Protein AF-A0A8T2FEY9-F1 (afdb_monomer_lite)

Sequence (1032 aa):
MPVYAMNCFKLPKSICEEIDKIMANYWWNSQQDRSSTHWVAWDRMKYLKKEGDLGFRDIEKFNDALLAKQAWRILQNPECLMARTLKGRYFSKTNILNASRGTLSSFGWQSILHGQNLLKKGLRYTVGNDRQIHTWVDPWLPVHPPRPPRHLGGAPIPNHTVTKLFLPYKTGWNEVEIRNTVHLDDVSLVLSIKLSPSQNKDFLGWHYTETGTYTVKSGYWLATHFPDEEHVTRPPHGNPIIKQGIWKTHLPPKLKHFLWRMLSRALATGDKMEKRHIHNDRYCKRCVTEVETTEHLFFNCPHAMQIWRASNIPLRTPYMDHVENMAQQKSVNLSKEKQHLAKRPQGSKTRSRGMAYVDTSKWTTQIQTNNGSLRSRGSNTGWNKPADGWTKCNYDGSFLNNNSRATMGWILRGERGEFKGAGHSIGLTVMSAMEAECQSLTCAMQQSWIKGYRKVIFEGDNQLLVNVLNGKGTRYDVVNWIHEIKEWEKKFEAVAYTWIPTKYNRPTDHLAKQQRGRISEFTFYSRIPDFIYFRTWRYTWEAQSHSPNLRLFLFDSKTNPKIHCKSLNVSTIVGKSQLLVTWINEEDEEAASKEEIVSLLVPIPRVLLDTESPVNFKALDDHIEVRLVLLLPVDHPLVSDFNLVTDSREKSAPLVMGYDLKTLSLMGGVHFYCRCCSNRLTKKELFDFSEMPSINWRESADNWFGTCCCSFGGISEKMVVKYTNSYTCSSGLCLLSATTVLLSKDDLVECILSNKGGTEVEFESSLALSCDVGVVEPGSRSSEGENVCGQVDESKRRCIDKASLPGCCVHDSPDSNESFQLKEKKLTLDKKFLLDGFLEDVFMAKASNVSKNVEWIEFACPECSSPLGAYPSGVGSNG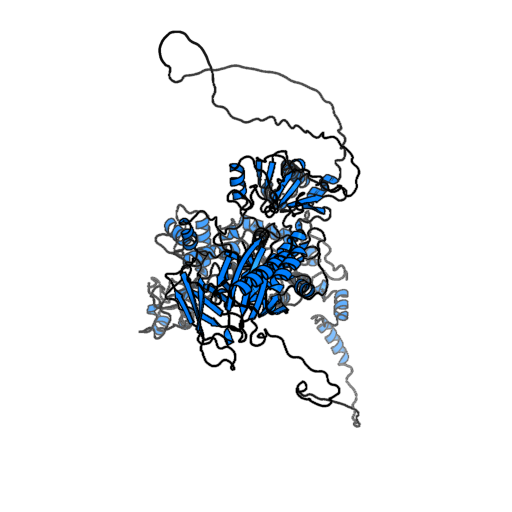KPIDGGVRLFKCYISTSSTTGESSDVFRKYTLERMFTNQLVECSKEELSFHVLVKDLTTKSPLFNIVILNPNTFSLTGLCSSRDEPGSALELSAIVKVLFSDCNSSVVKKIDEEVYILKGQGEELIKLITNASKFVPSSCSYLQGALVSSMHL

pLDDT: mean 72.29, std 21.57, range [20.53, 95.19]

Radius of gyration: 43.12 Å; chains: 1; bounding box: 109×143×126 Å

Foldseek 3Di:
DPVVCLLQFQDDVVVLVVVLVVVQQVVADPDDPDRGDSLDDSVLQCDPLQLQHNNDPSPRLLSLLSLLVVLQCLQVCCPPPVNVVCCVVFPVPHGSLPTDQDDPHDRSRVSNVSSSVLNQQFKEKQDFAPQPAFQQAGFHFLDRRTHHFDWPDDDPDDRGTPCVQADPPRPAGVLVVCVNTGDPVCSVRVRPRDHDPPRHDIDIFGNQDPVSHRDSVSSSVSCLVPPPDPPPDDHAAADSVVSSVLVVDPDDPVVSVVVSCLRSVVDPALVVCCVVVNDVGQADPQQRPDGGDSCQVQPVPPVNVVVCVVVVHDDPDVVVVVVVVVVVVVVVVPDDDDDDDDDDDDDDDDDDDDDDDDDDDPDDDDDDDDDDDDDDDDDDDADDADAALEKEKEKAWDDDPDQAFIKIKMWIAHNVRHGQKIKIFTHHGDPDSLVRRLVNLLVSLVVCVVSPGQHYEYEYAPPVNLCVLVVNDDDPRCVVSSVSSVVSCVRGPYYHYDYDHVVRSVLRVVRRPDDDPDPDRMDMGRDRDPVSPDQWKKWKWKDFQPAQKIKIKIFGPPDFCQPFFAPWDWDAPPVQQWIKIWGFGDDDPVPPDDGDIDIFIDHHFQFAFDRVDDWDWDGGRTTIMIMTGGPHGCNDVVSVVVVPPDDPPDDLDAQDVVVLQVLLLVVAWFWKAFQVQLHTWFPTTAHAEEADPQPPLVCVLCVPVNPDDPPQVVPSVVVVLVVVVVPFADPRYWHDYSWKIKHFPVRTPPDPLDQPDDDDDDDDDDPPDDDDDPDDDPDDDDDDDDDDDDDDDDDDDDDDDDDDDDDDYDDDDDDDDDDDDDDPPDPDPLVVVVVQADASALQKGFPSHQDPFWAKAWDADPPPRHTFFIATDGDPNSSQHSRSITIGTLQGMFRDSDALDPSTSSNVDHLQSSVQ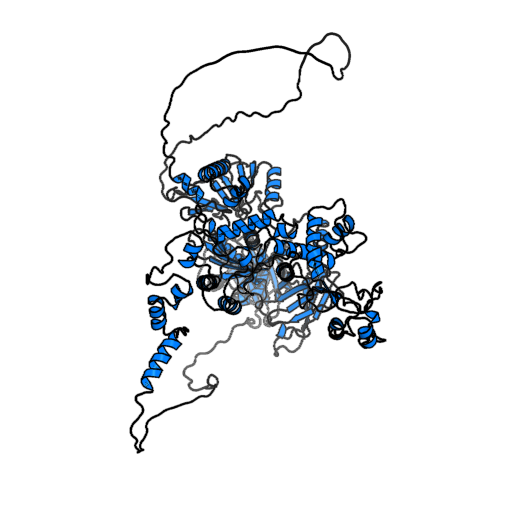SVVCVVCVPDQKAKEFEAASHPRHTFKIKIWHDQRMWMDMDTIDPDPDSDDRHHTFRKIKMFIDGPVPDDDPDHRTYMHGHPVSSVVVVVVFVVQLVRDTPVQQDDPRTGIGITGD

Secondary structure (DSSP, 8-state):
--HHHHHHS---HHHHHHHHHHHHHHHH-SSTTS----SS-GGGGGS-TTTTS--PPPHHHHHHHHHHHHHHHHHH-TTSHHHHHHIIIIITTS-TTT----SS--HHHHHHHHHHHHHHTTEEEEP-SSS--BTTTS--SS-SS--PPPBSSPSSPP--BGGGGBPGGGSSB-HHHHHHHB-HHHHHHHHTS---TT--S-EEEETTSTTS---HHHHHHHHHHS-SSS---PPPSS-HHHHHHHHHSS--HHHHHHHHHHHTT-S--HHHHHHTTS-S--B-TTTSSSB--HHIIIIISHHHHHHHHHTT-----TTHHHHHHHHHHHHTTS----------------------------SS-----------------SPPPPPTT-EEEEEEEE--TTTPEEEEEEEEE-TTS-EEEEEEEEEEE-SSHHHHHHHHHHHHHHHHHHTT--EEEEEES-HHHHHHHTTS---STTHHHHHHHHHHHTTSSEEEEEE--HHHHHHHHHHHT----SS-SEEEESS--GGGT----EEEEEEETT-SEEEEEEE-SS--HHHHEEEEEEEEEGGGTEEEEEEEE---GGGTT--EEEEEEEEPPS--B-SSS--EEEE-SS-EEEEEEBSS-TT-HHHHHGGGSS-----SPPP-HHHHHHHHHHH-SB--EETTT--B-BSS-B-EEEEPPP--HHHHHHHHH-S--TT-HHHHHHHHHHHHHHTS--TTEEEE-SSEEEEEGGGBTT-----SS------------------------------------S----------------------------------GGGGGGGG---SBTTBEEGGG--SSEEEEEEE-TTT--EEEEEEEETTSTT-BTTSEEEEETTTEESSSSTT-TT-GGGG--HHHHHHHHHHHHTTT-SSEEEEEEETTT--EEEEEEEEEEEEEEEEEE-BSS---PPPP-PEEEEEEEEEETTS------SEEEEE-HHHHHHHHHHHHHHGGGS-TTTSEETTEEEEEEE-

Structure (mmCIF, N/CA/C/O backbone):
data_AF-A0A8T2FEY9-F1
#
_entry.id   AF-A0A8T2FEY9-F1
#
loop_
_atom_site.group_PDB
_atom_site.id
_atom_site.type_symbol
_atom_site.label_atom_id
_atom_site.label_alt_id
_atom_site.label_comp_id
_atom_site.label_asym_id
_atom_site.label_entity_id
_atom_site.label_seq_id
_atom_site.pdbx_PDB_ins_code
_atom_site.Cartn_x
_atom_site.Cartn_y
_atom_site.Cartn_z
_atom_site.occupancy
_atom_site.B_iso_or_equiv
_atom_site.auth_seq_id
_atom_site.auth_comp_id
_atom_site.auth_asym_id
_atom_site.auth_atom_id
_atom_site.pdbx_PDB_model_num
ATOM 1 N N . MET A 1 1 ? 1.083 9.718 -17.927 1.00 53.84 1 MET A N 1
ATOM 2 C CA . MET A 1 1 ? -0.126 10.541 -18.213 1.00 53.84 1 MET A CA 1
ATOM 3 C C . MET A 1 1 ? -0.384 11.448 -17.015 1.00 53.84 1 MET A C 1
ATOM 5 O O . MET A 1 1 ? -0.227 10.956 -15.905 1.00 53.84 1 MET A O 1
ATOM 9 N N . PRO A 1 2 ? -0.814 12.711 -17.187 1.00 60.84 2 PRO A N 1
ATOM 10 C CA . PRO A 1 2 ? -0.982 13.673 -16.088 1.00 60.84 2 PRO A CA 1
ATOM 11 C C . PRO A 1 2 ? -2.293 13.452 -15.299 1.00 60.84 2 PRO A C 1
ATOM 13 O O . PRO A 1 2 ? -3.166 14.317 -15.245 1.00 60.84 2 PRO A O 1
ATOM 16 N N . VAL A 1 3 ? -2.476 12.257 -14.721 1.00 66.81 3 VAL A N 1
ATOM 17 C CA . VAL A 1 3 ? -3.758 11.822 -14.128 1.00 66.81 3 VAL A CA 1
ATOM 18 C C . VAL A 1 3 ? -4.180 12.698 -12.947 1.00 66.81 3 VAL A C 1
ATOM 20 O O . VAL A 1 3 ? -5.359 13.023 -12.841 1.00 66.81 3 VAL A O 1
ATOM 23 N N . TYR A 1 4 ? -3.237 13.141 -12.110 1.00 64.81 4 TYR A N 1
ATOM 24 C CA . TYR A 1 4 ? -3.523 14.048 -10.993 1.00 64.81 4 TYR A CA 1
ATOM 25 C C . TYR A 1 4 ? -4.091 15.396 -11.472 1.00 64.81 4 TYR A C 1
ATOM 27 O O . TYR A 1 4 ? -5.146 15.820 -11.004 1.00 64.81 4 TYR A O 1
ATOM 35 N N . ALA A 1 5 ? -3.468 16.022 -12.477 1.00 69.62 5 ALA A N 1
ATOM 36 C CA . ALA A 1 5 ? -3.965 17.268 -13.062 1.00 69.62 5 ALA A CA 1
ATOM 37 C C . ALA A 1 5 ? -5.358 17.085 -13.693 1.00 69.62 5 ALA A C 1
ATOM 39 O O . ALA A 1 5 ? -6.267 17.860 -13.401 1.00 69.62 5 ALA A O 1
ATOM 40 N N . MET A 1 6 ? -5.566 16.003 -14.457 1.00 77.81 6 MET A N 1
ATOM 41 C CA . MET A 1 6 ? -6.870 15.646 -15.044 1.00 77.81 6 MET A CA 1
ATOM 42 C C . MET A 1 6 ? -7.962 15.302 -14.014 1.00 77.81 6 MET A C 1
ATOM 44 O O . MET A 1 6 ? -9.132 15.186 -14.375 1.00 77.81 6 MET A O 1
ATOM 48 N N . ASN A 1 7 ? -7.608 15.114 -12.742 1.00 74.12 7 ASN A N 1
ATOM 49 C CA . ASN A 1 7 ? -8.552 14.853 -11.655 1.00 74.12 7 ASN A CA 1
ATOM 50 C C . ASN A 1 7 ? -9.044 16.142 -10.972 1.00 74.12 7 ASN A C 1
ATOM 52 O O . ASN A 1 7 ? -10.096 16.136 -10.332 1.00 74.12 7 ASN A O 1
ATOM 56 N N . CYS A 1 8 ? -8.294 17.237 -11.125 1.00 75.25 8 CYS A N 1
ATOM 57 C CA . CYS A 1 8 ? -8.559 18.541 -10.512 1.00 75.25 8 CYS A CA 1
ATOM 58 C C . CYS A 1 8 ? -8.989 19.609 -11.534 1.00 75.25 8 CYS A C 1
ATOM 60 O O . CYS A 1 8 ? -9.731 20.528 -11.184 1.00 75.25 8 CYS A O 1
ATOM 62 N N . PHE A 1 9 ? -8.541 19.488 -12.788 1.00 84.31 9 PHE A N 1
ATOM 63 C CA . PHE A 1 9 ? -8.697 20.499 -13.832 1.00 84.31 9 PHE A CA 1
ATOM 64 C C . PHE A 1 9 ? -9.119 19.893 -15.177 1.00 84.31 9 PHE A C 1
ATOM 66 O O . PHE A 1 9 ? -8.717 18.784 -15.528 1.00 84.31 9 PHE A O 1
ATOM 73 N N . LYS A 1 10 ? -9.912 20.639 -15.952 1.00 88.94 10 LYS A N 1
ATOM 74 C CA . LYS A 1 10 ? -10.218 20.363 -17.361 1.00 88.94 10 LYS A CA 1
ATOM 75 C C . LYS A 1 10 ? -9.042 20.854 -18.200 1.00 88.94 10 LYS A C 1
ATOM 77 O O . LYS A 1 10 ? -8.764 22.051 -18.219 1.00 88.94 10 LYS A O 1
ATOM 82 N N . LEU A 1 11 ? -8.335 19.946 -18.863 1.00 82.94 11 LEU A N 1
ATOM 83 C CA . LEU A 1 11 ? -7.227 20.310 -19.741 1.00 82.94 11 LEU A CA 1
ATOM 84 C C . LEU A 1 11 ? -7.755 21.059 -20.982 1.00 82.94 11 LEU A C 1
ATOM 86 O O . LEU A 1 11 ? -8.805 20.686 -21.517 1.00 82.94 11 LEU A O 1
ATOM 90 N N . PRO A 1 12 ? -7.039 22.088 -21.473 1.00 88.19 12 PRO A N 1
ATOM 91 C CA . PRO A 1 12 ? -7.287 22.668 -22.788 1.00 88.19 12 PRO A CA 1
ATOM 92 C C . PRO A 1 12 ? -7.235 21.599 -23.885 1.00 88.19 12 PRO A C 1
ATOM 94 O O . PRO A 1 12 ? -6.344 20.747 -23.882 1.00 88.19 12 PRO A O 1
ATOM 97 N N . LYS A 1 13 ? -8.154 21.667 -24.859 1.00 84.06 13 LYS A N 1
ATOM 98 C CA . LYS A 1 13 ? -8.245 20.682 -25.953 1.00 84.06 13 LYS A CA 1
ATOM 99 C C . LYS A 1 13 ? -6.936 20.569 -26.748 1.00 84.06 13 LYS A C 1
ATOM 101 O O . LYS A 1 13 ? -6.534 19.461 -27.080 1.00 84.06 13 LYS A O 1
ATOM 106 N N . SER A 1 14 ? -6.219 21.679 -26.932 1.00 84.12 14 SER A N 1
ATOM 107 C CA . SER A 1 14 ? -4.880 21.715 -27.537 1.00 84.12 14 SER A CA 1
ATOM 108 C C . SER A 1 14 ? -3.855 20.829 -26.819 1.00 84.12 14 SER A C 1
ATOM 110 O O . SER A 1 14 ? -3.102 20.129 -27.489 1.00 84.12 14 SER A O 1
ATOM 112 N N . ILE A 1 15 ? -3.860 20.794 -25.481 1.00 80.81 15 ILE A N 1
ATOM 113 C CA . ILE A 1 15 ? -2.957 19.946 -24.683 1.00 80.81 15 ILE A CA 1
ATOM 114 C C . ILE A 1 15 ? -3.381 18.472 -24.775 1.00 80.81 15 ILE A C 1
ATOM 116 O O . ILE A 1 15 ? -2.531 17.591 -24.875 1.00 80.81 15 ILE A O 1
ATOM 120 N N . CYS A 1 16 ? -4.685 18.177 -24.815 1.00 80.12 16 CYS A N 1
ATOM 121 C CA . CYS A 1 16 ? -5.167 16.817 -25.092 1.00 80.12 16 CYS A CA 1
ATOM 122 C C . CYS A 1 16 ? -4.717 16.329 -26.480 1.00 80.12 16 CYS A C 1
ATOM 124 O O . CYS A 1 16 ? -4.223 15.211 -26.603 1.00 80.12 16 CYS A O 1
ATOM 126 N N . GLU A 1 17 ? -4.834 17.176 -27.506 1.00 83.69 17 GLU A N 1
ATOM 127 C CA . GLU A 1 17 ? -4.370 16.886 -28.867 1.00 83.69 17 GLU A CA 1
ATOM 128 C C . GLU A 1 17 ? -2.844 16.762 -28.964 1.00 83.69 17 GLU A C 1
ATOM 130 O O . GLU A 1 17 ? -2.346 15.992 -29.779 1.00 83.69 17 GLU A O 1
ATOM 135 N N . GLU A 1 18 ? -2.084 17.515 -28.169 1.00 81.94 18 GLU A N 1
ATOM 136 C CA . GLU A 1 18 ? -0.625 17.408 -28.080 1.00 81.94 18 GLU A CA 1
ATOM 137 C C . GLU A 1 18 ? -0.192 16.088 -27.432 1.00 81.94 18 GLU A C 1
ATOM 139 O O . GLU A 1 18 ? 0.647 15.380 -27.989 1.00 81.94 18 GLU A O 1
ATOM 144 N N . ILE A 1 19 ? -0.837 15.683 -26.334 1.00 77.12 19 ILE A N 1
ATOM 145 C CA . ILE A 1 19 ? -0.633 14.364 -25.714 1.00 77.12 19 ILE A CA 1
ATOM 146 C C . ILE A 1 19 ? -0.995 13.243 -26.703 1.00 77.12 19 ILE A C 1
ATOM 148 O O . ILE A 1 19 ? -0.221 12.299 -26.858 1.00 77.12 19 ILE A O 1
ATOM 152 N N . ASP A 1 20 ? -2.119 13.359 -27.418 1.00 80.19 20 ASP A N 1
ATOM 153 C CA . ASP A 1 20 ? -2.514 12.410 -28.468 1.00 80.19 20 ASP A CA 1
ATOM 154 C C . ASP A 1 20 ? -1.480 12.351 -29.613 1.00 80.19 20 ASP A C 1
ATOM 156 O O . ASP A 1 20 ? -1.135 11.258 -30.066 1.00 80.19 20 ASP A O 1
ATOM 160 N N . LYS A 1 21 ? -0.920 13.492 -30.050 1.00 81.50 21 LYS A N 1
ATOM 161 C CA . LYS A 1 21 ? 0.166 13.551 -31.053 1.00 81.50 21 LYS A CA 1
ATOM 162 C C . LYS A 1 21 ? 1.440 12.871 -30.545 1.00 81.50 21 LYS A C 1
ATOM 164 O O . LYS A 1 21 ? 2.019 12.071 -31.275 1.00 81.50 21 LYS A O 1
ATOM 169 N N . ILE A 1 22 ? 1.856 13.126 -29.303 1.00 79.50 22 ILE A N 1
ATOM 170 C CA . ILE A 1 22 ? 3.034 12.492 -28.684 1.00 79.50 22 ILE A CA 1
ATOM 171 C C . ILE A 1 22 ? 2.841 10.972 -28.595 1.00 79.50 22 ILE A C 1
ATOM 173 O O . ILE A 1 22 ? 3.722 10.214 -29.006 1.00 79.50 22 ILE A O 1
ATOM 177 N N . MET A 1 23 ? 1.675 10.511 -28.131 1.00 76.06 23 MET A N 1
ATOM 178 C CA . MET A 1 23 ? 1.357 9.081 -28.046 1.00 76.06 23 MET A CA 1
ATOM 179 C C . MET A 1 23 ? 1.273 8.415 -29.428 1.00 76.06 23 MET A C 1
ATOM 181 O O . MET A 1 23 ? 1.761 7.295 -29.587 1.00 76.06 23 MET A O 1
ATOM 185 N N . ALA A 1 24 ? 0.722 9.097 -30.437 1.00 80.50 24 ALA A N 1
ATOM 186 C CA . ALA A 1 24 ? 0.696 8.612 -31.816 1.00 80.50 24 ALA A CA 1
ATOM 187 C C . ALA A 1 24 ? 2.106 8.492 -32.410 1.00 80.50 24 ALA A C 1
ATOM 189 O O . ALA A 1 24 ? 2.452 7.437 -32.945 1.00 80.50 24 ALA A O 1
ATOM 190 N N . ASN A 1 25 ? 2.925 9.536 -32.265 1.00 78.38 25 ASN A N 1
ATOM 191 C CA . ASN A 1 25 ? 4.301 9.562 -32.754 1.00 78.38 25 ASN A CA 1
ATOM 192 C C . ASN A 1 25 ? 5.133 8.451 -32.097 1.00 78.38 25 ASN A C 1
ATOM 194 O O . ASN A 1 25 ? 5.792 7.694 -32.802 1.00 78.38 25 ASN A O 1
ATOM 198 N N . TYR A 1 26 ? 5.052 8.289 -30.770 1.00 77.38 26 TYR A N 1
ATOM 199 C CA . TYR A 1 26 ? 5.737 7.210 -30.045 1.00 77.38 26 TYR A CA 1
ATOM 200 C C . TYR A 1 26 ? 5.276 5.809 -30.482 1.00 77.38 26 TYR A C 1
ATOM 202 O O . TYR A 1 26 ? 6.085 4.892 -30.584 1.00 77.38 26 TYR A O 1
ATOM 210 N N . TRP A 1 27 ? 3.981 5.624 -30.755 1.00 77.62 27 TRP A N 1
ATOM 211 C CA . TRP A 1 27 ? 3.436 4.322 -31.150 1.00 77.62 27 TRP A CA 1
ATOM 212 C C . TRP A 1 27 ? 3.841 3.884 -32.566 1.00 77.62 27 TRP A C 1
ATOM 214 O O . TRP A 1 27 ? 3.950 2.683 -32.828 1.00 77.62 27 TRP A O 1
ATOM 224 N N . TRP A 1 28 ? 4.045 4.830 -33.488 1.00 77.56 28 TRP A N 1
ATOM 225 C CA . TRP A 1 28 ? 4.399 4.522 -34.877 1.00 77.56 28 TRP A CA 1
ATOM 226 C C . TRP A 1 28 ? 5.903 4.655 -35.182 1.00 77.56 28 TRP A C 1
ATOM 228 O O . TRP A 1 28 ? 6.415 3.864 -35.981 1.00 77.56 28 TRP A O 1
ATOM 238 N N . ASN A 1 29 ? 6.624 5.598 -34.560 1.00 74.94 29 ASN A N 1
ATOM 239 C CA . ASN A 1 29 ? 8.049 5.836 -34.824 1.00 74.94 29 ASN A CA 1
ATOM 240 C C . ASN A 1 29 ? 8.934 4.774 -34.153 1.00 74.94 29 ASN A C 1
ATOM 242 O O . ASN A 1 29 ? 8.875 4.566 -32.946 1.00 74.94 29 ASN A O 1
ATOM 246 N N . SER A 1 30 ? 9.821 4.145 -34.929 1.00 55.50 30 SER A N 1
ATOM 247 C CA . SER A 1 30 ? 10.791 3.153 -34.433 1.00 55.50 30 SER A CA 1
ATOM 248 C C . SER A 1 30 ? 12.236 3.666 -34.339 1.00 55.50 30 SER A C 1
ATOM 250 O O . SER A 1 30 ? 13.126 2.897 -33.984 1.00 55.50 30 SER A O 1
ATOM 252 N N . GLN A 1 31 ? 12.487 4.925 -34.709 1.00 54.31 31 GLN A N 1
ATOM 253 C CA . GLN A 1 31 ? 13.780 5.623 -34.652 1.00 54.31 31 GLN A CA 1
ATOM 254 C C . GLN A 1 31 ? 13.525 7.114 -34.372 1.00 54.31 31 GLN A C 1
ATOM 256 O O . GLN A 1 31 ? 12.461 7.618 -34.731 1.00 54.31 31 GLN A O 1
ATOM 261 N N . GLN A 1 32 ? 14.473 7.811 -33.736 1.00 47.91 32 GLN A N 1
ATOM 262 C CA . GLN A 1 32 ? 14.258 9.180 -33.236 1.00 47.91 32 GLN A CA 1
ATOM 263 C C . GLN A 1 32 ? 14.154 10.247 -34.346 1.00 47.91 32 GLN A C 1
ATOM 265 O O . GLN A 1 32 ? 13.332 11.148 -34.222 1.00 47.91 32 GLN A O 1
ATOM 270 N N . ASP A 1 33 ? 14.889 10.105 -35.457 1.00 44.59 33 ASP A N 1
ATOM 271 C CA . ASP A 1 33 ? 15.047 11.170 -36.472 1.00 44.59 33 ASP A CA 1
ATOM 272 C C . ASP A 1 33 ? 14.217 11.002 -37.763 1.00 44.59 33 ASP A C 1
ATOM 274 O O . ASP A 1 33 ? 14.523 11.618 -38.787 1.00 44.59 33 ASP A O 1
ATOM 278 N N . ARG A 1 34 ? 13.182 10.147 -37.786 1.00 52.97 34 ARG A N 1
ATOM 279 C CA . ARG A 1 34 ? 12.322 9.981 -38.979 1.00 52.97 34 ARG A CA 1
ATOM 280 C C . ARG A 1 34 ? 10.842 9.872 -38.635 1.00 52.97 34 ARG A C 1
ATOM 282 O O . ARG A 1 34 ? 10.434 9.002 -37.869 1.00 52.97 34 ARG A O 1
ATOM 289 N N . SER A 1 35 ? 10.030 10.704 -39.286 1.00 58.34 35 SER A N 1
ATOM 290 C CA . SER A 1 35 ? 8.570 10.623 -39.245 1.00 58.34 35 SER A CA 1
ATOM 291 C C . SER A 1 35 ? 8.086 9.329 -39.904 1.00 58.34 35 SER A C 1
ATOM 293 O O . SER A 1 35 ? 8.211 9.121 -41.111 1.00 58.34 35 SER A O 1
ATOM 295 N N . SER A 1 36 ? 7.527 8.427 -39.101 1.00 66.56 36 SER A N 1
ATOM 296 C CA . SER A 1 36 ? 6.924 7.198 -39.610 1.00 66.56 36 SER A CA 1
ATOM 297 C C . SER A 1 36 ? 5.511 7.441 -40.149 1.00 66.56 36 SER A C 1
ATOM 299 O O . SER A 1 36 ? 4.803 8.374 -39.768 1.00 66.56 36 SER A O 1
ATOM 301 N N . THR A 1 37 ? 5.055 6.563 -41.038 1.00 78.44 37 THR A N 1
ATOM 302 C CA . THR A 1 37 ? 3.674 6.602 -41.523 1.00 78.44 37 THR A CA 1
ATOM 303 C C . THR A 1 37 ? 2.706 6.090 -40.452 1.00 78.44 37 THR A C 1
ATOM 305 O O . THR A 1 37 ? 2.716 4.908 -40.114 1.00 78.44 37 THR A O 1
ATOM 308 N N . HIS A 1 38 ? 1.786 6.940 -39.988 1.00 84.69 38 HIS A N 1
ATOM 309 C CA . HIS A 1 38 ? 0.700 6.528 -39.092 1.00 84.69 38 HIS A CA 1
ATOM 310 C C . HIS A 1 38 ? -0.315 5.652 -39.854 1.00 84.69 38 HIS A C 1
ATOM 312 O O . HIS A 1 38 ? -1.156 6.146 -40.614 1.00 84.69 38 HIS A O 1
ATOM 318 N N . TRP A 1 39 ? -0.228 4.324 -39.711 1.00 84.50 39 TRP A N 1
ATOM 319 C CA . TRP A 1 39 ? -1.022 3.392 -40.529 1.00 84.50 39 TRP A CA 1
ATOM 320 C C . TRP A 1 39 ? -2.515 3.378 -40.173 1.00 84.50 39 TRP A C 1
ATOM 322 O O . TRP A 1 39 ? -3.341 3.156 -41.058 1.00 84.50 39 TRP A O 1
ATOM 332 N N . VAL A 1 40 ? -2.879 3.696 -38.928 1.00 84.75 40 VAL A N 1
ATOM 333 C CA . VAL A 1 40 ? -4.269 3.915 -38.486 1.00 84.75 40 VAL A CA 1
ATOM 334 C C . VAL A 1 40 ? -4.365 5.293 -37.831 1.00 84.75 40 VAL A C 1
ATOM 336 O O . VAL A 1 40 ? -3.482 5.671 -37.063 1.00 84.75 40 VAL A O 1
ATOM 339 N N . ALA A 1 41 ? -5.431 6.038 -38.140 1.00 85.31 41 ALA A N 1
ATOM 340 C CA . ALA A 1 41 ? -5.714 7.330 -37.513 1.00 85.31 41 ALA A CA 1
ATOM 341 C C . ALA A 1 41 ? -5.937 7.165 -36.000 1.00 85.31 41 ALA A C 1
ATOM 343 O O . ALA A 1 41 ? -6.630 6.232 -35.583 1.00 85.31 41 ALA A O 1
ATOM 344 N N . TRP A 1 42 ? -5.356 8.067 -35.204 1.00 84.19 42 TRP A N 1
ATOM 345 C CA . TRP A 1 42 ? -5.235 7.919 -33.751 1.00 84.19 42 TRP A CA 1
ATOM 346 C C . TRP A 1 42 ? -6.583 7.695 -33.055 1.00 84.19 42 TRP A C 1
ATOM 348 O O . TRP A 1 42 ? -6.733 6.725 -32.314 1.00 84.19 42 TRP A O 1
ATOM 358 N N . ASP A 1 43 ? -7.604 8.484 -33.398 1.00 82.00 43 ASP A N 1
ATOM 359 C CA . ASP A 1 43 ? -8.934 8.403 -32.779 1.00 82.00 43 ASP A CA 1
ATOM 360 C C . ASP A 1 43 ? -9.615 7.046 -32.962 1.00 82.00 43 ASP A C 1
ATOM 362 O O . ASP A 1 43 ? -10.389 6.602 -32.116 1.00 82.00 43 ASP A O 1
ATOM 366 N N . ARG A 1 44 ? -9.279 6.319 -34.033 1.00 84.44 44 ARG A N 1
ATOM 367 C CA . ARG A 1 44 ? -9.823 4.976 -34.262 1.00 84.44 44 ARG A CA 1
ATOM 368 C C . ARG A 1 44 ? -9.165 3.913 -33.376 1.00 84.44 44 ARG A C 1
ATOM 370 O O . ARG A 1 44 ? -9.757 2.859 -33.177 1.00 84.44 44 ARG A O 1
ATOM 377 N N . MET A 1 45 ? -7.980 4.175 -32.822 1.00 82.31 45 MET A N 1
ATOM 378 C CA . MET A 1 45 ? -7.289 3.275 -31.883 1.00 82.31 45 MET A CA 1
ATOM 379 C C . MET A 1 45 ? -7.704 3.504 -30.415 1.00 82.31 45 MET A C 1
ATOM 381 O O . MET A 1 45 ? -7.314 2.731 -29.536 1.00 82.31 45 MET A O 1
ATOM 385 N N . LYS A 1 46 ? -8.536 4.527 -30.154 1.00 80.81 46 LYS A N 1
ATOM 386 C CA . LYS A 1 46 ? -9.173 4.802 -28.853 1.00 80.81 46 LYS A CA 1
ATOM 387 C C . LYS A 1 46 ? -10.348 3.851 -28.534 1.00 80.81 46 LYS A C 1
ATOM 389 O O . LYS A 1 46 ? -10.794 3.777 -27.391 1.00 80.81 46 LYS A O 1
ATOM 394 N N . TYR A 1 47 ? -10.830 3.088 -29.524 1.00 81.50 47 TYR A N 1
ATOM 395 C CA . TYR A 1 47 ? -11.816 2.009 -29.345 1.00 81.50 47 TYR A CA 1
ATOM 396 C C . TYR A 1 47 ? -11.281 0.902 -28.427 1.00 81.50 47 TYR A C 1
ATOM 398 O O . TYR A 1 47 ? -10.116 0.516 -28.526 1.00 81.50 47 TYR A O 1
ATOM 406 N N . LEU A 1 48 ? -12.117 0.344 -27.548 1.00 77.88 48 LEU A N 1
ATOM 407 C CA . LEU A 1 48 ? -11.672 -0.584 -26.508 1.00 77.88 48 LEU A CA 1
ATOM 408 C C . LEU A 1 48 ? -11.292 -1.960 -27.075 1.00 77.88 48 LEU A C 1
ATOM 410 O O . LEU A 1 48 ? -11.880 -2.467 -28.034 1.00 77.88 48 LEU A O 1
ATOM 414 N N . LYS A 1 49 ? -10.412 -2.666 -26.350 1.00 78.75 49 LYS A N 1
ATOM 415 C CA . LYS A 1 49 ? -10.127 -4.103 -26.561 1.00 78.75 49 LYS A CA 1
ATOM 416 C C . LYS A 1 49 ? -11.381 -4.988 -26.470 1.00 78.75 49 LYS A C 1
ATOM 418 O O . LYS A 1 49 ? -11.378 -6.101 -26.991 1.00 78.75 49 LYS A O 1
ATOM 423 N N . LYS A 1 50 ? -12.454 -4.491 -25.833 1.00 74.81 50 LYS A N 1
ATOM 424 C CA . LYS A 1 50 ? -13.782 -5.126 -25.796 1.00 74.81 50 LYS A CA 1
ATOM 425 C C . LYS A 1 50 ? -14.599 -4.938 -27.079 1.00 74.81 50 LYS A C 1
ATOM 427 O O . LYS A 1 50 ? -15.308 -5.871 -27.428 1.00 74.81 50 LYS A O 1
ATOM 432 N N . GLU A 1 51 ? -14.478 -3.818 -27.794 1.00 74.94 51 GLU A N 1
ATOM 433 C CA . GLU A 1 51 ? -15.032 -3.689 -29.153 1.00 74.94 51 GLU A CA 1
ATOM 434 C C . GLU A 1 51 ? -14.149 -4.405 -30.188 1.00 74.94 51 GLU A C 1
ATOM 436 O O . GLU A 1 51 ? -14.655 -4.916 -31.187 1.00 74.94 51 GLU A O 1
ATOM 441 N N . GLY A 1 52 ? -12.843 -4.507 -29.913 1.00 73.69 52 GLY A N 1
ATOM 442 C CA . GLY A 1 52 ? -11.872 -5.278 -30.691 1.00 73.69 52 GLY A CA 1
ATOM 443 C C . GLY A 1 52 ? -10.570 -4.537 -31.015 1.00 73.69 52 GLY A C 1
ATOM 444 O O . GLY A 1 52 ? -9.705 -5.109 -31.677 1.00 73.69 52 GLY A O 1
ATOM 445 N N . ASP A 1 53 ? -10.395 -3.296 -30.566 1.00 83.12 53 ASP A N 1
ATOM 446 C CA . ASP A 1 53 ? -9.258 -2.458 -30.967 1.00 83.12 53 ASP A CA 1
ATOM 447 C C . ASP A 1 53 ? -8.214 -2.241 -29.858 1.00 83.12 53 ASP A C 1
ATOM 449 O O . ASP A 1 53 ? -8.221 -2.967 -28.866 1.00 83.12 53 ASP A O 1
ATOM 453 N N . LEU A 1 54 ? -7.246 -1.336 -30.037 1.00 80.31 54 LEU A N 1
ATOM 454 C CA . LEU A 1 54 ? -6.096 -1.229 -29.122 1.00 80.31 54 LEU A CA 1
ATOM 455 C C . LEU A 1 54 ? -6.431 -0.705 -27.718 1.00 80.31 54 LEU A C 1
ATOM 457 O O . LEU A 1 54 ? -5.695 -1.011 -26.779 1.00 80.31 54 LEU A O 1
ATOM 461 N N . GLY A 1 55 ? -7.531 0.024 -27.533 1.00 78.81 55 GLY A N 1
ATOM 462 C CA . GLY A 1 55 ? -7.966 0.520 -26.228 1.00 78.81 55 GLY A CA 1
ATOM 463 C C . GLY A 1 55 ? -7.071 1.601 -25.632 1.00 78.81 55 GLY A C 1
ATOM 464 O O . GLY A 1 55 ? -6.903 1.627 -24.410 1.00 78.81 55 GLY A O 1
ATOM 465 N N . PHE A 1 56 ? -6.505 2.480 -26.465 1.00 83.06 56 PHE A N 1
ATOM 466 C CA . PHE A 1 56 ? -5.960 3.744 -25.968 1.00 83.06 56 PHE A CA 1
ATOM 467 C C . PHE A 1 56 ? -7.076 4.587 -25.334 1.00 83.06 56 PHE A C 1
ATOM 469 O O . PHE A 1 56 ? -8.254 4.426 -25.648 1.00 83.06 56 PHE A O 1
ATOM 476 N N . ARG A 1 57 ? -6.719 5.471 -24.399 1.00 78.94 57 ARG A N 1
ATOM 477 C CA . ARG A 1 57 ? -7.690 6.377 -23.774 1.00 78.94 57 ARG A CA 1
ATOM 478 C C . ARG A 1 57 ? -7.794 7.643 -24.607 1.00 78.94 57 ARG A C 1
ATOM 480 O O . ARG A 1 57 ? -6.773 8.265 -24.872 1.00 78.94 57 ARG A O 1
ATOM 487 N N . ASP A 1 58 ? -9.013 8.053 -24.931 1.00 84.62 58 ASP A N 1
ATOM 488 C CA . ASP A 1 58 ? -9.269 9.442 -25.277 1.00 84.62 58 ASP A CA 1
ATOM 489 C C . ASP A 1 58 ? -8.954 10.315 -24.057 1.00 84.62 58 ASP A C 1
ATOM 491 O O . ASP A 1 58 ? -9.564 10.147 -22.996 1.00 84.62 58 ASP A O 1
ATOM 495 N N . ILE A 1 59 ? -7.966 11.199 -24.188 1.00 84.88 59 ILE A N 1
ATOM 496 C CA . ILE A 1 59 ? -7.474 12.021 -23.078 1.00 84.88 59 ILE A CA 1
ATOM 497 C C . ILE A 1 59 ? -8.568 12.975 -22.588 1.00 84.88 59 ILE A C 1
ATOM 499 O O . ILE A 1 59 ? -8.746 13.137 -21.379 1.00 84.88 59 ILE A O 1
ATOM 503 N N . GLU A 1 60 ? -9.355 13.544 -23.506 1.00 87.88 60 GLU A N 1
ATOM 504 C CA . GLU A 1 60 ? -10.405 14.497 -23.169 1.00 87.88 60 GLU A CA 1
ATOM 505 C C . GLU A 1 60 ? -11.565 13.813 -22.431 1.00 87.88 60 GLU A C 1
ATOM 507 O O . GLU A 1 60 ? -11.925 14.219 -21.324 1.00 87.88 60 GLU A O 1
ATOM 512 N N . LYS A 1 61 ? -12.119 12.726 -22.982 1.00 89.31 61 LYS A N 1
ATOM 513 C CA . LYS A 1 61 ? -13.235 12.007 -22.344 1.00 89.31 61 LYS A CA 1
ATOM 514 C C . LYS A 1 61 ? -12.801 11.307 -21.051 1.00 89.31 61 LYS A C 1
ATOM 516 O O . LYS A 1 61 ? -13.624 11.091 -20.160 1.00 89.31 61 LYS A O 1
ATOM 521 N N . PHE A 1 62 ? -11.516 10.970 -20.901 1.00 87.25 62 PHE A N 1
ATOM 522 C CA . PHE A 1 62 ? -10.965 10.441 -19.647 1.00 87.25 62 PHE A CA 1
ATOM 523 C C . PHE A 1 62 ? -10.831 11.520 -18.565 1.00 87.25 62 PHE A C 1
ATOM 525 O O . PHE A 1 62 ? -11.185 11.265 -17.413 1.00 87.25 62 PHE A O 1
ATOM 532 N N . ASN A 1 63 ? -10.401 12.728 -18.932 1.00 91.25 63 ASN A N 1
ATOM 533 C CA . ASN A 1 63 ? -10.397 13.894 -18.052 1.00 91.25 63 ASN A CA 1
ATOM 534 C C . ASN A 1 63 ? -11.821 14.249 -17.583 1.00 91.25 63 ASN A C 1
ATOM 536 O O . ASN A 1 63 ? -12.048 14.395 -16.382 1.00 91.25 63 ASN A O 1
ATOM 540 N N . ASP A 1 64 ? -12.802 14.252 -18.487 1.00 92.06 64 ASP A N 1
ATOM 541 C CA . ASP A 1 64 ? -14.214 14.489 -18.151 1.00 92.06 64 ASP A CA 1
ATOM 542 C C . ASP A 1 64 ? -14.749 13.446 -17.154 1.00 92.06 64 ASP A C 1
ATOM 544 O O . ASP A 1 64 ? -15.419 13.785 -16.175 1.00 92.06 64 ASP A O 1
ATOM 548 N N . ALA A 1 65 ? -14.387 12.172 -17.341 1.00 92.81 65 ALA A N 1
ATOM 549 C CA . ALA A 1 65 ? -14.767 11.081 -16.446 1.00 92.81 65 ALA A CA 1
ATOM 550 C C . ALA A 1 65 ? -14.088 11.136 -15.060 1.00 92.81 65 ALA A C 1
ATOM 552 O O . ALA A 1 65 ? -14.640 10.612 -14.082 1.00 92.81 65 ALA A O 1
ATOM 553 N N . LEU A 1 66 ? -12.914 11.760 -14.946 1.00 86.56 66 LEU A N 1
ATOM 554 C CA . LEU A 1 66 ? -12.257 12.036 -13.664 1.00 86.56 66 LEU A CA 1
ATOM 555 C C . LEU A 1 66 ? -12.939 13.208 -12.942 1.00 86.56 66 LEU A C 1
ATOM 557 O O . LEU A 1 66 ? -13.320 13.075 -11.779 1.00 86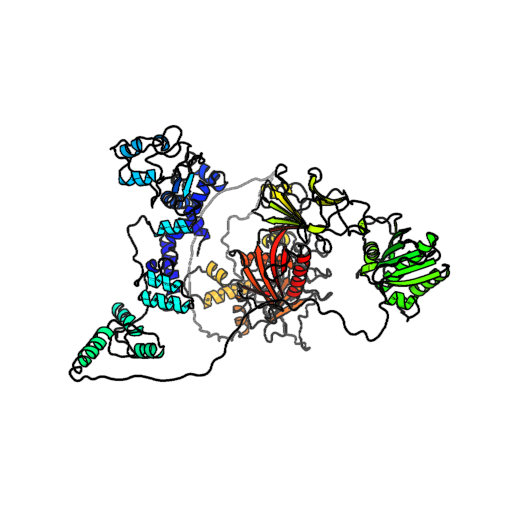.56 66 LEU A O 1
ATOM 561 N N . LEU A 1 67 ? -13.216 14.308 -13.643 1.00 92.62 67 LEU A N 1
ATOM 562 C CA . LEU A 1 67 ? -13.929 15.469 -13.091 1.00 92.62 67 LEU A CA 1
ATOM 563 C C . LEU A 1 67 ? -15.346 15.103 -12.620 1.00 92.62 67 LEU A C 1
ATOM 565 O O . LEU A 1 67 ? -15.771 15.496 -11.529 1.00 92.62 67 LEU A O 1
ATOM 569 N N . ALA A 1 68 ? -16.053 14.255 -13.372 1.00 94.25 68 ALA A N 1
ATOM 570 C CA . ALA A 1 68 ? -17.346 13.703 -12.970 1.00 94.25 68 ALA A CA 1
ATOM 571 C C . ALA A 1 68 ? -17.265 12.835 -11.694 1.00 94.25 68 ALA A C 1
ATOM 573 O O . ALA A 1 68 ? -18.232 12.783 -10.931 1.00 94.25 68 ALA A O 1
ATOM 574 N N . LYS A 1 69 ? -16.108 12.223 -11.376 1.00 90.25 69 LYS A N 1
ATOM 575 C CA . LYS A 1 69 ? -15.900 11.534 -10.085 1.00 90.25 69 LYS A CA 1
ATOM 576 C C . LYS A 1 69 ? -15.872 12.517 -8.914 1.00 90.25 69 LYS A C 1
ATOM 578 O O . LYS A 1 69 ? -16.351 12.160 -7.837 1.00 90.25 69 LYS A O 1
ATOM 583 N N . GLN A 1 70 ? -15.357 13.733 -9.111 1.00 88.00 70 GLN A N 1
ATOM 584 C CA . GLN A 1 70 ? -15.371 14.777 -8.080 1.00 88.00 70 GLN A CA 1
ATOM 585 C C . GLN A 1 70 ? -16.770 15.388 -7.920 1.00 88.00 70 GLN A C 1
ATOM 587 O O . GLN A 1 70 ? -17.247 15.509 -6.793 1.00 88.00 70 GLN A O 1
ATOM 592 N N . ALA A 1 71 ? -17.488 15.649 -9.019 1.00 91.94 71 ALA A N 1
ATOM 593 C CA . ALA A 1 71 ? -18.901 16.042 -8.960 1.00 91.94 71 ALA A CA 1
ATOM 594 C C . ALA A 1 71 ? -19.761 14.992 -8.219 1.00 91.94 71 ALA A C 1
ATOM 596 O O . ALA A 1 71 ? -20.560 15.342 -7.351 1.00 91.94 71 ALA A O 1
ATOM 597 N N . TRP A 1 72 ? -19.535 13.695 -8.472 1.00 93.06 72 TRP A N 1
ATOM 598 C CA . TRP A 1 72 ? -20.192 12.598 -7.748 1.00 93.06 72 TRP A CA 1
ATOM 599 C C . TRP A 1 72 ? -19.795 12.525 -6.267 1.00 93.06 72 TRP A C 1
ATOM 601 O O . TRP A 1 72 ? -20.643 12.257 -5.418 1.00 93.06 72 TRP A O 1
ATOM 611 N N . ARG A 1 73 ? -18.522 12.772 -5.926 1.00 87.56 73 ARG A N 1
ATOM 612 C CA . ARG A 1 73 ? -18.071 12.841 -4.524 1.00 87.56 73 ARG A CA 1
ATOM 613 C C . ARG A 1 73 ? -18.809 13.933 -3.753 1.00 87.56 73 ARG A C 1
ATOM 615 O O . ARG A 1 73 ? -19.275 13.649 -2.655 1.00 87.56 73 ARG A O 1
ATOM 622 N N . ILE A 1 74 ? -18.957 15.120 -4.344 1.00 88.94 74 ILE A N 1
ATOM 623 C CA . ILE A 1 74 ? -19.711 16.243 -3.766 1.00 88.94 74 ILE A CA 1
ATOM 624 C C . ILE A 1 74 ? -21.206 15.898 -3.647 1.00 88.94 74 ILE A C 1
ATOM 626 O O . ILE A 1 74 ? -21.821 16.230 -2.639 1.00 88.94 74 ILE A O 1
ATOM 630 N N . LEU A 1 75 ? -21.782 15.205 -4.638 1.00 89.19 75 LEU A N 1
ATOM 631 C CA . LEU A 1 75 ? -23.190 14.780 -4.624 1.00 89.19 75 LEU A CA 1
ATOM 632 C C . LEU A 1 75 ? -23.496 13.799 -3.485 1.00 89.19 75 LEU A C 1
ATOM 634 O O . LEU A 1 75 ? -24.494 13.964 -2.794 1.00 89.19 75 LEU A O 1
ATOM 638 N N . GLN A 1 76 ? -22.644 12.788 -3.299 1.00 85.31 76 GLN A N 1
ATOM 639 C CA . GLN A 1 76 ? -22.860 11.720 -2.315 1.00 85.31 76 GLN A CA 1
ATOM 640 C C . GLN A 1 76 ? -22.352 12.063 -0.905 1.00 85.31 76 GLN A C 1
ATOM 642 O O . GLN A 1 76 ? -22.753 11.419 0.056 1.00 85.31 76 GLN A O 1
ATOM 647 N N . ASN A 1 77 ? -21.465 13.055 -0.763 1.00 85.75 77 ASN A N 1
ATOM 648 C CA . ASN A 1 77 ? -20.864 13.440 0.520 1.00 85.75 77 ASN A CA 1
ATOM 649 C C . ASN A 1 77 ? -20.960 14.967 0.718 1.00 85.75 77 ASN A C 1
ATOM 651 O O . ASN A 1 77 ? -19.923 15.630 0.796 1.00 85.75 77 ASN A O 1
ATOM 655 N N . PRO A 1 78 ? -22.175 15.550 0.782 1.00 86.81 78 PRO A N 1
ATOM 656 C CA . PRO A 1 78 ? -22.365 17.003 0.850 1.00 86.81 78 PRO A CA 1
ATOM 657 C C . PRO A 1 78 ? -21.706 17.655 2.077 1.00 86.81 78 PRO A C 1
ATOM 659 O O . PRO A 1 78 ? -21.354 18.832 2.022 1.00 86.81 78 PRO A O 1
ATOM 662 N N . GLU A 1 79 ? -21.484 16.880 3.144 1.00 86.00 79 GLU A N 1
ATOM 663 C CA . GLU A 1 79 ? -20.896 17.343 4.406 1.00 86.00 79 GLU A CA 1
ATOM 664 C C . GLU A 1 79 ? -19.368 17.188 4.500 1.00 86.00 79 GLU A C 1
ATOM 666 O O . GLU A 1 79 ? -18.769 17.603 5.495 1.00 86.00 79 GLU A O 1
ATOM 671 N N . CYS A 1 80 ? -18.696 16.644 3.477 1.00 79.50 80 CYS A N 1
ATOM 672 C CA . CYS A 1 80 ? -17.231 16.623 3.467 1.00 79.50 80 CYS A CA 1
ATOM 673 C C . CYS A 1 80 ? -16.669 18.046 3.284 1.00 79.50 80 CYS A C 1
ATOM 675 O O . CYS A 1 80 ? -17.314 18.903 2.675 1.00 79.50 80 CYS A O 1
ATOM 677 N N . LEU A 1 81 ? -15.454 18.314 3.780 1.00 80.06 81 LEU A N 1
ATOM 678 C CA . LEU A 1 81 ? -14.865 19.663 3.761 1.00 80.06 81 LEU A CA 1
ATOM 679 C C . LEU A 1 81 ? -14.851 20.283 2.351 1.00 80.06 81 LEU A C 1
ATOM 681 O O . LEU A 1 81 ? -15.269 21.423 2.174 1.00 80.06 81 LEU A O 1
ATOM 685 N N . MET A 1 82 ? -14.468 19.505 1.332 1.00 80.00 82 MET A N 1
ATOM 686 C CA . MET A 1 82 ? -14.494 19.936 -0.071 1.00 80.00 82 MET A CA 1
ATOM 687 C C . MET A 1 82 ? -15.905 20.343 -0.526 1.00 80.00 82 MET A C 1
ATOM 689 O O . MET A 1 82 ? -16.074 21.394 -1.144 1.00 80.00 82 MET A O 1
ATOM 693 N N . ALA A 1 83 ? -16.921 19.535 -0.213 1.00 85.69 83 ALA A N 1
ATOM 694 C CA . ALA A 1 83 ? -18.301 19.807 -0.595 1.00 85.69 83 ALA A CA 1
ATOM 695 C C . ALA A 1 83 ? -18.866 21.026 0.147 1.00 85.69 83 ALA A C 1
ATOM 697 O O . ALA A 1 83 ? -19.436 21.904 -0.498 1.00 85.69 83 ALA A O 1
ATOM 698 N N . ARG A 1 84 ? -18.633 21.147 1.461 1.00 89.75 84 ARG A N 1
ATOM 699 C CA . ARG A 1 84 ? -19.056 22.299 2.277 1.00 89.75 84 ARG A CA 1
ATOM 700 C C . ARG A 1 84 ? -18.406 23.603 1.817 1.00 89.75 84 ARG A C 1
ATOM 702 O O . ARG A 1 84 ? -19.116 24.589 1.622 1.00 89.75 84 ARG A O 1
ATOM 709 N N . THR A 1 85 ? -17.095 23.612 1.569 1.00 87.50 85 THR A N 1
ATOM 710 C CA . THR A 1 85 ? -16.368 24.797 1.080 1.00 87.50 85 THR A CA 1
ATOM 711 C C . THR A 1 85 ? -16.827 25.214 -0.320 1.00 87.50 85 THR A C 1
ATOM 713 O O . THR A 1 85 ? -17.079 26.398 -0.552 1.00 87.50 85 THR A O 1
ATOM 716 N N . LEU A 1 86 ? -16.995 24.268 -1.254 1.00 84.12 86 LEU A N 1
ATOM 717 C CA . LEU A 1 86 ? -17.487 24.582 -2.602 1.00 84.12 86 LEU A CA 1
ATOM 718 C C . LEU A 1 86 ? -18.963 25.009 -2.594 1.00 84.12 86 LEU A C 1
ATOM 720 O O . LEU A 1 86 ? -19.312 25.961 -3.291 1.00 84.12 86 LEU A O 1
ATOM 724 N N . LYS A 1 87 ? -19.814 24.382 -1.771 1.00 89.88 87 LYS A N 1
ATOM 725 C CA . LYS A 1 87 ? -21.221 24.770 -1.583 1.00 89.88 87 LYS A CA 1
ATOM 726 C C . LYS A 1 87 ? -21.315 26.191 -1.046 1.00 89.88 87 LYS A C 1
ATOM 728 O O . LYS A 1 87 ? -21.955 27.023 -1.680 1.00 89.88 87 LYS A O 1
ATOM 733 N N . GLY A 1 88 ? -20.624 26.496 0.053 1.00 87.25 88 GLY A N 1
ATOM 734 C CA . GLY A 1 88 ? -20.609 27.832 0.654 1.00 87.25 88 GLY A CA 1
ATOM 735 C C . GLY A 1 88 ? -20.148 28.928 -0.313 1.00 87.25 88 GLY A C 1
ATOM 736 O O . GLY A 1 88 ? -20.752 29.996 -0.345 1.00 87.25 88 GLY A O 1
ATOM 737 N N . ARG A 1 89 ? -19.132 28.649 -1.144 1.00 87.19 89 ARG A N 1
ATOM 738 C CA . ARG A 1 89 ? -18.557 29.627 -2.083 1.00 87.19 89 ARG A CA 1
ATOM 739 C C . ARG A 1 89 ? -19.308 29.767 -3.413 1.00 87.19 89 ARG A C 1
ATOM 741 O O . ARG A 1 89 ? -19.335 30.870 -3.951 1.00 87.19 89 ARG A O 1
ATOM 748 N N . TYR A 1 90 ? -19.868 28.688 -3.966 1.00 86.50 90 TYR A N 1
ATOM 749 C CA . TYR A 1 90 ? -20.340 28.671 -5.362 1.00 86.50 90 TYR A CA 1
ATOM 750 C C . TYR A 1 90 ? -21.800 28.256 -5.573 1.00 86.50 90 TYR A C 1
ATOM 752 O O . TYR A 1 90 ? -22.370 28.609 -6.603 1.00 86.50 90 TYR A O 1
ATOM 760 N N . PHE A 1 91 ? -22.427 27.517 -4.651 1.00 89.50 91 PHE A N 1
ATOM 761 C CA . PHE A 1 91 ? -23.786 26.990 -4.862 1.00 89.50 91 PHE A CA 1
ATOM 762 C C . PHE A 1 91 ? -24.641 26.937 -3.587 1.00 89.50 91 PHE A C 1
ATOM 764 O O . PHE A 1 91 ? -25.491 26.065 -3.431 1.00 89.50 91 PHE A O 1
ATOM 771 N N . SER A 1 92 ? -24.460 27.907 -2.688 1.00 87.19 92 SER A N 1
ATOM 772 C CA . SER A 1 92 ? -24.976 27.897 -1.307 1.00 87.19 92 SER A CA 1
ATOM 773 C C . SER A 1 92 ? -26.490 27.694 -1.176 1.00 87.19 92 SER A C 1
ATOM 775 O O . SER A 1 92 ? -26.937 27.060 -0.223 1.00 87.19 92 SER A O 1
ATOM 777 N N . LYS A 1 93 ? -27.271 28.175 -2.153 1.00 86.38 93 LYS A N 1
ATOM 778 C CA . LYS A 1 93 ? -28.741 28.059 -2.215 1.00 86.38 93 LYS A CA 1
ATOM 779 C C . LYS A 1 93 ? -29.257 26.833 -2.995 1.00 86.38 93 LYS A C 1
ATOM 781 O O . LYS A 1 93 ? -30.457 26.721 -3.212 1.00 86.38 93 LYS A O 1
ATOM 786 N N . THR A 1 94 ? -28.381 25.945 -3.472 1.00 88.00 94 THR A N 1
ATOM 787 C CA . THR A 1 94 ? -28.725 24.853 -4.410 1.00 88.00 94 THR A CA 1
ATOM 788 C C . THR A 1 94 ? -27.958 23.558 -4.100 1.00 88.00 94 THR A C 1
ATOM 790 O O . THR A 1 94 ? -27.157 23.496 -3.166 1.00 88.00 94 THR A O 1
ATOM 793 N N . ASN A 1 95 ? -28.217 22.493 -4.865 1.00 87.25 95 ASN A N 1
ATOM 794 C CA . ASN A 1 95 ? -27.410 21.268 -4.856 1.00 87.25 95 ASN A CA 1
ATOM 795 C C . ASN A 1 95 ? -26.333 21.311 -5.964 1.00 87.25 95 ASN A C 1
ATOM 797 O O . ASN A 1 95 ? -26.379 22.161 -6.851 1.00 87.25 95 ASN A O 1
ATOM 801 N N . ILE A 1 96 ? -25.377 20.375 -5.944 1.00 90.56 96 ILE A N 1
ATOM 802 C CA . ILE A 1 96 ? -24.281 20.319 -6.931 1.00 90.56 96 ILE A CA 1
ATOM 803 C C . ILE A 1 96 ? -24.749 20.078 -8.376 1.00 90.56 96 ILE A C 1
ATOM 805 O O . ILE A 1 96 ? -24.002 20.385 -9.296 1.00 90.56 96 ILE A O 1
ATOM 809 N N . LEU A 1 97 ? -25.963 19.569 -8.614 1.00 89.75 97 LEU A N 1
ATOM 810 C CA . LEU A 1 97 ? -26.498 19.358 -9.968 1.00 89.75 97 LEU A CA 1
ATOM 811 C C . LEU A 1 97 ? -27.080 20.651 -10.552 1.00 89.75 97 LEU A C 1
ATOM 813 O O . LEU A 1 97 ? -26.878 20.942 -11.728 1.00 89.75 97 LEU A O 1
ATOM 817 N N . ASN A 1 98 ? -27.737 21.457 -9.721 1.00 88.81 98 ASN A N 1
ATOM 818 C CA . ASN A 1 98 ? -28.325 22.741 -10.111 1.00 88.81 98 ASN A CA 1
ATOM 819 C C . ASN A 1 98 ? -27.344 23.918 -9.930 1.00 88.81 98 ASN A C 1
ATOM 821 O O . ASN A 1 98 ? -27.674 25.062 -10.237 1.00 88.81 98 ASN A O 1
ATOM 825 N N . ALA A 1 99 ? -26.126 23.634 -9.463 1.00 89.56 99 ALA A N 1
ATOM 826 C CA . ALA A 1 99 ? -25.026 24.581 -9.377 1.00 89.56 99 ALA A CA 1
ATOM 827 C C . ALA A 1 99 ? -24.605 25.100 -10.766 1.00 89.56 99 ALA A C 1
ATOM 829 O O . ALA A 1 99 ? -24.496 24.331 -11.725 1.00 89.56 99 ALA A O 1
ATOM 830 N N . SER A 1 100 ? -24.327 26.402 -10.855 1.00 88.12 100 SER A N 1
ATOM 831 C CA . SER A 1 100 ? -23.929 27.097 -12.085 1.00 88.12 100 SER A CA 1
ATOM 832 C C . SER A 1 100 ? -22.533 27.728 -11.961 1.00 88.12 100 SER A C 1
ATOM 834 O O . SER A 1 100 ? -21.895 27.664 -10.908 1.00 88.12 100 SER A O 1
ATOM 836 N N . ARG A 1 101 ? -22.032 28.329 -13.051 1.00 85.62 101 ARG A N 1
ATOM 837 C CA . ARG A 1 101 ? -20.689 28.940 -13.098 1.00 85.62 101 ARG A CA 1
ATOM 838 C C . ARG A 1 101 ? -20.527 30.064 -12.070 1.00 85.62 101 ARG A C 1
ATOM 840 O O . ARG A 1 101 ? -19.542 30.065 -11.337 1.00 85.62 101 ARG A O 1
ATOM 847 N N . GLY A 1 102 ? -21.496 30.978 -11.996 1.00 82.56 102 GLY A N 1
ATOM 848 C CA . GLY A 1 102 ? -21.366 32.235 -11.253 1.00 82.56 102 GLY A CA 1
ATOM 849 C C . GLY A 1 102 ? -20.388 33.219 -11.913 1.00 82.56 102 GLY A C 1
ATOM 850 O O . GLY A 1 102 ? -19.801 32.927 -12.954 1.00 82.56 102 GLY A O 1
ATOM 851 N N . THR A 1 103 ? -20.223 34.399 -11.312 1.00 72.81 103 THR A N 1
ATOM 852 C CA . THR A 1 103 ? -19.401 35.500 -11.855 1.00 72.81 103 THR A CA 1
ATOM 853 C C . THR A 1 103 ? -17.919 35.420 -11.474 1.00 72.81 103 THR A C 1
ATOM 855 O O . THR A 1 103 ? -17.069 35.795 -12.273 1.00 72.81 103 THR A O 1
ATOM 858 N N . LEU A 1 104 ? -17.586 34.898 -10.287 1.00 75.06 104 LEU A N 1
ATOM 859 C CA . LEU A 1 104 ? -16.210 34.801 -9.762 1.00 75.06 104 LEU A CA 1
ATOM 860 C C . LEU A 1 104 ? -15.739 33.337 -9.646 1.00 75.06 104 LEU A C 1
ATOM 862 O O . LEU A 1 104 ? -15.299 32.872 -8.592 1.00 75.06 104 LEU A O 1
ATOM 866 N N . SER A 1 105 ? -15.882 32.580 -10.736 1.00 80.94 105 SER A N 1
ATOM 867 C CA . SER A 1 105 ? -15.621 31.135 -10.792 1.00 80.94 105 SER A CA 1
ATOM 868 C C . SER A 1 105 ? -14.127 30.790 -10.898 1.00 80.94 105 SER A C 1
ATOM 870 O O . SER A 1 105 ? -13.503 31.118 -11.908 1.00 80.94 105 SER A O 1
ATOM 872 N N . SER A 1 106 ? -13.547 30.048 -9.944 1.00 83.44 106 SER A N 1
ATOM 873 C CA . SER A 1 106 ? -12.175 29.530 -10.118 1.00 83.44 106 SER A CA 1
ATOM 874 C C . SER A 1 106 ? -12.093 28.470 -11.226 1.00 83.44 106 SER A C 1
ATOM 876 O O . SER A 1 106 ? -13.084 27.816 -11.551 1.00 83.44 106 SER A O 1
ATOM 878 N N . PHE A 1 107 ? -10.907 28.266 -11.804 1.00 81.19 107 PHE A N 1
ATOM 879 C CA . PHE A 1 107 ? -10.705 27.285 -12.879 1.00 81.19 107 PHE A CA 1
ATOM 880 C C . PHE A 1 107 ? -11.017 25.839 -12.442 1.00 81.19 107 PHE A C 1
ATOM 882 O O . PHE A 1 107 ? -11.664 25.091 -13.175 1.00 81.19 107 PHE A O 1
ATOM 889 N N . GLY A 1 108 ? -10.665 25.466 -11.205 1.00 81.56 108 GLY A N 1
ATOM 890 C CA . GLY A 1 108 ? -11.053 24.175 -10.619 1.00 81.56 108 GLY A CA 1
ATOM 891 C C . GLY A 1 108 ? -12.572 24.019 -10.453 1.00 81.56 108 GLY A C 1
ATOM 892 O O . GLY A 1 108 ? -13.113 22.953 -10.732 1.00 81.56 108 GLY A O 1
ATOM 893 N N . TRP A 1 109 ? -13.296 25.087 -10.092 1.00 87.44 109 TRP A N 1
ATOM 894 C CA . TRP A 1 109 ? -14.764 25.047 -10.034 1.00 87.44 109 TRP A CA 1
ATOM 895 C C . TRP A 1 109 ? -15.392 24.867 -11.423 1.00 87.44 109 TRP A C 1
ATOM 897 O O . TRP A 1 109 ? -16.243 24.000 -11.611 1.00 87.44 109 TRP A O 1
ATOM 907 N N . GLN A 1 110 ? -14.909 25.613 -12.420 1.00 89.06 110 GLN A N 1
ATOM 908 C CA . GLN A 1 110 ? -15.328 25.461 -13.820 1.00 89.06 110 GLN A CA 1
ATOM 909 C C . GLN A 1 110 ? -15.068 24.035 -14.344 1.00 89.06 110 GLN A C 1
ATOM 911 O O . GLN A 1 110 ? -15.902 23.469 -15.046 1.00 89.06 110 GLN A O 1
ATOM 916 N N . SER A 1 111 ? -13.957 23.422 -13.930 1.00 88.94 111 SER A N 1
ATOM 917 C CA . SER A 1 111 ? -13.611 22.037 -14.266 1.00 88.94 111 SER A CA 1
ATOM 918 C C . SER A 1 111 ? -14.579 21.021 -13.639 1.00 88.94 111 SER A C 1
ATOM 920 O O . SER A 1 111 ? -15.043 20.105 -14.316 1.00 88.94 111 SER A O 1
ATOM 922 N N . ILE A 1 112 ? -14.957 21.205 -12.369 1.00 89.50 112 ILE A N 1
ATOM 923 C CA . ILE A 1 112 ? -15.954 20.356 -11.693 1.00 89.50 112 ILE A CA 1
ATOM 924 C C . ILE A 1 112 ? -17.331 20.464 -12.371 1.00 89.50 112 ILE A C 1
ATOM 926 O O . ILE A 1 112 ? -18.019 19.451 -12.501 1.00 89.50 112 ILE A O 1
ATOM 930 N N . LEU A 1 113 ? -17.718 21.646 -12.866 1.00 92.00 113 LEU A N 1
ATOM 931 C CA . LEU A 1 113 ? -18.961 21.829 -13.631 1.00 92.00 113 LEU A CA 1
ATOM 932 C C . LEU A 1 113 ? -18.950 21.098 -14.984 1.00 92.00 113 LEU A C 1
ATOM 934 O O . LEU A 1 113 ? -19.975 20.555 -15.390 1.00 92.00 113 LEU A O 1
ATOM 938 N N . HIS A 1 114 ? -17.800 20.995 -15.657 1.00 90.19 114 HIS A N 1
ATOM 939 C CA . HIS A 1 114 ? -17.686 20.157 -16.859 1.00 90.19 114 HIS A CA 1
ATOM 940 C C . HIS A 1 114 ? -17.941 18.673 -16.530 1.00 90.19 114 HIS A C 1
ATOM 942 O O . HIS A 1 114 ? -18.710 17.996 -17.213 1.00 90.19 114 HIS A O 1
ATOM 948 N N . GLY A 1 115 ? -17.405 18.193 -15.402 1.00 91.81 115 GLY A N 1
ATOM 949 C CA . GLY A 1 115 ? -17.715 16.865 -14.860 1.00 91.81 115 GLY A CA 1
ATOM 950 C C . GLY A 1 115 ? -19.182 16.680 -14.435 1.00 91.81 115 GLY A C 1
ATOM 951 O O . GLY A 1 115 ? -19.755 15.610 -14.635 1.00 91.81 115 GLY A O 1
ATOM 952 N N . GLN A 1 116 ? -19.820 17.717 -13.885 1.00 94.12 116 GLN A N 1
ATOM 953 C CA . GLN A 1 116 ? -21.242 17.717 -13.512 1.00 94.12 116 GLN A CA 1
ATOM 954 C C . GLN A 1 116 ? -22.150 17.471 -14.732 1.00 94.12 116 GLN A C 1
ATOM 956 O O . GLN A 1 116 ? -23.118 16.716 -14.625 1.00 94.12 116 GLN A O 1
ATOM 961 N N . ASN A 1 117 ? -21.818 18.039 -15.896 1.00 91.62 117 ASN A N 1
ATOM 962 C CA . ASN A 1 117 ? -22.574 17.829 -17.135 1.00 91.62 117 ASN A CA 1
ATOM 963 C C . ASN A 1 117 ? -22.535 16.367 -17.603 1.00 91.62 117 ASN A C 1
ATOM 965 O O . ASN A 1 117 ? -23.582 15.801 -17.911 1.00 91.62 117 ASN A O 1
ATOM 969 N N . LEU A 1 118 ? -21.362 15.721 -17.591 1.00 92.00 118 LEU A N 1
ATOM 970 C CA . LEU A 1 118 ? -21.255 14.283 -17.875 1.00 92.00 118 LEU A CA 1
ATOM 971 C C . LEU A 1 118 ? -22.013 13.442 -16.835 1.00 92.00 118 LEU A C 1
ATOM 973 O O . LEU A 1 118 ? -22.667 12.463 -17.193 1.00 92.00 118 LEU A O 1
ATOM 977 N N . LEU A 1 119 ? -21.954 13.831 -15.557 1.00 93.38 119 LEU A N 1
ATOM 978 C CA . LEU A 1 119 ? -22.628 13.107 -14.483 1.00 93.38 119 LEU A CA 1
ATOM 979 C C . LEU A 1 119 ? -24.154 13.101 -14.669 1.00 93.38 119 LEU A C 1
ATOM 981 O O . LEU A 1 119 ? -24.768 12.040 -14.585 1.00 93.38 119 LEU A O 1
ATOM 985 N N . LYS A 1 120 ? -24.765 14.248 -14.995 1.00 91.69 120 LYS A N 1
ATOM 986 C CA . LYS A 1 120 ? -26.217 14.374 -15.236 1.00 91.69 120 LYS A CA 1
ATOM 987 C C . LYS A 1 120 ? -26.758 13.326 -16.216 1.00 91.69 120 LYS A C 1
ATOM 989 O O . LYS A 1 120 ? -27.774 12.706 -15.924 1.00 91.69 120 LYS A O 1
ATOM 994 N N . LYS A 1 121 ? -26.048 13.064 -17.321 1.00 90.38 121 LYS A N 1
ATOM 995 C CA . LYS A 1 121 ? -26.460 12.124 -18.387 1.00 90.38 121 LYS A CA 1
ATOM 996 C C . LYS A 1 121 ? -26.510 10.646 -17.978 1.00 90.38 121 LYS A C 1
ATOM 998 O O . LYS A 1 121 ? -26.955 9.811 -18.763 1.00 90.38 121 LYS A O 1
ATOM 1003 N N . GLY A 1 122 ? -25.988 10.292 -16.804 1.00 91.50 122 GLY A N 1
ATOM 1004 C CA . GLY A 1 122 ? -26.013 8.921 -16.288 1.00 91.50 122 GLY A CA 1
ATOM 1005 C C . GLY A 1 122 ? -26.590 8.784 -14.888 1.00 91.50 122 GLY A C 1
ATOM 1006 O O . GLY A 1 122 ? -26.585 7.679 -14.347 1.00 91.50 122 GLY A O 1
ATOM 1007 N N . LEU A 1 123 ? -27.099 9.868 -14.304 1.00 92.81 123 LEU A N 1
ATOM 1008 C CA . LEU A 1 123 ? -27.888 9.801 -13.082 1.00 92.81 123 LEU A CA 1
ATOM 1009 C C . LEU A 1 123 ? -29.297 9.291 -13.394 1.00 92.81 123 LEU A C 1
ATOM 1011 O O . LEU A 1 123 ? -29.900 9.666 -14.397 1.00 92.81 123 LEU A O 1
ATOM 1015 N N . ARG A 1 124 ? -29.819 8.432 -12.519 1.00 91.38 124 ARG A N 1
ATOM 1016 C CA . ARG A 1 124 ? -31.180 7.906 -12.593 1.00 91.38 124 ARG A CA 1
ATOM 1017 C C . ARG A 1 124 ? -31.773 7.746 -11.196 1.00 91.38 124 ARG A C 1
ATOM 1019 O O . ARG A 1 124 ? -31.156 7.148 -10.315 1.00 91.38 124 ARG A O 1
ATOM 1026 N N . TYR A 1 125 ? -33.000 8.214 -11.020 1.00 89.00 125 TYR A N 1
ATOM 1027 C CA . TYR A 1 125 ? -33.800 7.964 -9.830 1.00 89.00 125 TYR A CA 1
ATOM 1028 C C . TYR A 1 125 ? -34.421 6.560 -9.842 1.00 89.00 125 TYR A C 1
ATOM 1030 O O . TYR A 1 125 ? -35.021 6.123 -10.825 1.00 89.00 125 TYR A O 1
ATOM 1038 N N . THR A 1 126 ? -34.314 5.870 -8.710 1.00 84.81 126 THR A N 1
ATOM 1039 C CA . THR A 1 126 ? -35.075 4.661 -8.379 1.00 84.81 126 THR A CA 1
ATOM 1040 C C . THR A 1 126 ? -36.254 5.064 -7.500 1.00 84.81 126 THR A C 1
ATOM 1042 O O . THR A 1 126 ? -36.061 5.689 -6.456 1.00 84.81 126 THR A O 1
ATOM 1045 N N . VAL A 1 127 ? -37.464 4.719 -7.941 1.00 84.69 127 VAL A N 1
ATOM 1046 C CA . VAL A 1 127 ? -38.737 5.169 -7.357 1.00 84.69 127 VAL A CA 1
ATOM 1047 C C . VAL A 1 127 ? -38.969 4.547 -5.973 1.00 84.69 127 VAL A C 1
ATOM 1049 O O . VAL A 1 127 ? -39.044 3.325 -5.846 1.00 84.69 127 VAL A O 1
ATOM 1052 N N . GLY A 1 128 ? -39.094 5.388 -4.942 1.00 79.19 128 GLY A N 1
ATOM 1053 C CA . GLY A 1 128 ? -39.233 4.999 -3.539 1.00 79.19 128 GLY A CA 1
ATOM 1054 C C . GLY A 1 128 ? -40.597 5.358 -2.952 1.00 79.19 128 GLY A C 1
ATOM 1055 O O . GLY A 1 128 ? -41.605 4.734 -3.295 1.00 79.19 128 GLY A O 1
ATOM 1056 N N . ASN A 1 129 ? -40.635 6.295 -2.000 1.00 69.62 129 ASN A N 1
ATOM 1057 C CA . ASN A 1 129 ? -41.886 6.797 -1.412 1.00 69.62 129 ASN A CA 1
ATOM 1058 C C . ASN A 1 129 ? -41.876 8.292 -1.023 1.00 69.62 129 ASN A C 1
ATOM 1060 O O . ASN A 1 129 ? -42.938 8.813 -0.678 1.00 69.62 129 ASN A O 1
ATOM 1064 N N . ASP A 1 130 ? -40.729 8.979 -1.059 1.00 64.69 130 ASP A N 1
ATOM 1065 C CA . ASP A 1 130 ? -40.528 10.212 -0.273 1.00 64.69 130 ASP A CA 1
ATOM 1066 C C . ASP A 1 130 ? -40.936 11.509 -0.997 1.00 64.69 130 ASP A C 1
ATOM 1068 O O . ASP A 1 130 ? -40.745 12.611 -0.482 1.00 64.69 130 ASP A O 1
ATOM 1072 N N . ARG A 1 131 ? -41.609 11.353 -2.146 1.00 66.62 131 ARG A N 1
ATOM 1073 C CA . ARG A 1 131 ? -42.213 12.410 -2.974 1.00 66.62 131 ARG A CA 1
ATOM 1074 C C . ARG A 1 131 ? -41.204 13.367 -3.626 1.00 66.62 131 ARG A C 1
ATOM 1076 O O . ARG A 1 131 ? -41.623 14.427 -4.081 1.00 66.62 131 ARG A O 1
ATOM 1083 N N . GLN A 1 132 ? -39.919 13.021 -3.721 1.00 72.62 132 GLN A N 1
ATOM 1084 C CA . GLN A 1 132 ? -38.921 13.909 -4.333 1.00 72.62 132 GLN A CA 1
ATOM 1085 C C . GLN A 1 132 ? -38.876 13.841 -5.869 1.00 72.62 132 GLN A C 1
ATOM 1087 O O . GLN A 1 132 ? -38.526 14.841 -6.491 1.00 72.62 132 GLN A O 1
ATOM 1092 N N . ILE A 1 133 ? -39.232 12.710 -6.494 1.00 87.31 133 ILE A N 1
ATOM 1093 C CA . ILE A 1 133 ? -39.170 12.566 -7.965 1.00 87.31 133 ILE A CA 1
ATOM 1094 C C . ILE A 1 133 ? -40.361 13.261 -8.651 1.00 87.31 133 ILE A C 1
ATOM 1096 O O . ILE A 1 133 ? -41.516 12.842 -8.500 1.00 87.31 133 ILE A O 1
ATOM 1100 N N . HIS A 1 134 ? -40.074 14.259 -9.488 1.00 89.00 134 HIS A N 1
ATOM 1101 C CA . HIS A 1 134 ? -41.030 14.944 -10.362 1.00 89.00 134 HIS A CA 1
ATOM 1102 C C . HIS A 1 134 ? -41.224 14.156 -11.660 1.00 89.00 134 HIS A C 1
ATOM 1104 O O . HIS A 1 134 ? -40.272 13.898 -12.399 1.00 89.00 134 HIS A O 1
ATOM 1110 N N . THR A 1 135 ? -42.475 13.806 -11.970 1.00 89.19 135 THR A N 1
ATOM 1111 C CA . THR A 1 135 ? -42.828 12.795 -12.986 1.00 89.19 135 THR A CA 1
ATOM 1112 C C . THR A 1 135 ? -42.217 13.063 -14.359 1.00 89.19 135 THR A C 1
ATOM 1114 O O . THR A 1 135 ? -41.771 12.121 -15.006 1.00 89.19 135 THR A O 1
ATOM 1117 N N . TRP A 1 136 ? -42.169 14.327 -14.786 1.00 90.38 136 TRP A N 1
ATOM 1118 C CA . TRP A 1 136 ? -41.826 14.731 -16.157 1.00 90.38 136 TRP A CA 1
ATOM 1119 C C . TRP A 1 136 ? -40.480 15.456 -16.285 1.00 90.38 136 TRP A C 1
ATOM 1121 O O . TRP A 1 136 ? -40.133 15.901 -17.376 1.00 90.38 136 TRP A O 1
ATOM 1131 N N . VAL A 1 137 ? -39.738 15.606 -15.183 1.00 88.00 137 VAL A N 1
ATOM 1132 C CA . VAL A 1 137 ? -38.473 16.365 -15.135 1.00 88.00 137 VAL A CA 1
ATOM 1133 C C . VAL A 1 137 ? -37.313 15.460 -14.738 1.00 88.00 137 VAL A C 1
ATOM 1135 O O . VAL A 1 137 ? -36.271 15.466 -15.390 1.00 88.00 137 VAL A O 1
ATOM 1138 N N . ASP A 1 138 ? -37.496 14.652 -13.694 1.00 89.88 138 ASP A N 1
ATOM 1139 C CA . ASP A 1 138 ? -36.427 13.827 -13.144 1.00 89.88 138 ASP A CA 1
ATOM 1140 C C . ASP A 1 138 ? -36.207 12.545 -13.979 1.00 89.88 138 ASP A C 1
ATOM 1142 O O . ASP A 1 138 ? -37.165 11.920 -14.441 1.00 89.88 138 ASP A O 1
ATOM 1146 N N . PRO A 1 139 ? -34.957 12.094 -14.191 1.00 91.06 139 PRO A N 1
ATOM 1147 C CA . PRO A 1 139 ? -34.686 10.901 -14.987 1.00 91.06 139 PRO A CA 1
ATOM 1148 C C . PRO A 1 139 ? -34.918 9.619 -14.172 1.00 91.06 139 PRO A C 1
ATOM 1150 O O . PRO A 1 139 ? -34.033 9.193 -13.435 1.00 91.06 139 PRO A O 1
ATOM 1153 N N . TRP A 1 140 ? -36.083 8.971 -14.297 1.00 91.00 140 TRP A N 1
ATOM 1154 C CA . TRP A 1 140 ? -36.400 7.732 -13.552 1.00 91.00 140 TRP A CA 1
ATOM 1155 C C . TRP A 1 140 ? -36.622 6.472 -14.414 1.00 91.00 140 TRP A C 1
ATOM 1157 O O . TRP A 1 140 ? -36.530 5.350 -13.893 1.00 91.00 140 TRP A O 1
ATOM 1167 N N . LEU A 1 141 ? -36.818 6.596 -15.734 1.00 90.06 141 LEU A N 1
ATOM 1168 C CA . LEU A 1 141 ? -36.994 5.430 -16.613 1.00 90.06 141 LEU A CA 1
ATOM 1169 C C . LEU A 1 141 ? -35.693 4.615 -16.806 1.00 90.06 141 LEU A C 1
ATOM 1171 O O . LEU A 1 141 ? -34.612 5.204 -16.883 1.00 90.06 141 LEU A O 1
ATOM 1175 N N . PRO A 1 142 ? -35.773 3.271 -16.922 1.00 84.44 142 PRO A N 1
ATOM 1176 C CA . PRO A 1 142 ? -34.635 2.366 -17.138 1.00 84.44 142 PRO A CA 1
ATOM 1177 C C . PRO A 1 142 ? -34.171 2.344 -18.608 1.00 84.44 142 PRO A C 1
ATOM 1179 O O . PRO A 1 142 ? -34.110 1.290 -19.234 1.00 84.44 142 PRO A O 1
ATOM 1182 N N . VAL A 1 143 ? -33.890 3.515 -19.179 1.00 85.38 143 VAL A N 1
ATOM 1183 C CA . VAL A 1 143 ? -33.457 3.679 -20.577 1.00 85.38 143 VAL A CA 1
ATOM 1184 C C . VAL A 1 143 ? -32.061 4.289 -20.666 1.00 85.38 143 VAL A C 1
ATOM 1186 O O . VAL A 1 143 ? -31.586 4.928 -19.729 1.00 85.38 143 VAL A O 1
ATOM 1189 N N . HIS A 1 144 ? -31.407 4.100 -21.812 1.00 79.94 144 HIS A N 1
ATOM 1190 C CA . HIS A 1 144 ? -30.071 4.619 -22.092 1.00 79.94 144 HIS A CA 1
ATOM 1191 C C . HIS A 1 144 ? -30.138 5.715 -23.176 1.00 79.94 144 HIS A C 1
ATOM 1193 O O . HIS A 1 144 ? -30.462 5.385 -24.318 1.00 79.94 144 HIS A O 1
ATOM 1199 N N . PRO A 1 145 ? -29.821 6.990 -22.867 1.00 84.94 145 PRO A N 1
ATOM 1200 C CA . PRO A 1 145 ? -29.571 7.550 -21.533 1.00 84.94 145 PRO A CA 1
ATOM 1201 C C . PRO A 1 145 ? -30.854 7.690 -20.682 1.00 84.94 145 PRO A C 1
ATOM 1203 O O . PRO A 1 145 ? -31.950 7.761 -21.246 1.00 84.94 145 PRO A O 1
ATOM 1206 N N . PRO A 1 146 ? -30.742 7.766 -19.337 1.00 90.56 146 PRO A N 1
ATOM 1207 C CA . PRO A 1 146 ? -31.873 8.019 -18.446 1.00 90.56 146 PRO A CA 1
ATOM 1208 C C . PRO A 1 146 ? -32.623 9.306 -18.787 1.00 90.56 146 PRO A C 1
ATOM 1210 O O . PRO A 1 146 ? -32.013 10.342 -19.048 1.00 90.56 146 PRO A O 1
ATOM 1213 N N . ARG A 1 147 ? -33.954 9.252 -18.718 1.00 91.69 147 ARG A N 1
ATOM 1214 C CA . ARG A 1 147 ? -34.847 10.399 -18.929 1.00 91.69 147 ARG A CA 1
ATOM 1215 C C . ARG A 1 147 ? -36.177 10.220 -18.185 1.00 91.69 147 ARG A C 1
ATOM 1217 O O . ARG A 1 147 ? -36.498 9.091 -17.793 1.00 91.69 147 ARG A O 1
ATOM 1224 N N . PRO A 1 148 ? -36.961 11.292 -17.986 1.00 91.19 148 PRO A N 1
ATOM 1225 C CA . PRO A 1 148 ? -38.373 11.167 -17.643 1.00 91.19 148 PRO A CA 1
ATOM 1226 C C . PRO A 1 148 ? -39.183 10.477 -18.766 1.00 91.19 148 PRO A C 1
ATOM 1228 O O . PRO A 1 148 ? -38.744 10.434 -19.928 1.00 91.19 148 PRO A O 1
ATOM 1231 N N . PRO A 1 149 ? -40.377 9.940 -18.450 1.00 91.38 149 PRO A N 1
ATOM 1232 C CA . PRO A 1 149 ? -41.398 9.619 -19.443 1.00 91.38 149 PRO A CA 1
ATOM 1233 C C . PRO A 1 149 ? -41.872 10.865 -20.197 1.00 91.38 149 PRO A C 1
ATOM 1235 O O . PRO A 1 149 ? -41.869 11.978 -19.672 1.00 91.38 149 PRO A O 1
ATOM 1238 N N . ARG A 1 150 ? -42.337 10.663 -21.428 1.00 90.81 150 ARG A N 1
ATOM 1239 C CA . ARG A 1 150 ? -43.052 11.677 -22.209 1.00 90.81 150 ARG A CA 1
ATOM 1240 C C . ARG A 1 150 ? -44.504 11.771 -21.735 1.00 90.81 150 ARG A C 1
ATOM 1242 O O . ARG A 1 150 ? -45.174 10.749 -21.586 1.00 90.81 150 ARG A O 1
ATOM 1249 N N . HIS A 1 151 ? -44.983 12.994 -21.531 1.00 88.69 151 HIS A N 1
ATOM 1250 C CA . HIS A 1 151 ? -46.392 13.285 -21.256 1.00 88.69 151 HIS A CA 1
ATOM 1251 C C . HIS A 1 151 ? -47.235 13.117 -22.531 1.00 88.69 151 HIS A C 1
ATOM 1253 O O . HIS A 1 151 ? -46.757 13.408 -23.627 1.00 88.69 151 HIS A O 1
ATOM 1259 N N . LEU A 1 152 ? -48.478 12.649 -22.391 1.00 81.81 152 LEU A N 1
ATOM 1260 C CA . LEU A 1 152 ? -49.400 12.426 -23.512 1.00 81.81 152 LEU A CA 1
ATOM 1261 C C . LEU A 1 152 ? -50.110 13.716 -23.972 1.00 81.81 152 LEU A C 1
ATOM 1263 O O . LEU A 1 152 ? -50.461 13.842 -25.142 1.00 81.81 152 LEU A O 1
ATOM 1267 N N . GLY A 1 153 ? -50.325 14.672 -23.062 1.00 70.12 153 GLY A N 1
ATOM 1268 C CA . GLY A 1 153 ? -50.995 15.946 -23.348 1.00 70.12 153 GLY A CA 1
ATOM 1269 C C . GLY A 1 153 ? -50.046 17.089 -23.729 1.00 70.12 153 GLY A C 1
ATOM 1270 O O . GLY A 1 153 ? -48.861 17.080 -23.385 1.00 70.12 153 GLY A O 1
ATOM 1271 N N . GLY A 1 154 ? -50.591 18.113 -24.392 1.00 67.38 154 GLY A N 1
ATOM 1272 C CA . GLY A 1 154 ? -49.882 19.363 -24.686 1.00 67.38 154 GLY A CA 1
ATOM 1273 C C . GLY A 1 154 ? -49.510 20.176 -23.436 1.00 67.38 154 GLY A C 1
ATOM 1274 O O . GLY A 1 154 ? -49.885 19.841 -22.313 1.00 67.38 154 GLY A O 1
ATOM 1275 N N . ALA A 1 155 ? -48.754 21.259 -23.635 1.00 62.38 155 ALA A N 1
ATOM 1276 C CA . ALA A 1 155 ? -48.357 22.167 -22.559 1.00 62.38 155 ALA A CA 1
ATOM 1277 C C . ALA A 1 155 ? -49.561 22.963 -21.995 1.00 62.38 155 ALA A C 1
ATOM 1279 O O . ALA A 1 155 ? -50.473 23.283 -22.760 1.00 62.38 155 ALA A O 1
ATOM 1280 N N . PRO A 1 156 ? -49.559 23.349 -20.700 1.00 66.69 156 PRO A N 1
ATOM 1281 C CA . PRO A 1 156 ? -48.485 23.176 -19.717 1.00 66.69 156 PRO A CA 1
ATOM 1282 C C . PRO A 1 156 ? -48.409 21.759 -19.125 1.00 66.69 156 PRO A C 1
ATOM 1284 O O . PRO A 1 156 ? -49.420 21.140 -18.806 1.00 66.69 156 PRO A O 1
ATOM 1287 N N . ILE A 1 157 ? -47.184 21.262 -18.929 1.00 75.25 157 ILE A N 1
ATOM 1288 C CA . ILE A 1 157 ? -46.934 19.950 -18.316 1.00 75.25 157 ILE A CA 1
ATOM 1289 C C . ILE A 1 157 ? -47.236 20.032 -16.802 1.00 75.25 157 ILE A C 1
ATOM 1291 O O . ILE A 1 157 ? -46.663 20.895 -16.131 1.00 75.25 157 ILE A O 1
ATOM 1295 N N . PRO A 1 158 ? -48.093 19.162 -16.227 1.00 76.69 158 PRO A N 1
ATOM 1296 C CA . PRO A 1 158 ? -48.475 19.260 -14.816 1.00 76.69 158 PRO A CA 1
ATOM 1297 C C . PRO A 1 158 ? -47.323 18.935 -13.854 1.00 76.69 158 PRO A C 1
ATOM 1299 O O . PRO A 1 158 ? -46.734 17.855 -13.934 1.00 76.69 158 PRO A O 1
ATOM 1302 N N . ASN A 1 159 ? -47.036 19.818 -12.892 1.00 79.50 159 ASN A N 1
ATOM 1303 C CA . ASN A 1 159 ? -45.964 19.610 -11.911 1.00 79.50 159 ASN A CA 1
ATOM 1304 C C . ASN A 1 159 ? -46.372 18.619 -10.798 1.00 79.50 159 ASN A C 1
ATOM 1306 O O . ASN A 1 159 ? -46.657 19.009 -9.667 1.00 79.50 159 ASN A O 1
ATOM 1310 N N . HIS A 1 160 ? -46.443 17.329 -11.137 1.00 85.12 160 HIS A N 1
ATOM 1311 C CA . HIS A 1 160 ? -46.814 16.242 -10.227 1.00 85.12 160 HIS A CA 1
ATOM 1312 C C . HIS A 1 160 ? -45.629 15.321 -9.913 1.00 85.12 160 HIS A C 1
ATOM 1314 O O . HIS A 1 160 ? -44.814 15.010 -10.786 1.00 85.12 160 HIS A O 1
ATOM 1320 N N . THR A 1 161 ? -45.580 14.803 -8.688 1.00 87.62 161 THR A N 1
ATOM 1321 C CA . THR A 1 161 ? -44.629 13.767 -8.262 1.00 87.62 161 THR A CA 1
ATOM 1322 C C . THR A 1 161 ? -45.062 12.377 -8.739 1.00 87.62 161 THR A C 1
ATOM 1324 O O . THR A 1 161 ? -46.258 12.106 -8.887 1.00 87.62 161 THR A O 1
ATOM 1327 N N . VAL A 1 162 ? -44.101 11.462 -8.923 1.00 87.88 162 VAL A N 1
ATOM 1328 C CA . VAL A 1 162 ? -44.355 10.090 -9.430 1.00 87.88 162 VAL A CA 1
ATOM 1329 C C . VAL A 1 162 ? -45.366 9.322 -8.571 1.00 87.88 162 VAL A C 1
ATOM 1331 O O . VAL A 1 162 ? -46.073 8.451 -9.072 1.00 87.88 162 VAL A O 1
ATOM 1334 N N . THR A 1 163 ? -45.525 9.695 -7.297 1.00 85.62 163 THR A N 1
ATOM 1335 C CA . THR A 1 163 ? -46.511 9.100 -6.386 1.00 85.62 163 THR A CA 1
ATOM 1336 C C . THR A 1 163 ? -47.966 9.242 -6.851 1.00 85.62 163 THR A C 1
ATOM 1338 O O . THR A 1 163 ? -48.807 8.485 -6.374 1.00 85.62 163 THR A O 1
ATOM 1341 N N . LYS A 1 164 ? -48.294 10.163 -7.777 1.00 86.06 164 LYS A N 1
ATOM 1342 C CA . LYS A 1 164 ? -49.643 10.240 -8.379 1.00 86.06 164 LYS A CA 1
ATOM 1343 C C . LYS A 1 164 ? -49.954 9.029 -9.276 1.00 86.06 164 LYS A C 1
ATOM 1345 O O . LYS A 1 164 ? -51.113 8.663 -9.428 1.00 86.06 164 LYS A O 1
ATOM 1350 N N . LEU A 1 165 ? -48.927 8.376 -9.825 1.00 87.94 165 LEU A N 1
ATOM 1351 C CA . LEU A 1 165 ? -49.056 7.182 -10.666 1.00 87.94 165 LEU A CA 1
ATOM 1352 C C . LEU A 1 165 ? -49.190 5.880 -9.850 1.00 87.94 165 LEU A C 1
ATOM 1354 O O . LEU A 1 165 ? -49.193 4.797 -10.431 1.00 87.94 165 LEU A O 1
ATOM 1358 N N . PHE A 1 166 ? -49.275 5.940 -8.517 1.00 88.00 166 PHE A N 1
ATOM 1359 C CA . PHE A 1 166 ? -49.462 4.761 -7.663 1.00 88.00 166 PHE A CA 1
ATOM 1360 C C . PHE A 1 166 ? -50.947 4.473 -7.403 1.00 88.00 166 PHE A C 1
ATOM 1362 O O . PHE A 1 166 ? -51.785 5.374 -7.392 1.00 88.00 166 PHE A O 1
ATOM 1369 N N . LEU A 1 167 ? -51.266 3.211 -7.116 1.00 84.94 167 LEU A N 1
ATOM 1370 C CA . LEU A 1 167 ? -52.524 2.844 -6.466 1.00 84.94 167 LEU A CA 1
ATOM 1371 C C . LEU A 1 167 ? -52.541 3.315 -4.997 1.00 84.94 167 LEU A C 1
ATOM 1373 O O . LEU A 1 167 ? -51.473 3.465 -4.384 1.00 84.94 167 LEU A O 1
ATOM 1377 N N . PRO A 1 168 ? -53.733 3.491 -4.390 1.00 75.31 168 PRO A N 1
ATOM 1378 C CA . PRO A 1 168 ? -53.867 3.709 -2.953 1.00 75.31 168 PRO A CA 1
ATOM 1379 C C . PRO A 1 168 ? -53.044 2.702 -2.137 1.00 75.31 168 PRO A C 1
ATOM 1381 O O . PRO A 1 168 ? -52.951 1.521 -2.478 1.00 75.31 168 PRO A O 1
ATOM 1384 N N . TYR A 1 169 ? -52.418 3.191 -1.065 1.00 67.81 169 TYR A N 1
ATOM 1385 C CA . TYR A 1 169 ? -51.530 2.418 -0.184 1.00 67.81 169 TYR A CA 1
ATOM 1386 C C . TYR A 1 169 ? -50.296 1.779 -0.869 1.00 67.81 169 TYR A C 1
ATOM 1388 O O . TYR A 1 169 ? -49.664 0.906 -0.282 1.00 67.81 169 TYR A O 1
ATOM 1396 N N . LYS A 1 170 ? -49.904 2.232 -2.076 1.00 68.62 170 LYS A N 1
ATOM 1397 C CA . LYS A 1 170 ? -48.709 1.764 -2.824 1.00 68.62 170 LYS A CA 1
ATOM 1398 C C . LYS A 1 170 ? -48.724 0.245 -3.105 1.00 68.62 170 LYS A C 1
ATOM 1400 O O . LYS A 1 170 ? -47.682 -0.401 -3.167 1.00 68.62 170 LYS A O 1
ATOM 1405 N N . THR A 1 171 ? -49.910 -0.327 -3.315 1.00 71.31 171 THR A N 1
ATOM 1406 C CA . THR A 1 171 ? -50.088 -1.748 -3.683 1.00 71.31 171 THR A CA 1
ATOM 1407 C C . THR A 1 171 ? -49.584 -2.081 -5.093 1.00 71.31 171 THR A C 1
ATOM 1409 O O . THR A 1 171 ? -49.254 -3.230 -5.374 1.00 71.31 171 THR A O 1
ATOM 1412 N N . GLY A 1 172 ? -49.476 -1.080 -5.971 1.00 83.50 172 GLY A N 1
ATOM 1413 C CA . GLY A 1 172 ? -48.956 -1.214 -7.329 1.00 83.50 172 GLY A CA 1
ATOM 1414 C C . GLY A 1 172 ? -48.985 0.109 -8.098 1.00 83.50 172 GLY A C 1
ATOM 1415 O O . GLY A 1 172 ? -49.283 1.166 -7.536 1.00 83.50 172 GLY A O 1
ATOM 1416 N N . TRP A 1 173 ? -48.683 0.041 -9.394 1.00 89.88 173 TRP A N 1
ATOM 1417 C CA . TRP A 1 173 ? -48.878 1.145 -10.336 1.00 89.88 173 TRP A CA 1
ATOM 1418 C C . TRP A 1 173 ? -50.366 1.316 -10.675 1.00 89.88 173 TRP A C 1
ATOM 1420 O O . TRP A 1 173 ? -51.068 0.334 -10.907 1.00 89.88 173 TRP A O 1
ATOM 1430 N N . ASN A 1 174 ? -50.843 2.558 -10.755 1.00 90.69 174 ASN A N 1
ATOM 1431 C CA . ASN A 1 174 ? -52.164 2.879 -11.290 1.00 90.69 174 ASN A CA 1
ATOM 1432 C C . ASN A 1 174 ? -52.093 2.883 -12.823 1.00 90.69 174 ASN A C 1
ATOM 1434 O O . ASN A 1 174 ? -51.853 3.911 -13.456 1.00 90.69 174 ASN A O 1
ATOM 1438 N N . GLU A 1 175 ? -52.273 1.703 -13.414 1.00 91.06 175 GLU A N 1
ATOM 1439 C CA . GLU A 1 175 ? -52.161 1.495 -14.860 1.00 91.06 175 GLU A CA 1
ATOM 1440 C C . GLU A 1 175 ? -53.121 2.379 -15.678 1.00 91.06 175 GLU A C 1
ATOM 1442 O O . GLU A 1 175 ? -52.764 2.805 -16.775 1.00 91.06 175 GLU A O 1
ATOM 1447 N N . VAL A 1 176 ? -54.297 2.719 -15.135 1.00 90.25 176 VAL A N 1
ATOM 1448 C CA . VAL A 1 176 ? -55.279 3.592 -15.800 1.00 90.25 176 VAL A CA 1
ATOM 1449 C C . VAL A 1 176 ? -54.760 5.031 -15.892 1.00 90.25 176 VAL A C 1
ATOM 1451 O O . VAL A 1 176 ? -54.734 5.602 -16.980 1.00 90.25 176 VAL A O 1
ATOM 1454 N N . GLU A 1 177 ? -54.278 5.604 -14.784 1.00 89.12 177 GLU A N 1
ATOM 1455 C CA . GLU A 1 177 ? -53.671 6.948 -14.784 1.00 89.12 177 GLU A CA 1
ATOM 1456 C C . GLU A 1 177 ? -52.429 6.992 -15.690 1.00 89.12 177 GLU A C 1
ATOM 1458 O O . GLU A 1 177 ? -52.250 7.944 -16.449 1.00 89.12 177 GLU A O 1
ATOM 1463 N N . ILE A 1 178 ? -51.593 5.946 -15.676 1.00 90.81 178 ILE A N 1
ATOM 1464 C CA . ILE A 1 178 ? -50.399 5.857 -16.534 1.00 90.81 178 ILE A CA 1
ATOM 1465 C C . ILE A 1 178 ? -50.789 5.850 -18.015 1.00 90.81 178 ILE A C 1
ATOM 1467 O O . ILE A 1 178 ? -50.261 6.657 -18.776 1.00 90.81 178 ILE A O 1
ATOM 1471 N N . ARG A 1 179 ? -51.729 4.994 -18.435 1.00 91.00 179 ARG A N 1
ATOM 1472 C CA . ARG A 1 179 ? -52.177 4.914 -19.840 1.00 91.00 179 ARG A CA 1
ATOM 1473 C C . ARG A 1 179 ? -52.840 6.202 -20.336 1.00 91.00 179 ARG A C 1
ATOM 1475 O O . ARG A 1 179 ? -52.767 6.484 -21.527 1.00 91.00 179 ARG A O 1
ATOM 1482 N N . ASN A 1 180 ? -53.429 6.988 -19.435 1.00 88.25 180 ASN A N 1
ATOM 1483 C CA . ASN A 1 180 ? -54.066 8.267 -19.755 1.00 88.25 180 ASN A CA 1
ATOM 1484 C C . ASN A 1 180 ? -53.101 9.472 -19.742 1.00 88.25 180 ASN A C 1
ATOM 1486 O O . ASN A 1 180 ? -53.473 10.540 -20.225 1.00 88.25 180 ASN A O 1
ATOM 1490 N N . THR A 1 181 ? -51.889 9.344 -19.183 1.00 88.94 181 THR A N 1
ATOM 1491 C CA . THR A 1 181 ? -50.961 10.482 -18.981 1.00 88.94 181 THR A CA 1
ATOM 1492 C C . THR A 1 181 ? -49.573 10.300 -19.597 1.00 88.94 181 THR A C 1
ATOM 1494 O O . THR A 1 181 ? -48.912 11.297 -19.895 1.00 88.94 181 THR A O 1
ATOM 1497 N N . VAL A 1 182 ? -49.120 9.063 -19.816 1.00 90.44 182 VAL A N 1
ATOM 1498 C CA . VAL A 1 182 ? -47.794 8.719 -20.353 1.00 90.44 182 VAL A CA 1
ATOM 1499 C C . VAL A 1 182 ? -47.908 8.300 -21.823 1.00 90.44 182 VAL A C 1
ATOM 1501 O O . VAL A 1 182 ? -48.815 7.565 -22.205 1.00 90.44 182 VAL A O 1
ATOM 1504 N N . HIS A 1 183 ? -46.965 8.744 -22.657 1.00 91.62 183 HIS A N 1
ATOM 1505 C CA . HIS A 1 183 ? -46.869 8.351 -24.067 1.00 91.62 183 HIS A CA 1
ATOM 1506 C C . HIS A 1 183 ? -46.740 6.827 -24.231 1.00 91.62 183 HIS A C 1
ATOM 1508 O O . HIS A 1 183 ? -45.985 6.192 -23.497 1.00 91.62 183 HIS A O 1
ATOM 1514 N N . LEU A 1 184 ? -47.411 6.245 -25.231 1.00 88.62 184 LEU A N 1
ATOM 1515 C CA . LEU A 1 184 ? -47.602 4.791 -25.370 1.00 88.62 184 LEU A CA 1
ATOM 1516 C C . LEU A 1 184 ? -46.309 3.960 -25.245 1.00 88.62 184 LEU A C 1
ATOM 1518 O O . LEU A 1 184 ? -46.262 3.058 -24.411 1.00 88.62 184 LEU A O 1
ATOM 1522 N N . ASP A 1 185 ? -45.241 4.286 -25.981 1.00 89.44 185 ASP A N 1
ATOM 1523 C CA . ASP A 1 185 ? -43.954 3.562 -25.899 1.00 89.44 185 ASP A CA 1
ATOM 1524 C C . ASP A 1 185 ? -43.273 3.640 -24.513 1.00 89.44 185 ASP A C 1
ATOM 1526 O O . ASP A 1 185 ? -42.453 2.784 -24.175 1.00 89.44 185 ASP A O 1
ATOM 1530 N N . ASP A 1 186 ? -43.615 4.635 -23.688 1.00 92.88 186 ASP A N 1
ATOM 1531 C CA . ASP A 1 186 ? -43.085 4.791 -22.329 1.00 92.88 186 ASP A CA 1
ATOM 1532 C C . ASP A 1 186 ? -43.938 4.059 -21.272 1.00 92.88 186 ASP A C 1
ATOM 1534 O O . ASP A 1 186 ? -43.429 3.759 -20.191 1.00 92.88 186 ASP A O 1
ATOM 1538 N N . VAL A 1 187 ? -45.193 3.693 -21.571 1.00 92.06 187 VAL A N 1
ATOM 1539 C CA . VAL A 1 187 ? -46.096 2.979 -20.639 1.00 92.06 187 VAL A CA 1
ATOM 1540 C C . VAL A 1 187 ? -45.504 1.633 -20.214 1.00 92.06 187 VAL A C 1
ATOM 1542 O O . VAL A 1 187 ? -45.428 1.339 -19.021 1.00 92.06 187 VAL A O 1
ATOM 1545 N N . SER A 1 188 ? -45.021 0.828 -21.165 1.00 90.50 188 SER A N 1
ATOM 1546 C CA . SER A 1 188 ? -44.358 -0.451 -20.864 1.00 90.50 188 SER A CA 1
ATOM 1547 C C . SER A 1 188 ? -43.070 -0.273 -20.056 1.00 90.50 188 SER A C 1
ATOM 1549 O O . SER A 1 188 ? -42.747 -1.120 -19.225 1.00 90.50 188 SER A O 1
ATOM 1551 N N . LEU A 1 189 ? -42.351 0.839 -20.252 1.00 91.00 189 LEU A N 1
ATOM 1552 C CA . LEU A 1 189 ? -41.140 1.150 -19.493 1.00 91.00 189 LEU A CA 1
ATOM 1553 C C . LEU A 1 189 ? -41.471 1.515 -18.039 1.00 91.00 189 LEU A C 1
ATOM 1555 O O . LEU A 1 189 ? -40.800 1.014 -17.139 1.00 91.00 189 LEU A O 1
ATOM 1559 N N . VAL A 1 190 ? -42.525 2.304 -17.795 1.00 89.88 190 VAL A N 1
ATOM 1560 C CA . VAL A 1 190 ? -43.028 2.601 -16.439 1.00 89.88 190 VAL A CA 1
ATOM 1561 C C . VAL A 1 190 ? -43.470 1.322 -15.729 1.00 89.88 190 VAL A C 1
ATOM 1563 O O . VAL A 1 190 ? -42.968 1.022 -14.647 1.00 89.88 190 VAL A O 1
ATOM 1566 N N . LEU A 1 191 ? -44.355 0.533 -16.349 1.00 88.06 191 LEU A N 1
ATOM 1567 C CA . LEU A 1 191 ? -44.918 -0.676 -15.735 1.00 88.06 191 LEU A CA 1
ATOM 1568 C C . LEU A 1 191 ? -43.857 -1.759 -15.463 1.00 88.06 191 LEU A C 1
ATOM 1570 O O . LEU A 1 191 ? -44.033 -2.564 -14.552 1.00 88.06 191 LEU A O 1
ATOM 1574 N N . SER A 1 192 ? -42.729 -1.755 -16.188 1.00 85.50 192 SER A N 1
ATOM 1575 C CA . SER A 1 192 ? -41.608 -2.676 -15.930 1.00 85.50 192 SER A CA 1
ATOM 1576 C C . SER A 1 192 ? -40.850 -2.402 -14.618 1.00 85.50 192 SER A C 1
ATOM 1578 O O . SER A 1 192 ? -40.117 -3.265 -14.129 1.00 85.50 192 SER A O 1
ATOM 1580 N N . ILE A 1 193 ? -41.002 -1.212 -14.025 1.00 85.38 193 ILE A N 1
ATOM 1581 C CA . ILE A 1 193 ? -40.303 -0.823 -12.796 1.00 85.38 193 ILE A CA 1
ATOM 1582 C C . ILE A 1 193 ? -41.004 -1.460 -11.592 1.00 85.38 193 ILE A C 1
ATOM 1584 O O . ILE A 1 193 ? -42.085 -1.035 -11.188 1.00 85.38 193 ILE A O 1
ATOM 1588 N N . LYS A 1 194 ? -40.370 -2.453 -10.961 1.00 76.81 194 LYS A N 1
ATOM 1589 C CA . LYS A 1 194 ? -40.884 -3.060 -9.725 1.00 76.81 194 LYS A CA 1
ATOM 1590 C C . LYS A 1 194 ? -40.864 -2.056 -8.565 1.00 76.81 194 LYS A C 1
ATOM 1592 O O . LYS A 1 194 ? -39.798 -1.721 -8.052 1.00 76.81 194 LYS A O 1
ATOM 1597 N N . LEU A 1 195 ? -42.042 -1.647 -8.095 1.00 78.31 195 LEU A N 1
ATOM 1598 C CA . LEU A 1 195 ? -42.188 -0.929 -6.827 1.00 78.31 195 LEU A CA 1
ATOM 1599 C C . LEU A 1 195 ? -41.847 -1.873 -5.663 1.00 78.31 195 LEU A C 1
ATOM 1601 O O . LEU A 1 195 ? -42.446 -2.939 -5.526 1.00 78.31 195 LEU A O 1
ATOM 1605 N N . SER A 1 196 ? -40.890 -1.488 -4.814 1.00 67.12 196 SER A N 1
ATOM 1606 C CA . SER A 1 196 ? -40.586 -2.233 -3.587 1.00 67.12 196 SER A CA 1
ATOM 1607 C C . SER A 1 196 ? -41.405 -1.698 -2.400 1.00 67.12 196 SER A C 1
ATOM 1609 O O . SER A 1 196 ? -41.353 -0.487 -2.142 1.00 67.12 196 SER A O 1
ATOM 1611 N N . PRO A 1 197 ? -42.102 -2.565 -1.634 1.00 62.94 197 PRO A N 1
ATOM 1612 C CA . PRO A 1 197 ? -42.748 -2.185 -0.376 1.00 62.94 197 PRO A CA 1
ATOM 1613 C C . PRO A 1 197 ? -41.759 -1.736 0.708 1.00 62.94 197 PRO A C 1
ATOM 1615 O O . PRO A 1 197 ? -42.106 -0.898 1.530 1.00 62.94 197 PRO A O 1
ATOM 1618 N N . SER A 1 198 ? -40.522 -2.251 0.702 1.00 62.12 198 SER A N 1
ATOM 1619 C CA . SER A 1 198 ? -39.489 -1.892 1.688 1.00 62.12 198 SER A CA 1
ATOM 1620 C C . SER A 1 198 ? -38.689 -0.637 1.323 1.00 62.12 198 SER A C 1
ATOM 1622 O O . SER A 1 198 ? -37.979 -0.094 2.170 1.00 62.12 198 SER A O 1
ATOM 1624 N N . GLN A 1 199 ? -38.784 -0.151 0.079 1.00 63.12 199 GLN A N 1
ATOM 1625 C CA . GLN A 1 199 ? -38.055 1.044 -0.344 1.00 63.12 199 GLN A CA 1
ATOM 1626 C C . GLN A 1 199 ? -38.809 2.317 0.063 1.00 63.12 199 GLN A C 1
ATOM 1628 O O . GLN A 1 199 ? -39.701 2.802 -0.641 1.00 63.12 199 GLN A O 1
ATOM 1633 N N . ASN A 1 200 ? -38.397 2.848 1.214 1.00 65.38 200 ASN A N 1
ATOM 1634 C CA . ASN A 1 200 ? -38.993 4.003 1.885 1.00 65.38 200 ASN A CA 1
ATOM 1635 C C . ASN A 1 200 ? -38.289 5.345 1.610 1.00 65.38 200 ASN A C 1
ATOM 1637 O O . ASN A 1 200 ? -38.518 6.294 2.351 1.00 65.38 200 ASN A O 1
ATOM 1641 N N . LYS A 1 201 ? -37.419 5.420 0.590 1.00 75.50 201 LYS A N 1
ATOM 1642 C CA . LYS A 1 201 ? -36.812 6.663 0.077 1.00 75.50 201 LYS A CA 1
ATOM 1643 C C . LYS A 1 201 ? -36.534 6.568 -1.421 1.00 75.50 201 LYS A C 1
ATOM 1645 O O . LYS A 1 201 ? -36.238 5.481 -1.933 1.00 75.50 201 LYS A O 1
ATOM 1650 N N . ASP A 1 202 ? -36.630 7.695 -2.110 1.00 83.31 202 ASP A N 1
ATOM 1651 C CA . ASP A 1 202 ? -36.272 7.840 -3.518 1.00 83.31 202 ASP A CA 1
ATOM 1652 C C . ASP A 1 202 ? -34.733 7.869 -3.614 1.00 83.31 202 ASP A C 1
ATOM 1654 O O . ASP A 1 202 ? -34.063 8.543 -2.829 1.00 83.31 202 ASP A O 1
ATOM 1658 N N . PHE A 1 203 ? -34.137 7.102 -4.533 1.00 82.06 203 PHE A N 1
ATOM 1659 C CA . PHE A 1 203 ? -32.675 6.926 -4.582 1.00 82.06 203 PHE A CA 1
ATOM 1660 C C . PHE A 1 203 ? -32.080 7.385 -5.913 1.00 82.06 203 PHE A C 1
ATOM 1662 O O . PHE A 1 203 ? -32.371 6.803 -6.959 1.00 82.06 203 PHE A O 1
ATOM 1669 N N . LEU A 1 204 ? -31.209 8.397 -5.873 1.00 86.25 204 LEU A N 1
ATOM 1670 C CA . LEU A 1 204 ? -30.495 8.907 -7.043 1.00 86.25 204 LEU A CA 1
ATOM 1671 C C . LEU A 1 204 ? -29.180 8.143 -7.262 1.00 86.25 204 LEU A C 1
ATOM 1673 O O . LEU A 1 204 ? -28.150 8.447 -6.656 1.00 86.25 204 LEU A O 1
ATOM 1677 N N . GLY A 1 205 ? -29.231 7.144 -8.141 1.00 87.75 205 GLY A N 1
ATOM 1678 C CA . GLY A 1 205 ? -28.101 6.290 -8.497 1.00 87.75 205 GLY A CA 1
ATOM 1679 C C . GLY A 1 205 ? -27.458 6.653 -9.835 1.00 87.75 205 GLY A C 1
ATOM 1680 O O . GLY A 1 205 ? -27.960 7.463 -10.611 1.00 87.75 205 GLY A O 1
ATOM 1681 N N . TRP A 1 206 ? -26.335 6.008 -10.126 1.00 93.19 206 TRP A N 1
ATOM 1682 C CA . TRP A 1 206 ? -25.680 6.011 -11.431 1.00 93.19 206 TRP A CA 1
ATOM 1683 C C . TRP A 1 206 ? -26.131 4.801 -12.261 1.00 93.19 206 TRP A C 1
ATOM 1685 O O . TRP A 1 206 ? -25.921 3.661 -11.861 1.00 93.19 206 TRP A O 1
ATOM 1695 N N . HIS A 1 207 ? -26.732 5.028 -13.430 1.00 90.12 207 HIS A N 1
ATOM 1696 C CA . HIS A 1 207 ? -27.422 3.981 -14.193 1.00 90.12 207 HIS A CA 1
ATOM 1697 C C . HIS A 1 207 ? -26.496 2.895 -14.767 1.00 90.12 207 HIS A C 1
ATOM 1699 O O . HIS A 1 207 ? -26.930 1.761 -14.951 1.00 90.12 207 HIS A O 1
ATOM 1705 N N . TYR A 1 208 ? -25.228 3.218 -15.041 1.00 87.56 208 TYR A N 1
ATOM 1706 C CA . TYR A 1 208 ? -24.292 2.319 -15.733 1.00 87.56 208 TYR A CA 1
ATOM 1707 C C . TYR A 1 208 ? -23.442 1.448 -14.785 1.00 87.56 208 TYR A C 1
ATOM 1709 O O . TYR A 1 208 ? -22.346 1.023 -15.159 1.00 87.56 208 TYR A O 1
ATOM 1717 N N . THR A 1 209 ? -23.909 1.202 -13.555 1.00 84.62 209 THR A N 1
ATOM 1718 C CA . THR A 1 209 ? -23.365 0.190 -12.629 1.00 84.62 209 THR A CA 1
ATOM 1719 C C . THR A 1 209 ? -24.485 -0.469 -11.818 1.00 84.62 209 THR A C 1
ATOM 1721 O O . THR A 1 209 ? -25.427 0.191 -11.393 1.00 84.62 209 THR A O 1
ATOM 1724 N N . GLU A 1 210 ? -24.366 -1.775 -11.564 1.00 75.31 210 GLU A N 1
ATOM 1725 C CA . GLU A 1 210 ? -25.344 -2.572 -10.795 1.00 75.31 210 GLU A CA 1
ATOM 1726 C C . GLU A 1 210 ? -25.534 -2.056 -9.358 1.00 75.31 210 GLU A C 1
ATOM 1728 O O . GLU A 1 210 ? -26.629 -2.096 -8.807 1.00 75.31 210 GLU A O 1
ATOM 1733 N N . THR A 1 211 ? -24.468 -1.510 -8.772 1.00 75.12 211 THR A N 1
ATOM 1734 C CA . THR A 1 211 ? -24.436 -0.890 -7.440 1.00 75.12 211 THR A CA 1
ATOM 1735 C C . THR A 1 211 ? -25.044 0.513 -7.390 1.00 75.12 211 THR A C 1
ATOM 1737 O O . THR A 1 211 ? -25.088 1.115 -6.319 1.00 75.12 211 THR A O 1
ATOM 1740 N N . GLY A 1 212 ? -25.411 1.103 -8.532 1.00 81.69 212 GLY A N 1
ATOM 1741 C CA . GLY A 1 212 ? -25.807 2.507 -8.612 1.00 81.69 212 GLY A CA 1
ATOM 1742 C C . GLY A 1 212 ? -24.681 3.499 -8.282 1.00 81.69 212 GLY A C 1
ATOM 1743 O O . GLY A 1 212 ? -24.966 4.673 -8.056 1.00 81.69 212 GLY A O 1
ATOM 1744 N N . THR A 1 213 ? -23.411 3.074 -8.228 1.00 86.25 213 THR A N 1
ATOM 1745 C CA . THR A 1 213 ? -22.273 3.931 -7.847 1.00 86.25 213 THR A CA 1
ATOM 1746 C C . THR A 1 213 ? -21.388 4.315 -9.035 1.00 86.25 213 THR A C 1
ATOM 1748 O O . THR A 1 213 ? -20.909 3.463 -9.786 1.00 86.25 213 THR A O 1
ATOM 1751 N N . TYR A 1 214 ? -21.119 5.615 -9.204 1.00 90.88 214 TYR A N 1
ATOM 1752 C CA . TYR A 1 214 ? -20.295 6.116 -10.309 1.00 90.88 214 TYR A CA 1
ATOM 1753 C C . TYR A 1 214 ? -18.834 5.637 -10.221 1.00 90.88 214 TYR A C 1
ATOM 1755 O O . TYR A 1 214 ? -18.134 5.868 -9.222 1.00 90.88 214 TYR A O 1
ATOM 1763 N N . THR A 1 215 ? -18.322 5.080 -11.321 1.00 88.31 215 THR A N 1
ATOM 1764 C CA . THR A 1 215 ? -16.890 4.816 -11.533 1.00 88.31 215 THR A CA 1
ATOM 1765 C C . THR A 1 215 ? -16.357 5.624 -12.718 1.00 88.31 215 THR A C 1
ATOM 1767 O O . THR A 1 215 ? -17.073 5.859 -13.690 1.00 88.31 215 THR A O 1
ATOM 1770 N N . VAL A 1 216 ? -15.069 5.989 -12.689 1.00 85.31 216 VAL A N 1
ATOM 1771 C CA . VAL A 1 216 ? -14.400 6.659 -13.826 1.00 85.31 216 VAL A CA 1
ATOM 1772 C C . VAL A 1 216 ? -14.496 5.803 -15.098 1.00 85.31 216 VAL A C 1
ATOM 1774 O O . VAL A 1 216 ? -14.674 6.325 -16.189 1.00 85.31 216 VAL A O 1
ATOM 1777 N N . LYS A 1 217 ? -14.464 4.471 -14.959 1.00 84.81 217 LYS A N 1
ATOM 1778 C CA . LYS A 1 217 ? -14.632 3.508 -16.057 1.00 84.81 217 LYS A CA 1
ATOM 1779 C C . LYS A 1 217 ? -16.017 3.596 -16.712 1.00 84.81 217 LYS A C 1
ATOM 1781 O O . LYS A 1 217 ? -16.100 3.610 -17.935 1.00 84.81 217 LYS A O 1
ATOM 1786 N N . SER A 1 218 ? -17.087 3.669 -15.918 1.00 88.38 218 SER A N 1
ATOM 1787 C CA . SER A 1 218 ? -18.462 3.776 -16.428 1.00 88.38 218 SER A CA 1
ATOM 1788 C C . SER A 1 218 ? -18.786 5.171 -16.973 1.00 88.38 218 SER A C 1
ATOM 1790 O O . SER A 1 218 ? -19.508 5.279 -17.958 1.00 88.38 218 SER A O 1
ATOM 1792 N N . GLY A 1 219 ? -18.227 6.235 -16.386 1.00 90.25 219 GLY A N 1
ATOM 1793 C CA . GLY A 1 219 ? -18.351 7.590 -16.933 1.00 90.25 219 GLY A CA 1
ATOM 1794 C C . GLY A 1 219 ? -17.569 7.791 -18.229 1.00 90.25 219 GLY A C 1
ATOM 1795 O O . GLY A 1 219 ? -18.090 8.389 -19.161 1.00 90.25 219 GLY A O 1
ATOM 1796 N N . TYR A 1 220 ? -16.367 7.217 -18.337 1.00 89.38 220 TYR A N 1
ATOM 1797 C CA . TYR A 1 220 ? -15.583 7.214 -19.576 1.00 89.38 220 TYR A CA 1
ATOM 1798 C C . TYR A 1 220 ? -16.292 6.452 -20.703 1.00 89.38 220 TYR A C 1
ATOM 1800 O O . TYR A 1 220 ? -16.291 6.894 -21.851 1.00 89.38 220 TYR A O 1
ATOM 1808 N N . TRP A 1 221 ? -16.944 5.330 -20.379 1.00 87.38 221 TRP A N 1
ATOM 1809 C CA . TRP A 1 221 ? -17.785 4.614 -21.337 1.00 87.38 221 TRP A CA 1
ATOM 1810 C C . TRP A 1 221 ? -18.937 5.499 -21.842 1.00 87.38 221 TRP A C 1
ATOM 1812 O O . TRP A 1 221 ? -19.089 5.656 -23.050 1.00 87.38 221 TRP A O 1
ATOM 1822 N N . LEU A 1 222 ? -19.667 6.173 -20.943 1.00 88.75 222 LEU A N 1
ATOM 1823 C CA . LEU A 1 222 ? -20.723 7.117 -21.331 1.00 88.75 222 LEU A CA 1
ATOM 1824 C C . LEU A 1 222 ? -20.187 8.259 -22.215 1.00 88.75 222 LEU A C 1
ATOM 1826 O O . LEU A 1 222 ? -20.746 8.526 -23.273 1.00 88.75 222 LEU A O 1
ATOM 1830 N N . ALA A 1 223 ? -19.077 8.885 -21.816 1.00 88.38 223 ALA A N 1
ATOM 1831 C CA . ALA A 1 223 ? -18.465 10.016 -22.518 1.00 88.38 223 ALA A CA 1
ATOM 1832 C C . ALA A 1 223 ? -17.908 9.674 -23.915 1.00 88.38 223 ALA A C 1
ATOM 1834 O O . ALA A 1 223 ? -17.707 10.576 -24.725 1.00 88.38 223 ALA A O 1
ATOM 1835 N N . THR A 1 224 ? -17.647 8.391 -24.192 1.00 82.81 224 THR A N 1
ATOM 1836 C CA . THR A 1 224 ? -17.172 7.903 -25.500 1.00 82.81 224 THR A CA 1
ATOM 1837 C C . THR A 1 224 ? -18.287 7.334 -26.373 1.00 82.81 224 THR A C 1
ATOM 1839 O O . THR A 1 224 ? -18.198 7.430 -27.592 1.00 82.81 224 THR A O 1
ATOM 1842 N N . HIS A 1 225 ? -19.333 6.755 -25.776 1.00 80.19 225 HIS A N 1
ATOM 1843 C CA . HIS A 1 225 ? -20.445 6.139 -26.510 1.00 80.19 225 HIS A CA 1
ATOM 1844 C C . HIS A 1 225 ? -21.605 7.113 -26.784 1.00 80.19 225 HIS A C 1
ATOM 1846 O O . HIS A 1 225 ? -22.368 6.889 -27.718 1.00 80.19 225 HIS A O 1
ATOM 1852 N N . PHE A 1 226 ? -21.718 8.200 -26.009 1.00 75.69 226 PHE A N 1
ATOM 1853 C CA . PHE A 1 226 ? -22.717 9.262 -26.181 1.00 75.69 226 PHE A CA 1
ATOM 1854 C C . PHE A 1 226 ? -22.064 10.663 -26.074 1.00 75.69 226 PHE A C 1
ATOM 1856 O O . PHE A 1 226 ? -22.263 11.370 -25.077 1.00 75.69 226 PHE A O 1
ATOM 1863 N N . PRO A 1 227 ? -21.236 11.063 -27.063 1.00 68.62 227 PRO A N 1
ATOM 1864 C CA . PRO A 1 227 ? -20.707 12.425 -27.161 1.00 68.62 227 PRO A CA 1
ATOM 1865 C C . PRO A 1 227 ? -21.813 13.443 -27.497 1.00 68.62 227 PRO A C 1
ATOM 1867 O O . PRO A 1 227 ? -22.844 13.083 -28.055 1.00 68.62 227 PRO A O 1
ATOM 1870 N N . ASP A 1 228 ? -21.579 14.723 -27.186 1.00 64.00 228 ASP A N 1
ATOM 1871 C CA . ASP A 1 228 ? -22.474 15.837 -27.566 1.00 64.00 228 ASP A CA 1
ATOM 1872 C C . ASP A 1 228 ? -22.262 16.332 -29.011 1.00 64.00 228 ASP A C 1
ATOM 1874 O O . ASP A 1 228 ? -23.061 17.108 -29.524 1.00 64.00 228 ASP A O 1
ATOM 1878 N N . GLU A 1 229 ? -21.174 15.906 -29.657 1.00 59.78 229 GLU A N 1
ATOM 1879 C CA . GLU A 1 229 ? -20.795 16.286 -31.021 1.00 59.78 229 GLU A CA 1
ATOM 1880 C C . GLU A 1 229 ? -21.084 15.121 -31.987 1.00 59.78 229 GLU A C 1
ATOM 1882 O O . GLU A 1 229 ? -20.723 13.977 -31.704 1.00 59.78 229 GLU A O 1
ATOM 1887 N N . GLU A 1 230 ? -21.663 15.397 -33.162 1.00 52.53 230 GLU A N 1
ATOM 1888 C CA . GLU A 1 230 ? -22.066 14.380 -34.160 1.00 52.53 230 GLU A CA 1
ATOM 1889 C C . GLU A 1 230 ? -20.894 13.631 -34.840 1.00 52.53 230 GLU A C 1
ATOM 1891 O O . GLU A 1 230 ? -21.097 12.793 -35.723 1.00 52.53 230 GLU A O 1
ATOM 1896 N N . HIS A 1 231 ? -19.645 13.904 -34.453 1.00 58.41 231 HIS A N 1
ATOM 1897 C CA . HIS A 1 231 ? -18.438 13.329 -35.053 1.00 58.41 231 HIS A CA 1
ATOM 1898 C C . HIS A 1 231 ? -18.185 11.868 -34.630 1.00 58.41 231 HIS A C 1
ATOM 1900 O O . HIS A 1 231 ? -17.211 11.533 -33.950 1.00 58.41 231 HIS A O 1
ATOM 1906 N N . VAL A 1 232 ? -19.044 10.959 -35.105 1.00 61.34 232 VAL A N 1
ATOM 1907 C CA . VAL A 1 232 ? -18.929 9.506 -34.905 1.00 61.34 232 VAL A CA 1
ATOM 1908 C C . VAL A 1 232 ? -17.721 8.943 -35.668 1.00 61.34 232 VAL A C 1
ATOM 1910 O O . VAL A 1 232 ? -17.803 8.500 -36.819 1.00 61.34 232 VAL A O 1
ATOM 1913 N N . THR A 1 233 ? -16.568 8.932 -34.998 1.00 67.56 233 THR A N 1
ATOM 1914 C CA . THR A 1 233 ? -15.332 8.305 -35.484 1.00 67.56 233 THR A CA 1
ATOM 1915 C C . THR A 1 233 ? -15.556 6.813 -35.726 1.00 67.56 233 THR A C 1
ATOM 1917 O O . THR A 1 233 ? -15.748 6.044 -34.788 1.00 67.56 233 THR A O 1
ATOM 1920 N N . ARG A 1 234 ? -15.511 6.370 -36.988 1.00 75.38 234 ARG A N 1
ATOM 1921 C CA . ARG A 1 234 ? -15.707 4.953 -37.354 1.00 75.38 234 ARG A CA 1
ATOM 1922 C C . ARG A 1 234 ? -14.513 4.084 -36.903 1.00 75.38 234 ARG A C 1
ATOM 1924 O O . ARG A 1 234 ? -13.374 4.525 -37.073 1.00 75.38 234 ARG A O 1
ATOM 1931 N N . PRO A 1 235 ? -14.729 2.849 -36.407 1.00 77.19 235 PRO A N 1
ATOM 1932 C CA . PRO A 1 235 ? -13.645 1.969 -35.956 1.00 77.19 235 PRO A CA 1
ATOM 1933 C C . PRO A 1 235 ? -12.707 1.540 -37.108 1.00 77.19 235 PRO A C 1
ATOM 1935 O O . PRO A 1 235 ? -13.069 1.660 -38.286 1.00 77.19 235 PRO A O 1
ATOM 1938 N N . PRO A 1 236 ? -11.489 1.028 -36.827 1.00 80.44 236 PRO A N 1
ATOM 1939 C CA . PRO A 1 236 ? -10.594 0.523 -37.866 1.00 80.44 236 PRO A CA 1
ATOM 1940 C C . PRO A 1 236 ? -11.154 -0.745 -38.521 1.00 80.44 236 PRO A C 1
ATOM 1942 O O . PRO A 1 236 ? -11.844 -1.530 -37.870 1.00 80.44 236 PRO A O 1
ATOM 1945 N N . HIS A 1 237 ? -10.799 -0.968 -39.792 1.00 80.88 237 HIS A N 1
ATOM 1946 C CA . HIS A 1 237 ? -11.293 -2.077 -40.620 1.00 80.88 237 HIS A CA 1
ATOM 1947 C C . HIS A 1 237 ? -11.144 -3.476 -39.984 1.00 80.88 237 HIS A C 1
ATOM 1949 O O . HIS A 1 237 ? -10.364 -3.688 -39.058 1.00 80.88 237 HIS A O 1
ATOM 1955 N N . GLY A 1 238 ? -11.892 -4.441 -40.527 1.00 80.00 238 GLY A N 1
ATOM 1956 C CA . GLY A 1 238 ? -11.949 -5.821 -40.044 1.00 80.00 238 GLY A CA 1
ATOM 1957 C C . GLY A 1 238 ? -13.187 -6.091 -39.185 1.00 80.00 238 GLY A C 1
ATOM 1958 O O . GLY A 1 238 ? -13.796 -5.177 -38.638 1.00 80.00 238 GLY A O 1
ATOM 1959 N N . ASN A 1 239 ? -13.585 -7.361 -39.094 1.00 81.69 239 ASN A N 1
ATOM 1960 C CA . ASN A 1 239 ? -14.783 -7.769 -38.359 1.00 81.69 239 ASN A CA 1
ATOM 1961 C C . ASN A 1 239 ? -14.560 -7.633 -36.828 1.00 81.69 239 ASN A C 1
ATOM 1963 O O . ASN A 1 239 ? -13.624 -8.260 -36.315 1.00 81.69 239 ASN A O 1
ATOM 1967 N N . PRO A 1 240 ? -15.406 -6.881 -36.087 1.00 78.94 240 PRO A N 1
ATOM 1968 C CA . PRO A 1 240 ? -15.264 -6.695 -34.639 1.00 78.94 240 PRO A CA 1
ATOM 1969 C C . PRO A 1 240 ? -15.248 -8.001 -33.833 1.00 78.94 240 PRO A C 1
ATOM 1971 O O . PRO A 1 240 ? -14.466 -8.131 -32.896 1.00 78.94 240 PRO A O 1
ATOM 1974 N N . ILE A 1 241 ? -16.038 -9.006 -34.222 1.00 83.25 241 ILE A N 1
ATOM 1975 C CA . ILE A 1 241 ? -16.122 -10.298 -33.520 1.00 83.25 241 ILE A CA 1
ATOM 1976 C C . ILE A 1 241 ? -14.784 -11.046 -33.623 1.00 83.25 241 ILE A C 1
ATOM 1978 O O . ILE A 1 241 ? -14.264 -11.544 -32.624 1.00 83.25 241 ILE A O 1
ATOM 1982 N N . ILE A 1 242 ? -14.176 -11.064 -34.816 1.00 83.94 242 ILE A N 1
ATOM 1983 C CA . ILE A 1 242 ? -12.866 -11.698 -35.043 1.00 83.94 242 ILE A CA 1
ATOM 1984 C C . ILE A 1 242 ? -11.770 -10.931 -34.286 1.00 83.94 242 ILE A C 1
ATOM 1986 O O . ILE A 1 242 ? -10.933 -11.540 -33.618 1.00 83.94 242 ILE A O 1
ATOM 1990 N N . LYS A 1 243 ? -11.816 -9.593 -34.315 1.00 84.56 243 LYS A N 1
ATOM 1991 C CA . LYS A 1 243 ? -10.923 -8.719 -33.540 1.00 84.56 243 LYS A CA 1
ATOM 1992 C C . LYS A 1 243 ? -10.988 -8.985 -32.030 1.00 84.56 243 LYS A C 1
ATOM 1994 O O . LYS A 1 243 ? -9.952 -9.154 -31.391 1.00 84.56 243 LYS A O 1
ATOM 1999 N N . GLN A 1 244 ? -12.187 -9.094 -31.460 1.00 86.50 244 GLN A N 1
ATOM 2000 C CA . GLN A 1 244 ? -12.385 -9.486 -30.058 1.00 86.50 244 GLN A CA 1
ATOM 2001 C C . GLN A 1 244 ? -11.861 -10.900 -29.774 1.00 86.50 244 GLN A C 1
ATOM 2003 O O . GLN A 1 244 ? -11.332 -11.155 -28.691 1.00 86.50 244 GLN A O 1
ATOM 2008 N N . GLY A 1 245 ? -11.976 -11.813 -30.743 1.00 86.44 245 GLY A N 1
ATOM 2009 C CA . GLY A 1 245 ? -11.380 -13.147 -30.694 1.00 86.44 245 GLY A CA 1
ATOM 2010 C C . GLY A 1 245 ? -9.860 -13.110 -30.512 1.00 86.44 245 GLY A C 1
ATOM 2011 O O . GLY A 1 245 ? -9.351 -13.774 -29.611 1.00 86.44 245 GLY A O 1
ATOM 2012 N N . ILE A 1 246 ? -9.140 -12.281 -31.283 1.00 88.81 246 ILE A N 1
ATOM 2013 C CA . ILE A 1 246 ? -7.670 -12.138 -31.196 1.00 88.81 246 ILE A CA 1
ATOM 2014 C C . ILE A 1 246 ? -7.224 -11.853 -29.758 1.00 88.81 246 ILE A C 1
ATOM 2016 O O . ILE A 1 246 ? -6.339 -12.541 -29.238 1.00 88.81 246 ILE A O 1
ATOM 2020 N N . TRP A 1 247 ? -7.850 -10.884 -29.085 1.00 87.25 247 TRP A N 1
ATOM 2021 C CA . TRP A 1 247 ? -7.472 -10.510 -27.719 1.00 87.25 247 TRP A CA 1
ATOM 2022 C C . TRP A 1 247 ? -7.711 -11.631 -26.697 1.00 87.25 247 TRP A C 1
ATOM 2024 O O . TRP A 1 247 ? -6.923 -11.750 -25.755 1.00 87.25 247 TRP A O 1
ATOM 2034 N N . LYS A 1 248 ? -8.717 -12.490 -26.923 1.00 88.88 248 LYS A N 1
ATOM 2035 C CA . LYS A 1 248 ? -9.060 -13.655 -26.084 1.00 88.88 248 LYS A CA 1
ATOM 2036 C C . LYS A 1 248 ? -8.155 -14.881 -26.295 1.00 88.88 248 LYS A C 1
ATOM 2038 O O . LYS A 1 248 ? -8.164 -15.766 -25.450 1.00 88.88 248 LYS A O 1
ATOM 2043 N N . THR A 1 249 ? -7.377 -14.956 -27.380 1.00 89.81 249 THR A N 1
ATOM 2044 C CA . THR A 1 249 ? -6.465 -16.098 -27.628 1.00 89.81 249 THR A CA 1
ATOM 2045 C C . THR A 1 249 ? -5.368 -16.231 -26.559 1.00 89.81 249 THR A C 1
ATOM 2047 O O . THR A 1 249 ? -5.025 -15.260 -25.887 1.00 89.81 249 THR A O 1
ATOM 2050 N N . HIS A 1 250 ? -4.721 -17.395 -26.459 1.00 90.81 250 HIS A N 1
ATOM 2051 C CA . HIS A 1 250 ? -3.521 -17.587 -25.624 1.00 90.81 250 HIS A CA 1
ATOM 2052 C C . HIS A 1 250 ? -2.204 -17.181 -26.326 1.00 90.81 250 HIS A C 1
ATOM 2054 O O . HIS A 1 250 ? -1.120 -17.539 -25.876 1.00 90.81 250 HIS A O 1
ATOM 2060 N N . LEU A 1 251 ? -2.270 -16.431 -27.435 1.00 87.88 251 LEU A N 1
ATOM 2061 C CA . LEU A 1 251 ? -1.085 -16.038 -28.204 1.00 87.88 251 LEU A CA 1
ATOM 2062 C C . LEU A 1 251 ? -0.228 -14.970 -27.486 1.00 87.88 251 LEU A C 1
ATOM 2064 O O . LEU A 1 251 ? -0.788 -14.062 -26.860 1.00 87.88 251 LEU A O 1
ATOM 2068 N N . PRO A 1 252 ? 1.111 -14.994 -27.659 1.00 91.50 252 PRO A N 1
ATOM 2069 C CA . PRO A 1 252 ? 2.005 -13.919 -27.234 1.00 91.50 252 PRO A CA 1
ATOM 2070 C C . PRO A 1 252 ? 1.542 -12.525 -27.703 1.00 91.50 252 PRO A C 1
ATOM 2072 O O . PRO A 1 252 ? 1.086 -12.388 -28.846 1.00 91.50 252 PRO A O 1
ATOM 2075 N N . PRO A 1 253 ? 1.713 -11.456 -26.895 1.00 83.94 253 PRO A N 1
ATOM 2076 C CA . PRO A 1 253 ? 1.225 -10.118 -27.233 1.00 83.94 253 PRO A CA 1
ATOM 2077 C C . PRO A 1 253 ? 1.686 -9.603 -28.602 1.00 83.94 253 PRO A C 1
ATOM 2079 O O . PRO A 1 253 ? 0.890 -8.996 -29.316 1.00 83.94 253 PRO A O 1
ATOM 2082 N N . LYS A 1 254 ? 2.931 -9.883 -29.013 1.00 86.81 254 LYS A N 1
ATOM 2083 C CA . LYS A 1 254 ? 3.470 -9.481 -30.327 1.00 86.81 254 LYS A CA 1
ATOM 2084 C C . LYS A 1 254 ? 2.662 -10.069 -31.496 1.00 86.81 254 LYS A C 1
ATOM 2086 O O . LYS A 1 254 ? 2.400 -9.364 -32.467 1.00 86.81 254 LYS A O 1
ATOM 2091 N N . LEU A 1 255 ? 2.193 -11.316 -31.373 1.00 88.62 255 LEU A N 1
ATOM 2092 C CA . LEU A 1 255 ? 1.347 -11.967 -32.380 1.00 88.62 255 LEU A CA 1
ATOM 2093 C C . LEU A 1 255 ? -0.096 -11.445 -32.350 1.00 88.62 255 LEU A C 1
ATOM 2095 O O . LEU A 1 255 ? -0.677 -11.231 -33.410 1.00 88.62 255 LEU A O 1
ATOM 2099 N N . LYS A 1 256 ? -0.655 -11.143 -31.169 1.00 90.38 256 LYS A N 1
ATOM 2100 C CA . LYS A 1 256 ? -1.974 -10.485 -31.066 1.00 90.38 256 LYS A CA 1
ATOM 2101 C C . LYS A 1 256 ? -1.990 -9.123 -31.769 1.00 90.38 256 LYS A C 1
ATOM 2103 O O . LYS A 1 256 ? -2.876 -8.865 -32.579 1.00 90.38 256 LYS A O 1
ATOM 2108 N N . HIS A 1 257 ? -0.981 -8.282 -31.528 1.00 88.06 257 HIS A N 1
ATOM 2109 C CA . HIS A 1 257 ? -0.855 -6.989 -32.209 1.00 88.06 257 HIS A CA 1
ATOM 2110 C C . HIS A 1 257 ? -0.623 -7.146 -33.719 1.00 88.06 257 HIS A C 1
ATOM 2112 O O . HIS A 1 257 ? -1.186 -6.380 -34.495 1.00 88.06 257 HIS A O 1
ATOM 2118 N N . PHE A 1 258 ? 0.147 -8.148 -34.156 1.00 90.06 258 PHE A N 1
ATOM 2119 C CA . PHE A 1 258 ? 0.326 -8.452 -35.580 1.00 90.06 258 PHE A CA 1
ATOM 2120 C C . PHE A 1 258 ? -0.995 -8.841 -36.268 1.00 90.06 258 PHE A C 1
ATOM 2122 O O . PHE A 1 258 ? -1.338 -8.264 -37.298 1.00 90.06 258 PHE A O 1
ATOM 2129 N N . LEU A 1 259 ? -1.785 -9.738 -35.666 1.00 89.44 259 LEU A N 1
ATOM 2130 C CA . LEU A 1 259 ? -3.104 -10.126 -36.181 1.00 89.44 259 LEU A CA 1
ATOM 2131 C C . LEU A 1 259 ? -4.099 -8.952 -36.172 1.00 89.44 259 LEU A C 1
ATOM 2133 O O . LEU A 1 259 ? -4.860 -8.787 -37.125 1.00 89.44 259 LEU A O 1
ATOM 2137 N N . TRP A 1 260 ? -4.067 -8.092 -35.146 1.00 90.38 260 TRP A N 1
ATOM 2138 C CA . TRP A 1 260 ? -4.848 -6.851 -35.149 1.00 90.38 260 TRP A CA 1
ATOM 2139 C C . TRP A 1 260 ? -4.408 -5.913 -36.285 1.00 90.38 260 TRP A C 1
ATOM 2141 O O . TRP A 1 260 ? -5.265 -5.417 -37.013 1.00 90.38 260 TRP A O 1
ATOM 2151 N N . ARG A 1 261 ? -3.097 -5.718 -36.510 1.00 89.38 261 ARG A N 1
ATOM 2152 C CA . ARG A 1 261 ? -2.585 -4.900 -37.629 1.00 89.38 261 ARG A CA 1
ATOM 2153 C C . ARG A 1 261 ? -3.024 -5.456 -38.982 1.00 89.38 261 ARG A C 1
ATOM 2155 O O . ARG A 1 261 ? -3.377 -4.676 -39.863 1.00 89.38 261 ARG A O 1
ATOM 2162 N N . MET A 1 262 ? -3.031 -6.780 -39.133 1.00 88.56 262 MET A N 1
ATOM 2163 C CA . MET A 1 262 ? -3.504 -7.479 -40.328 1.00 88.56 262 MET A CA 1
ATOM 2164 C C . MET A 1 262 ? -4.977 -7.141 -40.622 1.00 88.56 262 MET A C 1
ATOM 2166 O O . MET A 1 262 ? -5.276 -6.629 -41.700 1.00 88.56 262 MET A O 1
ATOM 2170 N N . LEU A 1 263 ? -5.883 -7.328 -39.650 1.00 87.75 263 LEU A N 1
ATOM 2171 C CA . LEU A 1 263 ? -7.315 -7.027 -39.822 1.00 87.75 263 LEU A CA 1
ATOM 2172 C C . LEU A 1 263 ? -7.605 -5.525 -39.977 1.00 87.75 263 LEU A C 1
ATOM 2174 O O . LEU A 1 263 ? -8.385 -5.140 -40.845 1.00 87.75 263 LEU A O 1
ATOM 2178 N N . SER A 1 264 ? -6.938 -4.674 -39.192 1.00 86.62 264 SER A N 1
ATOM 2179 C CA . SER A 1 264 ? -7.060 -3.207 -39.251 1.00 86.62 264 SER A CA 1
ATOM 2180 C C . SER A 1 264 ? -6.436 -2.577 -40.501 1.00 86.62 264 SER A C 1
ATOM 2182 O O . SER A 1 264 ? -6.465 -1.354 -40.632 1.00 86.62 264 SER A O 1
ATOM 2184 N N . ARG A 1 265 ? -5.887 -3.382 -41.427 1.00 87.19 265 ARG A N 1
ATOM 2185 C CA . ARG A 1 265 ? -5.196 -2.937 -42.654 1.00 87.19 265 ARG A CA 1
ATOM 2186 C C . ARG A 1 265 ? -4.023 -1.984 -42.368 1.00 87.19 265 ARG A C 1
ATOM 2188 O O . ARG A 1 265 ? -3.730 -1.085 -43.150 1.00 87.19 265 ARG A O 1
ATOM 2195 N N . ALA A 1 266 ? -3.332 -2.230 -41.254 1.00 86.94 266 ALA A N 1
ATOM 2196 C CA . ALA A 1 266 ? -2.221 -1.449 -40.710 1.00 86.94 266 ALA A CA 1
ATOM 2197 C C . ALA A 1 266 ? -0.835 -2.066 -41.010 1.00 86.94 266 ALA A C 1
ATOM 2199 O O . ALA A 1 266 ? 0.106 -1.949 -40.215 1.00 86.94 266 ALA A O 1
ATOM 2200 N N . LEU A 1 267 ? -0.722 -2.778 -42.133 1.00 88.62 267 LEU A N 1
ATOM 2201 C CA . LEU A 1 267 ? 0.516 -3.361 -42.651 1.00 88.62 267 LEU A CA 1
ATOM 2202 C C . LEU A 1 267 ? 0.930 -2.617 -43.926 1.00 88.62 267 LEU A C 1
ATOM 2204 O O . LEU A 1 267 ? 0.077 -2.302 -44.757 1.00 88.62 267 LEU A O 1
ATOM 2208 N N . ALA A 1 268 ? 2.232 -2.369 -44.073 1.00 87.50 268 ALA A N 1
ATOM 2209 C CA . ALA A 1 268 ? 2.840 -1.657 -45.198 1.00 87.50 268 ALA A CA 1
ATOM 2210 C C . ALA A 1 268 ? 2.942 -2.552 -46.449 1.00 87.50 268 ALA A C 1
ATOM 2212 O O . ALA A 1 268 ? 4.025 -2.858 -46.929 1.00 87.50 268 ALA A O 1
ATOM 2213 N N . THR A 1 269 ? 1.793 -3.030 -46.919 1.00 89.56 269 THR A N 1
ATOM 2214 C CA . THR A 1 269 ? 1.656 -3.831 -48.144 1.00 89.56 269 THR A CA 1
ATOM 2215 C C . THR A 1 269 ? 1.670 -2.920 -49.372 1.00 89.56 269 THR A C 1
ATOM 2217 O O . THR A 1 269 ? 1.254 -1.760 -49.278 1.00 89.56 269 THR A O 1
ATOM 2220 N N . GLY A 1 270 ? 2.147 -3.419 -50.516 1.00 87.75 270 GLY A N 1
ATOM 2221 C CA . GLY A 1 270 ? 2.259 -2.660 -51.772 1.00 87.75 270 GLY A CA 1
ATOM 2222 C C . GLY A 1 270 ? 1.026 -1.817 -52.125 1.00 87.75 270 GLY A C 1
ATOM 2223 O O . GLY A 1 270 ? 1.166 -0.618 -52.366 1.00 87.75 270 GLY A O 1
ATOM 2224 N N . ASP A 1 271 ? -0.191 -2.368 -52.028 1.00 89.00 271 ASP A N 1
ATOM 2225 C CA . ASP A 1 271 ? -1.428 -1.620 -52.325 1.00 89.00 271 ASP A CA 1
ATOM 2226 C C . ASP A 1 271 ? -1.685 -0.438 -51.369 1.00 89.00 271 ASP A C 1
ATOM 2228 O O . ASP A 1 271 ? -2.453 0.466 -51.695 1.00 89.00 271 ASP A O 1
ATOM 2232 N N . LYS A 1 272 ? -1.077 -0.437 -50.177 1.00 88.19 272 LYS A N 1
ATOM 2233 C CA . LYS A 1 272 ? -1.149 0.662 -49.199 1.00 88.19 272 LYS A CA 1
ATOM 2234 C C . LYS A 1 272 ? -0.015 1.667 -49.369 1.00 88.19 272 LYS A C 1
ATOM 2236 O O . LYS A 1 272 ? -0.222 2.834 -49.045 1.00 88.19 272 LYS A O 1
ATOM 2241 N N . MET A 1 273 ? 1.150 1.238 -49.856 1.00 87.88 273 MET A N 1
ATOM 2242 C CA . MET A 1 273 ? 2.277 2.129 -50.154 1.00 87.88 273 MET A CA 1
ATOM 2243 C C . MET A 1 273 ? 2.013 2.959 -51.418 1.00 87.88 273 MET A C 1
ATOM 2245 O O . MET A 1 273 ? 2.217 4.172 -51.375 1.00 87.88 273 MET A O 1
ATOM 2249 N N . GLU A 1 274 ? 1.442 2.343 -52.461 1.00 88.31 274 GLU A N 1
ATOM 2250 C CA . GLU A 1 274 ? 0.950 3.010 -53.681 1.00 88.31 274 GLU A CA 1
ATOM 2251 C C . GLU A 1 274 ? -0.096 4.079 -53.319 1.00 88.31 274 GLU A C 1
ATOM 2253 O O . GLU A 1 274 ? 0.098 5.266 -53.567 1.00 88.31 274 GLU A O 1
ATOM 2258 N N . LYS A 1 275 ? -1.167 3.696 -52.607 1.00 86.75 275 LYS A N 1
ATOM 2259 C CA . LYS A 1 275 ? -2.265 4.614 -52.227 1.00 86.75 275 LYS A CA 1
ATOM 2260 C C . LYS A 1 275 ? -1.839 5.760 -51.307 1.00 86.75 275 LYS A C 1
ATOM 2262 O O . LYS A 1 275 ? -2.522 6.779 -51.253 1.00 86.75 275 LYS A O 1
ATOM 2267 N N . ARG A 1 276 ? -0.729 5.613 -50.580 1.00 84.44 276 ARG A N 1
ATOM 2268 C CA . ARG A 1 276 ? -0.147 6.667 -49.732 1.00 84.44 276 ARG A CA 1
ATOM 2269 C C . ARG A 1 276 ? 0.998 7.427 -50.402 1.00 84.44 276 ARG A C 1
ATOM 2271 O O . ARG A 1 276 ? 1.583 8.278 -49.746 1.00 84.44 276 ARG A O 1
ATOM 2278 N N . HIS A 1 277 ? 1.285 7.151 -51.676 1.00 84.12 277 HIS A N 1
ATOM 2279 C CA . HIS A 1 277 ? 2.340 7.806 -52.455 1.00 84.12 277 HIS A CA 1
ATOM 2280 C C . HIS A 1 277 ? 3.740 7.646 -51.816 1.00 84.12 277 HIS A C 1
ATOM 2282 O O . HIS A 1 277 ? 4.612 8.494 -51.968 1.00 84.12 277 HIS A O 1
ATOM 2288 N N . ILE A 1 278 ? 3.948 6.542 -51.081 1.00 83.94 278 ILE A N 1
ATOM 2289 C CA . ILE A 1 278 ? 5.211 6.200 -50.398 1.00 83.94 278 ILE A CA 1
ATOM 2290 C C . ILE A 1 278 ? 6.135 5.418 -51.339 1.00 83.94 278 ILE A C 1
ATOM 2292 O O . ILE A 1 278 ? 7.353 5.559 -51.280 1.00 83.94 278 ILE A O 1
ATOM 2296 N N . HIS A 1 279 ? 5.559 4.558 -52.182 1.00 79.38 279 HIS A N 1
ATOM 2297 C CA . HIS A 1 279 ? 6.297 3.723 -53.123 1.00 79.38 279 HIS A CA 1
ATOM 2298 C C . HIS A 1 279 ? 5.399 3.325 -54.300 1.00 79.38 279 HIS A C 1
ATOM 2300 O O . HIS A 1 279 ? 4.260 2.918 -54.082 1.00 79.38 279 HIS A O 1
ATOM 2306 N N . ASN A 1 280 ? 5.913 3.411 -55.531 1.00 80.62 280 ASN A N 1
ATOM 2307 C CA . ASN A 1 280 ? 5.110 3.193 -56.744 1.00 80.62 280 ASN A CA 1
ATOM 2308 C C . ASN A 1 280 ? 4.999 1.718 -57.166 1.00 80.62 280 ASN A C 1
ATOM 2310 O O . ASN A 1 280 ? 4.094 1.374 -57.922 1.00 80.62 280 ASN A O 1
ATOM 2314 N N . ASP A 1 281 ? 5.888 0.836 -56.695 1.00 84.94 281 ASP A N 1
ATOM 2315 C CA . ASP A 1 281 ? 5.697 -0.604 -56.902 1.00 84.94 281 ASP A CA 1
ATOM 2316 C C . ASP A 1 281 ? 4.704 -1.166 -55.881 1.00 84.94 281 ASP A C 1
ATOM 2318 O O . ASP A 1 281 ? 4.926 -1.086 -54.668 1.00 84.94 281 ASP A O 1
ATOM 2322 N N . ARG A 1 282 ? 3.637 -1.757 -56.418 1.00 88.94 282 ARG A N 1
ATOM 2323 C CA . ARG A 1 282 ? 2.514 -2.367 -55.707 1.00 88.94 282 ARG A CA 1
ATOM 2324 C C . ARG A 1 282 ? 2.517 -3.895 -55.746 1.00 88.94 282 ARG A C 1
ATOM 2326 O O . ARG A 1 282 ? 1.656 -4.496 -55.108 1.00 88.94 282 ARG A O 1
ATOM 2333 N N . TYR A 1 283 ? 3.383 -4.531 -56.536 1.00 91.81 283 TYR A N 1
ATOM 2334 C CA . TYR A 1 283 ? 3.346 -5.976 -56.775 1.00 91.81 283 TYR A CA 1
ATOM 2335 C C . TYR A 1 283 ? 4.061 -6.752 -55.666 1.00 91.81 283 TYR A C 1
ATOM 2337 O O . TYR A 1 283 ? 5.027 -6.276 -55.067 1.00 91.81 283 TYR A O 1
ATOM 2345 N N . CYS A 1 284 ? 3.580 -7.962 -55.365 1.00 90.56 284 CYS A N 1
ATOM 2346 C CA . CYS A 1 284 ? 4.130 -8.736 -54.255 1.00 90.56 284 CYS A CA 1
ATOM 2347 C C . CYS A 1 284 ? 5.545 -9.222 -54.558 1.00 90.56 284 CYS A C 1
ATOM 2349 O O . CYS A 1 284 ? 5.773 -9.988 -55.496 1.00 90.56 284 CYS A O 1
ATOM 2351 N N . LYS A 1 285 ? 6.492 -8.853 -53.688 1.00 88.44 285 LYS A N 1
ATOM 2352 C CA . LYS A 1 285 ? 7.933 -9.118 -53.852 1.00 88.44 285 LYS A CA 1
ATOM 2353 C C . LYS A 1 285 ? 8.323 -10.602 -53.853 1.00 88.44 285 LYS A C 1
ATOM 2355 O O . LYS A 1 285 ? 9.486 -10.917 -54.071 1.00 88.44 285 LYS A O 1
ATOM 2360 N N . ARG A 1 286 ? 7.375 -11.512 -53.592 1.00 88.19 286 ARG A N 1
ATOM 2361 C CA . ARG A 1 286 ? 7.584 -12.970 -53.618 1.00 88.19 286 ARG A CA 1
ATOM 2362 C C . ARG A 1 286 ? 7.177 -13.604 -54.949 1.00 88.19 286 ARG A C 1
ATOM 2364 O O . ARG A 1 286 ? 7.922 -14.417 -55.470 1.00 88.19 286 ARG A O 1
ATOM 2371 N N . CYS A 1 287 ? 6.001 -13.256 -55.476 1.00 89.56 287 CYS A N 1
ATOM 2372 C CA . CYS A 1 287 ? 5.425 -13.883 -56.675 1.00 89.56 287 CYS A CA 1
ATOM 2373 C C . CYS A 1 287 ? 5.495 -13.006 -57.936 1.00 89.56 287 CYS A C 1
ATOM 2375 O O . CYS A 1 287 ? 5.289 -13.520 -59.032 1.00 89.56 287 CYS A O 1
ATOM 2377 N N . VAL A 1 288 ? 5.723 -11.694 -57.777 1.00 88.12 288 VAL A N 1
ATOM 2378 C CA . VAL A 1 288 ? 5.873 -10.667 -58.830 1.00 88.12 288 VAL A CA 1
ATOM 2379 C C . VAL A 1 288 ? 4.715 -10.625 -59.852 1.00 88.12 288 VAL A C 1
ATOM 2381 O O . VAL A 1 288 ? 4.859 -10.105 -60.951 1.00 88.12 288 VAL A O 1
ATOM 2384 N N . THR A 1 289 ? 3.548 -11.172 -59.497 1.00 84.62 289 THR A N 1
ATOM 2385 C CA . THR A 1 289 ? 2.422 -11.422 -60.423 1.00 84.62 289 THR A CA 1
ATOM 2386 C C . THR A 1 289 ? 1.120 -10.748 -59.997 1.00 84.62 289 THR A C 1
ATOM 2388 O O . THR A 1 289 ? 0.415 -10.204 -60.842 1.00 84.62 289 THR A O 1
ATOM 2391 N N . GLU A 1 290 ? 0.806 -10.718 -58.699 1.00 89.31 290 GLU A N 1
ATOM 2392 C CA . GLU A 1 290 ? -0.369 -10.014 -58.167 1.00 89.31 290 GLU A CA 1
ATOM 2393 C C . GLU A 1 290 ? 0.015 -8.782 -57.335 1.00 89.31 290 GLU A C 1
ATOM 2395 O O . GLU A 1 290 ? 1.137 -8.650 -56.834 1.00 89.31 290 GLU A O 1
ATOM 2400 N N . VAL A 1 291 ? -0.954 -7.877 -57.165 1.00 90.50 291 VAL A N 1
ATOM 2401 C CA . VAL A 1 291 ? -0.846 -6.726 -56.261 1.00 90.50 291 VAL A CA 1
ATOM 2402 C C . VAL A 1 291 ? -0.715 -7.218 -54.820 1.00 90.50 291 VAL A C 1
ATOM 2404 O O . VAL A 1 291 ? -1.508 -8.031 -54.339 1.00 90.50 291 VAL A O 1
ATOM 2407 N N . GLU A 1 292 ? 0.267 -6.687 -54.101 1.00 92.06 292 GLU A N 1
ATOM 2408 C CA . GLU A 1 292 ? 0.507 -7.011 -52.706 1.00 92.06 292 GLU A CA 1
ATOM 2409 C C . GLU A 1 292 ? -0.564 -6.384 -51.815 1.00 92.06 292 GLU A C 1
ATOM 2411 O O . GLU A 1 292 ? -0.473 -5.236 -51.381 1.00 92.06 292 GLU A O 1
ATOM 2416 N N . THR A 1 293 ? -1.591 -7.178 -51.549 1.00 90.06 293 THR A N 1
ATOM 2417 C CA . THR A 1 293 ? -2.588 -6.948 -50.505 1.00 90.06 293 THR A CA 1
ATOM 2418 C C . THR A 1 293 ? -2.255 -7.800 -49.280 1.00 90.06 293 THR A C 1
ATOM 2420 O O . THR A 1 293 ? -1.488 -8.762 -49.366 1.00 90.06 293 THR A O 1
ATOM 2423 N N . THR A 1 294 ? -2.854 -7.496 -48.128 1.00 88.88 294 THR A N 1
ATOM 2424 C CA . THR A 1 294 ? -2.740 -8.345 -46.928 1.00 88.88 294 THR A CA 1
ATOM 2425 C C . THR A 1 294 ? -3.286 -9.750 -47.202 1.00 88.88 294 THR A C 1
ATOM 2427 O O . THR A 1 294 ? -2.698 -10.755 -46.809 1.00 88.88 294 THR A O 1
ATOM 2430 N N . GLU A 1 295 ? -4.406 -9.807 -47.914 1.00 87.44 295 GLU A N 1
ATOM 2431 C CA . GLU A 1 295 ? -5.106 -11.013 -48.327 1.00 87.44 295 GLU A CA 1
ATOM 2432 C C . GLU A 1 295 ? -4.228 -11.871 -49.269 1.00 87.44 295 GLU A C 1
ATOM 2434 O O . GLU A 1 295 ? -4.089 -13.078 -49.056 1.00 87.44 295 GLU A O 1
ATOM 2439 N N . HIS A 1 296 ? -3.527 -11.254 -50.230 1.00 88.38 296 HIS A N 1
ATOM 2440 C CA . HIS A 1 296 ? -2.533 -11.950 -51.053 1.00 88.38 296 HIS A CA 1
ATOM 2441 C C . HIS A 1 296 ? -1.333 -12.433 -50.228 1.00 88.38 296 HIS A C 1
ATOM 2443 O O . HIS A 1 296 ? -1.026 -13.625 -50.233 1.00 88.38 296 HIS A O 1
ATOM 2449 N N . LEU A 1 297 ? -0.664 -11.529 -49.504 1.00 89.00 297 LEU A N 1
ATOM 2450 C CA . LEU A 1 297 ? 0.619 -11.789 -48.842 1.00 89.00 297 LEU A CA 1
ATOM 2451 C C . LEU A 1 297 ? 0.564 -12.969 -47.855 1.00 89.00 297 LEU A C 1
ATOM 2453 O O . LEU A 1 297 ? 1.543 -13.710 -47.741 1.00 89.00 297 LEU A O 1
ATOM 2457 N N . PHE A 1 298 ? -0.572 -13.157 -47.172 1.00 88.12 298 PHE A N 1
ATOM 2458 C CA . PHE A 1 298 ? -0.740 -14.209 -46.165 1.00 88.12 298 PHE A CA 1
ATOM 2459 C C . PHE A 1 298 ? -1.545 -15.430 -46.615 1.00 88.12 298 PHE A C 1
ATOM 2461 O O . PHE A 1 298 ? -1.388 -16.468 -45.977 1.00 88.12 298 PHE A O 1
ATOM 2468 N N . PHE A 1 299 ? -2.358 -15.361 -47.677 1.00 85.75 299 PHE A N 1
ATOM 2469 C CA . PHE A 1 299 ? -3.237 -16.479 -48.063 1.00 85.75 299 PHE A CA 1
ATOM 2470 C C . PHE A 1 299 ? -3.145 -16.874 -49.540 1.00 85.75 299 PHE A C 1
ATOM 2472 O O . PHE A 1 299 ? -2.960 -18.058 -49.817 1.00 85.75 299 PHE A O 1
ATOM 2479 N N . ASN A 1 300 ? -3.235 -15.925 -50.480 1.00 86.44 300 ASN A N 1
ATOM 2480 C CA . ASN A 1 300 ? -3.336 -16.259 -51.913 1.00 86.44 300 ASN A CA 1
ATOM 2481 C C . ASN A 1 300 ? -1.975 -16.382 -52.622 1.00 86.44 300 ASN A C 1
ATOM 2483 O O . ASN A 1 300 ? -1.886 -17.015 -53.669 1.00 86.44 300 ASN A O 1
ATOM 2487 N N . CYS A 1 301 ? -0.904 -15.801 -52.070 1.00 90.25 301 CYS A N 1
ATOM 2488 C CA . CYS A 1 301 ? 0.436 -15.907 -52.642 1.00 90.25 301 CYS A CA 1
ATOM 2489 C C . CYS A 1 301 ? 0.847 -17.385 -52.775 1.00 90.25 301 CYS A C 1
ATOM 2491 O O . CYS A 1 301 ? 0.782 -18.098 -51.769 1.00 90.25 301 CYS A O 1
ATOM 2493 N N . PRO A 1 302 ? 1.354 -17.862 -53.931 1.00 88.62 302 PRO A N 1
ATOM 2494 C CA . PRO A 1 302 ? 1.750 -19.264 -54.103 1.00 88.62 302 PRO A CA 1
ATOM 2495 C C . PRO A 1 302 ? 2.701 -19.774 -53.008 1.00 88.62 302 PRO A C 1
ATOM 2497 O O . PRO A 1 302 ? 2.535 -20.880 -52.494 1.00 88.62 302 PRO A O 1
ATOM 2500 N N . HIS A 1 303 ? 3.638 -18.931 -52.562 1.00 88.38 303 HIS A N 1
ATOM 2501 C CA . HIS A 1 303 ? 4.553 -19.247 -51.461 1.00 88.38 303 HIS A CA 1
ATOM 2502 C C . HIS A 1 303 ? 3.897 -19.238 -50.071 1.00 88.38 303 HIS A C 1
ATOM 2504 O O . HIS A 1 303 ? 4.402 -19.883 -49.156 1.00 88.38 303 HIS A O 1
ATOM 2510 N N . ALA A 1 304 ? 2.801 -18.501 -49.874 1.00 87.00 304 ALA A N 1
ATOM 2511 C CA . ALA A 1 304 ? 2.003 -18.579 -48.650 1.00 87.00 304 ALA A CA 1
ATOM 2512 C C . ALA A 1 304 ? 1.151 -19.859 -48.656 1.00 87.00 304 ALA A C 1
ATOM 2514 O O . ALA A 1 304 ? 1.162 -20.604 -47.679 1.00 87.00 304 ALA A O 1
ATOM 2515 N N . MET A 1 305 ? 0.505 -20.179 -49.783 1.00 85.00 305 MET A N 1
ATOM 2516 C CA . MET A 1 305 ? -0.248 -21.427 -49.969 1.00 85.00 305 MET A CA 1
ATOM 2517 C C . MET A 1 305 ? 0.620 -22.672 -49.737 1.00 85.00 305 MET A C 1
ATOM 2519 O O . MET A 1 305 ? 0.155 -23.631 -49.125 1.00 85.00 305 MET A O 1
ATOM 2523 N N . GLN A 1 306 ? 1.885 -22.662 -50.175 1.00 85.31 306 GLN A N 1
ATOM 2524 C CA . GLN A 1 306 ? 2.860 -23.721 -49.874 1.00 85.31 306 GLN A CA 1
ATOM 2525 C C . GLN A 1 306 ? 3.073 -23.903 -48.361 1.00 85.31 306 GLN A C 1
ATOM 2527 O O . GLN A 1 306 ? 3.012 -25.030 -47.874 1.00 85.31 306 GLN A O 1
ATOM 2532 N N . ILE A 1 307 ? 3.255 -22.810 -47.609 1.00 87.00 307 ILE A N 1
ATOM 2533 C CA . ILE A 1 307 ? 3.448 -22.847 -46.149 1.00 87.00 307 ILE A CA 1
ATOM 2534 C C . ILE A 1 307 ? 2.194 -23.375 -45.436 1.00 87.00 307 ILE A C 1
ATOM 2536 O O . ILE A 1 307 ? 2.312 -24.211 -44.545 1.00 87.00 307 ILE A O 1
ATOM 2540 N N . TRP A 1 308 ? 0.995 -22.947 -45.843 1.00 83.12 308 TRP A N 1
ATOM 2541 C CA . TRP A 1 308 ? -0.258 -23.431 -45.245 1.00 83.12 308 TRP A CA 1
ATOM 2542 C C . TRP A 1 308 ? -0.569 -24.898 -45.573 1.00 83.12 308 TRP A C 1
ATOM 2544 O O . TRP A 1 308 ? -1.073 -25.624 -44.720 1.00 83.12 308 TRP A O 1
ATOM 2554 N N . ARG A 1 309 ? -0.217 -25.367 -46.778 1.00 81.88 309 ARG A N 1
ATOM 2555 C CA . ARG A 1 309 ? -0.265 -26.800 -47.118 1.00 81.88 309 ARG A CA 1
ATOM 2556 C C . ARG A 1 309 ? 0.703 -27.606 -46.246 1.00 81.88 309 ARG A C 1
ATOM 2558 O O . ARG A 1 309 ? 0.325 -28.656 -45.741 1.00 81.88 309 ARG A O 1
ATOM 2565 N N . ALA A 1 310 ? 1.915 -27.096 -46.021 1.00 85.31 310 ALA A N 1
ATOM 2566 C CA . ALA A 1 310 ? 2.917 -27.742 -45.173 1.00 85.31 310 ALA A CA 1
ATOM 2567 C C . ALA A 1 310 ? 2.570 -27.720 -43.670 1.00 85.31 310 ALA A C 1
ATOM 2569 O O . ALA A 1 310 ? 2.971 -28.627 -42.947 1.00 85.31 310 ALA A O 1
ATOM 2570 N N . SER A 1 311 ? 1.807 -26.730 -43.187 1.00 82.50 311 SER A N 1
ATOM 2571 C CA . SER A 1 311 ? 1.361 -26.667 -41.785 1.00 82.50 311 SER A CA 1
ATOM 2572 C C . SER A 1 311 ? 0.150 -27.554 -41.468 1.00 82.50 311 SER A C 1
ATOM 2574 O O . SER A 1 311 ? -0.271 -27.611 -40.315 1.00 82.50 311 SER A O 1
ATOM 2576 N N . ASN A 1 312 ? -0.393 -28.260 -42.468 1.00 78.31 312 ASN A N 1
ATOM 2577 C CA . ASN A 1 312 ? -1.548 -29.158 -42.355 1.00 78.31 312 ASN A CA 1
ATOM 2578 C C . ASN A 1 312 ? -2.837 -28.466 -41.845 1.00 78.31 312 ASN A C 1
ATOM 2580 O O . ASN A 1 312 ? -3.728 -29.109 -41.289 1.00 78.31 312 ASN A O 1
ATOM 2584 N N . ILE A 1 313 ? -2.944 -27.143 -42.034 1.00 74.62 313 ILE A N 1
ATOM 2585 C CA . ILE A 1 313 ? -4.118 -26.337 -41.671 1.00 74.62 313 ILE A CA 1
ATOM 2586 C C . ILE A 1 313 ? -4.968 -26.112 -42.935 1.00 74.62 313 ILE A C 1
ATOM 2588 O O . ILE A 1 313 ? -4.484 -25.497 -43.889 1.00 74.62 313 ILE A O 1
ATOM 2592 N N . PRO A 1 314 ? -6.237 -26.562 -42.978 1.00 61.78 314 PRO A N 1
ATOM 2593 C CA . PRO A 1 314 ? -7.055 -26.483 -44.185 1.00 61.78 314 PRO A CA 1
ATOM 2594 C C . PRO A 1 314 ? -7.511 -25.045 -44.483 1.00 61.78 314 PRO A C 1
ATOM 2596 O O . PRO A 1 314 ? -8.487 -24.549 -43.915 1.00 61.78 314 PRO A O 1
ATOM 2599 N N . LEU A 1 315 ? -6.839 -24.383 -45.430 1.00 59.47 315 LEU A N 1
ATOM 2600 C CA . LEU A 1 315 ? -7.325 -23.136 -46.024 1.00 59.47 315 LEU A CA 1
ATOM 2601 C C . LEU A 1 315 ? -8.560 -23.396 -46.898 1.00 59.47 315 LEU A C 1
ATOM 2603 O O . LEU A 1 315 ? -8.439 -23.821 -48.045 1.00 59.47 315 LEU A O 1
ATOM 2607 N N . ARG A 1 316 ? -9.745 -23.044 -46.394 1.00 53.06 316 ARG A N 1
ATOM 2608 C CA . ARG A 1 316 ? -10.923 -22.817 -47.243 1.00 53.06 316 ARG A CA 1
ATOM 2609 C C . ARG A 1 316 ? -10.813 -21.445 -47.912 1.00 53.06 316 ARG A C 1
ATOM 2611 O O . ARG A 1 316 ? -11.213 -20.442 -47.325 1.00 53.06 316 ARG A O 1
ATOM 2618 N N . THR A 1 317 ? -10.267 -21.394 -49.125 1.00 48.84 317 THR A N 1
ATOM 2619 C CA . THR A 1 317 ? -10.380 -20.216 -49.999 1.00 48.84 317 THR A CA 1
ATOM 2620 C C . THR A 1 317 ? -11.578 -20.387 -50.946 1.00 48.84 317 THR A C 1
ATOM 2622 O O . THR A 1 317 ? -11.706 -21.455 -51.544 1.00 48.84 317 THR A O 1
ATOM 2625 N N . PRO A 1 318 ? -12.418 -19.352 -51.175 1.00 43.38 318 PRO A N 1
ATOM 2626 C CA . PRO A 1 318 ? -13.551 -19.435 -52.117 1.00 43.38 318 PRO A CA 1
ATOM 2627 C C . PRO A 1 318 ? -13.143 -19.706 -53.576 1.00 43.38 318 PRO A C 1
ATOM 2629 O O . PRO A 1 318 ? -13.979 -19.957 -54.435 1.00 43.38 318 PRO A O 1
ATOM 2632 N N . TYR A 1 319 ? -11.845 -19.618 -53.874 1.00 39.50 319 TYR A N 1
ATOM 2633 C CA . TYR A 1 319 ? -11.285 -19.877 -55.196 1.00 39.50 319 TYR A CA 1
ATOM 2634 C C . TYR A 1 319 ? -11.142 -21.381 -55.500 1.00 39.50 319 TYR A C 1
ATOM 2636 O O . TYR A 1 319 ? -11.114 -21.766 -56.667 1.00 39.50 319 TYR A O 1
ATOM 2644 N N . MET A 1 320 ? -11.078 -22.244 -54.475 1.00 37.81 320 MET A N 1
ATOM 2645 C CA . MET A 1 320 ? -10.996 -23.698 -54.682 1.00 37.81 320 MET A CA 1
ATOM 2646 C C . MET A 1 320 ? -12.312 -24.299 -55.172 1.00 37.81 320 MET A C 1
ATOM 2648 O O . MET A 1 320 ? -12.270 -25.208 -55.999 1.00 37.81 320 MET A O 1
ATOM 2652 N N . ASP A 1 321 ? -13.460 -23.745 -54.764 1.00 38.62 321 ASP A N 1
ATOM 2653 C CA . ASP A 1 321 ? -14.779 -24.218 -55.203 1.00 38.62 321 ASP A CA 1
ATOM 2654 C C . ASP A 1 321 ? -14.886 -24.243 -56.738 1.00 38.62 321 ASP A C 1
ATOM 2656 O O . ASP A 1 321 ? -15.477 -25.160 -57.307 1.00 38.62 321 ASP A O 1
ATOM 2660 N N . HIS A 1 322 ? -14.262 -23.290 -57.439 1.00 38.88 322 HIS A N 1
ATOM 2661 C CA . HIS A 1 322 ? -14.320 -23.246 -58.901 1.00 38.88 322 HIS A CA 1
ATOM 2662 C C . HIS A 1 322 ? -13.442 -24.313 -59.580 1.00 38.88 322 HIS A C 1
ATOM 2664 O O . HIS A 1 322 ? -13.801 -24.798 -60.654 1.00 38.88 322 HIS A O 1
ATOM 2670 N N . VAL A 1 323 ? -12.327 -24.706 -58.953 1.00 40.56 323 VAL A N 1
ATOM 2671 C CA . VAL A 1 323 ? -11.396 -25.726 -59.469 1.00 40.56 323 VAL A CA 1
ATOM 2672 C C . VAL A 1 323 ? -11.891 -27.136 -59.142 1.00 40.56 323 VAL A C 1
ATOM 2674 O O . VAL A 1 323 ? -11.877 -28.005 -60.013 1.00 40.56 323 VAL A O 1
ATOM 2677 N N . GLU A 1 324 ? -12.396 -27.366 -57.927 1.00 40.00 324 GLU A N 1
ATOM 2678 C CA . GLU A 1 324 ? -12.955 -28.666 -57.540 1.00 40.00 324 GLU A CA 1
ATOM 2679 C C . GLU A 1 324 ? -14.249 -28.980 -58.303 1.00 40.00 324 GLU A C 1
ATOM 2681 O O . GLU A 1 324 ? -14.409 -30.112 -58.759 1.00 40.00 324 GLU A O 1
ATOM 2686 N N . ASN A 1 325 ? -15.115 -27.993 -58.579 1.00 37.53 325 ASN A N 1
ATOM 2687 C CA . ASN A 1 325 ? -16.278 -28.213 -59.450 1.00 37.53 325 ASN A CA 1
ATOM 2688 C C . ASN A 1 325 ? -15.882 -28.553 -60.902 1.00 37.53 325 ASN A C 1
ATOM 2690 O O . ASN A 1 325 ? -16.503 -29.427 -61.505 1.00 37.53 325 ASN A O 1
ATOM 2694 N N . MET A 1 326 ? -14.824 -27.950 -61.464 1.00 35.56 326 MET A N 1
ATOM 2695 C CA . MET A 1 326 ? -14.327 -28.340 -62.797 1.00 35.56 326 MET A CA 1
ATOM 2696 C C . MET A 1 326 ? -13.690 -29.740 -62.811 1.00 35.56 326 MET A C 1
ATOM 2698 O O . MET A 1 326 ? -13.807 -30.457 -63.807 1.00 35.56 326 MET A O 1
ATOM 2702 N N . ALA A 1 327 ? -13.049 -30.158 -61.715 1.00 40.22 327 ALA A N 1
ATOM 2703 C CA . ALA A 1 327 ? -12.530 -31.518 -61.569 1.00 40.22 327 ALA A CA 1
ATOM 2704 C C . ALA A 1 327 ? -13.666 -32.553 -61.450 1.00 40.22 327 ALA A C 1
ATOM 2706 O O . ALA A 1 327 ? -13.634 -33.584 -62.123 1.00 40.22 327 ALA A O 1
ATOM 2707 N N . GLN A 1 328 ? -14.703 -32.257 -60.661 1.00 41.28 328 GLN A N 1
ATOM 2708 C CA . GLN A 1 328 ? -15.860 -33.138 -60.467 1.00 41.28 328 GLN A CA 1
ATOM 2709 C C . GLN A 1 328 ? -16.747 -33.230 -61.722 1.00 41.28 328 GLN A C 1
ATOM 2711 O O . GLN A 1 328 ? -17.223 -34.312 -62.058 1.00 41.28 328 GLN A O 1
ATOM 2716 N N . GLN A 1 329 ? -16.897 -32.155 -62.503 1.00 37.72 329 GLN A N 1
ATOM 2717 C CA . GLN A 1 329 ? -17.622 -32.216 -63.783 1.00 37.72 329 GLN A CA 1
ATOM 2718 C C . GLN A 1 329 ? -16.922 -33.071 -64.855 1.00 37.72 329 GLN A C 1
ATOM 2720 O O . GLN A 1 329 ? -17.586 -33.541 -65.779 1.00 37.72 329 GLN A O 1
ATOM 2725 N N . LYS A 1 330 ? -15.612 -33.345 -64.734 1.00 36.38 330 LYS A N 1
ATOM 2726 C CA . LYS A 1 330 ? -14.897 -34.267 -65.637 1.00 36.38 330 LYS A CA 1
ATOM 2727 C C . LYS A 1 330 ? -14.940 -35.740 -65.216 1.00 36.38 330 LYS A C 1
ATOM 2729 O O . LYS A 1 330 ? -14.724 -36.590 -66.075 1.00 36.38 330 LYS A O 1
ATOM 2734 N N . SER A 1 331 ? -15.255 -36.068 -63.961 1.00 34.59 331 SER A N 1
ATOM 2735 C CA . SER A 1 331 ? -15.349 -37.465 -63.497 1.00 34.59 331 SER A CA 1
ATOM 2736 C C . SER A 1 331 ? -16.750 -38.083 -63.633 1.00 34.59 331 SER A C 1
ATOM 2738 O O . SER A 1 331 ? -16.870 -39.305 -63.679 1.00 34.59 331 SER A O 1
ATOM 2740 N N . VAL A 1 332 ? -17.807 -37.277 -63.788 1.00 35.03 332 VAL A N 1
ATOM 2741 C CA . VAL A 1 332 ? -19.191 -37.772 -63.961 1.00 35.03 332 VAL A CA 1
ATOM 2742 C C . VAL A 1 332 ? -19.418 -38.482 -65.313 1.00 35.03 332 VAL A C 1
ATOM 2744 O O . VAL A 1 332 ? -20.266 -39.369 -65.405 1.00 35.03 332 VAL A O 1
ATOM 2747 N N . ASN A 1 333 ? -18.620 -38.184 -66.346 1.00 33.38 333 ASN A N 1
ATOM 2748 C CA . ASN A 1 333 ? -18.803 -38.718 -67.708 1.00 33.38 333 ASN A CA 1
ATOM 2749 C C . ASN A 1 333 ? -18.112 -40.070 -68.013 1.00 33.38 333 ASN A C 1
ATOM 2751 O O . ASN A 1 333 ? -18.130 -40.501 -69.164 1.00 33.38 333 ASN A O 1
ATOM 2755 N N . LEU A 1 334 ? -17.570 -40.784 -67.017 1.00 32.44 334 LEU A N 1
ATOM 2756 C CA . LEU A 1 334 ? -17.170 -42.199 -67.155 1.00 32.44 334 LEU A CA 1
ATOM 2757 C C . LEU A 1 334 ? -17.834 -43.095 -66.093 1.00 32.44 334 LEU A C 1
ATOM 2759 O O . LEU A 1 334 ? -17.179 -43.798 -65.330 1.00 32.44 334 LEU A O 1
ATOM 2763 N N . SER A 1 335 ? -19.169 -43.088 -66.069 1.00 31.72 335 SER A N 1
ATOM 2764 C CA . SER A 1 335 ? -19.980 -44.017 -65.260 1.00 31.72 335 SER A CA 1
ATOM 2765 C C . SER A 1 335 ? -21.174 -44.615 -66.029 1.00 31.72 335 SER A C 1
ATOM 2767 O O . SER A 1 335 ? -22.256 -44.829 -65.486 1.00 31.72 335 SER A O 1
ATOM 2769 N N . LYS A 1 336 ? -20.969 -44.935 -67.315 1.00 31.66 336 LYS A N 1
ATOM 2770 C CA . LYS A 1 336 ? -21.894 -45.746 -68.126 1.00 31.66 336 LYS A CA 1
ATOM 2771 C C . LYS A 1 336 ? -21.216 -46.999 -68.685 1.00 31.66 336 LYS A C 1
ATOM 2773 O O . LYS A 1 336 ? -20.915 -47.043 -69.868 1.00 31.66 336 LYS A O 1
ATOM 2778 N N . GLU A 1 337 ? -21.035 -48.016 -67.841 1.00 29.41 337 GLU A N 1
ATOM 2779 C CA . GLU A 1 337 ? -21.287 -49.429 -68.185 1.00 29.41 337 GLU A CA 1
ATOM 2780 C C . GLU A 1 337 ? -21.166 -50.356 -66.954 1.00 29.41 337 GLU A C 1
ATOM 2782 O O . GLU A 1 337 ? -20.406 -50.059 -66.040 1.00 29.41 337 GLU A O 1
ATOM 2787 N N . LYS A 1 338 ? -21.912 -51.479 -66.982 1.00 29.97 338 LYS A N 1
ATOM 2788 C CA . LYS A 1 338 ? -21.687 -52.779 -66.289 1.00 29.97 338 LYS A CA 1
ATOM 2789 C C . LYS A 1 338 ? -21.393 -52.720 -64.765 1.00 29.97 338 LYS A C 1
ATOM 2791 O O . LYS A 1 338 ? -20.308 -52.361 -64.336 1.00 29.97 338 LYS A O 1
ATOM 2796 N N . GLN A 1 339 ? -22.327 -53.043 -63.855 1.00 28.80 339 GLN A N 1
ATOM 2797 C CA . GLN A 1 339 ? -22.946 -54.374 -63.612 1.00 28.80 339 GLN A CA 1
ATOM 2798 C C . GLN A 1 339 ? -21.872 -55.491 -63.507 1.00 28.80 339 GLN A C 1
ATOM 2800 O O . GLN A 1 339 ? -21.187 -55.748 -64.485 1.00 28.80 339 GLN A O 1
ATOM 2805 N N . HIS A 1 340 ? -21.650 -56.200 -62.388 1.00 29.22 340 HIS A N 1
ATOM 2806 C CA . HIS A 1 340 ? -22.588 -57.138 -61.744 1.00 29.22 340 HIS A CA 1
ATOM 2807 C C . HIS A 1 340 ? -22.109 -57.676 -60.360 1.00 29.22 340 HIS A C 1
ATOM 2809 O O . HIS A 1 340 ? -20.927 -57.668 -60.049 1.00 29.22 340 HIS A O 1
ATOM 2815 N N . LEU A 1 341 ? -23.089 -58.183 -59.592 1.00 26.03 341 LEU A N 1
ATOM 2816 C CA . LEU A 1 341 ? -23.126 -59.184 -58.494 1.00 26.03 341 LEU A CA 1
ATOM 2817 C C . LEU A 1 341 ? -21.855 -59.758 -57.792 1.00 26.03 341 LEU A C 1
ATOM 2819 O O . LEU A 1 341 ? -20.901 -60.174 -58.432 1.00 26.03 341 LEU A O 1
ATOM 2823 N N . ALA A 1 342 ? -22.079 -60.096 -56.500 1.00 25.88 342 ALA A N 1
ATOM 2824 C CA . ALA A 1 342 ? -21.489 -61.208 -55.706 1.00 25.88 342 ALA A CA 1
ATOM 2825 C C . ALA A 1 342 ? -20.029 -61.063 -55.189 1.00 25.88 342 ALA A C 1
ATOM 2827 O O . ALA A 1 342 ? -19.200 -60.452 -55.840 1.00 25.88 342 ALA A O 1
ATOM 2828 N N . LYS A 1 343 ? -19.617 -61.613 -54.023 1.00 27.73 343 LYS A N 1
ATOM 2829 C CA . LYS A 1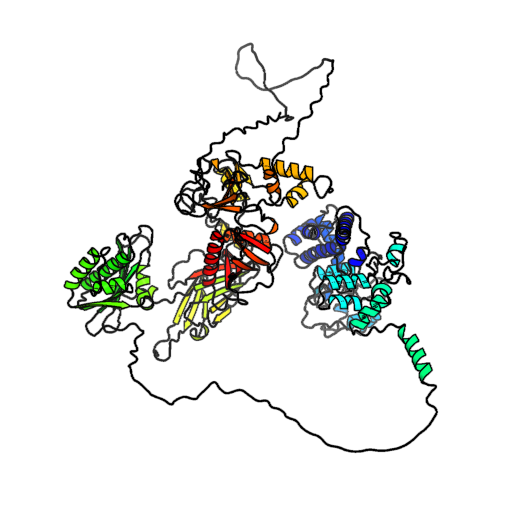 343 ? -20.288 -62.339 -52.900 1.00 27.73 343 LYS A CA 1
ATOM 2830 C C . LYS A 1 343 ? -19.447 -62.183 -51.592 1.00 27.73 343 LYS A C 1
ATOM 2832 O O . LYS A 1 343 ? -18.283 -61.812 -51.655 1.00 27.73 343 LYS A O 1
ATOM 2837 N N . ARG A 1 344 ? -20.024 -62.475 -50.410 1.00 24.50 344 ARG A N 1
ATOM 2838 C CA . ARG A 1 344 ? -19.333 -62.649 -49.087 1.00 24.50 344 ARG A CA 1
ATOM 2839 C C . ARG A 1 344 ? -19.012 -64.162 -48.840 1.00 24.50 344 ARG A C 1
ATOM 2841 O O . ARG A 1 344 ? -19.411 -64.921 -49.726 1.00 24.50 344 ARG A O 1
ATOM 2848 N N . PRO A 1 345 ? -18.501 -64.676 -47.675 1.00 42.91 345 PRO A N 1
ATOM 2849 C CA . PRO A 1 345 ? -17.956 -64.079 -46.419 1.00 42.91 345 PRO A CA 1
ATOM 2850 C C . PRO A 1 345 ? -16.654 -64.768 -45.852 1.00 42.91 345 PRO A C 1
ATOM 2852 O O . PRO A 1 345 ? -16.059 -65.601 -46.519 1.00 42.91 345 PRO A O 1
ATOM 2855 N N . GLN A 1 346 ? -16.327 -64.500 -44.564 1.00 25.03 346 GLN A N 1
ATOM 2856 C CA . GLN A 1 346 ? -15.409 -65.212 -43.618 1.00 25.03 346 GLN A CA 1
ATOM 2857 C C . GLN A 1 346 ? -13.894 -64.857 -43.655 1.00 25.03 346 GLN A C 1
ATOM 2859 O O . GLN A 1 346 ? -13.370 -64.536 -44.711 1.00 25.03 346 GLN A O 1
ATOM 2864 N N . GLY A 1 347 ? -13.145 -64.857 -42.529 1.00 24.88 347 GLY A N 1
ATOM 2865 C CA . GLY A 1 347 ? -13.519 -65.120 -41.117 1.00 24.88 347 GLY A CA 1
ATOM 2866 C C . GLY A 1 347 ? -12.414 -64.823 -40.059 1.00 24.88 347 GLY A C 1
ATOM 2867 O O . GLY A 1 347 ? -11.295 -64.497 -40.423 1.00 24.88 347 GLY A O 1
ATOM 2868 N N . SER A 1 348 ? -12.775 -64.913 -38.759 1.00 25.62 348 SER A N 1
ATOM 2869 C CA . SER A 1 348 ? -11.959 -64.994 -37.498 1.00 25.62 348 SER A CA 1
ATOM 2870 C C . SER A 1 348 ? -10.571 -64.302 -37.389 1.00 25.62 348 SER A C 1
ATOM 2872 O O . SER A 1 348 ? -9.648 -64.656 -38.104 1.00 25.62 348 SER A O 1
ATOM 2874 N N . LYS A 1 349 ? -10.318 -63.330 -36.487 1.00 25.45 349 LYS A N 1
ATOM 2875 C CA . LYS A 1 349 ? -10.322 -63.310 -34.985 1.00 25.45 349 LYS A CA 1
ATOM 2876 C C . LYS A 1 349 ? -9.122 -63.983 -34.270 1.00 25.45 349 LYS A C 1
ATOM 2878 O O . LYS A 1 349 ? -9.136 -65.193 -34.079 1.00 25.45 349 LYS A O 1
ATOM 2883 N N . THR A 1 350 ? -8.215 -63.176 -33.693 1.00 25.98 350 THR A N 1
ATOM 2884 C CA . THR A 1 350 ? -7.665 -63.189 -32.295 1.00 25.98 350 THR A CA 1
ATOM 2885 C C . THR A 1 350 ? -6.511 -62.160 -32.194 1.00 25.98 350 THR A C 1
ATOM 2887 O O . THR A 1 350 ? -6.023 -61.728 -33.230 1.00 25.98 350 THR A O 1
ATOM 2890 N N . ARG A 1 351 ? -6.052 -61.645 -31.036 1.00 24.94 351 ARG A N 1
ATOM 2891 C CA . ARG A 1 351 ? -6.335 -61.907 -29.599 1.00 24.94 351 ARG A CA 1
ATOM 2892 C C . ARG A 1 351 ? -6.350 -60.578 -28.797 1.00 24.94 351 ARG A C 1
ATOM 2894 O O . ARG A 1 351 ? -5.943 -59.549 -29.319 1.00 24.94 351 ARG A O 1
ATOM 2901 N N . SER A 1 352 ? -6.801 -60.592 -27.536 1.00 24.55 352 SER A N 1
ATOM 2902 C CA . SER A 1 352 ? -7.096 -59.385 -26.727 1.00 24.55 352 SER A CA 1
ATOM 2903 C C . SER A 1 352 ? -6.833 -59.552 -25.218 1.00 24.55 352 SER A C 1
ATOM 2905 O O . SER A 1 352 ? -7.055 -60.652 -24.708 1.00 24.55 352 SER A O 1
ATOM 2907 N N . ARG A 1 353 ? -6.474 -58.467 -24.497 1.00 24.78 353 ARG A N 1
ATOM 2908 C CA . ARG A 1 353 ? -6.611 -58.255 -23.023 1.00 24.78 353 ARG A CA 1
ATOM 2909 C C . ARG A 1 353 ? -6.090 -56.852 -22.612 1.00 24.78 353 ARG A C 1
ATOM 2911 O O . ARG A 1 353 ? -5.146 -56.396 -23.241 1.00 24.78 353 ARG A O 1
ATOM 2918 N N . GLY A 1 354 ? -6.594 -56.140 -21.590 1.00 23.62 354 GLY A N 1
ATOM 2919 C CA . GLY A 1 354 ? -7.917 -56.225 -20.939 1.00 23.62 354 GLY A CA 1
ATOM 2920 C C . GLY A 1 354 ? -7.978 -55.936 -19.419 1.00 23.62 354 GLY A C 1
ATOM 2921 O O . GLY A 1 354 ? -7.856 -56.890 -18.661 1.00 23.62 354 GLY A O 1
ATOM 2922 N N . MET A 1 355 ? -8.334 -54.693 -19.021 1.00 22.22 355 MET A N 1
ATOM 2923 C CA . MET A 1 355 ? -8.863 -54.264 -17.686 1.00 22.22 355 MET A CA 1
ATOM 2924 C C . MET A 1 355 ? -7.911 -54.455 -16.460 1.00 22.22 355 MET A C 1
ATOM 2926 O O . MET A 1 355 ? -6.832 -55.009 -16.631 1.00 22.22 355 MET A O 1
ATOM 2930 N N . ALA A 1 356 ? -8.150 -53.957 -15.228 1.00 21.09 356 ALA A N 1
ATOM 2931 C CA . ALA A 1 356 ? -9.340 -53.361 -14.578 1.00 21.09 356 ALA A CA 1
ATOM 2932 C C . ALA A 1 356 ? -9.003 -52.231 -13.546 1.00 21.09 356 ALA A C 1
ATOM 2934 O O . ALA A 1 356 ? -7.931 -51.638 -13.607 1.00 21.09 356 ALA A O 1
ATOM 2935 N N . TYR A 1 357 ? -9.945 -51.918 -12.639 1.00 21.69 357 TYR A N 1
ATOM 2936 C CA . TYR A 1 357 ? -9.990 -50.789 -11.675 1.00 21.69 357 TYR A CA 1
ATOM 2937 C C . TYR A 1 357 ? -9.901 -51.290 -10.200 1.00 21.69 357 TYR A C 1
ATOM 2939 O O . TYR A 1 357 ? -9.813 -52.501 -10.009 1.00 21.69 357 TYR A O 1
ATOM 2947 N N . VAL A 1 358 ? -10.056 -50.387 -9.204 1.00 23.75 358 VAL A N 1
ATOM 2948 C CA . VAL A 1 358 ? -10.471 -50.601 -7.774 1.00 23.75 358 VAL A CA 1
ATOM 2949 C C . VAL A 1 358 ? -9.431 -50.387 -6.633 1.00 23.75 358 VAL A C 1
ATOM 2951 O O . VAL A 1 358 ? -8.506 -51.168 -6.443 1.00 23.75 358 VAL A O 1
ATOM 2954 N N . ASP A 1 359 ? -9.720 -49.330 -5.853 1.00 21.94 359 ASP A N 1
ATOM 2955 C CA . ASP A 1 359 ? -9.624 -49.051 -4.397 1.00 21.94 359 ASP A CA 1
ATOM 2956 C C . ASP A 1 359 ? -8.367 -49.079 -3.492 1.00 21.94 359 ASP A C 1
ATOM 2958 O O . ASP A 1 359 ? -7.329 -49.707 -3.696 1.00 21.94 359 ASP A O 1
ATOM 2962 N N . THR A 1 360 ? -8.555 -48.286 -2.430 1.00 24.11 360 THR A N 1
ATOM 2963 C CA . THR A 1 360 ? -7.775 -48.056 -1.210 1.00 24.11 360 THR A CA 1
ATOM 2964 C C . THR A 1 360 ? -7.789 -49.248 -0.236 1.00 24.11 360 THR A C 1
ATOM 2966 O O . THR A 1 360 ? -8.739 -50.017 -0.238 1.00 24.11 360 THR A O 1
ATOM 2969 N N . SER A 1 361 ? -6.762 -49.326 0.641 1.00 22.67 361 SER A N 1
ATOM 2970 C CA . SER A 1 361 ? -6.747 -49.920 2.014 1.00 22.67 361 SER A CA 1
ATOM 2971 C C . SER A 1 361 ? -5.479 -50.743 2.368 1.00 22.67 361 SER A C 1
ATOM 2973 O O . SER A 1 361 ? -5.572 -51.940 2.643 1.00 22.67 361 SER A O 1
ATOM 2975 N N . LYS A 1 362 ? -4.270 -50.147 2.380 1.00 24.16 362 LYS A N 1
ATOM 2976 C CA . LYS A 1 362 ? -3.016 -50.864 2.751 1.00 24.16 362 LYS A CA 1
ATOM 2977 C C . LYS A 1 362 ? -1.971 -50.054 3.548 1.00 24.16 362 LYS A C 1
ATOM 2979 O O . LYS A 1 362 ? -0.789 -50.124 3.233 1.00 24.16 362 LYS A O 1
ATOM 2984 N N . TRP A 1 363 ? -2.372 -49.303 4.580 1.00 22.97 363 TRP A N 1
ATOM 2985 C CA . TRP A 1 363 ? -1.416 -48.685 5.532 1.00 22.97 363 TRP A CA 1
ATOM 2986 C C . TRP A 1 363 ? -1.820 -48.793 7.015 1.00 22.97 363 TRP A C 1
ATOM 2988 O O . TRP A 1 363 ? -1.351 -48.036 7.861 1.00 22.97 363 TRP A O 1
ATOM 2998 N N . THR A 1 364 ? -2.646 -49.786 7.349 1.00 20.58 364 THR A N 1
ATOM 2999 C CA . THR A 1 364 ? -2.956 -50.179 8.730 1.00 20.58 364 THR A CA 1
ATOM 3000 C C . THR A 1 364 ? -2.889 -51.698 8.891 1.00 20.58 364 THR A C 1
ATOM 3002 O O . THR A 1 364 ? -3.330 -52.450 8.028 1.00 20.58 364 THR A O 1
ATOM 3005 N N . THR A 1 365 ? -2.345 -52.122 10.034 1.00 23.64 365 THR A N 1
ATOM 3006 C CA . THR A 1 365 ? -2.469 -53.469 10.614 1.00 23.64 365 THR A CA 1
ATOM 3007 C C . THR A 1 365 ? -1.895 -54.646 9.811 1.00 23.64 365 THR A C 1
ATOM 3009 O O . THR A 1 365 ? -2.620 -55.504 9.315 1.00 23.64 365 THR A O 1
ATOM 3012 N N . GLN A 1 366 ? -0.572 -54.817 9.890 1.00 24.27 366 GLN A N 1
ATOM 3013 C CA . GLN A 1 366 ? -0.048 -56.137 10.260 1.00 24.27 366 GLN A CA 1
ATOM 3014 C C . GLN A 1 366 ? 1.042 -55.978 11.331 1.00 24.27 366 GLN A C 1
ATOM 3016 O O . GLN A 1 366 ? 2.172 -55.577 11.064 1.00 24.27 366 GLN A O 1
ATOM 3021 N N . ILE A 1 367 ? 0.639 -56.213 12.579 1.00 23.84 367 ILE A N 1
ATOM 3022 C CA . ILE A 1 367 ? 1.479 -56.205 13.782 1.00 23.84 367 ILE A CA 1
ATOM 3023 C C . ILE A 1 367 ? 1.924 -57.650 14.071 1.00 23.84 367 ILE A C 1
ATOM 3025 O O . ILE A 1 367 ? 1.190 -58.574 13.745 1.00 23.84 367 ILE A O 1
ATOM 3029 N N . GLN A 1 368 ? 3.086 -57.813 14.722 1.00 22.78 368 GLN A N 1
ATOM 3030 C CA . GLN A 1 368 ? 3.642 -59.077 15.249 1.00 22.78 368 GLN A CA 1
ATOM 3031 C C . GLN A 1 368 ? 3.943 -60.184 14.215 1.00 22.78 368 GLN A C 1
ATOM 3033 O O . GLN A 1 368 ? 3.054 -60.903 13.787 1.00 22.78 368 GLN A O 1
ATOM 3038 N N . THR A 1 369 ? 5.237 -60.417 13.946 1.00 23.97 369 THR A N 1
ATOM 3039 C CA . THR A 1 369 ? 5.974 -61.570 14.525 1.00 23.97 369 THR A CA 1
ATOM 3040 C C . THR A 1 369 ? 7.473 -61.505 14.202 1.00 23.97 369 THR A C 1
ATOM 3042 O O . THR A 1 369 ? 7.898 -61.936 13.135 1.00 23.97 369 THR A O 1
ATOM 3045 N N . ASN A 1 370 ? 8.278 -60.995 15.142 1.00 24.14 370 ASN A N 1
ATOM 3046 C CA . ASN A 1 370 ? 9.428 -61.728 15.700 1.00 24.14 370 ASN A CA 1
ATOM 3047 C C . ASN A 1 370 ? 10.091 -60.933 16.840 1.00 24.14 370 ASN A C 1
ATOM 3049 O O . ASN A 1 370 ? 10.553 -59.811 16.647 1.00 24.14 370 ASN A O 1
ATOM 3053 N N . ASN A 1 371 ? 10.155 -61.540 18.028 1.00 23.66 371 ASN A N 1
ATOM 3054 C CA . ASN A 1 371 ? 11.005 -61.092 19.138 1.00 23.66 371 ASN A CA 1
ATOM 3055 C C . ASN A 1 371 ? 12.434 -61.623 18.926 1.00 23.66 371 ASN A C 1
ATOM 3057 O O . ASN A 1 371 ? 12.584 -62.688 18.331 1.00 23.66 371 ASN A O 1
ATOM 3061 N N . GLY A 1 372 ? 13.478 -60.939 19.424 1.00 22.97 372 GLY A N 1
ATOM 3062 C CA . GLY A 1 372 ? 14.845 -61.394 19.115 1.00 22.97 372 GLY A CA 1
ATOM 3063 C C . GLY A 1 372 ? 16.060 -60.891 19.906 1.00 22.97 372 GLY A C 1
ATOM 3064 O O . GLY A 1 372 ? 17.114 -61.481 19.715 1.00 22.97 372 GLY A O 1
ATOM 3065 N N . SER A 1 373 ? 15.988 -59.874 20.779 1.00 23.20 373 SER A N 1
ATOM 3066 C CA . SER A 1 373 ? 17.012 -59.650 21.829 1.00 23.20 373 SER A CA 1
ATOM 3067 C C . SER A 1 373 ? 16.592 -58.569 22.832 1.00 23.20 373 SER A C 1
ATOM 3069 O O . SER A 1 373 ? 15.940 -57.594 22.459 1.00 23.20 373 SER A O 1
ATOM 3071 N N . LEU A 1 374 ? 16.978 -58.722 24.102 1.00 29.22 374 LEU A N 1
ATOM 3072 C CA . LEU A 1 374 ? 16.712 -57.751 25.167 1.00 29.22 374 LEU A CA 1
ATOM 3073 C C . LEU A 1 374 ? 17.844 -56.723 25.293 1.00 29.22 374 LEU A C 1
ATOM 3075 O O . LEU A 1 374 ? 19.016 -57.091 25.364 1.00 29.22 374 LEU A O 1
ATOM 3079 N N . ARG A 1 375 ? 17.471 -55.461 25.536 1.00 24.83 375 ARG A N 1
ATOM 3080 C CA . ARG A 1 375 ? 18.047 -54.629 26.612 1.00 24.83 375 ARG A CA 1
ATOM 3081 C C . ARG A 1 375 ? 17.056 -53.531 27.009 1.00 24.83 375 ARG A C 1
ATOM 3083 O O . ARG A 1 375 ? 16.207 -53.130 26.218 1.00 24.83 375 ARG A O 1
ATOM 3090 N N . SER A 1 376 ? 17.091 -53.139 28.278 1.00 25.42 376 SER A N 1
ATOM 3091 C CA . SER A 1 376 ? 16.018 -52.397 28.946 1.00 25.42 376 SER A CA 1
ATOM 3092 C C . SER A 1 376 ? 15.870 -50.952 28.458 1.00 25.42 376 SER A C 1
ATOM 3094 O O . SER A 1 376 ? 16.829 -50.183 28.426 1.00 25.42 376 SER A O 1
ATOM 3096 N N . ARG A 1 377 ? 14.627 -50.539 28.167 1.00 27.69 377 ARG A N 1
ATOM 3097 C CA . ARG A 1 377 ? 14.265 -49.116 28.099 1.00 27.69 377 ARG A CA 1
ATOM 3098 C C . ARG A 1 377 ? 14.261 -48.535 29.514 1.00 27.69 377 ARG A C 1
ATOM 3100 O O . ARG A 1 377 ? 13.326 -48.775 30.269 1.00 27.69 377 ARG A O 1
ATOM 3107 N N . GLY A 1 378 ? 15.273 -47.740 29.850 1.00 26.88 378 GLY A N 1
ATOM 3108 C CA . GLY A 1 378 ? 15.201 -46.823 30.986 1.00 26.88 378 GLY A CA 1
ATOM 3109 C C . GLY A 1 378 ? 14.379 -45.591 30.610 1.00 26.88 378 GLY A C 1
ATOM 3110 O O . GLY A 1 378 ? 14.873 -44.715 29.905 1.00 26.88 378 GLY A O 1
ATOM 3111 N N . SER A 1 379 ? 13.126 -45.517 31.054 1.00 36.16 379 SER A N 1
ATOM 3112 C CA . SER A 1 379 ? 12.300 -44.313 30.929 1.00 36.16 379 SER A CA 1
ATOM 3113 C C . SER A 1 379 ? 12.672 -43.295 32.006 1.00 36.16 379 SER A C 1
ATOM 3115 O O . SER A 1 379 ? 12.490 -43.575 33.188 1.00 36.16 379 SER A O 1
ATOM 3117 N N . ASN A 1 380 ? 13.156 -42.112 31.617 1.00 37.31 380 ASN A N 1
ATOM 3118 C CA . ASN A 1 380 ? 13.177 -40.933 32.490 1.00 37.31 380 ASN A CA 1
ATOM 3119 C C . ASN A 1 380 ? 13.407 -39.650 31.678 1.00 37.31 380 ASN A C 1
ATOM 3121 O O . ASN A 1 380 ? 14.521 -39.371 31.239 1.00 37.31 380 ASN A O 1
ATOM 3125 N N . THR A 1 381 ? 12.351 -38.858 31.474 1.00 40.03 381 THR A N 1
ATOM 3126 C CA . THR A 1 381 ? 12.416 -37.567 30.761 1.00 40.03 381 THR A CA 1
ATOM 3127 C C . THR A 1 381 ? 11.573 -36.477 31.432 1.00 40.03 381 THR A C 1
ATOM 3129 O O . THR A 1 381 ? 11.012 -35.631 30.742 1.00 40.03 381 THR A O 1
ATOM 3132 N N . GLY A 1 382 ? 11.517 -36.469 32.765 1.00 53.53 382 GLY A N 1
ATOM 3133 C CA . GLY A 1 382 ? 10.922 -35.406 33.584 1.00 53.53 382 GLY A CA 1
ATOM 3134 C C . GLY A 1 382 ? 11.875 -34.945 34.693 1.00 53.53 382 GLY A C 1
ATOM 3135 O O . GLY A 1 382 ? 12.964 -35.500 34.849 1.00 53.53 382 GLY A O 1
ATOM 3136 N N . TRP A 1 383 ? 11.479 -33.926 35.462 1.00 65.50 383 TRP A N 1
ATOM 3137 C CA . TRP A 1 383 ? 12.173 -33.581 36.707 1.00 65.50 383 TRP A CA 1
ATOM 3138 C C . TRP A 1 383 ? 11.822 -34.620 37.775 1.00 65.50 383 TRP A C 1
ATOM 3140 O O . TRP A 1 383 ? 10.647 -34.842 38.057 1.00 65.50 383 TRP A O 1
ATOM 3150 N N . ASN A 1 384 ? 12.837 -35.242 38.373 1.00 71.69 384 ASN A N 1
ATOM 3151 C CA . ASN A 1 384 ? 12.649 -36.284 39.379 1.00 71.69 384 ASN A CA 1
ATOM 3152 C C . ASN A 1 384 ? 12.798 -35.714 40.792 1.00 71.69 384 ASN A C 1
ATOM 3154 O O . ASN A 1 384 ? 13.793 -35.037 41.084 1.00 71.69 384 ASN A O 1
ATOM 3158 N N . LYS A 1 385 ? 11.855 -36.053 41.682 1.00 75.94 385 LYS A N 1
ATOM 3159 C CA . LYS A 1 385 ? 11.967 -35.757 43.118 1.00 75.94 385 LYS A CA 1
ATOM 3160 C C . LYS A 1 385 ? 13.266 -36.353 43.699 1.00 75.94 385 LYS A C 1
ATOM 3162 O O . LYS A 1 385 ? 13.721 -37.391 43.208 1.00 75.94 385 LYS A O 1
ATOM 3167 N N . PRO A 1 386 ? 13.903 -35.708 44.693 1.00 81.69 386 PRO A N 1
ATOM 3168 C CA . PRO A 1 386 ? 15.028 -36.311 45.403 1.00 81.69 386 PRO A CA 1
ATOM 3169 C C . PRO A 1 386 ? 14.565 -37.516 46.246 1.00 81.69 386 PRO A C 1
ATOM 3171 O O . PRO A 1 386 ? 13.368 -37.771 46.386 1.00 81.69 386 PRO A O 1
ATOM 3174 N N . ALA A 1 387 ? 15.523 -38.271 46.789 1.00 80.44 387 ALA A N 1
ATOM 3175 C CA . ALA A 1 387 ? 15.232 -39.325 47.758 1.00 80.44 387 ALA A CA 1
ATOM 3176 C C . ALA A 1 387 ? 14.728 -38.733 49.088 1.00 80.44 387 ALA A C 1
ATOM 3178 O O . ALA A 1 387 ? 14.982 -37.565 49.390 1.00 80.44 387 ALA A O 1
ATOM 3179 N N . ASP A 1 388 ? 14.039 -39.542 49.889 1.00 78.94 388 ASP A N 1
ATOM 3180 C CA . ASP A 1 388 ? 13.484 -39.093 51.167 1.00 78.94 388 ASP A CA 1
ATOM 3181 C C . ASP A 1 388 ? 14.608 -38.608 52.112 1.00 78.94 388 ASP A C 1
ATOM 3183 O O . ASP A 1 388 ? 15.715 -39.158 52.132 1.00 78.94 388 ASP A O 1
ATOM 3187 N N . GLY A 1 389 ? 14.365 -37.513 52.840 1.00 81.81 389 GLY A N 1
ATOM 3188 C CA . GLY A 1 389 ? 15.392 -36.823 53.633 1.00 81.81 389 GLY A CA 1
ATOM 3189 C C . GLY A 1 389 ? 16.421 -35.983 52.850 1.00 81.81 389 GLY A C 1
ATOM 3190 O O . GLY A 1 389 ? 17.315 -35.412 53.479 1.00 81.81 389 GLY A O 1
ATOM 3191 N N . TRP A 1 390 ? 16.318 -35.861 51.519 1.00 90.44 390 TRP A N 1
ATOM 3192 C CA . TRP A 1 390 ? 17.146 -34.951 50.709 1.00 90.44 390 TRP A CA 1
ATOM 3193 C C . TRP A 1 390 ? 16.359 -33.739 50.194 1.00 90.44 390 TRP A C 1
ATOM 3195 O O . TRP A 1 390 ? 15.231 -33.849 49.714 1.00 90.44 390 TRP A O 1
ATOM 3205 N N . THR A 1 391 ? 17.014 -32.578 50.192 1.00 91.62 391 THR A N 1
ATOM 3206 C CA . THR A 1 391 ? 16.562 -31.375 49.477 1.00 91.62 391 THR A CA 1
ATOM 3207 C C . THR A 1 391 ? 17.197 -31.340 48.084 1.00 91.62 391 THR A C 1
ATOM 3209 O O . THR A 1 391 ? 18.324 -31.795 47.887 1.00 91.62 391 THR A O 1
ATOM 3212 N N . LYS A 1 392 ? 16.504 -30.772 47.098 1.00 92.75 392 LYS A N 1
ATOM 3213 C CA . LYS A 1 392 ? 17.030 -30.518 45.752 1.00 92.75 392 LYS A CA 1
ATOM 3214 C C . LYS A 1 392 ? 17.055 -29.016 45.477 1.00 92.75 392 LYS A C 1
ATOM 3216 O O . LYS A 1 392 ? 16.083 -28.322 45.767 1.00 92.75 392 LYS A O 1
ATOM 3221 N N . CYS A 1 393 ? 18.172 -28.524 44.954 1.00 93.88 393 CYS A N 1
ATOM 3222 C CA . CYS A 1 393 ? 18.425 -27.118 44.678 1.00 93.88 393 CYS A CA 1
ATOM 3223 C C . CYS A 1 393 ? 18.800 -26.937 43.205 1.00 93.88 393 CYS A C 1
ATOM 3225 O O . CYS A 1 393 ? 19.876 -27.355 42.783 1.00 93.88 393 CYS A O 1
ATOM 3227 N N . ASN A 1 394 ? 17.919 -26.329 42.419 1.00 93.69 394 ASN A N 1
ATOM 3228 C CA . ASN A 1 394 ? 18.237 -25.909 41.057 1.00 93.69 394 ASN A CA 1
ATOM 3229 C C . ASN A 1 394 ? 18.937 -24.536 41.112 1.00 93.69 394 ASN A C 1
ATOM 3231 O O . ASN A 1 394 ? 18.460 -23.672 41.847 1.00 93.69 394 ASN A O 1
ATOM 3235 N N . TYR A 1 395 ? 20.033 -24.326 40.374 1.00 93.88 395 TYR A N 1
ATOM 3236 C CA . TYR A 1 395 ? 20.780 -23.052 40.294 1.00 93.88 395 TYR A CA 1
ATOM 3237 C C . TYR A 1 395 ? 21.073 -22.661 38.828 1.00 93.88 395 TYR A C 1
ATOM 3239 O O . TYR A 1 395 ? 21.015 -23.524 37.952 1.00 93.88 395 TYR A O 1
ATOM 3247 N N . ASP A 1 396 ? 21.315 -21.373 38.552 1.00 92.38 396 ASP A N 1
ATOM 3248 C CA . ASP A 1 396 ? 21.549 -20.834 37.191 1.00 92.38 396 ASP A CA 1
ATOM 3249 C C . ASP A 1 396 ? 22.277 -19.468 37.234 1.00 92.38 396 ASP A C 1
ATOM 3251 O O . ASP A 1 396 ? 22.003 -18.655 38.130 1.00 92.38 396 ASP A O 1
ATOM 3255 N N . GLY A 1 397 ? 23.219 -19.204 36.321 1.00 88.19 397 GLY A N 1
ATOM 3256 C CA . GLY A 1 397 ? 24.123 -18.044 36.332 1.00 88.19 397 GLY A CA 1
ATOM 3257 C C . GLY A 1 397 ? 24.091 -17.203 35.049 1.00 88.19 397 GLY A C 1
ATOM 3258 O O . GLY A 1 397 ? 24.695 -17.531 34.030 1.00 88.19 397 GLY A O 1
ATOM 3259 N N . SER A 1 398 ? 23.462 -16.032 35.121 1.00 84.81 398 SER A N 1
ATOM 3260 C CA . SER A 1 398 ? 23.268 -15.112 33.997 1.00 84.81 398 SER A CA 1
ATOM 3261 C C . SER A 1 398 ? 24.394 -14.073 33.874 1.00 84.81 398 SER A C 1
ATOM 3263 O O . SER A 1 398 ? 24.697 -13.329 34.815 1.00 84.81 398 SER A O 1
ATOM 3265 N N . PHE A 1 399 ? 24.976 -13.999 32.671 1.00 79.81 399 PHE A N 1
ATOM 3266 C CA . PHE A 1 399 ? 26.083 -13.123 32.275 1.00 79.81 399 PHE A CA 1
ATOM 3267 C C . PHE A 1 399 ? 25.758 -12.371 30.974 1.00 79.81 399 PHE A C 1
ATOM 3269 O O . PHE A 1 399 ? 25.150 -12.928 30.058 1.00 79.81 399 PHE A O 1
ATOM 3276 N N . LEU A 1 400 ? 26.195 -11.112 30.886 1.00 69.19 400 LEU A N 1
ATOM 3277 C CA . LEU A 1 400 ? 26.098 -10.251 29.706 1.00 69.19 400 LEU A CA 1
ATOM 3278 C C . LEU A 1 400 ? 27.494 -9.716 29.355 1.00 69.19 400 LEU A C 1
ATOM 3280 O O . LEU A 1 400 ? 28.205 -9.192 30.213 1.00 69.19 400 LEU A O 1
ATOM 3284 N N . ASN A 1 401 ? 27.870 -9.808 28.079 1.00 56.19 401 ASN A N 1
ATOM 3285 C CA . ASN A 1 401 ? 29.122 -9.248 27.571 1.00 56.19 401 ASN A CA 1
ATOM 3286 C C . ASN A 1 401 ? 29.049 -7.708 27.572 1.00 56.19 401 ASN A C 1
ATOM 3288 O O . ASN A 1 401 ? 28.568 -7.152 26.590 1.00 56.19 401 ASN A O 1
ATOM 3292 N N . ASN A 1 402 ? 29.465 -7.046 28.665 1.00 51.62 402 ASN A N 1
ATOM 3293 C CA . ASN A 1 402 ? 29.894 -5.627 28.748 1.00 51.62 402 ASN A CA 1
ATOM 3294 C C . ASN A 1 402 ? 30.230 -5.216 30.210 1.00 51.62 402 ASN A C 1
ATOM 3296 O O . ASN A 1 402 ? 29.613 -4.312 30.769 1.00 51.62 402 ASN A O 1
ATOM 3300 N N . ASN A 1 403 ? 31.175 -5.901 30.874 1.00 50.75 403 ASN A N 1
ATOM 3301 C CA . ASN A 1 403 ? 31.621 -5.625 32.264 1.00 50.75 403 ASN A CA 1
ATOM 3302 C C . ASN A 1 403 ? 30.518 -5.564 33.354 1.00 50.75 403 ASN A C 1
ATOM 3304 O O . ASN A 1 403 ? 30.760 -5.096 34.471 1.00 50.75 403 ASN A O 1
ATOM 3308 N N . SER A 1 404 ? 29.311 -6.059 33.075 1.00 62.97 404 SER A N 1
ATOM 3309 C CA . SER A 1 404 ? 28.211 -6.102 34.041 1.00 62.97 404 SER A CA 1
ATOM 3310 C C . SER A 1 404 ? 28.455 -7.125 35.155 1.00 62.97 404 SER A C 1
ATOM 3312 O O . SER A 1 404 ? 29.040 -8.184 34.921 1.00 62.97 404 SER A O 1
ATOM 3314 N N . ARG A 1 405 ? 27.925 -6.847 36.352 1.00 75.56 405 ARG A N 1
ATOM 3315 C CA . ARG A 1 405 ? 27.833 -7.832 37.440 1.00 75.56 405 ARG A CA 1
ATOM 3316 C C . ARG A 1 405 ? 27.055 -9.079 37.002 1.00 75.56 405 ARG A C 1
ATOM 3318 O O . ARG A 1 405 ? 26.063 -8.965 36.281 1.00 75.56 405 ARG A O 1
ATOM 3325 N N . ALA A 1 406 ? 27.478 -10.248 37.479 1.00 82.94 406 ALA A N 1
ATOM 3326 C CA . ALA A 1 406 ? 26.740 -11.497 37.334 1.00 82.94 406 ALA A CA 1
ATOM 3327 C C . ALA A 1 406 ? 25.364 -11.413 38.013 1.00 82.94 406 ALA A C 1
ATOM 3329 O O . ALA A 1 406 ? 25.166 -10.674 38.979 1.00 82.94 406 ALA A O 1
ATOM 3330 N N . THR A 1 407 ? 24.413 -12.207 37.530 1.00 86.00 407 THR A N 1
ATOM 3331 C CA . THR A 1 407 ? 23.054 -12.287 38.086 1.00 86.00 407 THR A CA 1
ATOM 3332 C C . THR A 1 407 ? 22.683 -13.750 38.312 1.00 86.00 407 THR A C 1
ATOM 3334 O O . THR A 1 407 ? 22.910 -14.595 37.452 1.00 86.00 407 THR A O 1
ATOM 3337 N N . MET A 1 408 ? 22.197 -14.074 39.509 1.00 89.75 408 MET A N 1
ATOM 3338 C CA . MET A 1 408 ? 22.145 -15.441 40.039 1.00 89.75 408 MET A CA 1
ATOM 3339 C C . MET A 1 408 ? 20.719 -15.798 40.447 1.00 89.75 408 MET A C 1
ATOM 3341 O O . MET A 1 408 ? 20.030 -14.967 41.041 1.00 89.75 408 MET A O 1
ATOM 3345 N N . GLY A 1 409 ? 20.289 -17.030 40.176 1.00 90.12 409 GLY A N 1
ATOM 3346 C CA . GLY A 1 409 ? 18.993 -17.557 40.606 1.00 90.12 409 GLY A CA 1
ATOM 3347 C C . GLY A 1 409 ? 19.100 -18.970 41.175 1.00 90.12 409 GLY A C 1
ATOM 3348 O O . GLY A 1 409 ? 19.909 -19.769 40.708 1.00 90.12 409 GLY A O 1
ATOM 3349 N N . TRP A 1 410 ? 18.271 -19.296 42.171 1.00 92.62 410 TRP A N 1
ATOM 3350 C CA . TRP A 1 410 ? 18.165 -20.659 42.712 1.00 92.62 410 TRP A CA 1
ATOM 3351 C C . TRP A 1 410 ? 16.761 -20.995 43.237 1.00 92.62 410 TRP A C 1
ATOM 3353 O O . TRP A 1 410 ? 16.014 -20.117 43.676 1.00 92.62 410 TRP A O 1
ATOM 3363 N N . ILE A 1 411 ? 16.400 -22.284 43.222 1.00 91.38 411 ILE A N 1
ATOM 3364 C CA . ILE A 1 411 ? 15.110 -22.825 43.687 1.00 91.38 411 ILE A CA 1
ATOM 3365 C C . ILE A 1 411 ? 15.330 -24.087 44.526 1.00 91.38 411 ILE A C 1
ATOM 3367 O O . ILE A 1 411 ? 15.914 -25.057 44.054 1.00 91.38 411 ILE A O 1
ATOM 3371 N N . LEU A 1 412 ? 14.774 -24.109 45.738 1.00 90.88 412 LEU A N 1
ATOM 3372 C CA . LEU A 1 412 ? 14.807 -25.230 46.678 1.00 90.88 412 LEU A CA 1
ATOM 3373 C C . LEU A 1 412 ? 13.480 -26.007 46.679 1.00 90.88 412 LEU A C 1
ATOM 3375 O O . LEU A 1 412 ? 12.401 -25.419 46.804 1.00 90.88 412 LEU A O 1
ATOM 3379 N N . ARG A 1 413 ? 13.562 -27.339 46.602 1.00 88.50 413 ARG A N 1
ATOM 3380 C CA . ARG A 1 413 ? 12.431 -28.285 46.643 1.00 88.50 413 ARG A CA 1
ATOM 3381 C C . ARG A 1 413 ? 12.727 -29.457 47.585 1.00 88.50 413 ARG A C 1
ATOM 3383 O O . ARG A 1 413 ? 13.871 -29.897 47.677 1.00 88.50 413 ARG A O 1
ATOM 3390 N N . GLY A 1 414 ? 11.713 -29.947 48.294 1.00 83.19 414 GLY A N 1
ATOM 3391 C CA . GLY A 1 414 ? 11.831 -31.060 49.241 1.00 83.19 414 GLY A CA 1
ATOM 3392 C C . GLY A 1 414 ? 11.652 -32.451 48.623 1.00 83.19 414 GLY A C 1
ATOM 3393 O O . GLY A 1 414 ? 11.502 -32.611 47.410 1.00 83.19 414 GLY A O 1
ATOM 3394 N N . GLU A 1 415 ? 11.640 -33.455 49.500 1.00 80.19 415 GLU A N 1
ATOM 3395 C CA . GLU A 1 415 ? 11.467 -34.887 49.203 1.00 80.19 415 GLU A CA 1
ATOM 3396 C C . GLU A 1 415 ? 10.159 -35.233 48.467 1.00 80.19 415 GLU A C 1
ATOM 3398 O O . GLU A 1 415 ? 10.092 -36.228 47.742 1.00 80.19 415 GLU A O 1
ATOM 3403 N N . ARG A 1 416 ? 9.113 -34.405 48.605 1.00 74.50 416 ARG A N 1
ATOM 3404 C CA . ARG A 1 416 ? 7.806 -34.586 47.944 1.00 74.50 416 ARG A CA 1
ATOM 3405 C C . ARG A 1 416 ? 7.675 -33.721 46.689 1.00 74.50 416 ARG A C 1
ATOM 3407 O O . ARG A 1 416 ? 6.606 -33.667 46.094 1.00 74.50 416 ARG A O 1
ATOM 3414 N N . GLY A 1 417 ? 8.753 -33.042 46.289 1.00 72.44 417 GLY A N 1
ATOM 3415 C CA . GLY A 1 417 ? 8.757 -32.032 45.229 1.00 72.44 417 GLY A CA 1
ATOM 3416 C C . GLY A 1 417 ? 8.216 -30.668 45.665 1.00 72.44 417 GLY A C 1
ATOM 3417 O O . GLY A 1 417 ? 8.144 -29.749 44.851 1.00 72.44 417 GLY A O 1
ATOM 3418 N N . GLU A 1 418 ? 7.865 -30.507 46.940 1.00 79.31 418 GLU A N 1
ATOM 3419 C CA . GLU A 1 418 ? 7.263 -29.297 47.479 1.00 79.31 418 GLU A CA 1
ATOM 3420 C C . GLU A 1 418 ? 8.266 -28.138 47.538 1.00 79.31 418 GLU A C 1
ATOM 3422 O O . GLU A 1 418 ? 9.420 -28.304 47.939 1.00 79.31 418 GLU A O 1
ATOM 3427 N N . PHE A 1 419 ? 7.830 -26.940 47.152 1.00 83.19 419 PHE A N 1
ATOM 3428 C CA . PHE A 1 419 ? 8.677 -25.751 47.157 1.00 83.19 419 PHE A CA 1
ATOM 3429 C C . PHE A 1 419 ? 9.074 -25.345 48.583 1.00 83.19 419 PHE A C 1
ATOM 3431 O O . PHE A 1 419 ? 8.226 -25.202 49.464 1.00 83.19 419 PHE A O 1
ATOM 3438 N N . LYS A 1 420 ? 10.373 -25.122 48.796 1.00 83.25 420 LYS A N 1
ATOM 3439 C CA . LYS A 1 420 ? 10.963 -24.685 50.073 1.00 83.25 420 LYS A CA 1
ATOM 3440 C C . LYS A 1 420 ? 11.431 -23.229 50.058 1.00 83.25 420 LYS A C 1
ATOM 3442 O O . LYS A 1 420 ? 11.634 -22.641 51.118 1.00 83.25 420 LYS A O 1
ATOM 3447 N N . GLY A 1 421 ? 11.629 -22.663 48.873 1.00 85.06 421 GLY A N 1
ATOM 3448 C CA . GLY A 1 421 ? 12.049 -21.282 48.679 1.00 85.06 421 GLY A CA 1
ATOM 3449 C C . GLY A 1 421 ? 12.738 -21.077 47.336 1.00 85.06 421 GLY A C 1
ATOM 3450 O O . GLY A 1 421 ? 13.154 -22.033 46.686 1.00 85.06 421 GLY A O 1
ATOM 3451 N N . ALA A 1 422 ? 12.892 -19.824 46.935 1.00 90.19 422 ALA A N 1
ATOM 3452 C CA . ALA A 1 422 ? 13.728 -19.425 45.808 1.00 90.19 422 ALA A CA 1
ATOM 3453 C C . ALA A 1 422 ? 14.489 -18.150 46.161 1.00 90.19 422 ALA A C 1
ATOM 3455 O O . ALA A 1 422 ? 14.140 -17.464 47.122 1.00 90.19 422 ALA A O 1
ATOM 3456 N N . GLY A 1 423 ? 15.496 -17.797 45.375 1.00 86.44 423 GLY A N 1
ATOM 3457 C CA . GLY A 1 423 ? 16.146 -16.504 45.503 1.00 86.44 423 GLY A CA 1
ATOM 3458 C C . GLY A 1 423 ? 16.761 -16.008 44.207 1.00 86.44 423 GLY A C 1
ATOM 3459 O O . GLY A 1 423 ? 16.935 -16.758 43.246 1.00 86.44 423 GLY A O 1
ATOM 3460 N N . HIS A 1 424 ? 17.040 -14.711 44.217 1.00 86.75 424 HIS A N 1
ATOM 3461 C CA . HIS A 1 424 ? 17.770 -13.978 43.197 1.00 86.75 424 HIS A CA 1
ATOM 3462 C C . HIS A 1 424 ? 18.815 -13.101 43.893 1.00 86.75 424 HIS A C 1
ATOM 3464 O O . HIS A 1 424 ? 18.540 -12.543 44.961 1.00 86.75 424 HIS A O 1
ATOM 3470 N N . SER A 1 425 ? 19.993 -12.938 43.296 1.00 85.44 425 SER A N 1
ATOM 3471 C CA . SER A 1 425 ? 20.989 -11.977 43.776 1.00 85.44 425 SER A CA 1
ATOM 3472 C C . SER A 1 425 ? 21.929 -11.515 42.662 1.00 85.44 425 SER A C 1
ATOM 3474 O O . SER A 1 425 ? 22.155 -12.224 41.680 1.00 85.44 425 SER A O 1
ATOM 3476 N N . ILE A 1 426 ? 22.470 -10.308 42.820 1.00 83.56 426 ILE A N 1
ATOM 3477 C CA . ILE A 1 426 ? 23.451 -9.704 41.919 1.00 83.56 426 ILE A CA 1
ATOM 3478 C C . ILE A 1 426 ? 24.846 -9.957 42.502 1.00 83.56 426 ILE A C 1
ATOM 3480 O O . ILE A 1 426 ? 25.147 -9.515 43.609 1.00 83.56 426 ILE A O 1
ATOM 3484 N N . GLY A 1 427 ? 25.678 -10.682 41.758 1.00 77.12 427 GLY A N 1
ATOM 3485 C CA . GLY A 1 427 ? 27.028 -11.077 42.155 1.00 77.12 427 GLY A CA 1
ATOM 3486 C C . GLY A 1 427 ? 28.088 -10.012 41.863 1.00 77.12 427 GLY A C 1
ATOM 3487 O O . GLY A 1 427 ? 27.797 -8.827 41.681 1.00 77.12 427 GLY A O 1
ATOM 3488 N N . LEU A 1 428 ? 29.345 -10.448 41.792 1.00 79.62 428 LEU A N 1
ATOM 3489 C CA . LEU A 1 428 ? 30.460 -9.603 41.356 1.00 79.62 428 LEU A CA 1
ATOM 3490 C C . LEU A 1 428 ? 30.481 -9.491 39.822 1.00 79.62 428 LEU A C 1
ATOM 3492 O O . LEU A 1 428 ? 29.800 -10.239 39.120 1.00 79.62 428 LEU A O 1
ATOM 3496 N N . THR A 1 429 ? 31.277 -8.571 39.274 1.00 77.38 429 THR A N 1
ATOM 3497 C CA . THR A 1 429 ? 31.640 -8.637 37.849 1.00 77.38 429 THR A CA 1
ATOM 3498 C C . THR A 1 429 ? 32.447 -9.910 37.598 1.00 77.38 429 THR A C 1
ATOM 3500 O O . THR A 1 429 ? 33.298 -10.278 38.406 1.00 77.38 429 THR A O 1
ATOM 3503 N N . VAL A 1 430 ? 32.146 -10.585 36.491 1.00 76.81 430 VAL A N 1
ATOM 3504 C CA . VAL A 1 430 ? 32.778 -11.837 36.058 1.00 76.81 430 VAL A CA 1
ATOM 3505 C C . VAL A 1 430 ? 33.291 -11.694 34.632 1.00 76.81 430 VAL A C 1
ATOM 3507 O O . VAL A 1 430 ? 32.745 -10.909 33.856 1.00 76.81 430 VAL A O 1
ATOM 3510 N N . MET A 1 431 ? 34.315 -12.466 34.279 1.00 74.12 431 MET A N 1
ATOM 3511 C CA . MET A 1 431 ? 34.908 -12.466 32.939 1.00 74.12 431 MET A CA 1
ATOM 3512 C C . MET A 1 431 ? 34.300 -13.536 32.020 1.00 74.12 431 MET A C 1
ATOM 3514 O O . MET A 1 431 ? 34.548 -13.529 30.814 1.00 74.12 431 MET A O 1
ATOM 3518 N N . SER A 1 432 ? 33.486 -14.449 32.561 1.00 81.56 432 SER A N 1
ATOM 3519 C CA . SER A 1 432 ? 32.856 -15.532 31.807 1.00 81.56 432 SER A CA 1
ATOM 3520 C C . SER A 1 432 ? 31.519 -15.993 32.398 1.00 81.56 432 SER A C 1
ATOM 3522 O O . SER A 1 432 ? 31.254 -15.872 33.594 1.00 81.56 432 SER A O 1
ATOM 3524 N N . ALA A 1 433 ? 30.692 -16.637 31.567 1.00 83.25 433 ALA A N 1
ATOM 3525 C CA . ALA A 1 433 ? 29.490 -17.334 32.033 1.00 83.25 433 ALA A CA 1
ATOM 3526 C C . ALA A 1 433 ? 29.810 -18.507 32.988 1.00 83.25 433 ALA A C 1
ATOM 3528 O O . ALA A 1 433 ? 29.004 -18.839 33.852 1.00 83.25 433 ALA A O 1
ATOM 3529 N N . MET A 1 434 ? 31.001 -19.112 32.881 1.00 85.88 434 MET A N 1
ATOM 3530 C CA . MET A 1 434 ? 31.446 -20.185 33.782 1.00 85.88 434 MET A CA 1
ATOM 3531 C C . MET A 1 434 ? 31.613 -19.674 35.224 1.00 85.88 434 MET A C 1
ATOM 3533 O O . MET A 1 434 ? 31.242 -20.361 36.172 1.00 85.88 434 MET A O 1
ATOM 3537 N N . GLU A 1 435 ? 32.121 -18.451 35.396 1.00 86.81 435 GLU A N 1
ATOM 3538 C CA . GLU A 1 435 ? 32.206 -17.782 36.701 1.00 86.81 435 GLU A CA 1
ATOM 3539 C C . GLU A 1 435 ? 30.828 -17.372 37.244 1.00 86.81 435 GLU A C 1
ATOM 3541 O O . GLU A 1 435 ? 30.611 -17.464 38.451 1.00 86.81 435 GLU A O 1
ATOM 3546 N N . ALA A 1 436 ? 29.885 -16.961 36.384 1.00 88.38 436 ALA A N 1
ATOM 3547 C CA . ALA A 1 436 ? 28.513 -16.650 36.804 1.00 88.38 436 ALA A CA 1
ATOM 3548 C C . ALA A 1 436 ? 27.798 -17.885 37.384 1.00 88.38 436 ALA A C 1
ATOM 3550 O O . ALA A 1 436 ? 27.177 -17.803 38.444 1.00 88.38 436 ALA A O 1
ATOM 3551 N N . GLU A 1 437 ? 27.941 -19.041 36.729 1.00 92.12 437 GLU A N 1
ATOM 3552 C CA . GLU A 1 437 ? 27.447 -20.335 37.219 1.00 92.12 437 GLU A CA 1
ATOM 3553 C C . GLU A 1 437 ? 28.083 -20.729 38.559 1.00 92.12 437 GLU A C 1
ATOM 3555 O O . GLU A 1 437 ? 27.386 -21.131 39.493 1.00 92.12 437 GLU A O 1
ATOM 3560 N N . CYS A 1 438 ? 29.401 -20.553 38.690 1.00 91.19 438 CYS A N 1
ATOM 3561 C CA . CYS A 1 438 ? 30.122 -20.776 39.942 1.00 91.19 438 CYS A CA 1
ATOM 3562 C C . CYS A 1 438 ? 29.607 -19.895 41.093 1.00 91.19 438 CYS A C 1
ATOM 3564 O O . CYS A 1 438 ? 29.333 -20.412 42.175 1.00 91.19 438 CYS A O 1
ATOM 3566 N N . GLN A 1 439 ? 29.439 -18.585 40.872 1.00 90.38 439 GLN A N 1
ATOM 3567 C CA . GLN A 1 439 ? 28.894 -17.678 41.892 1.00 90.38 439 GLN A CA 1
ATOM 3568 C C . GLN A 1 439 ? 27.463 -18.065 42.284 1.00 90.38 439 GLN A C 1
ATOM 3570 O O . GLN A 1 439 ? 27.136 -18.094 43.474 1.00 90.38 439 GLN A O 1
ATOM 3575 N N . SER A 1 440 ? 26.632 -18.422 41.299 1.00 92.44 440 SER A N 1
ATOM 3576 C CA . SER A 1 440 ? 25.246 -18.833 41.530 1.00 92.44 440 SER A CA 1
ATOM 3577 C C . SER A 1 440 ? 25.160 -20.088 42.399 1.00 92.44 440 SER A C 1
ATOM 3579 O O . SER A 1 440 ? 24.426 -20.104 43.392 1.00 92.44 440 SER A O 1
ATOM 3581 N N . LEU A 1 441 ? 25.987 -21.101 42.114 1.00 95.00 441 LEU A N 1
ATOM 3582 C CA . LEU A 1 441 ? 26.090 -22.303 42.941 1.00 95.00 441 LEU A CA 1
ATOM 3583 C C . LEU A 1 441 ? 26.567 -21.984 44.366 1.00 95.00 441 LEU A C 1
ATOM 3585 O O . LEU A 1 441 ? 25.940 -22.435 45.325 1.00 95.00 441 LEU A O 1
ATOM 3589 N N . THR A 1 442 ? 27.622 -21.180 44.532 1.00 93.56 442 THR A N 1
ATOM 3590 C CA . THR A 1 442 ? 28.109 -20.774 45.863 1.00 93.56 442 THR A CA 1
ATOM 3591 C C . THR A 1 442 ? 27.008 -20.077 46.671 1.00 93.56 442 THR A C 1
ATOM 3593 O O . THR A 1 442 ? 26.780 -20.426 47.833 1.00 93.56 442 THR A O 1
ATOM 3596 N N . CYS A 1 443 ? 26.255 -19.155 46.062 1.00 90.88 443 CYS A N 1
ATOM 3597 C CA . CYS A 1 443 ? 25.133 -18.485 46.723 1.00 90.88 443 CYS A CA 1
ATOM 3598 C C . CYS A 1 443 ? 24.006 -19.474 47.084 1.00 90.88 443 CYS A C 1
ATOM 3600 O O . CYS A 1 443 ? 23.510 -19.482 48.216 1.00 90.88 443 CYS A O 1
ATOM 3602 N N . ALA A 1 444 ? 23.655 -20.382 46.168 1.00 93.88 444 ALA A N 1
ATOM 3603 C CA . ALA A 1 444 ? 22.666 -21.434 46.396 1.00 93.88 444 ALA A CA 1
ATOM 3604 C C . ALA A 1 444 ? 23.067 -22.379 47.548 1.00 93.88 444 ALA A C 1
ATOM 3606 O O . ALA A 1 444 ? 22.215 -22.761 48.360 1.00 93.88 444 ALA A O 1
ATOM 3607 N N . MET A 1 445 ? 24.354 -22.725 47.676 1.00 95.12 445 MET A N 1
ATOM 3608 C CA . MET A 1 445 ? 24.894 -23.503 48.799 1.00 95.12 445 MET A CA 1
ATOM 3609 C C . MET A 1 445 ? 24.785 -22.731 50.116 1.00 95.12 445 MET A C 1
ATOM 3611 O O . MET A 1 445 ? 24.221 -23.251 51.080 1.00 95.12 445 MET A O 1
ATOM 3615 N N . GLN A 1 446 ? 25.237 -21.475 50.157 1.00 92.75 446 GLN A N 1
ATOM 3616 C CA . GLN A 1 446 ? 25.137 -20.619 51.346 1.00 92.75 446 GLN A CA 1
ATOM 3617 C C . GLN A 1 446 ? 23.689 -20.503 51.846 1.00 92.75 446 GLN A C 1
ATOM 3619 O O . GLN A 1 446 ? 23.419 -20.699 53.032 1.00 92.75 446 GLN A O 1
ATOM 3624 N N . GLN A 1 447 ? 22.729 -20.271 50.946 1.00 91.19 447 GLN A N 1
ATOM 3625 C CA . GLN A 1 447 ? 21.313 -20.172 51.310 1.00 91.19 447 GLN A CA 1
ATOM 3626 C C . GLN A 1 447 ? 20.713 -21.517 51.736 1.00 91.19 447 GLN A C 1
ATOM 3628 O O . GLN A 1 447 ? 19.947 -21.561 52.700 1.00 91.19 447 GLN A O 1
ATOM 3633 N N . SER A 1 448 ? 21.100 -22.626 51.098 1.00 92.94 448 SER A N 1
ATOM 3634 C CA . SER A 1 448 ? 20.710 -23.974 51.543 1.00 92.94 448 SER A CA 1
ATOM 3635 C C . SER A 1 448 ? 21.169 -24.240 52.981 1.00 92.94 448 SER A C 1
ATOM 3637 O O . SER A 1 448 ? 20.390 -24.717 53.809 1.00 92.94 448 SER A O 1
ATOM 3639 N N . TRP A 1 449 ? 22.411 -23.859 53.294 1.00 93.81 449 TRP A N 1
ATOM 3640 C CA . TRP A 1 449 ? 23.006 -23.999 54.620 1.00 93.81 449 TRP A CA 1
ATOM 3641 C C . TRP A 1 449 ? 22.283 -23.153 55.679 1.00 93.81 449 TRP A C 1
ATOM 3643 O O . TRP A 1 449 ? 21.894 -23.680 56.727 1.00 93.81 449 TRP A O 1
ATOM 3653 N N . ILE A 1 450 ? 22.046 -21.869 55.385 1.00 90.50 450 ILE A N 1
ATOM 3654 C CA . ILE A 1 450 ? 21.341 -20.915 56.262 1.00 90.50 450 ILE A CA 1
ATOM 3655 C C . ILE A 1 450 ? 19.909 -21.380 56.565 1.00 90.50 450 ILE A C 1
ATOM 3657 O O . ILE A 1 450 ? 19.438 -21.228 57.689 1.00 90.50 450 ILE A O 1
ATOM 3661 N N . LYS A 1 451 ? 19.216 -21.993 55.596 1.00 86.00 451 LYS A N 1
ATOM 3662 C CA . LYS A 1 451 ? 17.850 -22.522 55.771 1.00 86.00 451 LYS A CA 1
ATOM 3663 C C . LYS A 1 451 ? 17.781 -23.887 56.473 1.00 86.00 451 LYS A C 1
ATOM 3665 O O . LYS A 1 451 ? 16.701 -24.459 56.562 1.00 86.00 451 LYS A O 1
ATOM 3670 N N . GLY A 1 452 ? 18.902 -24.398 56.986 1.00 90.44 452 GLY A N 1
ATOM 3671 C CA . GLY A 1 452 ? 18.949 -25.641 57.763 1.00 90.44 452 GLY A CA 1
ATOM 3672 C C . GLY A 1 452 ? 19.024 -26.925 56.934 1.00 90.44 452 GLY A C 1
ATOM 3673 O O . GLY A 1 452 ? 19.038 -28.007 57.512 1.00 90.44 452 GLY A O 1
ATOM 3674 N N . TYR A 1 453 ? 19.120 -26.850 55.602 1.00 93.19 453 TYR A N 1
ATOM 3675 C CA . TYR A 1 453 ? 19.268 -28.046 54.771 1.00 93.19 453 TYR A CA 1
ATOM 3676 C C . TYR A 1 453 ? 20.701 -28.586 54.860 1.00 93.19 453 TYR A C 1
ATOM 3678 O O . TYR A 1 453 ? 21.671 -27.828 54.775 1.00 93.19 453 TYR A O 1
ATOM 3686 N N . ARG A 1 454 ? 20.836 -29.899 55.083 1.00 92.56 454 ARG A N 1
ATOM 3687 C CA . ARG A 1 454 ? 22.129 -30.576 55.311 1.00 92.56 454 ARG A CA 1
ATOM 3688 C C . ARG A 1 454 ? 22.447 -31.683 54.305 1.00 92.56 454 ARG A C 1
ATOM 3690 O O . ARG A 1 454 ? 23.617 -32.010 54.148 1.00 92.56 454 ARG A O 1
ATOM 3697 N N . LYS A 1 455 ? 21.442 -32.199 53.590 1.00 95.06 455 LYS A N 1
ATOM 3698 C CA . LYS A 1 455 ? 21.587 -33.161 52.485 1.00 95.06 455 LYS A CA 1
ATOM 3699 C C . LYS A 1 455 ? 20.974 -32.549 51.236 1.00 95.06 455 LYS A C 1
ATOM 3701 O O . LYS A 1 455 ? 19.758 -32.351 51.199 1.00 95.06 455 LYS A O 1
ATOM 3706 N N . VAL A 1 456 ? 21.804 -32.156 50.267 1.00 95.06 456 VAL A N 1
ATOM 3707 C CA . VAL A 1 456 ? 21.358 -31.329 49.132 1.00 95.06 456 VAL A CA 1
ATOM 3708 C C . VAL A 1 456 ? 21.908 -31.829 47.797 1.00 95.06 456 VAL A C 1
ATOM 3710 O O . VAL A 1 456 ? 23.114 -31.985 47.622 1.00 95.06 456 VAL A O 1
ATOM 3713 N N . ILE A 1 457 ? 21.015 -32.041 46.831 1.00 94.38 457 ILE A N 1
ATOM 3714 C CA . ILE A 1 457 ? 21.371 -32.276 45.426 1.00 94.38 457 ILE A CA 1
ATOM 3715 C C . ILE A 1 457 ? 21.339 -30.930 44.699 1.00 94.38 457 ILE A C 1
ATOM 3717 O O . ILE A 1 457 ? 20.266 -30.337 44.595 1.00 94.38 457 ILE A O 1
ATOM 3721 N N . PHE A 1 458 ? 22.474 -30.460 44.186 1.00 95.19 458 PHE A N 1
ATOM 3722 C CA . PHE A 1 458 ? 22.543 -29.267 43.340 1.00 95.19 458 PHE A CA 1
ATOM 3723 C C . PHE A 1 458 ? 22.425 -29.656 41.862 1.00 95.19 458 PHE A C 1
ATOM 3725 O O . PHE A 1 458 ? 23.128 -30.546 41.379 1.00 95.19 458 PHE A O 1
ATOM 3732 N N . GLU A 1 459 ? 21.521 -28.991 41.148 1.00 93.50 459 GLU A N 1
ATOM 3733 C CA . GLU A 1 459 ? 21.218 -29.214 39.735 1.00 93.50 459 GLU A CA 1
ATOM 3734 C C . GLU A 1 459 ? 21.412 -27.928 38.926 1.00 93.50 459 GLU A C 1
ATOM 3736 O O . GLU A 1 459 ? 20.746 -26.928 39.189 1.00 93.50 459 GLU A O 1
ATOM 3741 N N . GLY A 1 460 ? 22.271 -27.986 37.909 1.00 89.88 460 GLY A N 1
ATOM 3742 C CA . GLY A 1 460 ? 22.495 -26.909 36.940 1.00 89.88 460 GLY A CA 1
ATOM 3743 C C . GLY A 1 460 ? 22.655 -27.472 35.527 1.00 89.88 460 GLY A C 1
ATOM 3744 O O . GLY A 1 460 ? 22.808 -28.687 35.346 1.00 89.88 460 GLY A O 1
ATOM 3745 N N . ASP A 1 461 ? 22.607 -26.610 34.510 1.00 88.25 461 ASP A N 1
ATOM 3746 C CA . ASP A 1 461 ? 22.658 -27.029 33.102 1.00 88.25 461 ASP A CA 1
ATOM 3747 C C . ASP A 1 461 ? 24.034 -26.859 32.428 1.00 88.25 461 ASP A C 1
ATOM 3749 O O . ASP A 1 461 ? 24.278 -27.421 31.354 1.00 88.25 461 ASP A O 1
ATOM 3753 N N . ASN A 1 462 ? 24.985 -26.205 33.099 1.00 89.50 462 ASN A N 1
ATOM 3754 C CA . ASN A 1 462 ? 26.386 -26.184 32.696 1.00 89.50 462 ASN A CA 1
ATOM 3755 C C . ASN A 1 462 ? 27.047 -27.552 32.961 1.00 89.50 462 ASN A C 1
ATOM 3757 O O . ASN A 1 462 ? 27.587 -27.833 34.036 1.00 89.50 462 ASN A O 1
ATOM 3761 N N . GLN A 1 463 ? 27.023 -28.417 31.943 1.00 89.25 463 GLN A N 1
ATOM 3762 C CA . GLN A 1 463 ? 27.568 -29.776 32.015 1.00 89.25 463 GLN A CA 1
ATOM 3763 C C . GLN A 1 463 ? 29.075 -29.808 32.328 1.00 89.25 463 GLN A C 1
ATOM 3765 O O . GLN A 1 463 ? 29.547 -30.752 32.961 1.00 89.25 463 GLN A O 1
ATOM 3770 N N . LEU A 1 464 ? 29.836 -28.788 31.912 1.00 87.00 464 LEU A N 1
ATOM 3771 C CA . LEU A 1 464 ? 31.276 -28.711 32.176 1.00 87.00 464 LEU A CA 1
ATOM 3772 C C . LEU A 1 464 ? 31.549 -28.453 33.660 1.00 87.00 464 LEU A C 1
ATOM 3774 O O . LEU A 1 464 ? 32.373 -29.153 34.247 1.00 87.00 464 LEU A O 1
ATOM 3778 N N . LEU A 1 465 ? 30.821 -27.521 34.283 1.00 90.12 465 LEU A N 1
ATOM 3779 C CA . LEU A 1 465 ? 30.937 -27.250 35.719 1.00 90.12 465 LEU A CA 1
ATOM 3780 C C . LEU A 1 465 ? 30.562 -28.489 36.544 1.00 90.12 465 LEU A C 1
ATOM 3782 O O . LEU A 1 465 ? 31.335 -28.914 37.401 1.00 90.12 465 LEU A O 1
ATOM 3786 N N . VAL A 1 466 ? 29.433 -29.133 36.231 1.00 90.81 466 VAL A N 1
ATOM 3787 C CA . VAL A 1 466 ? 28.997 -30.360 36.923 1.00 90.81 466 VAL A CA 1
ATOM 3788 C C . VAL A 1 466 ? 30.001 -31.508 36.748 1.00 90.81 466 VAL A C 1
ATOM 3790 O O . VAL A 1 466 ? 30.231 -32.263 37.692 1.00 90.81 466 VAL A O 1
ATOM 3793 N N . ASN A 1 467 ? 30.635 -31.650 35.580 1.00 89.12 467 ASN A N 1
ATOM 3794 C CA . ASN A 1 467 ? 31.689 -32.648 35.381 1.00 89.12 467 ASN A CA 1
ATOM 3795 C C . ASN A 1 467 ? 32.910 -32.371 36.273 1.00 89.12 467 ASN A C 1
ATOM 3797 O O . ASN A 1 467 ? 33.359 -33.282 36.969 1.00 89.12 467 ASN A O 1
ATOM 3801 N N . VAL A 1 468 ? 33.404 -31.130 36.312 1.00 87.38 468 VAL A N 1
ATOM 3802 C CA . VAL A 1 468 ? 34.569 -30.741 37.129 1.00 87.38 468 VAL A CA 1
ATOM 3803 C C . VAL A 1 468 ? 34.289 -30.900 38.631 1.00 87.38 468 VAL A C 1
ATOM 3805 O O . VAL A 1 468 ? 35.116 -31.457 39.351 1.00 87.38 468 VAL A O 1
ATOM 3808 N N . LEU A 1 469 ? 33.100 -30.518 39.113 1.00 90.00 469 LEU A N 1
ATOM 3809 C CA . LEU A 1 469 ? 32.701 -30.692 40.521 1.00 90.00 469 LEU A CA 1
ATOM 3810 C C . LEU A 1 469 ? 32.594 -32.166 40.951 1.00 90.00 469 LEU A C 1
ATOM 3812 O O . LEU A 1 469 ? 32.851 -32.490 42.113 1.00 90.00 469 LEU A O 1
ATOM 3816 N N . ASN A 1 470 ? 32.279 -33.055 40.004 1.00 90.44 470 ASN A N 1
ATOM 3817 C CA . ASN A 1 470 ? 32.307 -34.512 40.156 1.00 90.44 470 ASN A CA 1
ATOM 3818 C C . ASN A 1 470 ? 33.685 -35.138 39.818 1.00 90.44 470 ASN A C 1
ATOM 3820 O O . ASN A 1 470 ? 33.771 -36.343 39.580 1.00 90.44 470 ASN A O 1
ATOM 3824 N N . GLY A 1 471 ? 34.761 -34.342 39.753 1.00 83.56 471 GLY A N 1
ATOM 3825 C CA . GLY A 1 471 ? 36.140 -34.809 39.545 1.00 83.56 471 GLY A CA 1
ATOM 3826 C C . GLY A 1 471 ? 36.493 -35.237 38.114 1.00 83.56 471 GLY A C 1
ATOM 3827 O O . GLY A 1 471 ? 37.573 -35.777 37.882 1.00 83.56 471 GLY A O 1
ATOM 3828 N N . LYS A 1 472 ? 35.614 -35.010 37.131 1.00 82.75 472 LYS A N 1
ATOM 3829 C CA . LYS A 1 472 ? 35.800 -35.416 35.725 1.00 82.75 472 LYS A CA 1
ATOM 3830 C C . LYS A 1 472 ? 36.475 -34.310 34.908 1.00 82.75 472 LYS A C 1
ATOM 3832 O O . LYS A 1 472 ? 35.898 -33.784 33.958 1.00 82.75 472 LYS A O 1
ATOM 3837 N N . GLY A 1 473 ? 37.707 -33.980 35.292 1.00 75.06 473 GLY A N 1
ATOM 3838 C CA . GLY A 1 473 ? 38.547 -32.956 34.662 1.00 75.06 473 GLY A CA 1
ATOM 3839 C C . GLY A 1 473 ? 38.736 -31.703 35.520 1.00 75.06 473 GLY A C 1
ATOM 3840 O O . GLY A 1 473 ? 38.152 -31.574 36.594 1.00 75.06 473 GLY A O 1
ATOM 3841 N N . THR A 1 474 ? 39.569 -30.777 35.043 1.00 70.38 474 THR A N 1
ATOM 3842 C CA . THR A 1 474 ? 39.949 -29.536 35.739 1.00 70.38 474 THR A CA 1
ATOM 3843 C C . THR A 1 474 ? 39.860 -28.322 34.808 1.00 70.38 474 THR A C 1
ATOM 3845 O O . THR A 1 474 ? 39.971 -28.441 33.587 1.00 70.38 474 THR A O 1
ATOM 3848 N N . ARG A 1 475 ? 39.639 -27.135 35.388 1.00 70.88 475 ARG A N 1
ATOM 3849 C CA . ARG A 1 475 ? 39.562 -25.837 34.694 1.00 70.88 475 ARG A CA 1
ATOM 3850 C C . ARG A 1 475 ? 40.270 -24.778 35.540 1.00 70.88 475 ARG A C 1
ATOM 3852 O O . ARG A 1 475 ? 39.867 -24.541 36.676 1.00 70.88 475 ARG A O 1
ATOM 3859 N N . TYR A 1 476 ? 41.340 -24.187 35.008 1.00 68.62 476 TYR A N 1
ATOM 3860 C CA . TYR A 1 476 ? 42.202 -23.251 35.745 1.00 68.62 476 TYR A CA 1
ATOM 3861 C C . TYR A 1 476 ? 41.557 -21.873 35.956 1.00 68.62 476 TYR A C 1
ATOM 3863 O O . TYR A 1 476 ? 41.749 -21.259 36.998 1.00 68.62 476 TYR A O 1
ATOM 3871 N N . ASP A 1 477 ? 40.744 -21.424 35.004 1.00 65.12 477 ASP A N 1
ATOM 3872 C CA . ASP A 1 477 ? 40.002 -20.156 35.010 1.00 65.12 477 ASP A CA 1
ATOM 3873 C C . ASP A 1 477 ? 39.001 -20.028 36.170 1.00 65.12 477 ASP A C 1
ATOM 3875 O O . ASP A 1 477 ? 38.777 -18.934 36.678 1.00 65.12 477 ASP A O 1
ATOM 3879 N N . VAL A 1 478 ? 38.441 -21.148 36.637 1.00 77.62 478 VAL A N 1
ATOM 3880 C CA . VAL A 1 478 ? 37.470 -21.190 37.747 1.00 77.62 478 VAL A CA 1
ATOM 3881 C C . VAL A 1 478 ? 37.971 -21.971 38.969 1.00 77.62 478 VAL A C 1
ATOM 3883 O O . VAL A 1 478 ? 37.186 -22.292 39.861 1.00 77.62 478 VAL A O 1
ATOM 3886 N N . VAL A 1 479 ? 39.275 -22.263 39.059 1.00 78.31 479 VAL A N 1
ATOM 3887 C CA . VAL A 1 479 ? 39.838 -23.129 40.117 1.00 78.31 479 VAL A CA 1
ATOM 3888 C C . VAL A 1 479 ? 39.586 -22.597 41.534 1.00 78.31 479 VAL A C 1
ATOM 3890 O O . VAL A 1 479 ? 39.248 -23.372 42.427 1.00 78.31 479 VAL A O 1
ATOM 3893 N N . ASN A 1 480 ? 39.650 -21.276 41.727 1.00 79.62 480 ASN A N 1
ATOM 3894 C CA . ASN A 1 480 ? 39.397 -20.636 43.022 1.00 79.62 480 ASN A CA 1
ATOM 3895 C C . ASN A 1 480 ? 37.928 -20.782 43.454 1.00 79.62 480 ASN A C 1
ATOM 3897 O O . ASN A 1 480 ? 37.652 -21.091 44.612 1.00 79.62 480 ASN A O 1
ATOM 3901 N N . TRP A 1 481 ? 36.987 -20.640 42.513 1.00 84.31 481 TRP A N 1
ATOM 3902 C CA . TRP A 1 481 ? 35.563 -20.866 42.770 1.00 84.31 481 TRP A CA 1
ATOM 3903 C C . TRP A 1 481 ? 35.273 -22.328 43.114 1.00 84.31 481 TRP A C 1
ATOM 3905 O O . TRP A 1 481 ? 34.537 -22.603 44.057 1.00 84.31 481 TRP A O 1
ATOM 3915 N N . ILE A 1 482 ? 35.889 -23.272 42.395 1.00 86.75 482 ILE A N 1
ATOM 3916 C CA . ILE A 1 482 ? 35.769 -24.709 42.683 1.00 86.75 482 ILE A CA 1
ATOM 3917 C C . ILE A 1 482 ? 36.297 -25.024 44.089 1.00 86.75 482 ILE A C 1
ATOM 3919 O O . ILE A 1 482 ? 35.678 -25.810 44.805 1.00 86.75 482 ILE A O 1
ATOM 3923 N N . HIS A 1 483 ? 37.394 -24.389 44.514 1.00 83.50 483 HIS A N 1
ATOM 3924 C CA . HIS A 1 483 ? 37.905 -24.527 45.878 1.00 83.50 483 HIS A CA 1
ATOM 3925 C C . HIS A 1 483 ? 36.906 -23.992 46.918 1.00 83.50 483 HIS A C 1
ATOM 3927 O O . HIS A 1 483 ? 36.632 -24.682 47.897 1.00 83.50 483 HIS A O 1
ATOM 3933 N N . GLU A 1 484 ? 36.306 -22.813 46.712 1.00 88.06 484 GLU A N 1
ATOM 3934 C CA . GLU A 1 484 ? 35.285 -22.291 47.637 1.00 88.06 484 GLU A CA 1
ATOM 3935 C C . GLU A 1 484 ? 34.054 -23.211 47.710 1.00 88.06 484 GLU A C 1
ATOM 3937 O O . GLU A 1 484 ? 33.600 -23.551 48.804 1.00 88.06 484 GLU A O 1
ATOM 3942 N N . ILE A 1 485 ? 33.556 -23.683 46.562 1.00 93.38 485 ILE A N 1
ATOM 3943 C CA . ILE A 1 485 ? 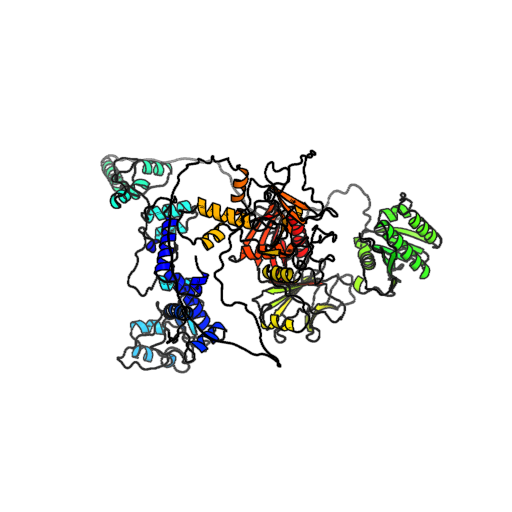32.448 -24.647 46.475 1.00 93.38 485 ILE A CA 1
ATOM 3944 C C . ILE A 1 485 ? 32.779 -25.919 47.271 1.00 93.38 485 ILE A C 1
ATOM 3946 O O . ILE A 1 485 ? 31.940 -26.395 48.037 1.00 93.38 485 ILE A O 1
ATOM 3950 N N . LYS A 1 486 ? 34.015 -26.430 47.175 1.00 91.25 486 LYS A N 1
ATOM 3951 C CA . LYS A 1 486 ? 34.480 -27.604 47.933 1.00 91.25 486 LYS A CA 1
ATOM 3952 C C . LYS A 1 486 ? 34.651 -27.334 49.436 1.00 91.25 486 LYS A C 1
ATOM 3954 O O . LYS A 1 486 ? 34.410 -28.240 50.230 1.00 91.25 486 LYS A O 1
ATOM 3959 N N . GLU A 1 487 ? 34.984 -26.116 49.869 1.00 90.88 487 GLU A N 1
ATOM 3960 C CA . GLU A 1 487 ? 34.948 -25.747 51.299 1.00 90.88 487 GLU A CA 1
ATOM 3961 C C . GLU A 1 487 ? 33.518 -25.572 51.838 1.00 90.88 487 GLU A C 1
ATOM 3963 O O . GLU A 1 487 ? 33.263 -25.825 53.018 1.00 90.88 487 GLU A O 1
ATOM 3968 N N . TRP A 1 488 ? 32.555 -25.176 50.999 1.00 92.19 488 TRP A N 1
ATOM 3969 C CA . TRP A 1 488 ? 31.135 -25.211 51.363 1.00 92.19 488 TRP A CA 1
ATOM 3970 C C . TRP A 1 488 ? 30.595 -26.642 51.426 1.00 92.19 488 TRP A C 1
ATOM 3972 O O . TRP A 1 488 ? 29.873 -26.959 52.368 1.00 92.19 488 TRP A O 1
ATOM 3982 N N . GLU A 1 489 ? 30.986 -27.513 50.494 1.00 92.94 489 GLU A N 1
ATOM 3983 C CA . GLU A 1 489 ? 30.601 -28.931 50.430 1.00 92.94 489 GLU A CA 1
ATOM 3984 C C . GLU A 1 489 ? 30.897 -29.676 51.739 1.00 92.94 489 GLU A C 1
ATOM 3986 O O . GLU A 1 489 ? 30.002 -30.322 52.279 1.00 92.94 489 GLU A O 1
ATOM 3991 N N . LYS A 1 490 ? 32.096 -29.488 52.314 1.00 92.62 490 LYS A N 1
ATOM 3992 C CA . LYS A 1 490 ? 32.527 -30.095 53.594 1.00 92.62 490 LYS A CA 1
ATOM 3993 C C . LYS A 1 490 ? 31.630 -29.788 54.799 1.00 92.62 490 LYS A C 1
ATOM 3995 O O . LYS A 1 490 ? 31.750 -30.461 55.818 1.00 92.62 490 LYS A O 1
ATOM 4000 N N . LYS A 1 491 ? 30.789 -28.751 54.735 1.00 92.25 491 LYS A N 1
ATOM 4001 C CA . LYS A 1 491 ? 29.894 -28.371 55.842 1.00 92.25 491 LYS A CA 1
ATOM 4002 C C . LYS A 1 491 ? 28.628 -29.231 55.856 1.00 92.25 491 LYS A C 1
ATOM 4004 O O . LYS A 1 491 ? 28.072 -29.475 56.923 1.00 92.25 491 LYS A O 1
ATOM 4009 N N . PHE A 1 492 ? 28.166 -29.676 54.688 1.00 94.31 492 PHE A N 1
ATOM 4010 C CA . PHE A 1 492 ? 26.957 -30.484 54.528 1.00 94.31 492 PHE A CA 1
ATOM 4011 C C . PHE A 1 492 ? 27.177 -31.938 54.972 1.00 94.31 492 PHE A C 1
ATOM 4013 O O . PHE A 1 492 ? 28.270 -32.479 54.860 1.00 94.31 492 PHE A O 1
ATOM 4020 N N . GLU A 1 493 ? 26.106 -32.596 55.425 1.00 92.75 493 GLU A N 1
ATOM 4021 C CA . GLU A 1 493 ? 26.115 -34.038 55.713 1.00 92.75 493 GLU A CA 1
ATOM 4022 C C . GLU A 1 493 ? 26.238 -34.869 54.428 1.00 92.75 493 GLU A C 1
ATOM 4024 O O . GLU A 1 493 ? 26.818 -35.952 54.447 1.00 92.75 493 GLU A O 1
ATOM 4029 N N . ALA A 1 494 ? 25.662 -34.384 53.321 1.00 92.62 494 ALA A N 1
ATOM 4030 C CA . ALA A 1 494 ? 25.828 -34.973 51.997 1.00 92.62 494 ALA A CA 1
ATOM 4031 C C . ALA A 1 494 ? 25.524 -33.957 50.882 1.00 92.62 494 ALA A C 1
ATOM 4033 O O . ALA A 1 494 ? 24.575 -33.172 50.979 1.00 92.62 494 ALA A O 1
ATOM 4034 N N . VAL A 1 495 ? 26.291 -34.017 49.792 1.00 95.00 495 VAL A N 1
ATOM 4035 C CA . VAL A 1 495 ? 26.090 -33.203 48.584 1.00 95.00 495 VAL A CA 1
ATOM 4036 C C . VAL A 1 495 ? 26.176 -34.090 47.345 1.00 95.00 495 VAL A C 1
ATOM 4038 O O . VAL A 1 495 ? 26.942 -35.051 47.320 1.00 95.00 495 VAL A O 1
ATOM 4041 N N . ALA A 1 496 ? 25.404 -33.766 46.309 1.00 92.94 496 ALA A N 1
ATOM 4042 C CA . ALA A 1 496 ? 25.553 -34.355 44.980 1.00 92.94 496 ALA A CA 1
ATOM 4043 C C . ALA A 1 496 ? 25.348 -33.291 43.892 1.00 92.94 496 ALA A C 1
ATOM 4045 O O . ALA A 1 496 ? 24.425 -32.486 43.995 1.00 92.94 496 ALA A O 1
ATOM 4046 N N . TYR A 1 497 ? 26.161 -33.317 42.831 1.00 94.44 497 TYR A N 1
ATOM 4047 C CA . TYR A 1 497 ? 26.037 -32.406 41.685 1.00 94.44 497 TYR A CA 1
ATOM 4048 C C . TYR A 1 497 ? 25.497 -33.162 40.473 1.00 94.44 497 TYR A C 1
ATOM 4050 O O . TYR A 1 497 ? 26.126 -34.108 39.998 1.00 94.44 497 TYR A O 1
ATOM 4058 N N . THR A 1 498 ? 24.337 -32.753 39.966 1.00 91.62 498 THR A N 1
ATOM 4059 C CA . THR A 1 498 ? 23.646 -33.408 38.846 1.00 91.62 498 THR A CA 1
ATOM 4060 C C . THR A 1 498 ? 23.458 -32.431 37.691 1.00 91.62 498 THR A C 1
ATOM 4062 O O . THR A 1 498 ? 23.134 -31.266 37.899 1.00 91.62 498 THR A O 1
ATOM 4065 N N . TRP A 1 499 ? 23.658 -32.900 36.460 1.00 91.38 499 TRP A N 1
ATOM 4066 C CA . TRP A 1 499 ? 23.406 -32.095 35.267 1.00 91.38 499 TRP A CA 1
ATOM 4067 C C . TRP A 1 499 ? 21.972 -32.295 34.784 1.00 91.38 499 TRP A C 1
ATOM 4069 O O . TRP A 1 499 ? 21.509 -33.436 34.692 1.00 91.38 499 TRP A O 1
ATOM 4079 N N . ILE A 1 500 ? 21.301 -31.206 34.410 1.00 84.00 500 ILE A N 1
ATOM 4080 C CA . ILE A 1 500 ? 19.984 -31.242 33.769 1.00 84.00 500 ILE A CA 1
ATOM 4081 C C . ILE A 1 500 ? 19.976 -30.425 32.467 1.00 84.00 500 ILE A C 1
ATOM 4083 O O . ILE A 1 500 ? 20.563 -29.353 32.415 1.00 84.00 500 ILE A O 1
ATOM 4087 N N . PRO A 1 501 ? 19.279 -30.862 31.402 1.00 76.56 501 PRO A N 1
ATOM 4088 C CA . PRO A 1 501 ? 19.062 -30.022 30.225 1.00 76.56 501 PRO A CA 1
ATOM 4089 C C . PRO A 1 501 ? 18.353 -28.698 30.567 1.00 76.56 501 PRO A C 1
ATOM 4091 O O . PRO A 1 501 ? 17.315 -28.724 31.233 1.00 76.56 501 PRO A O 1
ATOM 4094 N N . THR A 1 502 ? 18.809 -27.573 29.999 1.00 70.94 502 THR A N 1
ATOM 4095 C CA . THR A 1 502 ? 18.260 -26.203 30.166 1.00 70.94 502 THR A CA 1
ATOM 4096 C C . THR A 1 502 ? 16.733 -26.135 30.143 1.00 70.94 502 THR A C 1
ATOM 4098 O O . THR A 1 502 ? 16.113 -25.418 30.925 1.00 70.94 502 THR A O 1
ATOM 4101 N N . LYS A 1 503 ? 16.081 -26.937 29.284 1.00 71.88 503 LYS A N 1
ATOM 4102 C CA . LYS A 1 503 ? 14.611 -27.012 29.182 1.00 71.88 503 LYS A CA 1
ATOM 4103 C C . LYS A 1 503 ? 13.894 -27.345 30.500 1.00 71.88 503 LYS A C 1
ATOM 4105 O O . LYS A 1 503 ? 12.713 -27.018 30.608 1.00 71.88 503 LYS A O 1
ATOM 4110 N N . TYR A 1 504 ? 14.585 -27.965 31.459 1.00 72.62 504 TYR A N 1
ATOM 4111 C CA . TYR A 1 504 ? 14.096 -28.276 32.804 1.00 72.62 504 TYR A CA 1
ATOM 4112 C C . TYR A 1 504 ? 14.607 -27.293 33.878 1.00 72.62 504 TYR A C 1
ATOM 4114 O O . TYR A 1 504 ? 13.952 -27.170 34.909 1.00 72.62 504 TYR A O 1
ATOM 4122 N N . ASN A 1 505 ? 15.695 -26.546 33.625 1.00 81.94 505 ASN A N 1
ATOM 4123 C CA . ASN A 1 505 ? 16.185 -25.482 34.521 1.00 81.94 505 ASN A CA 1
ATOM 4124 C C . ASN A 1 505 ? 15.523 -24.108 34.289 1.00 81.94 505 ASN A C 1
ATOM 4126 O O . ASN A 1 505 ? 15.723 -23.198 35.083 1.00 81.94 505 ASN A O 1
ATOM 4130 N N . ARG A 1 506 ? 14.697 -23.953 33.240 1.00 75.12 506 ARG A N 1
ATOM 4131 C CA . ARG A 1 506 ? 13.989 -22.702 32.867 1.00 75.12 506 ARG A CA 1
ATOM 4132 C C . ARG A 1 506 ? 13.447 -21.835 34.026 1.00 75.12 506 ARG A C 1
ATOM 4134 O O . ARG A 1 506 ? 13.612 -20.622 33.945 1.00 75.12 506 ARG A O 1
ATOM 4141 N N . PRO A 1 507 ? 12.806 -22.383 35.083 1.00 75.06 507 PRO A N 1
ATOM 4142 C CA . PRO A 1 507 ? 12.371 -21.584 36.237 1.00 75.06 507 PRO A CA 1
ATOM 4143 C C . PRO A 1 507 ? 13.505 -20.804 36.921 1.00 75.06 507 PRO A C 1
ATOM 4145 O O . PRO A 1 507 ? 13.293 -19.701 37.421 1.00 75.06 507 PRO A O 1
ATOM 4148 N N . THR A 1 508 ? 14.699 -21.389 36.942 1.00 81.94 508 THR A N 1
ATOM 4149 C CA . THR A 1 508 ? 15.914 -20.859 37.559 1.00 81.94 508 THR A CA 1
ATOM 4150 C C . THR A 1 508 ? 16.622 -19.864 36.639 1.00 81.94 508 THR A C 1
ATOM 4152 O O . THR A 1 508 ? 16.971 -18.776 37.081 1.00 81.94 508 THR A O 1
ATOM 4155 N N . ASP A 1 509 ? 16.714 -20.176 35.345 1.00 79.25 509 ASP A N 1
ATOM 4156 C CA . ASP A 1 509 ? 17.163 -19.271 34.270 1.00 79.25 509 ASP A CA 1
ATOM 4157 C C . ASP A 1 509 ? 16.373 -17.947 34.252 1.00 79.25 509 ASP A C 1
ATOM 4159 O O . ASP A 1 509 ? 16.947 -16.859 34.158 1.00 79.25 509 ASP A O 1
ATOM 4163 N N . HIS A 1 510 ? 15.052 -18.013 34.447 1.00 73.62 510 HIS A N 1
ATOM 4164 C CA . HIS A 1 510 ? 14.202 -16.824 34.563 1.00 73.62 510 HIS A CA 1
ATOM 4165 C C . HIS A 1 510 ? 14.387 -16.054 35.885 1.00 73.62 510 HIS A C 1
ATOM 4167 O O . HIS A 1 510 ? 14.155 -14.844 35.913 1.00 73.62 510 HIS A O 1
ATOM 4173 N N . LEU A 1 511 ? 14.826 -16.707 36.970 1.00 78.38 511 LEU A N 1
ATOM 4174 C CA . LEU A 1 511 ? 15.257 -16.023 38.198 1.00 78.38 511 LEU A CA 1
ATOM 4175 C C . LEU A 1 511 ? 16.613 -15.337 38.008 1.00 78.38 511 LEU A C 1
ATOM 4177 O O . LEU A 1 511 ? 16.769 -14.190 38.421 1.00 78.38 511 LEU A O 1
ATOM 4181 N N . ALA A 1 512 ? 17.575 -16.002 37.367 1.00 79.50 512 ALA A N 1
ATOM 4182 C CA . ALA A 1 512 ? 18.900 -15.448 37.114 1.00 79.50 512 ALA A CA 1
ATOM 4183 C C . ALA A 1 512 ? 18.824 -14.207 36.210 1.00 79.50 512 ALA A C 1
ATOM 4185 O O . ALA A 1 512 ? 19.421 -13.183 36.521 1.00 79.50 512 ALA A O 1
ATOM 4186 N N . LYS A 1 513 ? 18.016 -14.241 35.144 1.00 75.31 513 LYS A N 1
ATOM 4187 C CA . LYS A 1 513 ? 17.909 -13.152 34.149 1.00 75.31 513 LYS A CA 1
ATOM 4188 C C . LYS A 1 513 ? 17.033 -11.962 34.571 1.00 75.31 513 LYS A C 1
ATOM 4190 O O . LYS A 1 513 ? 16.840 -11.036 33.782 1.00 75.31 513 LYS A O 1
ATOM 4195 N N . GLN A 1 514 ? 16.498 -11.946 35.793 1.00 69.31 514 GLN A N 1
ATOM 4196 C CA . GLN A 1 514 ? 15.594 -10.890 36.255 1.00 69.31 514 GLN A CA 1
ATOM 4197 C C . GLN A 1 514 ? 16.342 -9.608 36.670 1.00 69.31 514 GLN A C 1
ATOM 4199 O O . GLN A 1 514 ? 16.713 -9.436 37.827 1.00 69.31 514 GLN A O 1
ATOM 4204 N N . GLN A 1 515 ? 16.495 -8.655 35.748 1.00 56.94 515 GLN A N 1
ATOM 4205 C CA . GLN A 1 515 ? 16.950 -7.301 36.091 1.00 56.94 515 GLN A CA 1
ATOM 4206 C C . GLN A 1 515 ? 15.828 -6.502 36.782 1.00 56.94 515 GLN A C 1
ATOM 4208 O O . GLN A 1 515 ? 14.748 -6.321 36.219 1.00 56.94 515 GLN A O 1
ATOM 4213 N N . ARG A 1 516 ? 16.086 -5.983 37.991 1.00 52.94 516 ARG A N 1
ATOM 4214 C CA . ARG A 1 516 ? 15.214 -5.022 38.697 1.00 52.94 516 ARG A CA 1
ATOM 4215 C C . ARG A 1 516 ? 15.956 -3.721 38.992 1.00 52.94 516 ARG A C 1
ATOM 4217 O O . ARG A 1 516 ? 17.154 -3.717 39.261 1.00 52.94 516 ARG A O 1
ATOM 4224 N N . GLY A 1 517 ? 15.234 -2.603 38.958 1.00 42.97 517 GLY A N 1
ATOM 4225 C CA . GLY A 1 517 ? 15.809 -1.276 39.166 1.00 42.97 517 GLY A CA 1
ATOM 4226 C C . GLY A 1 517 ? 16.208 -0.999 40.621 1.00 42.97 517 GLY A C 1
ATOM 4227 O O . GLY A 1 517 ? 15.346 -0.931 41.490 1.00 42.97 517 GLY A O 1
ATOM 4228 N N . ARG A 1 518 ? 17.509 -0.767 40.847 1.00 43.28 518 ARG A N 1
ATOM 4229 C CA . ARG A 1 518 ? 18.143 -0.043 41.978 1.00 43.28 518 ARG A CA 1
ATOM 4230 C C . ARG A 1 518 ? 17.816 -0.417 43.439 1.00 43.28 518 ARG A C 1
ATOM 4232 O O . ARG A 1 518 ? 18.405 0.205 44.318 1.00 43.28 518 ARG A O 1
ATOM 4239 N N . ILE A 1 519 ? 16.960 -1.397 43.738 1.00 45.00 519 ILE A N 1
ATOM 4240 C CA . ILE A 1 519 ? 16.566 -1.730 45.120 1.00 45.00 519 ILE A CA 1
ATOM 4241 C C . ILE A 1 519 ? 16.795 -3.222 45.425 1.00 45.00 519 ILE A C 1
ATOM 4243 O O . ILE A 1 519 ? 16.119 -4.091 44.879 1.00 45.00 519 ILE A O 1
ATOM 4247 N N . SER A 1 520 ? 17.707 -3.474 46.373 1.00 51.09 520 SER A N 1
ATOM 4248 C CA . SER A 1 520 ? 18.220 -4.769 46.870 1.00 51.09 520 SER A CA 1
ATOM 4249 C C . SER A 1 520 ? 19.102 -5.586 45.905 1.00 51.09 520 SER A C 1
ATOM 4251 O O . SER A 1 520 ? 18.717 -5.905 44.787 1.00 51.09 520 SER A O 1
ATOM 4253 N N . GLU A 1 521 ? 20.293 -5.971 46.382 1.00 66.31 521 GLU A N 1
ATOM 4254 C CA . GLU A 1 521 ? 21.243 -6.863 45.685 1.00 66.31 521 GLU A CA 1
ATOM 4255 C C . GLU A 1 521 ? 20.949 -8.358 45.941 1.00 66.31 521 GLU A C 1
ATOM 4257 O O . GLU A 1 521 ? 21.589 -9.241 45.370 1.00 66.31 521 GLU A O 1
ATOM 4262 N N . PHE A 1 522 ? 19.974 -8.655 46.805 1.00 81.00 522 PHE A N 1
ATOM 4263 C CA . PHE A 1 522 ? 19.547 -9.995 47.201 1.00 81.00 522 PHE A CA 1
ATOM 4264 C C . PHE A 1 522 ? 18.041 -9.993 47.493 1.00 81.00 522 PHE A C 1
ATOM 4266 O O . PHE A 1 522 ? 17.533 -9.095 48.163 1.00 81.00 522 PHE A O 1
ATOM 4273 N N . THR A 1 523 ? 17.321 -11.016 47.036 1.00 79.94 523 THR A N 1
ATOM 4274 C CA . THR A 1 523 ? 15.907 -11.255 47.357 1.00 79.94 523 THR A CA 1
ATOM 4275 C C . THR A 1 523 ? 15.671 -12.751 47.565 1.00 79.94 523 THR A C 1
ATOM 4277 O O . THR A 1 523 ? 16.084 -13.568 46.745 1.00 79.94 523 THR A O 1
ATOM 4280 N N . PHE A 1 524 ? 14.959 -13.117 48.636 1.00 82.88 524 PHE A N 1
ATOM 4281 C CA . PHE A 1 524 ? 14.527 -14.493 48.904 1.00 82.88 524 PHE A CA 1
ATOM 4282 C C . PHE A 1 524 ? 12.998 -14.581 48.954 1.00 82.88 524 PHE A C 1
ATOM 4284 O O . PHE A 1 524 ? 12.338 -13.779 49.613 1.00 82.88 524 PHE A O 1
ATOM 4291 N N . TYR A 1 525 ? 12.443 -15.600 48.305 1.00 78.50 525 TYR A N 1
ATOM 4292 C CA . TYR A 1 525 ? 11.012 -15.838 48.168 1.00 78.50 525 TYR A CA 1
ATOM 4293 C C . TYR A 1 525 ? 10.588 -17.073 48.974 1.00 78.50 525 TYR A C 1
ATOM 4295 O O . TYR A 1 525 ? 11.049 -18.186 48.721 1.00 78.50 525 TYR A O 1
ATOM 4303 N N . SER A 1 526 ? 9.683 -16.884 49.939 1.00 74.06 526 SER A N 1
ATOM 4304 C CA . SER A 1 526 ? 9.094 -17.953 50.769 1.00 74.06 526 SER A CA 1
ATOM 4305 C C . SER A 1 526 ? 7.874 -18.638 50.135 1.00 74.06 526 SER A C 1
ATOM 4307 O O . SER A 1 526 ? 7.386 -19.640 50.653 1.00 74.06 526 SER A O 1
ATOM 4309 N N . ARG A 1 527 ? 7.390 -18.116 49.005 1.00 65.44 527 ARG A N 1
ATOM 4310 C CA . ARG A 1 527 ? 6.367 -18.704 48.126 1.00 65.44 527 ARG A CA 1
ATOM 4311 C C . ARG A 1 527 ? 6.897 -18.679 46.692 1.00 65.44 527 ARG A C 1
ATOM 4313 O O . ARG A 1 527 ? 7.820 -17.916 46.412 1.00 65.44 527 ARG A O 1
ATOM 4320 N N . ILE A 1 528 ? 6.346 -19.505 45.803 1.00 62.53 528 ILE A N 1
ATOM 4321 C CA . ILE A 1 528 ? 6.761 -19.516 44.393 1.00 62.53 528 ILE A CA 1
ATOM 4322 C C . ILE A 1 528 ? 6.413 -18.144 43.790 1.00 62.53 528 ILE A C 1
ATOM 4324 O O . ILE A 1 528 ? 5.247 -17.759 43.870 1.00 62.53 528 ILE A O 1
ATOM 4328 N N . PRO A 1 529 ? 7.377 -17.392 43.225 1.00 58.91 529 PRO A N 1
ATOM 4329 C CA . PRO A 1 529 ? 7.087 -16.104 42.605 1.00 58.91 529 PRO A CA 1
ATOM 4330 C C . PRO A 1 529 ? 6.154 -16.261 41.406 1.00 58.91 529 PRO A C 1
ATOM 4332 O O . PRO A 1 529 ? 6.392 -17.113 40.551 1.00 58.91 529 PRO A O 1
ATOM 4335 N N . ASP A 1 530 ? 5.143 -15.399 41.312 1.00 50.91 530 ASP A N 1
ATOM 4336 C CA . ASP A 1 530 ? 4.085 -15.448 40.291 1.00 50.91 530 ASP A CA 1
ATOM 4337 C C . ASP A 1 530 ? 4.652 -15.611 38.865 1.00 50.91 530 ASP A C 1
ATOM 4339 O O . ASP A 1 530 ? 4.186 -16.438 38.082 1.00 50.91 530 ASP A O 1
ATOM 4343 N N . PHE A 1 531 ? 5.731 -14.882 38.554 1.00 56.97 531 PHE A N 1
ATOM 4344 C CA . PHE A 1 531 ? 6.402 -14.889 37.248 1.00 56.97 531 PHE A CA 1
ATOM 4345 C C . PHE A 1 531 ? 7.051 -16.228 36.845 1.00 56.97 531 PHE A C 1
ATOM 4347 O O . PHE A 1 531 ? 7.485 -16.360 35.704 1.00 56.97 531 PHE A O 1
ATOM 4354 N N . ILE A 1 532 ? 7.127 -17.217 37.744 1.00 54.19 532 ILE A N 1
ATOM 4355 C CA . ILE A 1 532 ? 7.622 -18.568 37.434 1.00 54.19 532 ILE A CA 1
ATOM 4356 C C . ILE A 1 532 ? 6.507 -19.472 36.876 1.00 54.19 532 ILE A C 1
ATOM 4358 O O . ILE A 1 532 ? 6.805 -20.407 36.133 1.00 54.19 532 ILE A O 1
ATOM 4362 N N . TYR A 1 533 ? 5.233 -19.194 37.184 1.00 48.47 533 TYR A N 1
ATOM 4363 C CA . TYR A 1 533 ? 4.102 -20.012 36.724 1.00 48.47 533 TYR A CA 1
ATOM 4364 C C . TYR A 1 533 ? 3.474 -19.548 35.407 1.00 48.47 533 TYR A C 1
ATOM 4366 O O . TYR A 1 533 ? 2.974 -20.379 34.648 1.00 48.47 533 TYR A O 1
ATOM 4374 N N . PHE A 1 534 ? 3.476 -18.246 35.110 1.00 50.78 534 PHE A N 1
ATOM 4375 C CA . PHE A 1 534 ? 2.723 -17.746 33.960 1.00 50.78 534 PHE A CA 1
ATOM 4376 C C . PHE A 1 534 ? 3.310 -18.191 32.612 1.00 50.78 534 PHE A C 1
ATOM 4378 O O . PHE A 1 534 ? 4.427 -17.828 32.235 1.00 50.78 534 PHE A O 1
ATOM 4385 N N . ARG A 1 535 ? 2.495 -18.917 31.830 1.00 59.06 535 ARG A N 1
ATOM 4386 C CA . ARG A 1 535 ? 2.681 -19.052 30.377 1.00 59.06 535 ARG A CA 1
ATOM 4387 C C . ARG A 1 535 ? 2.739 -17.629 29.797 1.00 59.06 535 ARG A C 1
ATOM 4389 O O . ARG A 1 535 ? 1.814 -16.848 30.002 1.00 59.06 535 ARG A O 1
ATOM 4396 N N . THR A 1 536 ? 3.825 -17.264 29.117 1.00 66.31 536 THR A N 1
ATOM 4397 C CA . THR A 1 536 ? 4.046 -15.897 28.613 1.00 66.31 536 THR A CA 1
ATOM 4398 C C . THR A 1 536 ? 3.244 -15.623 27.339 1.00 66.31 536 THR A C 1
ATOM 4400 O O . THR A 1 536 ? 3.779 -15.599 26.229 1.00 66.31 536 THR A O 1
ATOM 4403 N N . TRP A 1 537 ? 1.938 -15.418 27.521 1.00 82.81 537 TRP A N 1
ATOM 4404 C CA . TRP A 1 537 ? 1.008 -15.000 26.476 1.00 82.81 537 TRP A CA 1
ATOM 4405 C C . TRP A 1 537 ? 1.450 -13.678 25.841 1.00 82.81 537 TRP A C 1
ATOM 4407 O O . TRP A 1 537 ? 1.685 -12.677 26.525 1.00 82.81 537 TRP A O 1
ATOM 4417 N N . ARG A 1 538 ? 1.533 -13.672 24.513 1.00 87.56 538 ARG A N 1
ATOM 4418 C CA . ARG A 1 538 ? 1.746 -12.484 23.688 1.00 87.56 538 ARG A CA 1
ATOM 4419 C C . ARG A 1 538 ? 0.404 -11.903 23.273 1.00 87.56 538 ARG A C 1
ATOM 4421 O O . ARG A 1 538 ? -0.545 -12.646 23.017 1.00 87.56 538 ARG A O 1
ATOM 4428 N N . TYR A 1 539 ? 0.360 -10.582 23.168 1.00 91.19 539 TYR A N 1
ATOM 4429 C CA . TYR A 1 539 ? -0.726 -9.861 22.523 1.00 91.19 539 TYR A CA 1
ATOM 4430 C C . TYR A 1 539 ? -0.197 -9.103 21.308 1.00 91.19 539 TYR A C 1
ATOM 4432 O O . TYR A 1 539 ? 0.894 -8.531 21.351 1.00 91.19 539 TYR A O 1
ATOM 4440 N N . THR A 1 540 ? -0.999 -9.059 20.249 1.00 91.88 540 THR A N 1
ATOM 4441 C CA . THR A 1 540 ? -0.746 -8.228 19.071 1.00 91.88 540 THR A CA 1
ATOM 4442 C C . THR A 1 540 ? -2.033 -7.531 18.671 1.00 91.88 540 THR A C 1
ATOM 4444 O O . THR A 1 540 ? -2.988 -8.175 18.236 1.00 91.88 540 THR A O 1
ATOM 4447 N N . TRP A 1 541 ? -2.053 -6.213 18.829 1.00 92.69 541 TRP A N 1
ATOM 4448 C CA . TRP A 1 541 ? -3.102 -5.341 18.323 1.00 92.69 541 TRP A CA 1
ATOM 4449 C C . TRP A 1 541 ? -2.818 -4.974 16.863 1.00 92.69 541 TRP A C 1
ATOM 4451 O O . TRP A 1 541 ? -1.683 -4.643 16.519 1.00 92.69 541 TRP A O 1
ATOM 4461 N N . GLU A 1 542 ? -3.847 -4.989 16.017 1.00 91.88 542 GLU A N 1
ATOM 4462 C CA . GLU A 1 542 ? -3.792 -4.583 14.609 1.00 91.88 542 GLU A CA 1
ATOM 4463 C C . GLU A 1 542 ? -5.033 -3.769 14.219 1.00 91.88 542 GLU A C 1
ATOM 4465 O O . GLU A 1 542 ? -6.169 -4.192 14.445 1.00 91.88 542 GLU A O 1
ATOM 4470 N N . ALA A 1 543 ? -4.815 -2.642 13.546 1.00 89.94 543 ALA A N 1
ATOM 4471 C CA . ALA A 1 543 ? -5.842 -1.885 12.841 1.00 89.94 543 ALA A CA 1
ATOM 4472 C C . ALA A 1 543 ? -5.389 -1.584 11.403 1.00 89.94 543 ALA A C 1
ATOM 4474 O O . ALA A 1 543 ? -4.199 -1.467 11.111 1.00 89.94 543 ALA A O 1
ATOM 4475 N N . GLN A 1 544 ? -6.346 -1.429 10.490 1.00 86.06 544 GLN A N 1
ATOM 4476 C CA . GLN A 1 544 ? -6.099 -0.844 9.168 1.00 86.06 544 GLN A CA 1
ATOM 4477 C C . GLN A 1 544 ? -6.585 0.598 9.200 1.00 86.06 544 GLN A C 1
ATOM 4479 O O . GLN A 1 544 ? -7.653 0.848 9.754 1.00 86.06 544 GLN A O 1
ATOM 4484 N N . SER A 1 545 ? -5.830 1.525 8.606 1.00 78.81 545 SER A N 1
ATOM 4485 C CA . SER A 1 545 ? -6.061 2.967 8.789 1.00 78.81 545 SER A CA 1
ATOM 4486 C C . SER A 1 545 ? -7.518 3.367 8.493 1.00 78.81 545 SER A C 1
ATOM 4488 O O . SER A 1 545 ? -8.188 3.955 9.329 1.00 78.81 545 SER A O 1
ATOM 4490 N N . HIS A 1 546 ? -8.058 2.876 7.375 1.00 75.44 546 HIS A N 1
ATOM 4491 C CA . HIS A 1 546 ? -9.405 3.140 6.868 1.00 75.44 546 HIS A CA 1
ATOM 4492 C C . HIS A 1 546 ? -10.514 2.222 7.436 1.00 75.44 546 HIS A C 1
ATOM 4494 O O . HIS A 1 546 ? -11.616 2.188 6.883 1.00 75.44 546 HIS A O 1
ATOM 4500 N N . SER A 1 547 ? -10.245 1.442 8.489 1.00 81.19 547 SER A N 1
ATOM 4501 C CA . SER A 1 547 ? -11.185 0.467 9.061 1.00 81.19 547 SER A CA 1
ATOM 4502 C C . SER A 1 547 ? -11.520 0.792 10.522 1.00 81.19 547 SER A C 1
ATOM 4504 O O . SER A 1 547 ? -10.611 0.829 11.351 1.00 81.19 547 SER A O 1
ATOM 4506 N N . PRO A 1 548 ? -12.807 0.932 10.900 1.00 86.06 548 PRO A N 1
ATOM 4507 C CA . PRO A 1 548 ? -13.230 1.147 12.287 1.00 86.06 548 PRO A CA 1
ATOM 4508 C C . PRO A 1 548 ? -13.225 -0.163 13.104 1.00 86.06 548 PRO A C 1
ATOM 4510 O O . PRO A 1 548 ? -14.150 -0.449 13.859 1.00 86.06 548 PRO A O 1
ATOM 4513 N N . ASN A 1 549 ? -12.205 -1.006 12.917 1.00 89.19 549 ASN A N 1
ATOM 4514 C CA . ASN A 1 549 ? -12.052 -2.291 13.597 1.00 89.19 549 ASN A CA 1
ATOM 4515 C C . ASN A 1 549 ? -10.631 -2.411 14.143 1.00 89.19 549 ASN A C 1
ATOM 4517 O O . ASN A 1 549 ? -9.669 -2.413 13.370 1.00 89.19 549 ASN A O 1
ATOM 4521 N N . LEU A 1 550 ? -10.518 -2.609 15.451 1.00 92.38 550 LEU A N 1
ATOM 4522 C CA . LEU A 1 550 ? -9.280 -2.980 16.122 1.00 92.38 550 LEU A CA 1
ATOM 4523 C C . LEU A 1 550 ? -9.323 -4.479 16.438 1.00 92.38 550 LEU A C 1
ATOM 4525 O O . LEU A 1 550 ? -10.270 -4.968 17.056 1.00 92.38 550 LEU A O 1
ATOM 4529 N N . ARG A 1 551 ? -8.310 -5.222 15.991 1.00 93.44 551 ARG A N 1
ATOM 4530 C CA . ARG A 1 551 ? -8.164 -6.661 16.240 1.00 93.44 551 ARG A CA 1
ATOM 4531 C C . ARG A 1 551 ? -7.085 -6.909 17.277 1.00 93.44 551 ARG A C 1
ATOM 4533 O O . ARG A 1 551 ? -6.060 -6.239 17.257 1.00 93.44 551 ARG A O 1
ATOM 4540 N N . LEU A 1 552 ? -7.302 -7.903 18.124 1.00 94.19 552 LEU A N 1
ATOM 4541 C CA . LEU A 1 552 ? -6.330 -8.453 19.058 1.00 94.19 552 LEU A CA 1
ATOM 4542 C C . LEU A 1 552 ? -6.122 -9.930 18.732 1.00 94.19 552 LEU A C 1
ATOM 4544 O O . LEU A 1 552 ? -7.083 -10.697 18.691 1.00 94.19 552 LEU A O 1
ATOM 4548 N N . PHE A 1 553 ? -4.864 -10.321 18.571 1.00 93.81 553 PHE A N 1
ATOM 4549 C CA . PHE A 1 553 ? -4.424 -11.709 18.568 1.00 93.81 553 PHE A CA 1
ATOM 4550 C C . PHE A 1 553 ? -3.748 -12.012 19.908 1.00 93.81 553 PHE A C 1
ATOM 4552 O O . PHE A 1 553 ? -2.749 -11.376 20.247 1.00 93.81 553 PHE A O 1
ATOM 4559 N N . LEU A 1 554 ? -4.282 -12.971 20.664 1.00 92.31 554 LEU A N 1
ATOM 4560 C CA . LEU A 1 554 ? -3.736 -13.433 21.943 1.00 92.31 554 LEU A CA 1
ATOM 4561 C C . LEU A 1 554 ? -3.216 -14.863 21.778 1.00 92.31 554 LEU A C 1
ATOM 4563 O O . LEU A 1 554 ? -3.984 -15.741 21.390 1.00 92.31 554 LEU A O 1
ATOM 4567 N N . PHE A 1 555 ? -1.932 -15.112 22.027 1.00 90.25 555 PHE A N 1
ATOM 4568 C CA . PHE A 1 555 ? -1.321 -16.411 21.717 1.00 90.25 555 PHE A CA 1
ATOM 4569 C C . PHE A 1 555 ? -0.116 -16.744 22.602 1.00 90.25 555 PHE A C 1
ATOM 4571 O O . PHE A 1 555 ? 0.630 -15.861 23.026 1.00 90.25 555 PHE A O 1
ATOM 4578 N N . ASP A 1 556 ? 0.129 -18.033 22.826 1.00 85.69 556 ASP A N 1
ATOM 4579 C CA . ASP A 1 556 ? 1.402 -18.542 23.339 1.00 85.69 556 ASP A CA 1
ATOM 4580 C C . ASP A 1 556 ? 1.879 -19.726 22.478 1.00 85.69 556 ASP A C 1
ATOM 4582 O O . ASP A 1 556 ? 1.116 -20.298 21.707 1.00 85.69 556 ASP A O 1
ATOM 4586 N N . SER A 1 557 ? 3.165 -20.075 22.549 1.00 72.06 557 SER A N 1
ATOM 4587 C CA . SER A 1 557 ? 3.778 -21.066 21.650 1.00 72.06 557 SER A CA 1
ATOM 4588 C C . SER A 1 557 ? 3.614 -22.532 22.094 1.00 72.06 557 SER A C 1
ATOM 4590 O O . SER A 1 557 ? 4.446 -23.365 21.728 1.00 72.06 557 SER A O 1
ATOM 4592 N N . LYS A 1 558 ? 2.653 -22.836 22.972 1.00 72.19 558 LYS A N 1
ATOM 4593 C CA . LYS A 1 558 ? 2.434 -24.158 23.592 1.00 72.19 558 LYS A CA 1
ATOM 4594 C C . LYS A 1 558 ? 0.951 -24.511 23.749 1.00 72.19 558 LYS A C 1
ATOM 4596 O O . LYS A 1 558 ? 0.618 -25.690 23.707 1.00 72.19 558 LYS A O 1
ATOM 4601 N N . THR A 1 559 ? 0.081 -23.525 23.962 1.00 76.62 559 THR A N 1
ATOM 4602 C CA . THR A 1 559 ? -1.366 -23.727 24.144 1.00 76.62 559 THR A CA 1
ATOM 4603 C C . THR A 1 559 ? -2.099 -23.748 22.798 1.00 76.62 559 THR A C 1
ATOM 4605 O O . THR A 1 559 ? -1.844 -22.897 21.955 1.00 76.62 559 THR A O 1
ATOM 4608 N N . ASN A 1 560 ? -3.056 -24.669 22.616 1.00 83.44 560 ASN A N 1
ATOM 4609 C CA . ASN A 1 560 ? -4.086 -24.590 21.564 1.00 83.44 560 ASN A CA 1
ATOM 4610 C C . ASN A 1 560 ? -5.363 -23.983 22.182 1.00 83.44 560 ASN A C 1
ATOM 4612 O O . ASN A 1 560 ? -6.043 -24.694 22.930 1.00 83.44 560 ASN A O 1
ATOM 4616 N N . PRO A 1 561 ? -5.705 -22.702 21.945 1.00 86.38 561 PRO A N 1
ATOM 4617 C CA . PRO A 1 561 ? -6.790 -22.056 22.687 1.00 86.38 561 PRO A CA 1
ATOM 4618 C C . PRO A 1 561 ? -8.171 -22.666 22.428 1.00 86.38 561 PRO A C 1
ATOM 4620 O O . PRO A 1 561 ? -8.984 -22.766 23.337 1.00 86.38 561 PRO A O 1
ATOM 4623 N N . LYS A 1 562 ? -8.443 -23.135 21.211 1.00 86.62 562 LYS A N 1
ATOM 4624 C CA . LYS A 1 562 ? -9.715 -23.784 20.842 1.00 86.62 562 LYS A CA 1
ATOM 4625 C C . LYS A 1 562 ? -9.981 -25.098 21.590 1.00 86.62 562 LYS A C 1
ATOM 4627 O O . LYS A 1 562 ? -11.141 -25.474 21.721 1.00 86.62 562 LYS A O 1
ATOM 4632 N N . ILE A 1 563 ? -8.937 -25.776 22.073 1.00 82.12 563 ILE A N 1
ATOM 4633 C CA . ILE A 1 563 ? -9.059 -26.966 22.931 1.00 82.12 563 ILE A CA 1
ATOM 4634 C C . ILE A 1 563 ? -9.132 -26.567 24.414 1.00 82.12 563 ILE A C 1
ATOM 4636 O O . ILE A 1 563 ? -10.041 -27.004 25.114 1.00 82.12 563 ILE A O 1
ATOM 4640 N N . HIS A 1 564 ? -8.207 -25.724 24.884 1.00 81.50 564 HIS A N 1
ATOM 4641 C CA . HIS A 1 564 ? -8.003 -25.482 26.322 1.00 81.50 564 HIS A CA 1
ATOM 4642 C C . HIS A 1 564 ? -8.838 -24.321 26.902 1.00 81.50 564 HIS A C 1
ATOM 4644 O O . HIS A 1 564 ? -8.967 -24.215 28.118 1.00 81.50 564 HIS A O 1
ATOM 4650 N N . CYS A 1 565 ? -9.406 -23.436 26.073 1.00 83.69 565 CYS A N 1
ATOM 4651 C CA . CYS A 1 565 ? -10.153 -22.256 26.526 1.00 83.69 565 CYS A CA 1
ATOM 4652 C C . CYS A 1 565 ? -11.673 -22.464 26.459 1.00 83.69 565 CYS A C 1
ATOM 4654 O O . CYS A 1 565 ? -12.372 -21.815 25.672 1.00 83.69 565 CYS A O 1
ATOM 4656 N N . LYS A 1 566 ? -12.204 -23.360 27.300 1.00 80.69 566 LYS A N 1
ATOM 4657 C CA . LYS A 1 566 ? -13.658 -23.537 27.445 1.00 80.69 566 LYS A CA 1
ATOM 4658 C C . LYS A 1 566 ? -14.288 -22.358 28.186 1.00 80.69 566 LYS A C 1
ATOM 4660 O O . LYS A 1 566 ? -13.657 -21.719 29.025 1.00 80.69 566 LYS A O 1
ATOM 4665 N N . SER A 1 567 ? -15.549 -22.065 27.865 1.00 85.75 567 SER A N 1
ATOM 4666 C CA . SER A 1 567 ? -16.306 -20.942 28.447 1.00 85.75 567 SER A CA 1
ATOM 4667 C C . SER A 1 567 ? -15.578 -19.589 28.352 1.00 85.75 567 SER A C 1
ATOM 4669 O O . SER A 1 567 ? -15.676 -18.762 29.256 1.00 85.75 567 SER A O 1
ATOM 4671 N N . LEU A 1 568 ? -14.837 -19.376 27.254 1.00 90.88 568 LEU A N 1
ATOM 4672 C CA . LEU A 1 568 ? -14.130 -18.129 26.965 1.00 90.88 568 LEU A CA 1
ATOM 4673 C C . LEU A 1 568 ? -15.084 -16.926 27.041 1.00 90.88 568 LEU A C 1
ATOM 4675 O O . LEU A 1 568 ? -16.140 -16.920 26.408 1.00 90.88 568 LEU A O 1
ATOM 4679 N N . ASN A 1 569 ? -14.673 -15.896 27.773 1.00 91.38 569 ASN A N 1
ATOM 4680 C CA . ASN A 1 569 ? -15.374 -14.629 27.929 1.00 91.38 569 ASN A CA 1
ATOM 4681 C C . ASN A 1 569 ? -14.384 -13.458 27.805 1.00 91.38 569 ASN A C 1
ATOM 4683 O O . ASN A 1 569 ? -13.193 -13.597 28.094 1.00 91.38 569 ASN A O 1
ATOM 4687 N N . VAL A 1 570 ? -14.874 -12.299 27.363 1.00 92.50 570 VAL A N 1
ATOM 4688 C CA . VAL A 1 570 ? -14.069 -11.092 27.144 1.00 92.50 570 VAL A CA 1
ATOM 4689 C C . VAL A 1 570 ? -14.861 -9.853 27.557 1.00 92.50 570 VAL A C 1
ATOM 4691 O O . VAL A 1 570 ? -15.981 -9.653 27.092 1.00 92.50 570 VAL A O 1
ATOM 4694 N N . SER A 1 571 ? -14.274 -8.991 28.390 1.00 88.56 571 SER A N 1
ATOM 4695 C CA . SER A 1 571 ? -14.901 -7.746 28.853 1.00 88.56 571 SER A CA 1
ATOM 4696 C C . SER A 1 571 ? -13.926 -6.563 28.894 1.00 88.56 571 SER A C 1
ATOM 4698 O O . SER A 1 571 ? -12.722 -6.716 29.093 1.00 88.56 571 SER A O 1
ATOM 4700 N N . THR A 1 572 ? -14.440 -5.351 28.678 1.00 86.31 572 THR A N 1
ATOM 4701 C CA . THR A 1 572 ? -13.656 -4.104 28.665 1.00 86.31 572 THR A CA 1
ATOM 4702 C C . THR A 1 572 ? -13.727 -3.383 30.011 1.00 86.31 572 THR A C 1
ATOM 4704 O O . THR A 1 572 ? -14.779 -2.875 30.399 1.00 86.31 572 THR A O 1
ATOM 4707 N N . ILE A 1 573 ? -12.593 -3.255 30.697 1.00 85.38 573 ILE A N 1
ATOM 4708 C CA . ILE A 1 573 ? -12.441 -2.445 31.910 1.00 85.38 573 ILE A CA 1
ATOM 4709 C C . ILE A 1 573 ? -12.107 -1.007 31.489 1.00 85.38 573 ILE A C 1
ATOM 4711 O O . ILE A 1 573 ? -10.951 -0.578 31.511 1.00 85.38 573 ILE A O 1
ATOM 4715 N N . VAL A 1 574 ? -13.139 -0.262 31.079 1.00 74.94 574 VAL A N 1
ATOM 4716 C CA . VAL A 1 574 ? -13.018 1.094 30.503 1.00 74.94 574 VAL A CA 1
ATOM 4717 C C . VAL A 1 574 ? -12.210 2.032 31.409 1.00 74.94 574 VAL A C 1
ATOM 4719 O O . VAL A 1 574 ? -11.274 2.672 30.945 1.00 74.94 574 VAL A O 1
ATOM 4722 N N . GLY A 1 575 ? -12.486 2.037 32.718 1.00 72.56 575 GLY A N 1
ATOM 4723 C CA . GLY A 1 575 ? -11.786 2.880 33.700 1.00 72.56 575 GLY A CA 1
ATOM 4724 C C . GLY A 1 575 ? -10.300 2.557 33.933 1.00 72.56 575 GLY A C 1
ATOM 4725 O O . GLY A 1 575 ? -9.643 3.288 34.667 1.00 72.56 575 GLY A O 1
ATOM 4726 N N . LYS A 1 576 ? -9.766 1.485 33.330 1.00 74.56 576 LYS A N 1
ATOM 4727 C CA . LYS A 1 576 ? -8.333 1.131 33.342 1.00 74.56 576 LYS A CA 1
ATOM 4728 C C . LYS A 1 576 ? -7.707 1.061 31.942 1.00 74.56 576 LYS A C 1
ATOM 4730 O O . LYS A 1 576 ? -6.527 0.741 31.838 1.00 74.56 576 LYS A O 1
ATOM 4735 N N . SER A 1 577 ? -8.474 1.301 30.873 1.00 81.44 577 SER A N 1
ATOM 4736 C CA . SER A 1 577 ? -8.059 1.027 29.484 1.00 81.44 577 SER A CA 1
ATOM 4737 C C . SER A 1 577 ? -7.513 -0.399 29.291 1.00 81.44 577 SER A C 1
ATOM 4739 O O . SER A 1 577 ? -6.493 -0.613 28.638 1.00 81.44 577 SER A O 1
ATOM 4741 N N . GLN A 1 578 ? -8.180 -1.391 29.887 1.00 86.88 578 GLN A N 1
ATOM 4742 C CA . GLN A 1 578 ? -7.776 -2.801 29.848 1.00 86.88 578 GLN A CA 1
ATOM 4743 C C . GLN A 1 578 ? -8.900 -3.687 29.307 1.00 86.88 578 GLN A C 1
ATOM 4745 O O . GLN A 1 578 ? -10.082 -3.438 29.539 1.00 86.88 578 GLN A O 1
ATOM 4750 N N . LEU A 1 579 ? -8.521 -4.754 28.614 1.00 89.44 579 LEU A N 1
ATOM 4751 C CA . LEU A 1 579 ? -9.387 -5.850 28.207 1.00 89.44 579 LEU A CA 1
ATOM 4752 C C . LEU A 1 579 ? -9.089 -7.054 29.108 1.00 89.44 579 LEU A C 1
ATOM 4754 O O . LEU A 1 579 ? -7.940 -7.487 29.204 1.00 89.44 579 LEU A O 1
ATOM 4758 N N . LEU A 1 580 ? -10.116 -7.585 29.760 1.00 89.69 580 LEU A N 1
ATOM 4759 C CA . LEU A 1 580 ? -10.052 -8.805 30.553 1.00 89.69 580 LEU A CA 1
ATOM 4760 C C . LEU A 1 580 ? -10.525 -9.979 29.691 1.00 89.69 580 LEU A C 1
ATOM 4762 O O . LEU A 1 580 ? -11.636 -9.958 29.164 1.00 89.69 580 LEU A O 1
ATOM 4766 N N . VAL A 1 581 ? -9.683 -11.001 29.563 1.00 91.00 581 VAL A N 1
ATOM 4767 C CA . VAL A 1 581 ? -9.990 -12.263 28.875 1.00 91.00 581 VAL A CA 1
ATOM 4768 C C . VAL A 1 581 ? -9.966 -13.382 29.912 1.00 91.00 581 VAL A C 1
ATOM 4770 O O . VAL A 1 581 ? -8.967 -13.524 30.619 1.00 91.00 581 VAL A O 1
ATOM 4773 N N . THR A 1 582 ? -11.040 -14.166 30.021 1.00 89.38 582 THR A N 1
ATOM 4774 C CA . THR A 1 582 ? -11.147 -15.271 30.991 1.00 89.38 582 THR A CA 1
ATOM 4775 C C . THR A 1 582 ? -11.668 -16.555 30.359 1.00 89.38 582 THR A C 1
ATOM 4777 O O . THR A 1 582 ? -12.455 -16.515 29.417 1.00 89.38 582 THR A O 1
ATOM 4780 N N . TRP A 1 583 ? -11.232 -17.708 30.868 1.00 89.38 583 TRP A N 1
ATOM 4781 C CA . TRP A 1 583 ? -11.730 -19.029 30.467 1.00 89.38 583 TRP A CA 1
ATOM 4782 C C . TRP A 1 583 ? -11.533 -20.057 31.588 1.00 89.38 583 TRP A C 1
ATOM 4784 O O . TRP A 1 583 ? -10.785 -19.814 32.536 1.00 89.38 583 TRP A O 1
ATOM 4794 N N . ILE A 1 584 ? -12.186 -21.212 31.465 1.00 82.88 584 ILE A N 1
ATOM 4795 C CA . ILE A 1 584 ? -11.955 -22.385 32.316 1.00 82.88 584 ILE A CA 1
ATOM 4796 C C . ILE A 1 584 ? -10.919 -23.268 31.619 1.00 82.88 584 ILE A C 1
ATOM 4798 O O . ILE A 1 584 ? -11.122 -23.665 30.468 1.00 82.88 584 ILE A O 1
ATOM 4802 N N . ASN A 1 585 ? -9.802 -23.533 32.295 1.00 69.56 585 ASN A N 1
ATOM 4803 C CA . ASN A 1 585 ? -8.704 -24.340 31.774 1.00 69.56 585 ASN A CA 1
ATOM 4804 C C . ASN A 1 585 ? -8.854 -25.799 32.226 1.00 69.56 585 ASN A C 1
ATOM 4806 O O . ASN A 1 585 ? -8.736 -26.096 33.414 1.00 69.56 585 ASN A O 1
ATOM 4810 N N . GLU A 1 586 ? -9.087 -26.701 31.275 1.00 60.34 586 GLU A N 1
ATOM 4811 C CA . GLU A 1 586 ? -8.934 -28.143 31.485 1.00 60.34 586 GLU A CA 1
ATOM 4812 C C . GLU A 1 586 ? -7.512 -28.549 31.067 1.00 60.34 586 GLU A C 1
ATOM 4814 O O . GLU A 1 586 ? -7.151 -28.437 29.893 1.00 60.34 586 GLU A O 1
ATOM 4819 N N . GLU A 1 587 ? -6.704 -29.003 32.027 1.00 52.34 587 GLU A N 1
ATOM 4820 C CA . GLU A 1 587 ? -5.523 -29.836 31.748 1.00 52.34 587 GLU A CA 1
ATOM 4821 C C . GLU A 1 587 ? -5.915 -31.324 31.868 1.00 52.34 587 GLU A C 1
ATOM 4823 O O . GLU A 1 587 ? -6.998 -31.636 32.366 1.00 52.34 587 GLU A O 1
ATOM 4828 N N . ASP A 1 588 ? -5.075 -32.225 31.349 1.00 41.22 588 ASP A N 1
ATOM 4829 C CA . ASP A 1 588 ? -5.438 -33.609 30.995 1.00 41.22 588 ASP A CA 1
ATOM 4830 C C . ASP A 1 588 ? -6.143 -34.432 32.103 1.00 41.22 588 ASP A C 1
ATOM 4832 O O . ASP A 1 588 ? -5.910 -34.256 33.301 1.00 41.22 588 ASP A O 1
ATOM 4836 N N . GLU A 1 589 ? -6.976 -35.394 31.674 1.00 41.81 589 GLU A N 1
ATOM 4837 C CA . GLU A 1 589 ? -8.008 -36.105 32.466 1.00 41.81 589 GLU A CA 1
ATOM 4838 C C . GLU A 1 589 ? -7.529 -36.811 33.759 1.00 41.81 589 GLU A C 1
ATOM 4840 O O . GLU A 1 589 ? -8.352 -37.198 34.590 1.00 41.81 589 GLU A O 1
ATOM 4845 N N . GLU A 1 590 ? -6.220 -36.953 33.984 1.00 41.38 590 GLU A N 1
ATOM 4846 C CA . GLU A 1 590 ? -5.645 -37.515 35.217 1.00 41.38 590 GLU A CA 1
ATOM 4847 C C . GLU A 1 590 ? -5.634 -36.524 36.408 1.00 41.38 590 GLU A C 1
ATOM 4849 O O . GLU A 1 590 ? -5.437 -36.942 37.551 1.00 41.38 590 GLU A O 1
ATOM 4854 N N . ALA A 1 591 ? -5.866 -35.222 36.185 1.00 41.34 591 ALA A N 1
ATOM 4855 C CA . ALA A 1 591 ? -5.738 -34.159 37.198 1.00 41.34 591 ALA A CA 1
ATOM 4856 C C . ALA A 1 591 ? -7.069 -33.676 37.832 1.00 41.34 591 ALA A C 1
ATOM 4858 O O . ALA A 1 591 ? -7.145 -32.577 38.390 1.00 41.34 591 ALA A O 1
ATOM 4859 N N . ALA A 1 592 ? -8.134 -34.480 37.775 1.00 41.72 592 ALA A N 1
ATOM 4860 C CA . ALA A 1 592 ? -9.485 -34.086 38.191 1.00 41.72 592 ALA A CA 1
ATOM 4861 C C . ALA A 1 592 ? -9.616 -33.696 39.686 1.00 41.72 592 ALA A C 1
ATOM 4863 O O . ALA A 1 592 ? -9.747 -34.556 40.555 1.00 41.72 592 ALA A O 1
ATOM 4864 N N . SER A 1 593 ? -9.651 -32.388 39.995 1.00 39.59 593 SER A N 1
ATOM 4865 C CA . SER A 1 593 ? -10.253 -31.858 41.244 1.00 39.59 593 SER A CA 1
ATOM 4866 C C . SER A 1 593 ? -10.483 -30.335 41.310 1.00 39.59 593 SER A C 1
ATOM 4868 O O . SER A 1 593 ? -11.167 -29.889 42.234 1.00 39.59 593 SER A O 1
ATOM 4870 N N . LYS A 1 594 ? -9.944 -29.518 40.389 1.00 47.16 594 LYS A N 1
ATOM 4871 C CA . LYS A 1 594 ? -10.171 -28.058 40.367 1.00 47.16 594 LYS A CA 1
ATOM 4872 C C . LYS A 1 594 ? -10.288 -27.501 38.952 1.00 47.16 594 LYS A C 1
ATOM 4874 O O . LYS A 1 594 ? -9.353 -27.614 38.171 1.00 47.16 594 LYS A O 1
ATOM 4879 N N . GLU A 1 595 ? -11.398 -26.823 38.681 1.00 53.97 595 GLU A N 1
ATOM 4880 C CA . GLU A 1 595 ? -11.531 -25.908 37.546 1.00 53.97 595 GLU A CA 1
ATOM 4881 C C . GLU A 1 595 ? -10.687 -24.653 37.822 1.00 53.97 595 GLU A C 1
ATOM 4883 O O . GLU A 1 595 ? -11.006 -23.872 38.723 1.00 53.97 595 GLU A O 1
ATOM 4888 N N . GLU A 1 596 ? -9.592 -24.453 37.085 1.00 62.81 596 GLU A N 1
ATOM 4889 C CA . GLU A 1 596 ? -8.795 -23.227 37.194 1.00 62.81 596 GLU A CA 1
ATOM 4890 C C . GLU A 1 596 ? -9.301 -22.180 36.194 1.00 62.81 596 GLU A C 1
ATOM 4892 O O . GLU A 1 596 ? -9.196 -22.343 34.975 1.00 62.81 596 GLU A O 1
ATOM 4897 N N . ILE A 1 597 ? -9.873 -21.092 36.720 1.00 73.69 597 ILE A N 1
ATOM 4898 C CA . ILE A 1 597 ? -10.277 -19.935 35.918 1.00 73.69 597 ILE A CA 1
ATOM 4899 C C . ILE A 1 597 ? -9.026 -19.110 35.622 1.00 73.69 597 ILE A C 1
ATOM 4901 O O . ILE A 1 597 ? -8.496 -18.428 36.501 1.00 73.69 597 ILE A O 1
ATOM 4905 N N . VAL A 1 598 ? -8.569 -19.146 34.374 1.00 79.50 598 VAL A N 1
ATOM 4906 C CA . VAL A 1 598 ? -7.442 -18.328 33.923 1.00 79.50 598 VAL A CA 1
ATOM 4907 C C . VAL A 1 598 ? -7.958 -16.951 33.519 1.00 79.50 598 VAL A C 1
ATOM 4909 O O . VAL A 1 598 ? -8.984 -16.827 32.848 1.00 79.50 598 VAL A O 1
ATOM 4912 N N . SER A 1 599 ? -7.230 -15.909 33.916 1.00 83.50 599 SER A N 1
ATOM 4913 C CA . SER A 1 599 ? -7.521 -14.514 33.581 1.00 83.50 599 SER A CA 1
ATOM 4914 C C . SER A 1 599 ? -6.286 -13.812 33.025 1.00 83.50 599 SER A C 1
ATOM 4916 O O . SER A 1 599 ? -5.219 -13.866 33.638 1.00 83.50 599 SER A O 1
ATOM 4918 N N . LEU A 1 600 ? -6.442 -13.101 31.909 1.00 86.06 600 LEU A N 1
ATOM 4919 C CA . LEU A 1 600 ? -5.409 -12.255 31.311 1.00 86.06 600 LEU A CA 1
ATOM 4920 C C . LEU A 1 600 ? -5.900 -10.813 31.188 1.00 86.06 600 LEU A C 1
ATOM 4922 O O . LEU A 1 600 ? -6.989 -10.564 30.668 1.00 86.06 600 LEU A O 1
ATOM 4926 N N . LEU A 1 601 ? -5.062 -9.869 31.624 1.00 85.69 601 LEU A N 1
ATOM 4927 C CA . LEU A 1 601 ? -5.252 -8.440 31.395 1.00 85.69 601 LEU A CA 1
ATOM 4928 C C . LEU A 1 601 ? -4.399 -8.002 30.201 1.00 85.69 601 LEU A C 1
ATOM 4930 O O . LEU A 1 601 ? -3.172 -8.139 30.198 1.00 85.69 601 LEU A O 1
ATOM 4934 N N . VAL A 1 602 ? -5.066 -7.458 29.187 1.00 88.25 602 VAL A N 1
ATOM 4935 C CA . VAL A 1 602 ? -4.447 -6.939 27.965 1.00 88.25 602 VAL A CA 1
ATOM 4936 C C . VAL A 1 602 ? -4.666 -5.425 27.926 1.00 88.25 602 VAL A C 1
ATOM 4938 O O . VAL A 1 602 ? -5.817 -4.988 27.902 1.00 88.25 602 VAL A O 1
ATOM 4941 N N . PRO A 1 603 ? -3.612 -4.594 27.931 1.00 87.25 603 PRO A N 1
ATOM 4942 C CA . PRO A 1 603 ? -3.776 -3.149 27.825 1.00 87.25 603 PRO A CA 1
ATOM 4943 C C . PRO A 1 603 ? -4.303 -2.780 26.432 1.00 87.25 603 PRO A C 1
ATOM 4945 O O . PRO A 1 603 ? -3.835 -3.304 25.418 1.00 87.25 603 PRO A O 1
ATOM 4948 N N . ILE A 1 604 ? -5.283 -1.882 26.387 1.00 86.75 604 ILE A N 1
ATOM 4949 C CA . ILE A 1 604 ? -5.892 -1.367 25.158 1.00 86.75 604 ILE A CA 1
ATOM 4950 C C . ILE A 1 604 ? -5.079 -0.133 24.715 1.00 86.75 604 ILE A C 1
ATOM 4952 O O . ILE A 1 604 ? -4.770 0.714 25.557 1.00 86.75 604 ILE A O 1
ATOM 4956 N N . PRO A 1 605 ? -4.704 0.000 23.427 1.00 85.50 605 PRO A N 1
ATOM 4957 C CA . PRO A 1 605 ? -4.009 1.191 22.938 1.00 85.50 605 PRO A CA 1
ATOM 4958 C C . PRO A 1 605 ? -4.885 2.453 23.025 1.00 85.50 605 PRO A C 1
ATOM 4960 O O . PRO A 1 605 ? -6.107 2.365 23.130 1.00 85.50 605 PRO A O 1
ATOM 4963 N N . ARG A 1 606 ? -4.273 3.640 22.915 1.00 80.50 606 ARG A N 1
ATOM 4964 C CA . ARG A 1 606 ? -4.959 4.940 22.779 1.00 80.50 606 ARG A CA 1
ATOM 4965 C C . ARG A 1 606 ? -5.839 4.973 21.514 1.00 80.50 606 ARG A C 1
ATOM 4967 O O . ARG A 1 606 ? -5.403 5.412 20.454 1.00 80.50 606 ARG A O 1
ATOM 4974 N N . VAL A 1 607 ? -7.083 4.510 21.630 1.00 83.56 607 VAL A N 1
ATOM 4975 C CA . VAL A 1 607 ? -8.124 4.538 20.588 1.00 83.56 607 VAL A CA 1
ATOM 4976 C C . VAL A 1 607 ? -9.489 4.879 21.191 1.00 83.56 607 VAL A C 1
ATOM 4978 O O . VAL A 1 607 ? -9.712 4.703 22.388 1.00 83.56 607 VAL A O 1
ATOM 4981 N N . LEU A 1 608 ? -10.428 5.323 20.355 1.00 85.25 608 LEU A N 1
ATOM 4982 C CA . LEU A 1 608 ? -11.818 5.546 20.753 1.00 85.25 608 LEU A CA 1
ATOM 4983 C C . LEU A 1 608 ? -12.649 4.295 20.443 1.00 85.25 608 LEU A C 1
ATOM 4985 O O . LEU A 1 608 ? -13.030 4.074 19.293 1.00 85.25 608 LEU A O 1
ATOM 4989 N N . LEU A 1 609 ? -12.903 3.475 21.463 1.00 86.75 609 LEU A N 1
ATOM 4990 C CA . LEU A 1 609 ? -13.784 2.309 21.366 1.00 86.75 609 LEU A CA 1
ATOM 4991 C C . LEU A 1 609 ? -15.257 2.719 21.387 1.00 86.75 609 LEU A C 1
ATOM 4993 O O . LEU A 1 609 ? -15.632 3.638 22.113 1.00 86.75 609 LEU A O 1
ATOM 4997 N N . ASP A 1 610 ? -16.089 1.988 20.651 1.00 86.94 610 ASP A N 1
ATOM 4998 C CA . ASP A 1 610 ? -17.536 1.985 20.867 1.00 86.94 610 ASP A CA 1
ATOM 4999 C C . ASP A 1 610 ? -17.871 0.968 21.971 1.00 86.94 610 ASP A C 1
ATOM 5001 O O . ASP A 1 610 ? -17.693 -0.235 21.776 1.00 86.94 610 ASP A O 1
ATOM 5005 N N . THR A 1 611 ? -18.307 1.450 23.139 1.00 80.94 611 THR A N 1
ATOM 5006 C CA . THR A 1 611 ? -18.649 0.610 24.302 1.00 80.94 611 THR A CA 1
ATOM 5007 C C . THR A 1 611 ? -20.009 -0.068 24.186 1.00 80.94 611 THR A C 1
ATOM 5009 O O . THR A 1 611 ? -20.240 -1.057 24.878 1.00 80.94 611 THR A O 1
ATOM 5012 N N . GLU A 1 612 ? -20.888 0.428 23.312 1.00 81.62 612 GLU A N 1
ATOM 5013 C CA . GLU A 1 612 ? -22.224 -0.136 23.094 1.00 81.62 612 GLU A CA 1
ATOM 5014 C C . GLU A 1 612 ? -22.203 -1.233 22.013 1.00 81.62 612 GLU A C 1
ATOM 5016 O O . GLU A 1 612 ? -23.116 -2.059 21.925 1.00 81.62 612 GLU A O 1
ATOM 5021 N N . SER A 1 613 ? -21.144 -1.277 21.197 1.00 84.44 613 SER A N 1
ATOM 5022 C CA . SER A 1 613 ? -20.913 -2.344 20.222 1.00 84.44 613 SER A CA 1
ATOM 5023 C C . SER A 1 613 ? -20.483 -3.660 20.894 1.00 84.44 613 SER A C 1
ATOM 5025 O O . SER A 1 613 ? -19.567 -3.671 21.719 1.00 84.44 613 SER A O 1
ATOM 5027 N N . PRO A 1 614 ? -21.057 -4.815 20.502 1.00 82.88 614 PRO A N 1
ATOM 5028 C CA . PRO A 1 614 ? -20.720 -6.100 21.105 1.00 82.88 614 PRO A CA 1
ATOM 5029 C C . PRO A 1 614 ? -19.281 -6.533 20.783 1.00 82.88 614 PRO A C 1
ATOM 5031 O O . PRO A 1 614 ? -18.877 -6.617 19.618 1.00 82.88 614 PRO A O 1
ATOM 5034 N N . VAL A 1 615 ? -18.522 -6.888 21.824 1.00 88.88 615 VAL A N 1
ATOM 5035 C CA . VAL A 1 615 ? -17.171 -7.457 21.700 1.00 88.88 615 VAL A CA 1
ATOM 5036 C C . VAL A 1 615 ? -17.255 -8.817 21.005 1.00 88.88 615 VAL A C 1
ATOM 5038 O O . VAL A 1 615 ? -17.830 -9.767 21.531 1.00 88.88 615 VAL A O 1
ATOM 5041 N N . ASN A 1 616 ? -16.674 -8.923 19.811 1.00 91.19 616 ASN A N 1
ATOM 5042 C CA . ASN A 1 616 ? -16.698 -10.150 19.017 1.00 91.19 616 ASN A CA 1
ATOM 5043 C C . ASN A 1 616 ? -15.398 -10.930 19.236 1.00 91.19 616 ASN A C 1
ATOM 5045 O O . ASN A 1 616 ? -14.326 -10.423 18.914 1.00 91.19 616 ASN A O 1
ATOM 5049 N N . PHE A 1 617 ? -15.466 -12.164 19.736 1.00 93.88 617 PHE A N 1
ATOM 5050 C CA . PHE A 1 617 ? -14.279 -12.979 20.014 1.00 93.88 617 PHE A CA 1
ATOM 5051 C C . PHE A 1 617 ? -14.450 -14.449 19.612 1.00 93.88 617 PHE A C 1
ATOM 5053 O O . PHE A 1 617 ? -15.565 -14.948 19.471 1.00 93.88 617 PHE A O 1
ATOM 5060 N N . LYS A 1 618 ? -13.328 -15.147 19.408 1.00 93.06 618 LYS A N 1
ATOM 5061 C CA . LYS A 1 618 ? -13.270 -16.590 19.119 1.00 93.06 618 LYS A CA 1
ATOM 5062 C C . LYS A 1 618 ? -11.926 -17.187 19.540 1.00 93.06 618 LYS A C 1
ATOM 5064 O O . LYS A 1 618 ? -10.890 -16.536 19.412 1.00 93.06 618 LYS A O 1
ATOM 5069 N N . ALA A 1 619 ? -11.934 -18.452 19.946 1.00 91.44 619 ALA A N 1
ATOM 5070 C CA . ALA A 1 619 ? -10.724 -19.263 20.041 1.00 91.44 619 ALA A CA 1
ATOM 5071 C C . ALA A 1 619 ? -10.462 -19.985 18.704 1.00 91.44 619 ALA A C 1
ATOM 5073 O O . ALA A 1 619 ? -11.381 -20.525 18.086 1.00 91.44 619 ALA A O 1
ATOM 5074 N N . LEU A 1 620 ? -9.209 -19.986 18.258 1.00 90.25 620 LEU A N 1
ATOM 5075 C CA . LEU A 1 620 ? -8.693 -20.743 17.116 1.00 90.25 620 LEU A CA 1
ATOM 5076 C C . LEU A 1 620 ? -7.595 -21.707 17.588 1.00 90.25 620 LEU A C 1
ATOM 5078 O O . LEU A 1 620 ? -7.243 -21.740 18.766 1.00 90.25 620 LEU A O 1
ATOM 5082 N N . ASP A 1 621 ? -7.090 -22.535 16.675 1.00 87.50 621 ASP A N 1
ATOM 5083 C CA . ASP A 1 621 ? -6.168 -23.631 16.994 1.00 87.50 621 ASP A CA 1
ATOM 5084 C C . ASP A 1 621 ? -4.805 -23.170 17.564 1.00 87.50 621 ASP A C 1
ATOM 5086 O O . ASP A 1 621 ? -4.147 -23.950 18.248 1.00 87.50 621 ASP A O 1
ATOM 5090 N N . ASP A 1 622 ? -4.388 -21.918 17.337 1.00 87.88 622 ASP A N 1
ATOM 5091 C CA . ASP A 1 622 ? -3.119 -21.361 17.844 1.00 87.88 622 ASP A CA 1
ATOM 5092 C C . ASP A 1 622 ? -3.220 -19.951 18.470 1.00 87.88 622 ASP A C 1
ATOM 5094 O O . ASP A 1 622 ? -2.223 -19.428 18.968 1.00 87.88 622 ASP A O 1
ATOM 5098 N N . HIS A 1 623 ? -4.400 -19.320 18.465 1.00 93.00 623 HIS A N 1
ATOM 5099 C CA . HIS A 1 623 ? -4.622 -18.002 19.072 1.00 93.00 623 HIS A CA 1
ATOM 5100 C C . HIS A 1 623 ? -6.096 -17.745 19.420 1.00 93.00 623 HIS A C 1
ATOM 5102 O O . HIS A 1 623 ? -7.002 -18.393 18.901 1.00 93.00 623 HIS A O 1
ATOM 5108 N N . ILE A 1 624 ? -6.348 -16.758 20.276 1.00 93.88 624 ILE A N 1
ATOM 5109 C CA . ILE A 1 624 ? -7.662 -16.134 20.469 1.00 93.88 624 ILE A CA 1
ATOM 5110 C C . ILE A 1 624 ? -7.688 -14.862 19.613 1.00 93.88 624 ILE A C 1
ATOM 5112 O O . ILE A 1 624 ? -6.762 -14.053 19.684 1.00 93.88 624 ILE A O 1
ATOM 5116 N N . GLU A 1 625 ? -8.729 -14.675 18.800 1.00 94.81 625 GLU A N 1
ATOM 5117 C CA . GLU A 1 625 ? -8.959 -13.433 18.049 1.00 94.81 625 GLU A CA 1
ATOM 5118 C C . GLU A 1 625 ? -10.108 -12.660 18.710 1.00 94.81 625 GLU A C 1
ATOM 5120 O O . GLU A 1 625 ? -11.222 -13.179 18.807 1.00 94.81 625 GLU A O 1
ATOM 5125 N N . VAL A 1 626 ? -9.857 -11.418 19.127 1.00 94.88 626 VAL A N 1
ATOM 5126 C CA . VAL A 1 626 ? -10.880 -10.469 19.603 1.00 94.88 626 VAL A CA 1
ATOM 5127 C C . VAL A 1 626 ? -10.975 -9.299 18.624 1.00 94.88 626 VAL A C 1
ATOM 5129 O O . VAL A 1 626 ? -9.972 -8.859 18.061 1.00 94.88 626 VAL A O 1
ATOM 5132 N N . ARG A 1 627 ? -12.184 -8.779 18.413 1.00 93.94 627 ARG A N 1
ATOM 5133 C CA . ARG A 1 627 ? -12.480 -7.606 17.588 1.00 93.94 627 ARG A CA 1
ATOM 5134 C C . ARG A 1 627 ? -13.284 -6.593 18.390 1.00 93.94 627 ARG A C 1
ATOM 5136 O O . ARG A 1 627 ? -14.339 -6.923 18.933 1.00 93.94 627 ARG A O 1
ATOM 5143 N N . LEU A 1 628 ? -12.788 -5.363 18.402 1.00 92.56 628 LEU A N 1
ATOM 5144 C CA . LEU A 1 628 ? -13.440 -4.192 18.973 1.00 92.56 628 LEU A CA 1
ATOM 5145 C C . LEU A 1 628 ? -13.803 -3.218 17.847 1.00 92.56 628 LEU A C 1
ATOM 5147 O O . LEU A 1 628 ? -13.033 -3.039 16.896 1.00 92.56 628 LEU A O 1
ATOM 5151 N N . VAL A 1 629 ? -14.969 -2.587 17.963 1.00 91.19 629 VAL A N 1
ATOM 5152 C CA . VAL A 1 629 ? -15.411 -1.526 17.051 1.00 91.19 629 VAL A CA 1
ATOM 5153 C C . VAL A 1 629 ? -14.823 -0.197 17.522 1.00 91.19 629 VAL A C 1
ATOM 5155 O O . VAL A 1 629 ? -14.792 0.091 18.720 1.00 91.19 629 VAL A O 1
ATOM 5158 N N . LEU A 1 630 ? -14.337 0.607 16.578 1.00 89.44 630 LEU A N 1
ATOM 5159 C CA . LEU A 1 630 ? -13.829 1.950 16.843 1.00 89.44 630 LEU A CA 1
ATOM 5160 C C . LEU A 1 630 ? -14.870 3.000 16.451 1.00 89.44 630 LEU A C 1
ATOM 5162 O O . LEU A 1 630 ? -15.398 2.956 15.341 1.00 89.44 630 LEU A O 1
ATOM 5166 N N . LEU A 1 631 ? -15.092 3.994 17.315 1.00 87.19 631 LEU A N 1
ATOM 5167 C CA . LEU A 1 631 ? -15.916 5.169 17.002 1.00 87.19 631 LEU A CA 1
ATOM 5168 C C . LEU A 1 631 ? -15.300 6.011 15.875 1.00 87.19 631 LEU A C 1
ATOM 5170 O O . LEU A 1 631 ? -16.021 6.597 15.070 1.00 87.19 631 LEU A O 1
ATOM 5174 N N . LEU A 1 632 ? -13.966 6.071 15.820 1.00 83.81 632 LEU A N 1
ATOM 5175 C CA . LEU A 1 632 ? -13.194 6.746 14.777 1.00 83.81 632 LEU A CA 1
ATOM 5176 C C . LEU A 1 632 ? -11.997 5.869 14.365 1.00 83.81 632 LEU A C 1
ATOM 5178 O O . LEU A 1 632 ? -11.371 5.269 15.242 1.00 83.81 632 LEU A O 1
ATOM 5182 N N . PRO A 1 633 ? -11.646 5.788 13.065 1.00 84.31 633 PRO A N 1
ATOM 5183 C CA . PRO A 1 633 ? -10.468 5.046 12.617 1.00 84.31 633 PRO A CA 1
ATOM 5184 C C . PRO A 1 633 ? -9.158 5.600 13.199 1.00 84.31 633 PRO A C 1
ATOM 5186 O O . PRO A 1 633 ? -9.077 6.763 13.596 1.00 84.31 633 PRO A O 1
ATOM 5189 N N . VAL A 1 634 ? -8.114 4.769 13.236 1.00 80.31 634 VAL A N 1
ATOM 5190 C CA . VAL A 1 634 ? -6.846 5.088 13.925 1.00 80.31 634 VAL A CA 1
ATOM 5191 C C . VAL A 1 634 ? -6.038 6.219 13.276 1.00 80.31 634 VAL A C 1
ATOM 5193 O O . VAL A 1 634 ? -5.215 6.831 13.947 1.00 80.31 634 VAL A O 1
ATOM 5196 N N . ASP A 1 635 ? -6.285 6.523 11.998 1.00 76.44 635 ASP A N 1
ATOM 5197 C CA . ASP A 1 635 ? -5.677 7.645 11.266 1.00 76.44 635 ASP A CA 1
ATOM 5198 C C . ASP A 1 635 ? -6.524 8.933 11.292 1.00 76.44 635 ASP A C 1
ATOM 5200 O O . ASP A 1 635 ? -6.146 9.943 10.693 1.00 76.44 635 ASP A O 1
ATOM 5204 N N . HIS A 1 636 ? -7.673 8.923 11.976 1.00 79.94 636 HIS A N 1
ATOM 5205 C CA . HIS A 1 636 ? -8.612 10.037 11.944 1.00 79.94 636 HIS A CA 1
ATOM 5206 C C . HIS A 1 636 ? -8.014 11.296 12.607 1.00 79.94 636 HIS A C 1
ATOM 5208 O O . HIS A 1 636 ? -7.506 11.193 13.726 1.00 79.94 636 HIS A O 1
ATOM 5214 N N . PRO A 1 637 ? -8.139 12.504 12.012 1.00 70.62 637 PRO A N 1
ATOM 5215 C CA . PRO A 1 637 ? -7.487 13.718 12.516 1.00 70.62 637 PRO A CA 1
ATOM 5216 C C . PRO A 1 637 ? -7.684 13.971 14.015 1.00 70.62 637 PRO A C 1
ATOM 5218 O O . PRO A 1 637 ? -6.698 14.114 14.730 1.00 70.62 637 PRO A O 1
ATOM 5221 N N . LEU A 1 638 ? -8.922 13.868 14.518 1.00 69.44 638 LEU A N 1
ATOM 5222 C CA . LEU A 1 638 ? -9.215 14.027 15.952 1.00 69.44 638 LEU A CA 1
ATOM 5223 C C . LEU A 1 638 ? -8.434 13.042 16.846 1.00 69.44 638 LEU A C 1
ATOM 5225 O O . LEU A 1 638 ? -7.975 13.435 17.912 1.00 69.44 638 LEU A O 1
ATOM 5229 N N . VAL A 1 639 ? -8.244 11.788 16.411 1.00 67.31 639 VAL A N 1
ATOM 5230 C CA . VAL A 1 639 ? -7.430 10.784 17.127 1.00 67.31 639 VAL A CA 1
ATOM 5231 C C . VAL A 1 639 ? -5.951 11.188 17.107 1.00 67.31 639 VAL A C 1
ATOM 5233 O O . VAL A 1 639 ? -5.256 11.051 18.111 1.00 67.31 639 VAL A O 1
ATOM 5236 N N . SER A 1 640 ? -5.479 11.768 15.999 1.00 57.59 640 SER A N 1
ATOM 5237 C CA . SER A 1 640 ? -4.111 12.286 15.878 1.00 57.59 640 SER A CA 1
ATOM 5238 C C . SER A 1 640 ? -3.852 13.581 16.674 1.00 57.59 640 SER A C 1
ATOM 5240 O O . SER A 1 640 ? -2.705 13.828 17.063 1.00 57.59 640 SER A O 1
ATOM 5242 N N . ASP A 1 641 ? -4.897 14.369 16.953 1.00 55.19 641 ASP A N 1
ATOM 5243 C CA . ASP A 1 641 ? -4.834 15.663 17.650 1.00 55.19 641 ASP A CA 1
ATOM 5244 C C . ASP A 1 641 ? -4.888 15.538 19.185 1.00 55.19 641 ASP A C 1
ATOM 5246 O O . ASP A 1 641 ? -4.298 16.369 19.878 1.00 55.19 641 ASP A O 1
ATOM 5250 N N . PHE A 1 642 ? -5.479 14.466 19.742 1.00 55.84 642 PHE A N 1
ATOM 5251 C CA . PHE A 1 642 ? -5.414 14.168 21.190 1.00 55.84 642 PHE A CA 1
ATOM 5252 C C . PHE A 1 642 ? -3.971 14.099 21.733 1.00 55.84 642 PHE A C 1
ATOM 5254 O O . PHE A 1 642 ? -3.739 14.326 22.920 1.00 55.84 642 PHE A O 1
ATOM 5261 N N . ASN A 1 643 ? -2.991 13.837 20.864 1.00 50.06 643 ASN A N 1
ATOM 5262 C CA . ASN A 1 643 ? -1.575 13.722 21.219 1.00 50.06 643 ASN A CA 1
ATOM 5263 C C . ASN A 1 643 ? -0.898 15.066 21.562 1.00 50.06 643 ASN A C 1
ATOM 5265 O O . ASN A 1 643 ? 0.252 15.070 21.985 1.00 50.06 643 ASN A O 1
ATOM 5269 N N . LEU A 1 644 ? -1.576 16.211 21.402 1.00 46.16 644 LEU A N 1
ATOM 5270 C CA . LEU A 1 644 ? -1.009 17.538 21.699 1.00 46.16 644 LEU A CA 1
ATOM 5271 C C . LEU A 1 644 ? -0.927 17.883 23.200 1.00 46.16 644 LEU A C 1
ATOM 5273 O O . LEU A 1 644 ? -0.358 18.915 23.545 1.00 46.16 644 LEU A O 1
ATOM 5277 N N . VAL A 1 645 ? -1.497 17.060 24.089 1.00 43.47 645 VAL A N 1
ATOM 5278 C CA . VAL A 1 645 ? -1.681 17.402 25.517 1.00 43.47 645 VAL A CA 1
ATOM 5279 C C . VAL A 1 645 ? -0.644 16.751 26.451 1.00 43.47 645 VAL A C 1
ATOM 5281 O O . VAL A 1 645 ? -0.488 17.202 27.583 1.00 43.47 645 VAL A O 1
ATOM 5284 N N . THR A 1 646 ? 0.100 15.723 26.013 1.00 39.31 646 THR A N 1
ATOM 5285 C CA . THR A 1 646 ? 1.100 15.036 26.863 1.00 39.31 646 THR A CA 1
ATOM 5286 C C . THR A 1 646 ? 2.416 14.750 26.134 1.00 39.31 646 THR A C 1
ATOM 5288 O O . THR A 1 646 ? 2.497 13.774 25.391 1.00 39.31 646 THR A O 1
ATOM 5291 N N . ASP A 1 647 ? 3.440 15.545 26.460 1.00 36.81 647 ASP A N 1
ATOM 5292 C CA . ASP A 1 647 ? 4.859 15.426 26.082 1.00 36.81 647 ASP A CA 1
ATOM 5293 C C . ASP A 1 647 ? 5.244 15.482 24.591 1.00 36.81 647 ASP A C 1
ATOM 5295 O O . ASP A 1 647 ? 4.549 15.032 23.685 1.00 36.81 647 ASP A O 1
ATOM 5299 N N . SER A 1 648 ? 6.444 16.011 24.340 1.00 40.59 648 SER A N 1
ATOM 5300 C CA . SER A 1 648 ? 7.034 16.262 23.016 1.00 40.59 648 SER A CA 1
ATOM 5301 C C . SER A 1 648 ? 7.563 15.000 22.310 1.00 40.59 648 SER A C 1
ATOM 5303 O O . SER A 1 648 ? 8.599 15.026 21.640 1.00 40.59 648 SER A O 1
ATOM 5305 N N . ARG A 1 649 ? 6.859 13.867 22.437 1.00 46.84 649 ARG A N 1
ATOM 5306 C CA . ARG A 1 649 ? 7.232 12.624 21.749 1.00 46.84 649 ARG A CA 1
ATOM 5307 C C . ARG A 1 649 ? 6.825 12.686 20.280 1.00 46.84 649 ARG A C 1
ATOM 5309 O O . ARG A 1 649 ? 5.693 12.961 19.894 1.00 46.84 649 ARG A O 1
ATOM 5316 N N . GLU A 1 650 ? 7.832 12.519 19.441 1.00 52.97 650 GLU A N 1
ATOM 5317 C CA . GLU A 1 650 ? 7.857 13.091 18.104 1.00 52.97 650 GLU A CA 1
ATOM 5318 C C . GLU A 1 650 ? 7.276 12.085 17.091 1.00 52.97 650 GLU A C 1
ATOM 5320 O O . GLU A 1 650 ? 7.989 11.182 16.661 1.00 52.97 650 GLU A O 1
ATOM 5325 N N . LYS A 1 651 ? 5.983 12.247 16.763 1.00 52.88 651 LYS A N 1
ATOM 5326 C CA . LYS A 1 651 ? 5.086 11.435 15.894 1.00 52.88 651 LYS A CA 1
ATOM 5327 C C . LYS A 1 651 ? 5.709 10.346 14.989 1.00 52.88 651 LYS A C 1
ATOM 5329 O O . LYS A 1 651 ? 6.709 10.570 14.306 1.00 52.88 651 LYS A O 1
ATOM 5334 N N . SER A 1 652 ? 4.988 9.222 14.869 1.00 58.22 652 SER A N 1
ATOM 5335 C CA . SER A 1 652 ? 5.203 8.075 13.957 1.00 58.22 652 SER A CA 1
ATOM 5336 C C . SER A 1 652 ? 4.955 8.395 12.469 1.00 58.22 652 SER A C 1
ATOM 5338 O O . SER A 1 652 ? 4.250 7.684 11.755 1.00 58.22 652 SER A O 1
ATOM 5340 N N . ALA A 1 653 ? 5.517 9.507 12.002 1.00 63.44 653 ALA A N 1
ATOM 5341 C CA . ALA A 1 653 ? 5.487 9.924 10.609 1.00 63.44 653 ALA A CA 1
ATOM 5342 C C . ALA A 1 653 ? 6.650 9.297 9.807 1.00 63.44 653 ALA A C 1
ATOM 5344 O O . ALA A 1 653 ? 7.689 8.969 10.402 1.00 63.44 653 ALA A O 1
ATOM 5345 N N . PRO A 1 654 ? 6.508 9.204 8.468 1.00 70.19 654 PRO A N 1
ATOM 5346 C CA . PRO A 1 654 ? 7.612 8.927 7.551 1.00 70.19 654 PRO A CA 1
ATOM 5347 C C . PRO A 1 654 ? 8.848 9.796 7.814 1.00 70.19 654 PRO A C 1
ATOM 5349 O O . PRO A 1 654 ? 8.754 10.900 8.358 1.00 70.19 654 PRO A O 1
ATOM 5352 N N . LEU A 1 655 ? 10.017 9.309 7.404 1.00 80.94 655 LEU A N 1
ATOM 5353 C CA . LEU A 1 655 ? 11.275 10.055 7.496 1.00 80.94 655 LEU A CA 1
ATOM 5354 C C . LEU A 1 655 ? 11.279 11.205 6.470 1.00 80.94 655 LEU A C 1
ATOM 5356 O O . LEU A 1 655 ? 11.103 10.968 5.278 1.00 80.94 655 LEU A O 1
ATOM 5360 N N . VAL A 1 656 ? 11.471 12.452 6.922 1.00 80.38 656 VAL A N 1
ATOM 5361 C CA . VAL A 1 656 ? 11.411 13.659 6.072 1.00 80.38 656 VAL A CA 1
ATOM 5362 C C . VAL A 1 656 ? 12.688 14.486 6.224 1.00 80.38 656 VAL A C 1
ATOM 5364 O O . VAL A 1 656 ? 12.838 15.256 7.171 1.00 80.38 656 VAL A O 1
ATOM 5367 N N . MET A 1 657 ? 13.573 14.369 5.234 1.00 82.38 657 MET A N 1
ATOM 5368 C CA . MET A 1 657 ? 14.904 14.996 5.184 1.00 82.38 657 MET A CA 1
ATOM 5369 C C . MET A 1 657 ? 14.888 16.525 5.400 1.00 82.38 657 MET A C 1
ATOM 5371 O O . MET A 1 657 ? 15.777 17.062 6.056 1.00 82.38 657 MET A O 1
ATOM 5375 N N . GLY A 1 658 ? 13.844 17.233 4.950 1.00 83.25 658 GLY A N 1
ATOM 5376 C CA . GLY A 1 658 ? 13.714 18.683 5.164 1.00 83.25 658 GLY A CA 1
ATOM 5377 C C . GLY A 1 658 ? 13.581 19.116 6.636 1.00 83.25 658 GLY A C 1
ATOM 5378 O O . GLY A 1 658 ? 13.818 20.283 6.948 1.00 83.25 658 GLY A O 1
ATOM 5379 N N . TYR A 1 659 ? 13.229 18.201 7.551 1.00 83.12 659 TYR A N 1
ATOM 5380 C CA . TYR A 1 659 ? 13.304 18.455 8.994 1.00 83.12 659 TYR A CA 1
ATOM 5381 C C . TYR A 1 659 ? 14.748 18.335 9.498 1.00 83.12 659 TYR A C 1
ATOM 5383 O O . TYR A 1 659 ? 15.196 19.225 10.217 1.00 83.12 659 TYR A O 1
ATOM 5391 N N . ASP A 1 660 ? 15.494 17.311 9.055 1.00 88.50 660 ASP A N 1
ATOM 5392 C CA . ASP A 1 660 ? 16.921 17.144 9.368 1.00 88.50 660 ASP A CA 1
ATOM 5393 C C . ASP A 1 660 ? 17.714 18.412 9.016 1.00 88.50 660 ASP A C 1
ATOM 5395 O O . ASP A 1 660 ? 18.414 18.945 9.873 1.00 88.50 660 ASP A O 1
ATOM 5399 N N . LEU A 1 661 ? 17.572 18.922 7.781 1.00 88.06 661 LEU A N 1
ATOM 5400 C CA . LEU A 1 661 ? 18.272 20.131 7.323 1.00 88.06 661 LEU A CA 1
ATOM 5401 C C . LEU A 1 661 ? 17.967 21.328 8.221 1.00 88.06 661 LEU A C 1
ATOM 5403 O O . LEU A 1 661 ? 18.884 21.986 8.704 1.00 88.06 661 LEU A O 1
ATOM 5407 N N . LYS A 1 662 ? 16.681 21.585 8.495 1.00 86.50 662 LYS A N 1
ATOM 5408 C CA . LYS A 1 662 ? 16.276 22.707 9.347 1.00 86.50 662 LYS A CA 1
ATOM 5409 C C . LYS A 1 662 ? 16.856 22.587 10.759 1.00 86.50 662 LYS A C 1
ATOM 5411 O O . LYS A 1 662 ? 17.211 23.607 11.341 1.00 86.50 662 LYS A O 1
ATOM 5416 N N . THR A 1 663 ? 16.945 21.379 11.310 1.00 86.75 663 THR A N 1
ATOM 5417 C CA . THR A 1 663 ? 17.532 21.159 12.636 1.00 86.75 663 THR A CA 1
ATOM 5418 C C . THR A 1 663 ? 19.051 21.332 12.611 1.00 86.75 663 THR A C 1
ATOM 5420 O O . THR A 1 663 ? 19.578 22.065 13.442 1.00 86.75 663 THR A O 1
ATOM 5423 N N . LEU A 1 664 ? 19.753 20.750 11.635 1.00 89.44 664 LEU A N 1
ATOM 5424 C CA . LEU A 1 664 ? 21.211 20.856 11.502 1.00 89.44 664 LEU A CA 1
ATOM 5425 C C . LEU A 1 664 ? 21.669 22.305 11.286 1.00 89.44 664 LEU A C 1
ATOM 5427 O O . LEU A 1 664 ? 22.538 22.780 12.012 1.00 89.44 664 LEU A O 1
ATOM 5431 N N . SER A 1 665 ? 21.017 23.054 10.390 1.00 84.69 665 SER A N 1
ATOM 5432 C CA . SER A 1 665 ? 21.299 24.484 10.170 1.00 84.69 665 SER A CA 1
ATOM 5433 C C . SER A 1 665 ? 21.001 25.381 11.384 1.00 84.69 665 SER A C 1
ATOM 5435 O O . SER A 1 665 ? 21.394 26.544 11.383 1.00 84.69 665 SER A O 1
ATOM 5437 N N . LEU A 1 666 ? 20.315 24.873 12.417 1.00 86.06 666 LEU A N 1
ATOM 5438 C CA . LEU A 1 666 ? 20.100 25.565 13.696 1.00 86.06 666 LEU A CA 1
ATOM 5439 C C . LEU A 1 666 ? 21.070 25.116 14.806 1.00 86.06 666 LEU A C 1
ATOM 5441 O O . LEU A 1 666 ? 21.132 25.777 15.840 1.00 86.06 666 LEU A O 1
ATOM 5445 N N . MET A 1 667 ? 21.815 24.021 14.619 1.00 83.75 667 MET A N 1
ATOM 5446 C CA . MET A 1 667 ? 22.768 23.496 15.611 1.00 83.75 667 MET A CA 1
ATOM 5447 C C . MET A 1 667 ? 24.167 24.119 15.505 1.00 83.75 667 MET A C 1
ATOM 5449 O O . MET A 1 667 ? 24.922 24.064 16.472 1.00 83.75 667 MET A O 1
ATOM 5453 N N . GLY A 1 668 ? 24.510 24.735 14.370 1.00 79.75 668 GLY A N 1
ATOM 5454 C CA . GLY A 1 668 ? 25.845 25.283 14.125 1.00 79.75 668 GLY A CA 1
ATOM 5455 C C . GLY A 1 668 ? 26.830 24.196 13.689 1.00 79.75 668 GLY A C 1
ATOM 5456 O O . GLY A 1 668 ? 26.535 23.437 12.770 1.00 79.75 668 GLY A O 1
ATOM 5457 N N . GLY A 1 669 ? 28.003 24.141 14.323 1.00 86.56 669 GLY A N 1
ATOM 5458 C CA . GLY A 1 669 ? 29.034 23.149 14.018 1.00 86.56 669 GLY A CA 1
ATOM 5459 C C . GLY A 1 669 ? 28.665 21.757 14.527 1.00 86.56 669 GLY A C 1
ATOM 5460 O O . GLY A 1 669 ? 28.419 21.569 15.717 1.00 86.56 669 GLY A O 1
ATOM 5461 N N . VAL A 1 670 ? 28.638 20.766 13.634 1.00 90.94 670 VAL A N 1
ATOM 5462 C CA . VAL A 1 670 ? 28.270 19.379 13.965 1.00 90.94 670 VAL A CA 1
ATOM 5463 C C . VAL A 1 670 ? 29.442 18.426 13.723 1.00 90.94 670 VAL A C 1
ATOM 5465 O O . VAL A 1 670 ? 30.091 18.451 12.676 1.00 90.94 670 VAL A O 1
ATOM 5468 N N . HIS A 1 671 ? 29.681 17.537 14.687 1.00 91.88 671 HIS A N 1
ATOM 5469 C CA . HIS A 1 671 ? 30.516 16.345 14.535 1.00 91.88 671 HIS A CA 1
ATOM 5470 C C . HIS A 1 671 ? 29.630 15.107 14.326 1.00 91.88 671 HIS A C 1
ATOM 5472 O O . HIS A 1 671 ? 28.593 14.965 14.972 1.00 91.88 671 HIS A O 1
ATOM 5478 N N . PHE A 1 672 ? 30.065 14.173 13.475 1.00 93.31 672 PHE A N 1
ATOM 5479 C CA . PHE A 1 672 ? 29.429 12.855 13.366 1.00 93.31 672 PHE A CA 1
ATOM 5480 C C . PHE A 1 672 ? 30.170 11.813 14.205 1.00 93.31 672 PHE A C 1
ATOM 5482 O O . PHE A 1 672 ? 31.402 11.791 14.237 1.00 93.31 672 PHE A O 1
ATOM 5489 N N . TYR A 1 673 ? 29.413 10.920 14.841 1.00 93.12 673 TYR A N 1
ATOM 5490 C CA . TYR A 1 673 ? 29.916 9.850 15.704 1.00 93.12 673 TYR A CA 1
ATOM 5491 C C . TYR A 1 673 ? 29.409 8.479 15.238 1.00 93.12 673 TYR A C 1
ATOM 5493 O O . TYR A 1 673 ? 28.299 8.359 14.720 1.00 93.12 673 TYR A O 1
ATOM 5501 N N . CYS A 1 674 ? 30.209 7.431 15.435 1.00 92.38 674 CYS A N 1
ATOM 5502 C CA . CYS A 1 674 ? 29.822 6.042 15.195 1.00 92.38 674 CYS A CA 1
ATOM 5503 C C . CYS A 1 674 ? 28.726 5.616 16.176 1.00 92.38 674 CYS A C 1
ATOM 5505 O O . CYS A 1 674 ? 28.931 5.644 17.389 1.00 92.38 674 CYS A O 1
ATOM 5507 N N . ARG A 1 675 ? 27.591 5.128 15.672 1.00 91.94 675 ARG A N 1
ATOM 5508 C CA . ARG A 1 675 ? 26.456 4.726 16.516 1.00 91.94 675 ARG A CA 1
ATOM 5509 C C . ARG A 1 675 ? 26.662 3.400 17.267 1.00 91.94 675 ARG A C 1
ATOM 5511 O O . ARG A 1 675 ? 25.847 3.052 18.112 1.00 91.94 675 ARG A O 1
ATOM 5518 N N . CYS A 1 676 ? 27.743 2.669 16.984 1.00 89.06 676 CYS A N 1
ATOM 5519 C CA . CYS A 1 676 ? 28.092 1.428 17.684 1.00 89.06 676 CYS A CA 1
ATOM 5520 C C . CYS A 1 676 ? 29.067 1.632 18.862 1.00 89.06 676 CYS A C 1
ATOM 5522 O O . CYS A 1 676 ? 29.049 0.839 19.800 1.00 89.06 676 CYS A O 1
ATOM 5524 N N . CYS A 1 677 ? 29.934 2.652 18.819 1.00 90.19 677 CYS A N 1
ATOM 5525 C CA . CYS A 1 677 ? 30.997 2.847 19.821 1.00 90.19 677 CYS A CA 1
ATOM 5526 C C . CYS A 1 677 ? 31.244 4.306 20.243 1.00 90.19 677 CYS A C 1
ATOM 5528 O O . CYS A 1 677 ? 32.203 4.570 20.962 1.00 90.19 677 CYS A O 1
ATOM 5530 N N . SER A 1 678 ? 30.437 5.259 19.771 1.00 91.06 678 SER A N 1
ATOM 5531 C CA . SER A 1 678 ? 30.597 6.700 20.019 1.00 91.06 678 SER A CA 1
ATOM 5532 C C . SER A 1 678 ? 31.924 7.326 19.554 1.00 91.06 678 SER A C 1
ATOM 5534 O O . SER A 1 678 ? 32.182 8.486 19.865 1.00 91.06 678 SER A O 1
ATOM 5536 N N . ASN A 1 679 ? 32.757 6.629 18.767 1.00 90.75 679 ASN A N 1
ATOM 5537 C CA . ASN A 1 679 ? 33.964 7.241 18.200 1.00 90.75 679 ASN A CA 1
ATOM 5538 C C . ASN A 1 679 ? 33.617 8.370 17.211 1.00 90.75 679 ASN A C 1
ATOM 5540 O O . ASN A 1 679 ? 32.716 8.220 16.384 1.00 90.75 679 ASN A O 1
ATOM 5544 N N . ARG A 1 680 ? 34.361 9.479 17.259 1.00 92.12 680 ARG A N 1
ATOM 5545 C CA . ARG A 1 680 ? 34.187 10.638 16.377 1.00 92.12 680 ARG A CA 1
ATOM 5546 C C . ARG A 1 680 ? 34.735 10.349 14.978 1.00 92.12 680 ARG A C 1
ATOM 5548 O O . ARG A 1 680 ? 35.876 9.931 14.821 1.00 92.12 680 ARG A O 1
ATOM 5555 N N . LEU A 1 681 ? 33.927 10.626 13.960 1.00 90.88 681 LEU A N 1
ATOM 5556 C CA . LEU A 1 681 ? 34.218 10.312 12.560 1.00 90.88 681 LEU A CA 1
ATOM 5557 C C . LEU A 1 681 ? 34.817 11.488 11.783 1.00 90.88 681 LEU A C 1
ATOM 5559 O O . LEU A 1 681 ? 35.520 11.257 10.803 1.00 90.88 681 LEU A O 1
ATOM 5563 N N . THR A 1 682 ? 34.566 12.735 12.200 1.00 91.38 682 THR A N 1
ATOM 5564 C CA . THR A 1 682 ? 35.036 13.939 11.491 1.00 91.38 682 THR A CA 1
ATOM 5565 C C . THR A 1 682 ? 36.183 14.633 12.226 1.00 91.38 682 THR A C 1
ATOM 5567 O O . THR A 1 682 ? 36.182 14.740 13.454 1.00 91.38 682 THR A O 1
ATOM 5570 N N . LYS A 1 683 ? 37.185 15.108 11.472 1.00 88.06 683 LYS A N 1
ATOM 5571 C CA . LYS A 1 683 ? 38.359 15.824 12.007 1.00 88.06 683 LYS A CA 1
ATOM 5572 C C . LYS A 1 683 ? 37.984 17.185 12.598 1.00 88.06 683 LYS A C 1
ATOM 5574 O O . LYS A 1 683 ? 38.558 17.600 13.601 1.00 88.06 683 LYS A O 1
ATOM 5579 N N . LYS A 1 684 ? 37.026 17.860 11.960 1.00 88.31 684 LYS A N 1
ATOM 5580 C CA . LYS A 1 684 ? 36.526 19.203 12.274 1.00 88.31 684 LYS A CA 1
ATOM 5581 C C . LYS A 1 684 ? 34.996 19.204 12.346 1.00 88.31 684 LYS A C 1
ATOM 5583 O O . LYS A 1 684 ? 34.353 18.238 11.922 1.00 88.31 684 LYS A O 1
ATOM 5588 N N . GLU A 1 685 ? 34.441 20.278 12.890 1.00 88.19 685 GLU A N 1
ATOM 5589 C CA . GLU A 1 685 ? 33.008 20.565 12.827 1.00 88.19 685 GLU A CA 1
ATOM 5590 C C . GLU A 1 685 ? 32.583 20.909 11.392 1.00 88.19 685 GLU A C 1
ATOM 5592 O O . GLU A 1 685 ? 33.368 21.434 10.597 1.00 88.19 685 GLU A O 1
ATOM 5597 N N . LEU A 1 686 ? 31.338 20.577 11.062 1.00 88.44 686 LEU A N 1
ATOM 5598 C CA . LEU A 1 686 ? 30.728 20.763 9.749 1.00 88.44 686 LEU A CA 1
ATOM 5599 C C . LEU A 1 686 ? 29.503 21.671 9.897 1.00 88.44 686 LEU A C 1
ATOM 5601 O O . LEU A 1 686 ? 28.747 21.510 10.854 1.00 88.44 686 LEU A O 1
ATOM 5605 N N . PHE A 1 687 ? 29.337 22.623 8.978 1.00 83.06 687 PHE A N 1
ATOM 5606 C CA . PHE A 1 687 ? 28.420 23.761 9.143 1.00 83.06 687 PHE A CA 1
ATOM 5607 C C . PHE A 1 687 ? 27.421 23.889 7.983 1.00 83.06 687 PHE A C 1
ATOM 5609 O O . PHE A 1 687 ? 26.232 24.115 8.208 1.00 83.06 687 PHE A O 1
ATOM 5616 N N . ASP A 1 688 ? 27.887 23.715 6.742 1.00 84.25 688 ASP A N 1
ATOM 5617 C CA . ASP A 1 688 ? 27.079 23.940 5.545 1.00 84.25 688 ASP A CA 1
ATOM 5618 C C . ASP A 1 688 ? 26.369 22.650 5.121 1.00 84.25 688 ASP A C 1
ATOM 5620 O O . ASP A 1 688 ? 26.934 21.787 4.448 1.00 84.25 688 ASP A O 1
ATOM 5624 N N . PHE A 1 689 ? 25.106 22.512 5.521 1.00 87.88 689 PHE A N 1
ATOM 5625 C CA . PHE A 1 689 ? 24.258 21.371 5.172 1.00 87.88 689 PHE A CA 1
ATOM 5626 C C . PHE A 1 689 ? 23.300 21.717 4.028 1.00 87.88 689 PHE A C 1
ATOM 5628 O O . PHE A 1 689 ? 22.672 22.775 4.024 1.00 87.88 689 PHE A O 1
ATOM 5635 N N . SER A 1 690 ? 23.172 20.831 3.040 1.00 82.94 690 SER A N 1
ATOM 5636 C CA . SER A 1 690 ? 22.299 21.032 1.872 1.00 82.94 690 SER A CA 1
ATOM 5637 C C . SER A 1 690 ? 21.658 19.733 1.389 1.00 82.94 690 SER A C 1
ATOM 5639 O O . SER A 1 690 ? 22.177 18.646 1.630 1.00 82.94 690 SER A O 1
ATOM 5641 N N . GLU A 1 691 ? 20.528 19.839 0.690 1.00 80.00 691 GLU A N 1
ATOM 5642 C CA . GLU A 1 691 ? 19.917 18.706 -0.014 1.00 80.00 691 GLU A CA 1
ATOM 5643 C C . GLU A 1 691 ? 20.837 18.233 -1.152 1.00 80.00 691 GLU A C 1
ATOM 5645 O O . GLU A 1 691 ? 21.321 19.034 -1.954 1.00 80.00 691 GLU A O 1
ATOM 5650 N N . MET A 1 692 ? 21.085 16.924 -1.225 1.00 73.12 692 MET A N 1
ATOM 5651 C CA . MET A 1 692 ? 21.779 16.306 -2.352 1.00 73.12 692 MET A CA 1
ATOM 5652 C C . MET A 1 692 ? 20.869 16.394 -3.592 1.00 73.12 692 MET A C 1
ATOM 5654 O O . MET A 1 692 ? 19.729 15.931 -3.523 1.00 73.12 692 MET A O 1
ATOM 5658 N N . PRO A 1 693 ? 21.320 16.992 -4.712 1.00 57.75 693 PRO A N 1
ATOM 5659 C CA . PRO A 1 693 ? 20.450 17.285 -5.852 1.00 57.75 693 PRO A CA 1
ATOM 5660 C C . PRO A 1 693 ? 19.844 16.015 -6.461 1.00 57.75 693 PRO A C 1
ATOM 5662 O O . PRO A 1 693 ? 20.480 14.961 -6.464 1.00 57.75 693 PRO A O 1
ATOM 5665 N N . SER A 1 694 ? 18.628 16.115 -7.015 1.00 51.66 694 SER A N 1
ATOM 5666 C CA . SER A 1 694 ? 17.901 14.948 -7.538 1.00 51.66 694 SER A CA 1
ATOM 5667 C C . SER A 1 694 ? 18.689 14.210 -8.627 1.00 51.66 694 SER A C 1
ATOM 5669 O O . SER A 1 694 ? 18.950 14.731 -9.717 1.00 51.66 694 SER A O 1
ATOM 5671 N N . ILE A 1 695 ? 19.038 12.961 -8.312 1.00 49.81 695 ILE A N 1
ATOM 5672 C CA . ILE A 1 695 ? 19.915 12.086 -9.101 1.00 49.81 695 ILE A CA 1
ATOM 5673 C C . ILE A 1 695 ? 19.218 11.477 -10.325 1.00 49.81 695 ILE A C 1
ATOM 5675 O O . ILE A 1 695 ? 19.889 10.974 -11.230 1.00 49.81 695 ILE A O 1
ATOM 5679 N N . ASN A 1 696 ? 17.890 11.587 -10.432 1.00 51.91 696 ASN A N 1
ATOM 5680 C CA . ASN A 1 696 ? 17.209 11.288 -11.685 1.00 51.91 696 ASN A CA 1
ATOM 5681 C C . ASN A 1 696 ? 17.516 12.386 -12.716 1.00 51.91 696 ASN A C 1
ATOM 5683 O O . ASN A 1 696 ? 16.747 13.326 -12.909 1.00 51.91 696 ASN A O 1
ATOM 5687 N N . TRP A 1 697 ? 18.656 12.252 -13.398 1.00 49.31 697 TRP A N 1
ATOM 5688 C CA . TRP A 1 697 ? 19.151 13.220 -14.377 1.00 49.31 697 TRP A CA 1
ATOM 5689 C C . TRP A 1 697 ? 18.155 13.503 -15.505 1.00 49.31 697 TRP A C 1
ATOM 5691 O O . TRP A 1 697 ? 18.211 14.583 -16.089 1.00 49.31 697 TRP A O 1
ATOM 5701 N N . ARG A 1 698 ? 17.230 12.572 -15.795 1.00 45.41 698 ARG A N 1
ATOM 5702 C CA . ARG A 1 698 ? 16.136 12.805 -16.745 1.00 45.41 698 ARG A CA 1
ATOM 5703 C C . ARG A 1 698 ? 15.130 13.795 -16.185 1.00 45.41 698 ARG A C 1
ATOM 5705 O O . ARG A 1 698 ? 14.921 14.813 -16.818 1.00 45.41 698 ARG A O 1
ATOM 5712 N N . GLU A 1 699 ? 14.604 13.577 -14.980 1.00 47.28 699 GLU A N 1
ATOM 5713 C CA . GLU A 1 699 ? 13.715 14.557 -14.338 1.00 47.28 699 GLU A CA 1
ATOM 5714 C C . GLU A 1 699 ? 14.413 15.903 -14.116 1.00 47.28 699 GLU A C 1
ATOM 5716 O O . GLU A 1 699 ? 13.816 16.945 -14.370 1.00 47.28 699 GLU A O 1
ATOM 5721 N N . SER A 1 700 ? 15.681 15.920 -13.701 1.00 45.25 700 SER A N 1
ATOM 5722 C CA . SER A 1 700 ? 16.429 17.170 -13.517 1.00 45.25 700 SER A CA 1
ATOM 5723 C C . SER A 1 700 ? 16.653 17.919 -14.843 1.00 45.25 700 SER A C 1
ATOM 5725 O O . SER A 1 700 ? 16.522 19.141 -14.875 1.00 45.25 700 SER A O 1
ATOM 5727 N N . ALA A 1 701 ? 16.901 17.221 -15.958 1.00 46.25 701 ALA A N 1
ATOM 5728 C CA . ALA A 1 701 ? 16.991 17.839 -17.284 1.00 46.25 701 ALA A CA 1
ATOM 5729 C C . ALA A 1 701 ? 15.616 18.259 -17.843 1.00 46.25 701 ALA A C 1
ATOM 5731 O O . ALA A 1 701 ? 15.472 19.390 -18.310 1.00 46.25 701 ALA A O 1
ATOM 5732 N N . ASP A 1 702 ? 14.603 17.394 -17.754 1.00 44.81 702 ASP A N 1
ATOM 5733 C CA . ASP A 1 702 ? 13.235 17.640 -18.227 1.00 44.81 702 ASP A CA 1
ATOM 5734 C C . ASP A 1 702 ? 12.588 18.825 -17.483 1.00 44.81 702 ASP A C 1
ATOM 5736 O O . ASP A 1 702 ? 11.869 19.616 -18.093 1.00 44.81 702 ASP A O 1
ATOM 5740 N N . ASN A 1 703 ? 12.880 19.004 -16.187 1.00 44.06 703 ASN A N 1
ATOM 5741 C CA . ASN A 1 703 ? 12.415 20.153 -15.400 1.00 44.06 703 ASN A CA 1
ATOM 5742 C C . ASN A 1 703 ? 13.173 21.459 -15.710 1.00 44.06 703 ASN A C 1
ATOM 5744 O O . ASN A 1 703 ? 12.604 22.535 -15.542 1.00 44.06 703 ASN A O 1
ATOM 5748 N N . TRP A 1 704 ? 14.441 21.396 -16.134 1.00 41.75 704 TRP A N 1
ATOM 5749 C CA . TRP A 1 704 ? 15.267 22.585 -16.407 1.00 41.75 704 TRP A CA 1
ATOM 5750 C C . TRP A 1 704 ? 15.137 23.116 -17.836 1.00 41.75 704 TRP A C 1
ATOM 5752 O O . TRP A 1 704 ? 15.079 24.327 -18.038 1.00 41.75 704 TRP A O 1
ATOM 5762 N N . PHE A 1 705 ? 15.093 22.229 -18.830 1.00 42.28 705 PHE A N 1
ATOM 5763 C CA . PHE A 1 705 ? 14.988 22.604 -20.246 1.00 42.28 705 PHE A CA 1
ATOM 5764 C C . PHE A 1 705 ? 13.545 22.530 -20.775 1.00 42.28 705 PHE A C 1
ATOM 5766 O O . PHE A 1 705 ? 13.258 23.023 -21.869 1.00 42.28 705 PHE A O 1
ATOM 5773 N N . GLY A 1 706 ? 12.632 21.919 -20.011 1.00 42.00 706 GLY A N 1
ATOM 5774 C CA . GLY A 1 706 ? 11.332 21.486 -20.513 1.00 42.00 706 GLY A CA 1
ATOM 5775 C C . GLY A 1 706 ? 11.473 20.357 -21.538 1.00 42.00 706 GLY A C 1
ATOM 5776 O O . GLY A 1 706 ? 12.568 19.992 -21.966 1.00 42.00 706 GLY A O 1
ATOM 5777 N N . THR A 1 707 ? 10.350 19.839 -22.032 1.00 36.53 707 THR A N 1
ATOM 5778 C CA . THR A 1 707 ? 10.325 18.839 -23.117 1.00 36.53 707 THR A CA 1
ATOM 5779 C C . THR A 1 707 ? 10.589 19.461 -24.503 1.00 36.53 707 THR A C 1
ATOM 5781 O O . THR A 1 707 ? 9.913 19.141 -25.481 1.00 36.53 707 THR A O 1
ATOM 5784 N N . CYS A 1 708 ? 11.544 20.393 -24.594 1.00 33.81 708 CYS A N 1
ATOM 5785 C CA . CYS A 1 708 ? 11.835 21.197 -25.779 1.00 33.81 708 CYS A CA 1
ATOM 5786 C C . CYS A 1 708 ? 13.060 20.677 -26.553 1.00 33.81 708 CYS A C 1
ATOM 5788 O O . CYS A 1 708 ? 14.189 21.087 -26.301 1.00 33.81 708 CYS A O 1
ATOM 5790 N N . CYS A 1 709 ? 12.792 19.843 -27.565 1.00 32.38 709 CYS A N 1
ATOM 5791 C CA . CYS A 1 709 ? 13.675 19.510 -28.696 1.00 32.38 709 CYS A CA 1
ATOM 5792 C C . CYS A 1 709 ? 15.013 18.791 -28.399 1.00 32.38 709 CYS A C 1
ATOM 5794 O O . CYS A 1 709 ? 15.846 19.209 -27.602 1.00 32.38 709 CYS A O 1
ATOM 5796 N N . CYS A 1 710 ? 15.300 17.741 -29.177 1.00 37.28 710 CYS A N 1
ATOM 5797 C CA . CYS A 1 710 ? 16.495 16.891 -29.053 1.00 37.28 710 CYS A CA 1
ATOM 5798 C C . CYS A 1 710 ? 17.828 17.550 -29.494 1.00 37.28 710 CYS A C 1
ATOM 5800 O O . CYS A 1 710 ? 18.788 16.853 -29.810 1.00 37.28 710 CYS A O 1
ATOM 5802 N N . SER A 1 711 ? 17.904 18.882 -29.527 1.00 40.09 711 SER A N 1
ATOM 5803 C CA . SER A 1 711 ? 19.013 19.652 -30.113 1.00 40.09 711 SER A CA 1
ATOM 5804 C C . SER A 1 711 ? 20.202 19.868 -29.170 1.00 40.09 711 SER A C 1
ATOM 5806 O O . SER A 1 711 ? 21.283 20.237 -29.623 1.00 40.09 711 SER A O 1
ATOM 5808 N N . PHE A 1 712 ? 20.012 19.682 -27.859 1.00 39.66 712 PHE A N 1
ATOM 5809 C CA . PHE A 1 712 ? 20.947 20.161 -26.835 1.00 39.66 712 PHE A CA 1
ATOM 5810 C C . PHE A 1 712 ? 21.784 19.083 -26.138 1.00 39.66 712 PHE A C 1
ATOM 5812 O O . PHE A 1 712 ? 22.517 19.441 -25.228 1.00 39.66 712 PHE A O 1
ATOM 5819 N N . GLY A 1 713 ? 21.761 17.811 -26.561 1.00 46.38 713 GLY A N 1
ATOM 5820 C CA . GLY A 1 713 ? 22.419 16.687 -25.858 1.00 46.38 713 GLY A CA 1
ATOM 5821 C C . GLY A 1 713 ? 23.797 17.015 -25.256 1.00 46.38 713 GLY A C 1
ATOM 5822 O O . GLY A 1 713 ? 23.940 17.060 -24.039 1.00 46.38 713 GLY A O 1
ATOM 5823 N N . GLY A 1 714 ? 24.777 17.392 -26.084 1.00 45.78 714 GLY A N 1
ATOM 5824 C CA . GLY A 1 714 ? 26.133 17.747 -25.629 1.00 45.78 714 GLY A CA 1
ATOM 5825 C C . GLY A 1 714 ? 26.284 19.094 -24.892 1.00 45.78 714 GLY A C 1
ATOM 5826 O O . GLY A 1 714 ? 27.390 19.423 -24.459 1.00 45.78 714 GLY A O 1
ATOM 5827 N N . ILE A 1 715 ? 25.220 19.893 -24.762 1.00 45.12 715 ILE A N 1
ATOM 5828 C CA . ILE A 1 715 ? 25.148 21.111 -23.932 1.00 45.12 715 ILE A CA 1
ATOM 5829 C C . ILE A 1 715 ? 24.445 20.798 -22.611 1.00 45.12 715 ILE A C 1
ATOM 5831 O O . ILE A 1 715 ? 24.989 21.137 -21.566 1.00 45.12 715 ILE A O 1
ATOM 5835 N N . SER A 1 716 ? 23.314 20.091 -22.631 1.00 49.41 716 SER A N 1
ATOM 5836 C CA . SER A 1 716 ? 22.635 19.582 -21.437 1.00 49.41 716 SER A CA 1
ATOM 5837 C C . SER A 1 716 ? 23.546 18.636 -20.651 1.00 49.41 716 SER A C 1
ATOM 5839 O O . SER A 1 716 ? 23.683 18.817 -19.449 1.00 49.41 716 SER A O 1
ATOM 5841 N N . GLU A 1 717 ? 24.280 17.731 -21.308 1.00 49.09 717 GLU A N 1
ATOM 5842 C CA . GLU A 1 717 ? 25.345 16.930 -20.682 1.00 49.09 717 GLU A CA 1
ATOM 5843 C C . GLU A 1 717 ? 26.416 17.820 -20.035 1.00 49.09 717 GLU A C 1
ATOM 5845 O O . GLU A 1 717 ? 26.760 17.620 -18.875 1.00 49.09 717 GLU A O 1
ATOM 5850 N N . LYS A 1 718 ? 26.922 18.847 -20.734 1.00 49.09 718 LYS A N 1
ATOM 5851 C CA . LYS A 1 718 ? 27.930 19.768 -20.172 1.00 49.09 718 LYS A CA 1
ATOM 5852 C C . LYS A 1 718 ? 27.383 20.625 -19.029 1.00 49.09 718 LYS A C 1
ATOM 5854 O O . LYS A 1 718 ? 28.145 20.959 -18.126 1.00 49.09 718 LYS A O 1
ATOM 5859 N N . MET A 1 719 ? 26.099 20.980 -19.046 1.00 49.88 719 MET A N 1
ATOM 5860 C CA . MET A 1 719 ? 25.432 21.730 -17.980 1.00 49.88 719 MET A CA 1
ATOM 5861 C C . MET A 1 719 ? 25.143 20.847 -16.768 1.00 49.88 719 MET A C 1
ATOM 5863 O O . MET A 1 719 ? 25.446 21.269 -15.662 1.00 49.88 719 MET A O 1
ATOM 5867 N N . VAL A 1 720 ? 24.670 19.612 -16.957 1.00 49.56 720 VAL A N 1
ATOM 5868 C CA . VAL A 1 720 ? 24.490 18.623 -15.880 1.00 49.56 720 VAL A CA 1
ATOM 5869 C C . VAL A 1 720 ? 25.840 18.219 -15.284 1.00 49.56 720 VAL A C 1
ATOM 5871 O O . VAL A 1 720 ? 25.967 18.155 -14.066 1.00 49.56 720 VAL A O 1
ATOM 5874 N N . VAL A 1 721 ? 26.886 18.040 -16.098 1.00 50.56 721 VAL A N 1
ATOM 5875 C CA . VAL A 1 721 ? 28.255 17.809 -15.607 1.00 50.56 721 VAL A CA 1
ATOM 5876 C C . VAL A 1 721 ? 28.788 19.036 -14.862 1.00 50.56 721 VAL A C 1
ATOM 5878 O O . VAL A 1 721 ? 29.375 18.868 -13.800 1.00 50.56 721 VAL A O 1
ATOM 5881 N N . LYS A 1 722 ? 28.563 20.271 -15.337 1.00 51.34 722 LYS A N 1
ATOM 5882 C CA . LYS A 1 722 ? 28.909 21.490 -14.574 1.00 51.34 722 LYS A CA 1
ATOM 5883 C C . LYS A 1 722 ? 28.139 21.592 -13.254 1.00 51.34 722 LYS A C 1
ATOM 5885 O O . LYS A 1 722 ? 28.752 21.916 -12.248 1.00 51.34 722 LYS A O 1
ATOM 5890 N N . TYR A 1 723 ? 26.845 21.286 -13.260 1.00 53.31 723 TYR A N 1
ATOM 5891 C CA . TYR A 1 723 ? 25.973 21.294 -12.087 1.00 53.31 723 TYR A CA 1
ATOM 5892 C C . TYR A 1 723 ? 26.441 20.259 -11.059 1.00 53.31 723 TYR A C 1
ATOM 5894 O O . TYR A 1 723 ? 26.781 20.621 -9.941 1.00 53.31 723 TYR A O 1
ATOM 5902 N N . THR A 1 724 ? 26.618 19.000 -11.464 1.00 52.12 724 THR A N 1
ATOM 5903 C CA . THR A 1 724 ? 27.181 17.932 -10.616 1.00 52.12 724 THR A CA 1
ATOM 5904 C C . THR A 1 724 ? 28.566 18.313 -10.078 1.00 52.12 724 THR A C 1
ATOM 5906 O O . THR A 1 724 ? 28.833 18.148 -8.892 1.00 52.12 724 THR A O 1
ATOM 5909 N N . ASN A 1 725 ? 29.425 18.916 -10.910 1.00 54.03 725 ASN A N 1
ATOM 5910 C CA . ASN A 1 725 ? 30.737 19.417 -10.485 1.00 54.03 725 ASN A CA 1
ATOM 5911 C C . ASN A 1 725 ? 30.669 20.633 -9.536 1.00 54.03 725 ASN A C 1
ATOM 5913 O O . ASN A 1 725 ? 31.667 20.910 -8.880 1.00 54.03 725 ASN A O 1
ATOM 5917 N N . SER A 1 726 ? 29.544 21.356 -9.454 1.00 53.34 726 SER A N 1
ATOM 5918 C CA . SER A 1 726 ? 29.329 22.424 -8.460 1.00 53.34 726 SER A CA 1
ATOM 5919 C C . SER A 1 726 ? 28.827 21.918 -7.101 1.00 53.34 726 SER A C 1
ATOM 5921 O O . SER A 1 726 ? 28.801 22.690 -6.150 1.00 53.34 726 SER A O 1
ATOM 5923 N N . TYR A 1 727 ? 28.504 20.622 -6.991 1.00 57.09 727 TYR A N 1
ATOM 5924 C CA . TYR A 1 727 ? 28.199 19.923 -5.733 1.00 57.09 727 TYR A CA 1
ATOM 5925 C C . TYR A 1 727 ? 29.292 18.909 -5.345 1.00 57.09 727 TYR A C 1
ATOM 5927 O O . TYR A 1 727 ? 29.035 17.958 -4.607 1.00 57.09 727 TYR A O 1
ATOM 5935 N N . THR A 1 728 ? 30.525 19.081 -5.835 1.00 57.00 728 THR A N 1
ATOM 5936 C CA . THR A 1 728 ? 31.681 18.363 -5.275 1.00 57.00 728 THR A CA 1
ATOM 5937 C C . THR A 1 728 ? 31.902 18.780 -3.822 1.00 57.00 728 THR A C 1
ATOM 5939 O O . THR A 1 728 ? 31.594 19.908 -3.439 1.00 57.00 728 THR A O 1
ATOM 5942 N N . CYS A 1 729 ? 32.448 17.880 -2.999 1.00 59.94 729 CYS A N 1
ATOM 5943 C CA . CYS A 1 729 ? 32.717 18.159 -1.588 1.00 59.94 729 CYS A CA 1
ATOM 5944 C C . CYS A 1 729 ? 33.836 19.201 -1.412 1.00 59.94 729 CYS A C 1
ATOM 5946 O O . CYS A 1 729 ? 35.006 18.859 -1.233 1.00 59.94 729 CYS A O 1
ATOM 5948 N N . SER A 1 730 ? 33.467 20.480 -1.439 1.00 64.81 730 SER A N 1
ATOM 5949 C CA . SER A 1 730 ? 34.276 21.571 -0.907 1.00 64.81 730 SER A CA 1
ATOM 5950 C C . SER A 1 730 ? 34.378 21.458 0.619 1.00 64.81 730 SER A C 1
ATOM 5952 O O . SER A 1 730 ? 33.475 20.963 1.293 1.00 64.81 730 SER A O 1
ATOM 5954 N N . SER A 1 731 ? 35.500 21.911 1.183 1.00 66.88 731 SER A N 1
ATOM 5955 C CA . SER A 1 731 ? 35.746 21.863 2.629 1.00 66.88 731 SER A CA 1
ATOM 5956 C C . SER A 1 731 ? 34.658 22.615 3.408 1.00 66.88 731 SER A C 1
ATOM 5958 O O . SER A 1 731 ? 34.654 23.844 3.401 1.00 66.88 731 SER A O 1
ATOM 5960 N N . GLY A 1 732 ? 33.822 21.880 4.146 1.00 70.69 732 GLY A N 1
ATOM 5961 C CA . GLY A 1 732 ? 32.737 22.419 4.982 1.00 70.69 732 GLY A CA 1
ATOM 5962 C C . GLY A 1 732 ? 31.328 22.057 4.497 1.00 70.69 732 GLY A C 1
ATOM 5963 O O . GLY A 1 732 ? 30.430 21.942 5.331 1.00 70.69 732 GLY A O 1
ATOM 5964 N N . LEU A 1 733 ? 31.158 21.793 3.194 1.00 79.81 733 LEU A N 1
ATOM 5965 C CA . LEU A 1 733 ? 29.872 21.462 2.576 1.00 79.81 733 LEU A CA 1
ATOM 5966 C C . LEU A 1 733 ? 29.545 19.969 2.691 1.00 79.81 733 LEU A C 1
ATOM 5968 O O . LEU A 1 733 ? 30.309 19.105 2.256 1.00 79.81 733 LEU A O 1
ATOM 5972 N N . CYS A 1 734 ? 28.362 19.675 3.226 1.00 85.56 734 CYS A N 1
ATOM 5973 C CA . CYS A 1 734 ? 27.856 18.329 3.466 1.00 85.56 734 CYS A CA 1
ATOM 5974 C C . CYS A 1 734 ? 26.481 18.156 2.816 1.00 85.56 734 CYS A C 1
ATOM 5976 O O . CYS A 1 734 ? 25.532 18.873 3.146 1.00 85.56 734 CYS A O 1
ATOM 5978 N N . LEU A 1 735 ? 26.348 17.177 1.918 1.00 83.81 735 LEU A N 1
ATOM 5979 C CA . LEU A 1 735 ? 25.074 16.914 1.244 1.00 83.81 735 LEU A CA 1
ATOM 5980 C C . LEU A 1 735 ? 24.310 15.798 1.958 1.00 83.81 735 LEU A C 1
ATOM 5982 O O . LEU A 1 735 ? 24.863 14.733 2.234 1.00 83.81 735 LEU A O 1
ATOM 5986 N N . LEU A 1 736 ? 23.032 16.032 2.239 1.00 85.94 736 LEU A N 1
ATOM 5987 C CA . LEU A 1 736 ? 22.120 15.054 2.818 1.00 85.94 736 LEU A CA 1
ATOM 5988 C C . LEU A 1 736 ? 21.154 14.540 1.761 1.00 85.94 736 LEU A C 1
ATOM 5990 O O . LEU A 1 736 ? 20.542 15.314 1.028 1.00 85.94 736 LEU A O 1
ATOM 5994 N N . SER A 1 737 ? 20.945 13.232 1.756 1.00 81.38 737 SER A N 1
ATOM 5995 C CA . SER A 1 737 ? 19.846 12.598 1.036 1.00 81.38 737 SER A CA 1
ATOM 5996 C C . SER A 1 737 ? 18.779 12.097 2.015 1.00 81.38 737 SER A C 1
ATOM 5998 O O . SER A 1 737 ? 18.830 12.390 3.217 1.00 81.38 737 SER A O 1
ATOM 6000 N N . ALA A 1 738 ? 17.801 11.324 1.535 1.00 80.00 738 ALA A N 1
ATOM 6001 C CA . ALA A 1 738 ? 16.833 10.674 2.413 1.00 80.00 738 ALA A CA 1
ATOM 6002 C C . ALA A 1 738 ? 17.538 9.757 3.431 1.00 80.00 738 ALA A C 1
ATOM 6004 O O . ALA A 1 738 ? 17.269 9.852 4.630 1.00 80.00 738 ALA A O 1
ATOM 6005 N N . THR A 1 739 ? 18.500 8.938 2.988 1.00 85.44 739 THR A N 1
ATOM 6006 C CA . THR A 1 739 ? 19.136 7.904 3.830 1.00 85.44 739 THR A CA 1
ATOM 6007 C C . THR A 1 739 ? 20.621 8.122 4.149 1.00 85.44 739 THR A C 1
ATOM 6009 O O . THR A 1 739 ? 21.141 7.471 5.061 1.00 85.44 739 THR A O 1
ATOM 6012 N N . THR A 1 740 ? 21.319 9.027 3.455 1.00 88.31 740 THR A N 1
ATOM 6013 C CA . THR A 1 740 ? 22.785 9.167 3.549 1.00 88.31 740 THR A CA 1
ATOM 6014 C C . THR A 1 740 ? 23.253 10.601 3.824 1.00 88.31 740 THR A C 1
ATOM 6016 O O . THR A 1 740 ? 22.489 11.559 3.686 1.00 88.31 740 THR A O 1
ATOM 6019 N N . VAL A 1 741 ? 24.519 10.731 4.229 1.00 89.81 741 VAL A N 1
ATOM 6020 C CA . VAL A 1 741 ? 25.270 11.989 4.339 1.00 89.81 741 VAL A CA 1
ATOM 6021 C C . VAL A 1 741 ? 26.572 11.838 3.553 1.00 89.81 741 VAL A C 1
ATOM 6023 O O . VAL A 1 741 ? 27.361 10.935 3.833 1.00 89.81 741 VAL A O 1
ATOM 6026 N N . LEU A 1 742 ? 26.798 12.703 2.569 1.00 86.44 742 LEU A N 1
ATOM 6027 C CA . LEU A 1 742 ? 28.009 12.745 1.753 1.00 86.44 742 LEU A CA 1
ATOM 6028 C C . LEU A 1 742 ? 29.033 13.707 2.367 1.00 86.44 742 LEU A C 1
ATOM 6030 O O . LEU A 1 742 ? 28.744 14.891 2.544 1.00 86.44 742 LEU A O 1
ATOM 6034 N N . LEU A 1 743 ? 30.230 13.188 2.643 1.00 86.94 743 LEU A N 1
ATOM 6035 C CA . LEU A 1 743 ? 31.366 13.915 3.213 1.00 86.94 743 LEU A CA 1
ATOM 6036 C C . LEU A 1 743 ? 32.594 13.836 2.303 1.00 86.94 743 LEU A C 1
ATOM 6038 O O . LEU A 1 743 ? 32.816 12.813 1.648 1.00 86.94 743 LEU A O 1
ATOM 6042 N N . SER A 1 744 ? 33.441 14.870 2.332 1.00 84.81 744 SER A N 1
ATOM 6043 C CA . SER A 1 744 ? 34.792 14.778 1.769 1.00 84.81 744 SER A CA 1
ATOM 6044 C C . SER A 1 744 ? 35.602 13.708 2.503 1.00 84.81 744 SER A C 1
ATOM 6046 O O . SER A 1 744 ? 35.562 13.631 3.735 1.00 84.81 744 SER A O 1
ATOM 6048 N N . LYS A 1 745 ? 36.406 12.925 1.770 1.00 84.31 745 LYS A N 1
ATOM 6049 C CA . LYS A 1 745 ? 37.398 12.019 2.370 1.00 84.31 745 LYS A CA 1
ATOM 6050 C C . LYS A 1 745 ? 38.292 12.750 3.381 1.00 84.31 745 LYS A C 1
ATOM 6052 O O . LYS A 1 745 ? 38.604 12.203 4.439 1.00 84.31 745 LYS A O 1
ATOM 6057 N N . ASP A 1 746 ? 38.707 13.973 3.065 1.00 82.06 746 ASP A N 1
ATOM 6058 C CA . ASP A 1 746 ? 39.718 14.686 3.849 1.00 82.06 746 ASP A CA 1
ATOM 6059 C C . ASP A 1 746 ? 39.169 15.236 5.174 1.00 82.06 746 ASP A C 1
ATOM 6061 O O . ASP A 1 746 ? 39.942 15.492 6.100 1.00 82.06 746 ASP A O 1
ATOM 6065 N N . ASP A 1 747 ? 37.843 15.295 5.323 1.00 86.00 747 ASP A N 1
ATOM 6066 C CA . ASP A 1 747 ? 37.166 15.688 6.562 1.00 86.00 747 ASP A CA 1
ATOM 6067 C C . ASP A 1 747 ? 36.982 14.522 7.552 1.00 86.00 747 ASP A C 1
ATOM 6069 O O . ASP A 1 747 ? 36.686 14.758 8.726 1.00 86.00 747 ASP A O 1
ATOM 6073 N N . LEU A 1 748 ? 37.219 13.273 7.129 1.00 87.56 748 LEU A N 1
ATOM 6074 C CA . LEU A 1 748 ? 37.131 12.078 7.979 1.00 87.56 748 LEU A CA 1
ATOM 6075 C C . LEU A 1 748 ? 38.422 11.805 8.765 1.00 87.56 748 LEU A C 1
ATOM 6077 O O . LEU A 1 748 ? 39.529 11.977 8.251 1.00 87.56 748 LEU A O 1
ATOM 6081 N N . VAL A 1 749 ? 38.299 11.333 10.006 1.00 84.25 749 VAL A N 1
ATOM 6082 C CA . VAL A 1 749 ? 39.434 10.933 10.862 1.00 84.25 749 VAL A CA 1
ATOM 6083 C C . VAL A 1 749 ? 40.191 9.746 10.240 1.00 84.25 749 VAL A C 1
ATOM 6085 O O . VAL A 1 749 ? 39.574 8.803 9.755 1.00 84.25 749 VAL A O 1
ATOM 6088 N N . GLU A 1 750 ? 41.528 9.829 10.223 1.00 64.44 750 GLU A N 1
ATOM 6089 C CA . GLU A 1 750 ? 42.493 8.733 9.956 1.00 64.44 750 GLU A CA 1
ATOM 6090 C C . GLU A 1 750 ? 42.238 7.831 8.720 1.00 64.44 750 GLU A C 1
ATOM 6092 O O . GLU A 1 750 ? 42.686 6.689 8.647 1.00 64.44 750 GLU A O 1
ATOM 6097 N N . CYS A 1 751 ? 41.555 8.348 7.694 1.00 57.91 751 CYS A N 1
ATOM 6098 C CA . CYS A 1 751 ? 41.095 7.553 6.550 1.00 57.91 751 CYS A CA 1
ATOM 6099 C C . CYS A 1 751 ? 42.180 7.156 5.526 1.00 57.91 751 CYS A C 1
ATOM 6101 O O . CYS A 1 751 ? 42.239 7.680 4.403 1.00 57.91 751 CYS A O 1
ATOM 6103 N N . ILE A 1 752 ? 42.947 6.112 5.856 1.00 59.16 752 ILE A N 1
ATOM 6104 C CA . ILE A 1 752 ? 43.581 5.232 4.863 1.00 59.16 752 ILE A CA 1
ATOM 6105 C C . ILE A 1 752 ? 42.485 4.377 4.200 1.00 59.16 752 ILE A C 1
ATOM 6107 O O . ILE A 1 752 ? 42.263 3.219 4.549 1.00 59.16 752 ILE A O 1
ATOM 6111 N N . LEU A 1 753 ? 41.785 4.956 3.219 1.00 67.06 753 LEU A N 1
ATOM 6112 C CA . LEU A 1 753 ? 40.959 4.170 2.295 1.00 67.06 753 LEU A CA 1
ATOM 6113 C C . LEU A 1 753 ? 41.870 3.186 1.540 1.00 67.06 753 LEU A C 1
ATOM 6115 O O . LEU A 1 753 ? 42.964 3.552 1.104 1.00 67.06 753 LEU A O 1
ATOM 6119 N N . SER A 1 754 ? 41.472 1.916 1.496 1.00 54.22 754 SER A N 1
ATOM 6120 C CA . SER A 1 754 ? 42.426 0.803 1.519 1.00 54.22 754 SER A CA 1
ATOM 6121 C C . SER A 1 754 ? 43.161 0.547 0.196 1.00 54.22 754 SER A C 1
ATOM 6123 O O . SER A 1 754 ? 42.620 -0.093 -0.710 1.00 54.22 754 SER A O 1
ATOM 6125 N N . ASN A 1 755 ? 44.449 0.899 0.145 1.00 42.84 755 ASN A N 1
ATOM 6126 C CA . ASN A 1 755 ? 45.393 0.333 -0.821 1.00 42.84 755 ASN A CA 1
ATOM 6127 C C . ASN A 1 755 ? 45.602 -1.169 -0.523 1.00 42.84 755 ASN A C 1
ATOM 6129 O O . ASN A 1 755 ? 46.348 -1.533 0.390 1.00 42.84 755 ASN A O 1
ATOM 6133 N N . LYS A 1 756 ? 45.011 -2.070 -1.321 1.00 39.25 756 LYS A N 1
ATOM 6134 C CA . LYS A 1 756 ? 45.443 -3.482 -1.371 1.00 39.25 756 LYS A CA 1
ATOM 6135 C C . LYS A 1 756 ? 46.748 -3.597 -2.166 1.00 39.25 756 LYS A C 1
ATOM 6137 O O . LYS A 1 756 ? 46.746 -3.953 -3.338 1.00 39.25 756 LYS A O 1
ATOM 6142 N N . GLY A 1 757 ? 47.854 -3.276 -1.503 1.00 37.12 757 GLY A N 1
ATOM 6143 C CA . GLY A 1 757 ? 49.202 -3.282 -2.071 1.00 37.12 757 GLY A CA 1
ATOM 6144 C C . GLY A 1 757 ? 50.009 -2.109 -1.527 1.00 37.12 757 GLY A C 1
ATOM 6145 O O . GLY A 1 757 ? 49.683 -0.955 -1.791 1.00 37.12 757 GLY A O 1
ATOM 6146 N N . GLY A 1 758 ? 51.037 -2.403 -0.731 1.00 40.22 758 GLY A N 1
ATOM 6147 C CA . GLY A 1 758 ? 51.867 -1.381 -0.101 1.00 40.22 758 GLY A CA 1
ATOM 6148 C C . GLY A 1 758 ? 52.900 -0.804 -1.063 1.00 40.22 758 GLY A C 1
ATOM 6149 O O . GLY A 1 758 ? 53.923 -1.431 -1.326 1.00 40.22 758 GLY A O 1
ATOM 6150 N N . THR A 1 759 ? 52.664 0.409 -1.553 1.00 30.64 759 THR A N 1
ATOM 6151 C CA . THR A 1 759 ? 53.725 1.327 -1.991 1.00 30.64 759 THR A CA 1
ATOM 6152 C C . THR A 1 759 ? 53.212 2.749 -1.807 1.00 30.64 759 THR A C 1
ATOM 6154 O O . THR A 1 759 ? 52.140 3.088 -2.312 1.00 30.64 759 THR A O 1
ATOM 6157 N N . GLU A 1 760 ? 53.943 3.572 -1.061 1.00 28.81 760 GLU A N 1
ATOM 6158 C CA . GLU A 1 760 ? 53.658 5.002 -0.992 1.00 28.81 760 GLU A CA 1
ATOM 6159 C C . GLU A 1 760 ? 54.176 5.674 -2.263 1.00 28.81 760 GLU A C 1
ATOM 6161 O O . GLU A 1 760 ? 55.300 5.433 -2.700 1.00 28.81 760 GLU A O 1
ATOM 6166 N N . VAL A 1 761 ? 53.328 6.500 -2.871 1.00 29.44 761 VAL A N 1
ATOM 6167 C CA . VAL A 1 761 ? 53.704 7.403 -3.957 1.00 29.44 761 VAL A CA 1
ATOM 6168 C C . VAL A 1 761 ? 53.028 8.728 -3.650 1.00 29.44 761 VAL A C 1
ATOM 6170 O O . VAL A 1 761 ? 51.807 8.857 -3.786 1.00 29.44 761 VAL A O 1
ATOM 6173 N N . GLU A 1 762 ? 53.818 9.690 -3.187 1.00 29.86 762 GLU A N 1
ATOM 6174 C CA . GLU A 1 762 ? 53.372 11.071 -3.053 1.00 29.86 762 GLU A CA 1
ATOM 6175 C C . GLU A 1 762 ? 53.041 11.637 -4.439 1.00 29.86 762 GLU A C 1
ATOM 6177 O O . GLU A 1 762 ? 53.759 11.414 -5.413 1.00 29.86 762 GLU A O 1
ATOM 6182 N N . PHE A 1 763 ? 51.939 12.377 -4.526 1.00 27.56 763 PHE A N 1
ATOM 6183 C CA . PHE A 1 763 ? 51.618 13.226 -5.667 1.00 27.56 763 PHE A CA 1
ATOM 6184 C C . PHE A 1 763 ? 51.073 14.543 -5.125 1.00 27.56 763 PHE A C 1
ATOM 6186 O O . PHE A 1 763 ? 50.206 14.547 -4.250 1.00 27.56 763 PHE A O 1
ATOM 6193 N N . GLU A 1 764 ? 51.625 15.650 -5.614 1.00 27.62 764 GLU A N 1
ATOM 6194 C CA . GLU A 1 764 ? 51.452 16.969 -5.011 1.00 27.62 764 GLU A CA 1
ATOM 6195 C C . GLU A 1 764 ? 50.014 17.504 -5.095 1.00 27.62 764 GLU A C 1
ATOM 6197 O O . GLU A 1 764 ? 49.301 17.340 -6.088 1.00 27.62 764 GLU A O 1
ATOM 6202 N N . SER A 1 765 ? 49.614 18.228 -4.050 1.00 31.59 765 SER A N 1
ATOM 6203 C CA . SER A 1 765 ? 48.371 18.998 -4.010 1.00 31.59 765 SER A CA 1
ATOM 6204 C C . SER A 1 765 ? 48.515 20.303 -4.805 1.00 31.59 765 SER A C 1
ATOM 6206 O O . SER A 1 765 ? 49.042 21.286 -4.283 1.00 31.59 765 SER A O 1
ATOM 6208 N N . SER A 1 766 ? 48.002 20.355 -6.039 1.00 29.52 766 SER A N 1
ATOM 6209 C CA . SER A 1 766 ? 48.008 21.587 -6.853 1.00 29.52 766 SER A CA 1
ATOM 6210 C C . SER A 1 766 ? 46.825 21.719 -7.835 1.00 29.52 766 SER A C 1
ATOM 6212 O O . SER A 1 766 ? 46.998 21.873 -9.042 1.00 29.52 766 SER A O 1
ATOM 6214 N N . LEU A 1 767 ? 45.588 21.734 -7.316 1.00 25.94 767 LEU A N 1
ATOM 6215 C CA . LEU A 1 767 ? 44.392 22.162 -8.072 1.00 25.94 767 LEU A CA 1
ATOM 6216 C C . LEU A 1 767 ? 43.535 23.194 -7.317 1.00 25.94 767 LEU A C 1
ATOM 6218 O O . LEU A 1 767 ? 42.323 23.050 -7.167 1.00 25.94 767 LEU A O 1
ATOM 6222 N N . ALA A 1 768 ? 44.167 24.292 -6.901 1.00 27.22 768 ALA A N 1
ATOM 6223 C CA . ALA A 1 768 ? 43.446 25.533 -6.640 1.00 27.22 768 ALA A CA 1
ATOM 6224 C C . ALA A 1 768 ? 43.078 26.187 -7.986 1.00 27.22 768 ALA A C 1
ATOM 6226 O O . ALA A 1 768 ? 43.923 26.793 -8.641 1.00 27.22 768 ALA A O 1
ATOM 6227 N N . LEU A 1 769 ? 41.821 26.044 -8.411 1.00 26.02 769 LEU A N 1
ATOM 6228 C CA . LEU A 1 769 ? 41.254 26.805 -9.527 1.00 26.02 769 LEU A CA 1
ATOM 6229 C C . LEU A 1 769 ? 40.427 27.959 -8.963 1.00 26.02 769 LEU A C 1
ATOM 6231 O O . LEU A 1 769 ? 39.252 27.786 -8.643 1.00 26.02 769 LEU A O 1
ATOM 6235 N N . SER A 1 770 ? 41.044 29.135 -8.842 1.00 25.11 770 SER A N 1
ATOM 6236 C CA . SER A 1 770 ? 40.294 30.369 -8.624 1.00 25.11 770 SER A CA 1
ATOM 6237 C C . SER A 1 770 ? 39.415 30.664 -9.841 1.00 25.11 770 SER A C 1
ATOM 6239 O O . SER A 1 770 ? 39.793 30.440 -10.993 1.00 25.11 770 SER A O 1
ATOM 6241 N N . CYS A 1 771 ? 38.209 31.149 -9.575 1.00 24.83 771 CYS A N 1
ATOM 6242 C CA . CYS A 1 771 ? 37.274 31.650 -10.573 1.00 24.83 771 CYS A CA 1
ATOM 6243 C C . CYS A 1 771 ? 36.623 32.897 -9.979 1.00 24.83 771 CYS A C 1
ATOM 6245 O O . CYS A 1 771 ? 35.509 32.828 -9.463 1.00 24.83 771 CYS A O 1
ATOM 6247 N N . ASP A 1 772 ? 37.347 34.016 -10.013 1.00 23.80 772 ASP A N 1
ATOM 6248 C CA . ASP A 1 772 ? 36.827 35.310 -9.579 1.00 23.80 772 ASP A CA 1
ATOM 6249 C C . ASP A 1 772 ? 35.665 35.725 -10.487 1.00 23.80 772 ASP A C 1
ATOM 6251 O O . ASP A 1 772 ? 35.840 36.158 -11.628 1.00 23.80 772 ASP A O 1
ATOM 6255 N N . VAL A 1 773 ? 34.445 35.547 -9.981 1.00 28.41 773 VAL A N 1
ATOM 6256 C CA . VAL A 1 773 ? 33.227 36.009 -10.642 1.00 28.41 773 VAL A CA 1
ATOM 6257 C C . VAL A 1 773 ? 33.063 37.488 -10.325 1.00 28.41 773 VAL A C 1
ATOM 6259 O O . VAL A 1 773 ? 32.769 37.857 -9.191 1.00 28.41 773 VAL A O 1
ATOM 6262 N N . GLY A 1 774 ? 33.221 38.341 -11.339 1.00 25.12 774 GLY A N 1
ATOM 6263 C CA . GLY A 1 774 ? 32.883 39.758 -11.236 1.00 25.12 774 GLY A CA 1
ATOM 6264 C C . GLY A 1 774 ? 31.390 39.935 -10.955 1.00 25.12 774 GLY A C 1
ATOM 6265 O O . GLY A 1 774 ? 30.567 39.817 -11.862 1.00 25.12 774 GLY A O 1
ATOM 6266 N N . VAL A 1 775 ? 31.041 40.196 -9.694 1.00 25.55 775 VAL A N 1
ATOM 6267 C CA . VAL A 1 775 ? 29.656 40.407 -9.260 1.00 25.55 775 VAL A CA 1
ATOM 6268 C C . VAL A 1 775 ? 29.162 41.766 -9.749 1.00 25.55 775 VAL A C 1
ATOM 6270 O O . VAL A 1 775 ? 29.697 42.806 -9.372 1.00 25.55 775 VAL A O 1
ATOM 6273 N N . VAL A 1 776 ? 28.096 41.755 -10.551 1.00 24.97 776 VAL A N 1
ATOM 6274 C CA . VAL A 1 776 ? 27.310 42.948 -10.890 1.00 24.97 776 VAL A CA 1
ATOM 6275 C C . VAL A 1 776 ? 25.909 42.771 -10.313 1.00 24.97 776 VAL A C 1
ATOM 6277 O O . VAL A 1 776 ? 25.010 42.265 -10.984 1.00 24.97 776 VAL A O 1
ATOM 6280 N N . GLU A 1 777 ? 25.719 43.185 -9.060 1.00 25.64 777 GLU A N 1
ATOM 6281 C CA . GLU A 1 777 ? 24.379 43.373 -8.497 1.00 25.64 777 GLU A CA 1
ATOM 6282 C C . GLU A 1 777 ? 23.869 44.798 -8.779 1.00 25.64 777 GLU A C 1
ATOM 6284 O O . GLU A 1 777 ? 24.567 45.777 -8.496 1.00 25.64 777 GLU A O 1
ATOM 6289 N N . PRO A 1 778 ? 22.641 44.964 -9.303 1.00 24.81 778 PRO A N 1
ATOM 6290 C CA . PRO A 1 778 ? 22.027 46.273 -9.475 1.00 24.81 778 PRO A CA 1
ATOM 6291 C C . PRO A 1 778 ? 21.341 46.726 -8.175 1.00 24.81 778 PRO A C 1
ATOM 6293 O O . PRO A 1 778 ? 20.158 46.460 -7.963 1.00 24.81 778 PRO A O 1
ATOM 6296 N N . GLY A 1 779 ? 22.056 47.455 -7.312 1.00 32.06 779 GLY A N 1
ATOM 6297 C CA . GLY A 1 779 ? 21.490 47.945 -6.050 1.00 32.06 779 GLY A CA 1
ATOM 6298 C C . GLY A 1 779 ? 22.042 49.286 -5.572 1.00 32.06 779 GLY A C 1
ATOM 6299 O O . GLY A 1 779 ? 23.102 49.336 -4.961 1.00 32.06 779 GLY A O 1
ATOM 6300 N N . SER A 1 780 ? 21.290 50.380 -5.753 1.00 27.67 780 SER A N 1
ATOM 6301 C CA . SER A 1 780 ? 21.440 51.553 -4.876 1.00 27.67 780 SER A CA 1
ATOM 6302 C C . SER A 1 780 ? 20.199 52.450 -4.786 1.00 27.67 780 SER A C 1
ATOM 6304 O O . SER A 1 780 ? 19.673 52.961 -5.773 1.00 27.67 780 SER A O 1
ATOM 6306 N N . ARG A 1 781 ? 19.775 52.679 -3.541 1.00 23.64 781 ARG A N 1
ATOM 6307 C CA . ARG A 1 781 ? 19.746 53.974 -2.831 1.00 23.64 781 ARG A CA 1
ATOM 6308 C C . ARG A 1 781 ? 19.688 53.627 -1.331 1.00 23.64 781 ARG A C 1
ATOM 6310 O O . ARG A 1 781 ? 19.022 52.661 -0.984 1.00 23.64 781 ARG A O 1
ATOM 6317 N N . SER A 1 782 ? 20.360 54.309 -0.403 1.00 23.22 782 SER A N 1
ATOM 6318 C CA . SER A 1 782 ? 21.139 55.566 -0.442 1.00 23.22 782 SER A CA 1
ATOM 6319 C C . SER A 1 782 ? 21.999 55.633 0.847 1.00 23.22 782 SER A C 1
ATOM 6321 O O . SER A 1 782 ? 21.431 55.447 1.918 1.00 23.22 782 SER A O 1
ATOM 6323 N N . SER A 1 783 ? 23.341 55.652 0.789 1.00 29.72 783 SER A N 1
ATOM 6324 C CA . SER A 1 783 ? 24.257 56.825 0.722 1.00 29.72 783 SER A CA 1
ATOM 6325 C C . SER A 1 783 ? 24.601 57.503 2.069 1.00 29.72 783 SER A C 1
ATOM 6327 O O . SER A 1 783 ? 23.693 57.892 2.799 1.00 29.72 783 SER A O 1
ATOM 6329 N N . GLU A 1 784 ? 25.893 57.756 2.319 1.00 29.25 784 GLU A N 1
ATOM 6330 C CA . GLU A 1 784 ? 26.437 58.573 3.429 1.00 29.25 784 GLU A CA 1
ATOM 6331 C C . GLU A 1 784 ? 27.121 59.871 2.928 1.00 29.25 784 GLU A C 1
ATOM 6333 O O . GLU A 1 784 ? 27.363 60.014 1.730 1.00 29.25 784 GLU A O 1
ATOM 6338 N N . GLY A 1 785 ? 27.470 60.782 3.856 1.00 39.19 785 GLY A N 1
ATOM 6339 C CA . GLY A 1 785 ? 28.306 61.982 3.632 1.00 39.19 785 GLY A CA 1
ATOM 6340 C C . GLY A 1 785 ? 27.538 63.317 3.511 1.00 39.19 785 GLY A C 1
ATOM 6341 O O . GLY A 1 785 ? 26.414 63.337 3.021 1.00 39.19 785 GLY A O 1
ATOM 6342 N N . GLU A 1 786 ? 28.051 64.480 3.946 1.00 34.81 786 GLU A N 1
ATOM 6343 C CA . GLU A 1 786 ? 29.308 64.791 4.659 1.00 34.81 786 GLU A CA 1
ATOM 6344 C C . GLU A 1 786 ? 29.238 66.126 5.462 1.00 34.81 786 GLU A C 1
ATOM 6346 O O . GLU A 1 786 ? 28.471 67.025 5.136 1.00 34.81 786 GLU A O 1
ATOM 6351 N N . ASN A 1 787 ? 30.093 66.220 6.493 1.00 31.88 787 ASN A N 1
ATOM 6352 C CA . ASN A 1 787 ? 30.903 67.361 6.979 1.00 31.88 787 ASN A CA 1
ATOM 6353 C C . ASN A 1 787 ? 30.353 68.787 7.274 1.00 31.88 787 ASN A C 1
ATOM 6355 O O . ASN A 1 787 ? 29.848 69.490 6.411 1.00 31.88 787 ASN A O 1
ATOM 6359 N N . VAL A 1 788 ? 30.715 69.238 8.499 1.00 31.38 788 VAL A N 1
ATOM 6360 C CA . VAL A 1 788 ? 31.328 70.549 8.871 1.00 31.38 788 VAL A CA 1
ATOM 6361 C C . VAL A 1 788 ? 30.512 71.842 8.631 1.00 31.38 788 VAL A C 1
ATOM 6363 O O . VAL A 1 788 ? 30.083 72.123 7.526 1.00 31.38 788 VAL A O 1
ATOM 6366 N N . CYS A 1 789 ? 30.346 72.781 9.579 1.00 26.97 789 CYS A N 1
ATOM 6367 C CA . CYS A 1 789 ? 30.525 72.834 11.049 1.00 26.97 789 CYS A CA 1
ATOM 6368 C C . CYS A 1 789 ? 29.778 74.110 11.556 1.00 26.97 789 CYS A C 1
ATOM 6370 O O . CYS A 1 789 ? 28.733 74.439 10.998 1.00 26.97 789 CYS A O 1
ATOM 6372 N N . GLY A 1 790 ? 30.303 74.870 12.534 1.00 26.91 790 GLY A N 1
ATOM 6373 C CA . GLY A 1 790 ? 30.278 76.344 12.438 1.00 26.91 790 GLY A CA 1
ATOM 6374 C C . GLY A 1 790 ? 29.950 77.194 13.675 1.00 26.91 790 GLY A C 1
ATOM 6375 O O . GLY A 1 790 ? 30.568 78.243 13.817 1.00 26.91 790 GLY A O 1
ATOM 6376 N N . GLN A 1 791 ? 29.029 76.802 14.565 1.00 22.95 791 GLN A N 1
ATOM 6377 C CA . GLN A 1 791 ? 28.805 77.507 15.844 1.00 22.95 791 GLN A CA 1
ATOM 6378 C C . GLN A 1 791 ? 28.022 76.662 16.867 1.00 22.95 791 GLN A C 1
ATOM 6380 O O . GLN A 1 791 ? 27.543 75.573 16.550 1.00 22.95 791 GLN A O 1
ATOM 6385 N N . VAL A 1 792 ? 27.969 77.147 18.110 1.00 30.91 792 VAL A N 1
ATOM 6386 C CA . VAL A 1 792 ? 27.537 76.414 19.311 1.00 30.91 792 VAL A CA 1
ATOM 6387 C C . VAL A 1 792 ? 26.044 76.630 19.575 1.00 30.91 792 VAL A C 1
ATOM 6389 O O . VAL A 1 792 ? 25.657 77.759 19.853 1.00 30.91 792 VAL A O 1
ATOM 6392 N N . ASP A 1 793 ? 25.223 75.575 19.484 1.00 27.58 793 ASP A N 1
ATOM 6393 C CA . ASP A 1 793 ? 24.627 74.943 20.679 1.00 27.58 793 ASP A CA 1
ATOM 6394 C C . ASP A 1 793 ? 23.859 73.627 20.377 1.00 27.58 793 ASP A C 1
ATOM 6396 O O . ASP A 1 793 ? 23.737 73.190 19.231 1.00 27.58 793 ASP A O 1
ATOM 6400 N N . GLU A 1 794 ? 23.416 72.974 21.453 1.00 33.25 794 GLU A N 1
ATOM 6401 C CA . GLU A 1 794 ? 22.599 71.753 21.609 1.00 33.25 794 GLU A CA 1
ATOM 6402 C C . GLU A 1 794 ? 21.849 71.123 20.395 1.00 33.25 794 GLU A C 1
ATOM 6404 O O . GLU A 1 794 ? 20.855 71.638 19.894 1.00 33.25 794 GLU A O 1
ATOM 6409 N N . SER A 1 795 ? 22.161 69.845 20.116 1.00 27.73 795 SER A N 1
ATOM 6410 C CA . SER A 1 795 ? 21.267 68.794 19.554 1.00 27.73 795 SER A CA 1
ATOM 6411 C C . SER A 1 795 ? 20.643 68.964 18.137 1.00 27.73 795 SER A C 1
ATOM 6413 O O . SER A 1 795 ? 19.836 69.846 17.862 1.00 27.73 795 SER A O 1
ATOM 6415 N N . LYS A 1 796 ? 20.926 68.025 17.210 1.00 28.92 796 LYS A N 1
ATOM 6416 C CA . LYS A 1 796 ? 20.468 68.080 15.796 1.00 28.92 796 LYS A CA 1
ATOM 6417 C C . LYS A 1 796 ? 19.357 67.087 15.407 1.00 28.92 796 LYS A C 1
ATOM 6419 O O . LYS A 1 796 ? 19.224 66.004 15.971 1.00 28.92 796 LYS A O 1
ATOM 6424 N N . ARG A 1 797 ? 18.597 67.444 14.356 1.00 28.56 797 ARG A N 1
ATOM 6425 C CA . ARG A 1 797 ? 17.564 66.631 13.672 1.00 28.56 797 ARG A CA 1
ATOM 6426 C C . ARG A 1 797 ? 17.664 66.742 12.133 1.00 28.56 797 ARG A C 1
ATOM 6428 O O . ARG A 1 797 ? 18.009 67.794 11.621 1.00 28.56 797 ARG A O 1
ATOM 6435 N N . ARG A 1 798 ? 17.266 65.659 11.446 1.00 24.38 798 ARG A N 1
ATOM 6436 C CA . ARG A 1 798 ? 16.563 65.539 10.136 1.00 24.38 798 ARG A CA 1
ATOM 6437 C C . ARG A 1 798 ? 16.752 66.583 8.990 1.00 24.38 798 ARG A C 1
ATOM 6439 O O . ARG A 1 798 ? 16.175 67.657 9.054 1.00 24.38 798 ARG A O 1
ATOM 6446 N N . CYS A 1 799 ? 17.255 66.067 7.853 1.00 24.77 799 CYS A N 1
ATOM 6447 C CA . CYS A 1 799 ? 16.622 66.041 6.501 1.00 24.77 799 CYS A CA 1
ATOM 6448 C C . CYS A 1 799 ? 16.550 67.273 5.543 1.00 24.77 799 CYS A C 1
ATOM 6450 O O . CYS A 1 799 ? 15.929 68.269 5.886 1.00 24.77 799 CYS A O 1
ATOM 6452 N N . ILE A 1 800 ? 16.903 67.008 4.256 1.00 29.33 800 ILE A N 1
ATOM 6453 C CA . ILE A 1 800 ? 16.324 67.554 2.978 1.00 29.33 800 ILE A CA 1
ATOM 6454 C C . ILE A 1 800 ? 16.767 69.016 2.622 1.00 29.33 800 ILE A C 1
ATOM 6456 O O . ILE A 1 800 ? 16.916 69.822 3.526 1.00 29.33 800 ILE A O 1
ATOM 6460 N N . ASP A 1 801 ? 17.110 69.440 1.379 1.00 27.81 801 ASP A N 1
ATOM 6461 C CA . ASP A 1 801 ? 16.504 69.208 0.037 1.00 27.81 801 ASP A CA 1
ATOM 6462 C C . ASP A 1 801 ? 17.418 69.496 -1.220 1.00 27.81 801 ASP A C 1
ATOM 6464 O O . ASP A 1 801 ? 18.405 70.211 -1.117 1.00 27.81 801 ASP A O 1
ATOM 6468 N N . LYS A 1 802 ? 16.989 69.018 -2.415 1.00 26.92 802 LYS A N 1
ATOM 6469 C CA . LYS A 1 802 ? 17.149 69.508 -3.837 1.00 26.92 802 LYS A CA 1
ATOM 6470 C C . LYS A 1 802 ? 18.481 69.918 -4.564 1.00 26.92 802 LYS A C 1
ATOM 6472 O O . LYS A 1 802 ? 18.987 71.016 -4.387 1.00 26.92 802 LYS A O 1
ATOM 6477 N N . ALA A 1 803 ? 18.750 69.172 -5.665 1.00 25.25 803 ALA A N 1
ATOM 6478 C CA . ALA A 1 803 ? 18.711 69.583 -7.111 1.00 25.25 803 ALA A CA 1
ATOM 6479 C C . ALA A 1 803 ? 19.961 69.997 -7.967 1.00 25.25 803 ALA A C 1
ATOM 6481 O O . ALA A 1 803 ? 20.767 70.825 -7.560 1.00 25.25 803 ALA A O 1
ATOM 6482 N N . SER A 1 804 ? 19.939 69.559 -9.256 1.00 23.36 804 SER A N 1
ATOM 6483 C CA . SER A 1 804 ? 20.511 70.154 -10.517 1.00 23.36 804 SER A CA 1
ATOM 6484 C C . SER A 1 804 ? 21.576 69.356 -11.336 1.00 23.36 804 SER A C 1
ATOM 6486 O O . SER A 1 804 ? 22.291 68.517 -10.805 1.00 23.36 804 SER A O 1
ATOM 6488 N N . LEU A 1 805 ? 21.605 69.608 -12.663 1.00 20.53 805 LEU A N 1
ATOM 6489 C CA . LEU A 1 805 ? 22.359 68.995 -13.808 1.00 20.53 805 LEU A CA 1
ATOM 6490 C C . LEU A 1 805 ? 23.524 69.919 -14.307 1.00 20.53 805 LEU A C 1
ATOM 6492 O O . LEU A 1 805 ? 23.661 70.971 -13.680 1.00 20.53 805 LEU A O 1
ATOM 6496 N N . PRO A 1 806 ? 24.259 69.721 -15.455 1.00 35.41 806 PRO A N 1
ATOM 6497 C CA . PRO A 1 806 ? 24.544 68.566 -16.375 1.00 35.41 806 PRO A CA 1
ATOM 6498 C C . PRO A 1 806 ? 26.059 68.388 -16.797 1.00 35.41 806 PRO A C 1
ATOM 6500 O O . PRO A 1 806 ? 26.889 69.212 -16.429 1.00 35.41 806 PRO A O 1
ATOM 6503 N N . GLY A 1 807 ? 26.428 67.425 -17.685 1.00 22.70 807 GLY A N 1
ATOM 6504 C CA . GLY A 1 807 ? 27.634 67.565 -18.565 1.00 22.70 807 GLY A CA 1
ATOM 6505 C C . GLY A 1 807 ? 28.271 66.327 -19.278 1.00 22.70 807 GLY A C 1
ATOM 6506 O O . GLY A 1 807 ? 28.576 65.344 -18.625 1.00 22.70 807 GLY A O 1
ATOM 6507 N N . CYS A 1 808 ? 28.493 66.443 -20.607 1.00 22.80 808 CYS A N 1
ATOM 6508 C CA . CYS A 1 808 ? 29.330 65.704 -21.619 1.00 22.80 808 CYS A CA 1
ATOM 6509 C C . CYS A 1 808 ? 30.631 64.929 -21.184 1.00 22.80 808 CYS A C 1
ATOM 6511 O O . CYS A 1 808 ? 31.100 65.181 -20.087 1.00 22.80 808 CYS A O 1
ATOM 6513 N N . CYS A 1 809 ? 31.430 64.139 -21.955 1.00 25.08 809 CYS A N 1
ATOM 6514 C CA . CYS A 1 809 ? 31.532 63.513 -23.323 1.00 25.08 809 CYS A CA 1
ATOM 6515 C C . CYS A 1 809 ? 32.996 62.897 -23.459 1.00 25.08 809 CYS A C 1
ATOM 6517 O O . CYS A 1 809 ? 33.762 63.149 -22.534 1.00 25.08 809 CYS A O 1
ATOM 6519 N N . VAL A 1 810 ? 33.584 62.170 -24.455 1.00 24.75 810 VAL A N 1
ATOM 6520 C CA . VAL A 1 810 ? 33.294 61.412 -25.729 1.00 24.75 810 VAL A CA 1
ATOM 6521 C C . VAL A 1 810 ? 34.635 60.742 -26.255 1.00 24.75 810 VAL A C 1
ATOM 6523 O O . VAL A 1 810 ? 35.686 61.143 -25.764 1.00 24.75 810 VAL A O 1
ATOM 6526 N N . HIS A 1 811 ? 34.620 59.819 -27.259 1.00 24.84 811 HIS A N 1
ATOM 6527 C CA . HIS A 1 811 ? 35.766 59.206 -28.042 1.00 24.84 811 HIS A CA 1
ATOM 6528 C C . HIS A 1 811 ? 36.689 58.161 -27.317 1.00 24.84 811 HIS A C 1
ATOM 6530 O O . HIS A 1 811 ? 36.760 58.198 -26.094 1.00 24.84 811 HIS A O 1
ATOM 6536 N N . ASP A 1 812 ? 37.421 57.186 -27.926 1.00 21.52 812 ASP A N 1
ATOM 6537 C CA . ASP A 1 812 ? 37.517 56.596 -29.304 1.00 21.52 812 ASP A CA 1
ATOM 6538 C C . ASP A 1 812 ? 38.188 55.164 -29.331 1.00 21.52 812 ASP A C 1
ATOM 6540 O O . ASP A 1 812 ? 38.498 54.611 -28.278 1.00 21.52 812 ASP A O 1
ATOM 6544 N N . SER A 1 813 ? 38.385 54.548 -30.521 1.00 25.97 813 SER A N 1
ATOM 6545 C CA . SER A 1 813 ? 38.970 53.194 -30.838 1.00 25.97 813 SER A CA 1
ATOM 6546 C C . SER A 1 813 ? 40.454 53.243 -31.360 1.00 25.97 813 SER A C 1
ATOM 6548 O O . SER A 1 813 ? 40.978 54.355 -31.300 1.00 25.97 813 SER A O 1
ATOM 6550 N N . PRO A 1 814 ? 41.169 52.201 -31.925 1.00 41.50 814 PRO A N 1
ATOM 6551 C CA . PRO A 1 814 ? 40.820 50.808 -32.340 1.00 41.50 814 PRO A CA 1
ATOM 6552 C C . PRO A 1 814 ? 41.916 49.676 -32.171 1.00 41.50 814 PRO A C 1
ATOM 6554 O O . PRO A 1 814 ? 42.924 49.858 -31.500 1.00 41.50 814 PRO A O 1
ATOM 6557 N N . ASP A 1 815 ? 41.693 48.527 -32.848 1.00 24.77 815 ASP A N 1
ATOM 6558 C CA . ASP A 1 815 ? 42.619 47.504 -33.428 1.00 24.77 815 ASP A CA 1
ATOM 6559 C C . ASP A 1 815 ? 43.595 46.612 -32.612 1.00 24.77 815 ASP A C 1
ATOM 6561 O O . ASP A 1 815 ? 44.587 47.060 -32.042 1.00 24.77 815 ASP A O 1
ATOM 6565 N N . SER A 1 816 ? 43.461 45.278 -32.776 1.00 26.42 816 SER A N 1
ATOM 6566 C CA . SER A 1 816 ? 44.382 44.433 -33.596 1.00 26.42 816 SER A CA 1
ATOM 6567 C C . SER A 1 816 ? 44.034 42.920 -33.557 1.00 26.42 816 SER A C 1
ATOM 6569 O O . SER A 1 816 ? 43.321 42.455 -32.672 1.00 26.42 816 SER A O 1
ATOM 6571 N N . ASN A 1 817 ? 44.500 42.144 -34.551 1.00 26.42 817 ASN A N 1
ATOM 6572 C CA . ASN A 1 817 ? 44.284 40.687 -34.673 1.00 26.42 817 ASN A CA 1
ATOM 6573 C C . ASN A 1 817 ? 45.513 39.882 -34.220 1.00 26.42 817 ASN A C 1
ATOM 6575 O O . ASN A 1 817 ? 46.611 40.178 -34.681 1.00 26.42 817 ASN A O 1
ATOM 6579 N N . GLU A 1 818 ? 45.312 38.751 -33.532 1.00 24.52 818 GLU A N 1
ATOM 6580 C CA . GLU A 1 818 ? 46.187 37.579 -33.704 1.00 24.52 818 GLU A CA 1
ATOM 6581 C C . GLU A 1 818 ? 45.461 36.252 -33.405 1.00 24.52 818 GLU A C 1
ATOM 6583 O O . GLU A 1 818 ? 44.582 36.178 -32.546 1.00 24.52 818 GLU A O 1
ATOM 6588 N N . SER A 1 819 ? 45.790 35.191 -34.151 1.00 28.28 819 SER A N 1
ATOM 6589 C CA . SER A 1 819 ? 45.058 33.916 -34.144 1.00 28.28 819 SER A CA 1
ATOM 6590 C C . SER A 1 819 ? 45.844 32.778 -33.487 1.00 28.28 819 SER A C 1
ATOM 6592 O O . SER A 1 819 ? 46.813 32.288 -34.069 1.00 28.28 819 SER A O 1
ATOM 6594 N N . PHE A 1 820 ? 45.380 32.267 -32.341 1.00 25.06 820 PHE A N 1
ATOM 6595 C CA . PHE A 1 820 ? 46.004 31.120 -31.670 1.00 25.06 820 PHE A CA 1
ATOM 6596 C C . PHE A 1 820 ? 45.138 29.854 -31.691 1.00 25.06 820 PHE A C 1
ATOM 6598 O O . PHE A 1 820 ? 44.082 29.776 -31.065 1.00 25.06 820 PHE A O 1
ATOM 6605 N N . GLN A 1 821 ? 45.633 28.812 -32.367 1.00 30.77 821 GLN A N 1
ATOM 6606 C CA . GLN A 1 821 ? 45.085 27.457 -32.266 1.00 30.77 821 GLN A CA 1
ATOM 6607 C C . GLN A 1 821 ? 45.514 26.807 -30.943 1.00 30.77 821 GLN A C 1
ATOM 6609 O O . GLN A 1 821 ? 46.654 26.357 -30.799 1.00 30.77 821 GLN A O 1
ATOM 6614 N N . LEU A 1 822 ? 44.595 26.698 -29.983 1.00 27.05 822 LEU A N 1
ATOM 6615 C CA . LEU A 1 822 ? 44.831 25.953 -28.746 1.00 27.05 822 LEU A CA 1
ATOM 6616 C C . LEU A 1 822 ? 44.493 24.467 -28.939 1.00 27.05 822 LEU A C 1
ATOM 6618 O O . LEU A 1 822 ? 43.339 24.090 -29.125 1.00 27.05 822 LEU A O 1
ATOM 6622 N N . LYS A 1 823 ? 45.526 23.617 -28.912 1.00 25.72 823 LYS A N 1
ATOM 6623 C CA . LYS A 1 823 ? 45.404 22.160 -29.082 1.00 25.72 823 LYS A CA 1
ATOM 6624 C C . LYS A 1 823 ? 44.541 21.548 -27.978 1.00 25.72 823 LYS A C 1
ATOM 6626 O O . LYS A 1 823 ? 44.843 21.720 -26.797 1.00 25.72 823 LYS A O 1
ATOM 6631 N N . GLU A 1 824 ? 43.559 20.732 -28.358 1.00 28.25 824 GLU A N 1
ATOM 6632 C CA . GLU A 1 824 ? 42.819 19.879 -27.424 1.00 28.25 824 GLU A CA 1
ATOM 6633 C C . GLU A 1 824 ? 43.761 18.857 -26.759 1.00 28.25 824 GLU A C 1
ATOM 6635 O O . GLU A 1 824 ? 44.003 17.759 -27.271 1.00 28.25 824 GLU A O 1
ATOM 6640 N N . LYS A 1 825 ? 44.291 19.186 -25.575 1.00 28.50 825 LYS A N 1
ATOM 6641 C CA . LYS A 1 825 ? 44.807 18.161 -24.663 1.00 28.50 825 LYS A CA 1
ATOM 6642 C C . LYS A 1 825 ? 43.624 17.287 -24.250 1.00 28.50 825 LYS A C 1
ATOM 6644 O O . LYS A 1 825 ? 42.731 17.761 -23.553 1.00 28.50 825 LYS A O 1
ATOM 6649 N N . LYS A 1 826 ? 43.640 16.016 -24.670 1.00 34.59 826 LYS A N 1
ATOM 6650 C CA . LYS A 1 826 ? 42.695 14.978 -24.230 1.00 34.59 826 LYS A CA 1
ATOM 6651 C C . LYS A 1 826 ? 42.488 15.055 -22.712 1.00 34.59 826 LYS A C 1
ATOM 6653 O O . LYS A 1 826 ? 43.364 14.626 -21.962 1.00 34.59 826 LYS A O 1
ATOM 6658 N N . LEU A 1 827 ? 41.315 15.512 -22.269 1.00 31.36 827 LEU A N 1
ATOM 6659 C CA . LEU A 1 827 ? 40.798 15.054 -20.984 1.00 31.36 827 LEU A CA 1
ATOM 6660 C C . LEU A 1 827 ? 40.537 13.550 -21.122 1.00 31.36 827 LEU A C 1
ATOM 6662 O O . LEU A 1 827 ? 40.012 13.089 -22.139 1.00 31.36 827 LEU A O 1
ATOM 6666 N N . THR A 1 828 ? 40.993 12.783 -20.140 1.00 33.94 828 THR A N 1
ATOM 6667 C CA . THR A 1 828 ? 41.021 11.321 -20.194 1.00 33.94 828 THR A CA 1
ATOM 6668 C C . THR A 1 828 ? 39.625 10.705 -20.062 1.00 33.94 828 THR A C 1
ATOM 6670 O O . THR A 1 828 ? 38.653 11.367 -19.687 1.00 33.94 828 THR A O 1
ATOM 6673 N N . LEU A 1 829 ? 39.514 9.415 -20.408 1.00 36.00 829 LEU A N 1
ATOM 6674 C CA . LEU A 1 829 ? 38.250 8.663 -20.396 1.00 36.00 829 LEU A CA 1
ATOM 6675 C C . LEU A 1 829 ? 37.563 8.651 -19.022 1.00 36.00 829 LEU A C 1
ATOM 6677 O O . LEU A 1 829 ? 36.352 8.468 -18.953 1.00 36.00 829 LEU A O 1
ATOM 6681 N N . ASP A 1 830 ? 38.318 8.879 -17.952 1.00 40.84 830 ASP A N 1
ATOM 6682 C CA . ASP A 1 830 ? 37.904 8.709 -16.557 1.00 40.84 830 ASP A CA 1
ATOM 6683 C C . ASP A 1 830 ? 36.667 9.552 -16.200 1.00 40.84 830 ASP A C 1
ATOM 6685 O O . ASP A 1 830 ? 35.791 9.106 -15.461 1.00 40.84 830 ASP A O 1
ATOM 6689 N N . LYS A 1 831 ? 36.516 10.738 -16.808 1.00 41.66 831 LYS A N 1
ATOM 6690 C CA . LYS A 1 831 ? 35.337 11.601 -16.600 1.00 41.66 831 LYS A CA 1
ATOM 6691 C C . LYS A 1 831 ? 34.095 11.203 -17.411 1.00 41.66 831 LYS A C 1
ATOM 6693 O O . LYS A 1 831 ? 33.033 11.766 -17.165 1.00 41.66 831 LYS A O 1
ATOM 6698 N N . LYS A 1 832 ? 34.171 10.229 -18.332 1.00 38.31 832 LYS A N 1
ATOM 6699 C CA . LYS A 1 832 ? 32.976 9.677 -19.008 1.00 38.31 832 LYS A CA 1
ATOM 6700 C C . LYS A 1 832 ? 32.204 8.669 -18.153 1.00 38.31 832 LYS A C 1
ATOM 6702 O O . LYS A 1 832 ? 31.006 8.523 -18.369 1.00 38.31 832 LYS A O 1
ATOM 6707 N N . PHE A 1 833 ? 32.838 8.010 -17.180 1.00 42.88 833 PHE A N 1
ATOM 6708 C CA . PHE A 1 833 ? 32.164 7.004 -16.344 1.00 42.88 833 PHE A CA 1
ATOM 6709 C C . PHE A 1 833 ? 31.086 7.595 -15.416 1.00 42.88 833 PHE A C 1
ATOM 6711 O O . PHE A 1 833 ? 30.159 6.886 -15.036 1.00 42.88 833 PHE A O 1
ATOM 6718 N N . LEU A 1 834 ? 31.154 8.899 -15.118 1.00 45.97 834 LEU A N 1
ATOM 6719 C CA . LEU A 1 834 ? 30.168 9.627 -14.303 1.00 45.97 834 LEU A CA 1
ATOM 6720 C C . LEU A 1 834 ? 28.753 9.680 -14.913 1.00 45.97 834 LEU A C 1
ATOM 6722 O O . LEU A 1 834 ? 27.800 9.964 -14.195 1.00 45.97 834 LEU A O 1
ATOM 6726 N N . LEU A 1 835 ? 28.598 9.410 -16.215 1.00 43.56 835 LEU A N 1
ATOM 6727 C CA . LEU A 1 835 ? 27.308 9.498 -16.917 1.00 43.56 835 LEU A CA 1
ATOM 6728 C C . LEU A 1 835 ? 26.435 8.231 -16.789 1.00 43.56 835 LEU A C 1
ATOM 6730 O O . LEU A 1 835 ? 25.248 8.290 -17.097 1.00 43.56 835 LEU A O 1
ATOM 6734 N N . ASP A 1 836 ? 26.998 7.114 -16.314 1.00 40.03 836 ASP A N 1
ATOM 6735 C CA . ASP A 1 836 ? 26.332 5.797 -16.243 1.00 40.03 836 ASP A CA 1
ATOM 6736 C C . ASP A 1 836 ? 25.924 5.373 -14.814 1.00 40.03 836 ASP A C 1
ATOM 6738 O O . ASP A 1 836 ? 25.485 4.239 -14.611 1.00 40.03 836 ASP A O 1
ATOM 6742 N N . GLY A 1 837 ? 26.071 6.240 -13.802 1.00 48.00 837 GLY A N 1
ATOM 6743 C CA . GLY A 1 837 ? 25.574 5.932 -12.455 1.00 48.00 837 GLY A CA 1
ATOM 6744 C C . GLY A 1 837 ? 26.070 6.830 -11.323 1.00 48.00 837 GLY A C 1
ATOM 6745 O O . GLY A 1 837 ? 27.067 6.519 -10.675 1.00 48.00 837 GLY A O 1
ATOM 6746 N N . PHE A 1 838 ? 25.281 7.850 -10.981 1.00 51.44 838 PHE A N 1
ATOM 6747 C CA . PHE A 1 838 ? 25.078 8.178 -9.568 1.00 51.44 838 PHE A CA 1
ATOM 6748 C C . PHE A 1 838 ? 24.044 7.192 -9.003 1.00 51.44 838 PHE A C 1
ATOM 6750 O O . PHE A 1 838 ? 22.975 7.013 -9.588 1.00 51.44 838 PHE A O 1
ATOM 6757 N N . LEU A 1 839 ? 24.336 6.566 -7.860 1.00 50.50 839 LEU A N 1
ATOM 6758 C CA . LEU A 1 839 ? 23.296 5.907 -7.068 1.00 50.50 839 LEU A CA 1
ATOM 6759 C C . LEU A 1 839 ? 22.512 6.979 -6.311 1.00 50.50 839 LEU A C 1
ATOM 6761 O O . LEU A 1 839 ? 23.131 7.765 -5.600 1.00 50.50 839 LEU A O 1
ATOM 6765 N N . GLU A 1 840 ? 21.182 6.980 -6.457 1.00 56.78 840 GLU A N 1
ATOM 6766 C CA . GLU A 1 840 ? 20.251 7.879 -5.745 1.00 56.78 840 GLU A CA 1
ATOM 6767 C C . GLU A 1 840 ? 20.568 7.956 -4.250 1.00 56.78 840 GLU A C 1
ATOM 6769 O O . GLU A 1 840 ? 20.811 9.030 -3.709 1.00 56.78 840 GLU A O 1
ATOM 6774 N N . ASP A 1 841 ? 20.611 6.786 -3.617 1.00 60.44 841 ASP A N 1
ATOM 6775 C CA . ASP A 1 841 ? 20.984 6.581 -2.232 1.00 60.44 841 ASP A CA 1
ATOM 6776 C C . ASP A 1 841 ? 21.923 5.376 -2.180 1.00 60.44 841 ASP A C 1
ATOM 6778 O O . ASP A 1 841 ? 21.582 4.279 -2.619 1.00 60.44 841 ASP A O 1
ATOM 6782 N N . VAL A 1 842 ? 23.114 5.544 -1.604 1.00 64.00 842 VAL A N 1
ATOM 6783 C CA . VAL A 1 842 ? 24.102 4.449 -1.488 1.00 64.00 842 VAL A CA 1
ATOM 6784 C C . VAL A 1 842 ? 23.626 3.345 -0.523 1.00 64.00 842 VAL A C 1
ATOM 6786 O O . VAL A 1 842 ? 24.138 2.231 -0.534 1.00 64.00 842 VAL A O 1
ATOM 6789 N N . PHE A 1 843 ? 22.594 3.642 0.268 1.00 79.38 843 PHE A N 1
ATOM 6790 C CA . PHE A 1 843 ? 21.854 2.700 1.104 1.00 79.38 843 PHE A CA 1
ATOM 6791 C C . PHE A 1 843 ? 20.944 1.749 0.299 1.00 79.38 843 PHE A C 1
ATOM 6793 O O . PHE A 1 843 ? 20.728 0.616 0.723 1.00 79.38 843 PHE A O 1
ATOM 6800 N N . MET A 1 844 ? 20.376 2.196 -0.832 1.00 82.81 844 MET A N 1
ATOM 6801 C CA . MET A 1 844 ? 19.429 1.408 -1.630 1.00 82.81 844 MET A CA 1
ATOM 6802 C C . MET A 1 844 ? 19.358 1.895 -3.085 1.00 82.81 844 MET A C 1
ATOM 6804 O O . MET A 1 844 ? 18.953 3.021 -3.360 1.00 82.81 844 MET A O 1
ATOM 6808 N N . ALA A 1 845 ? 19.685 1.014 -4.031 1.00 77.06 845 ALA A N 1
ATOM 6809 C CA . ALA A 1 845 ? 19.813 1.348 -5.448 1.00 77.06 845 ALA A CA 1
ATOM 6810 C C . ALA A 1 845 ? 18.810 0.606 -6.345 1.00 77.06 845 ALA A C 1
ATOM 6812 O O . ALA A 1 845 ? 18.731 -0.621 -6.311 1.00 77.06 845 ALA A O 1
ATOM 6813 N N . LYS A 1 846 ? 18.107 1.335 -7.221 1.00 75.69 846 LYS A N 1
ATOM 6814 C CA . LYS A 1 846 ? 17.310 0.749 -8.314 1.00 75.69 846 LYS A CA 1
ATOM 6815 C C . LYS A 1 846 ? 18.208 0.196 -9.423 1.00 75.69 846 LYS A C 1
ATOM 6817 O O . LYS A 1 846 ? 19.252 0.782 -9.722 1.00 75.69 846 LYS A O 1
ATOM 6822 N N . ALA A 1 847 ? 17.773 -0.866 -10.103 1.00 73.00 847 ALA A N 1
ATOM 6823 C CA . ALA A 1 847 ? 18.506 -1.493 -11.211 1.00 73.00 847 ALA A CA 1
ATOM 6824 C C . ALA A 1 847 ? 18.958 -0.522 -12.320 1.00 73.00 847 ALA A C 1
ATOM 6826 O O . ALA A 1 847 ? 20.018 -0.719 -12.911 1.00 73.00 847 ALA A O 1
ATOM 6827 N N . SER A 1 848 ? 18.185 0.538 -12.584 1.00 60.69 848 SER A N 1
ATOM 6828 C CA . SER A 1 848 ? 18.492 1.572 -13.584 1.00 60.69 848 SER A CA 1
ATOM 6829 C C . SER A 1 848 ? 19.770 2.367 -13.311 1.00 60.69 848 SER A C 1
ATOM 6831 O O . SER A 1 848 ? 20.317 2.955 -14.240 1.00 60.69 848 SER A O 1
ATOM 6833 N N . ASN A 1 849 ? 20.225 2.399 -12.056 1.00 63.34 849 ASN A N 1
ATOM 6834 C CA . ASN A 1 849 ? 21.283 3.295 -11.585 1.00 63.34 849 ASN A CA 1
ATOM 6835 C C . ASN A 1 849 ? 22.599 2.533 -11.318 1.00 63.34 849 ASN A C 1
ATOM 6837 O O . ASN A 1 849 ? 23.646 3.134 -11.082 1.00 63.34 849 ASN A O 1
ATOM 6841 N N . VAL A 1 850 ? 22.556 1.195 -11.343 1.00 68.88 850 VAL A N 1
ATOM 6842 C CA . VAL A 1 850 ? 23.680 0.315 -10.999 1.00 68.88 850 VAL A CA 1
ATOM 6843 C C . VAL A 1 850 ? 24.594 0.115 -12.212 1.00 68.88 850 VAL A C 1
ATOM 6845 O O . VAL A 1 850 ? 24.410 -0.803 -13.016 1.00 68.88 850 VAL A O 1
ATOM 6848 N N . SER A 1 851 ? 25.624 0.958 -12.321 1.00 68.62 851 SER A N 1
ATOM 6849 C CA . SER A 1 851 ? 26.684 0.793 -13.322 1.00 68.62 851 SER A CA 1
ATOM 6850 C C . SER A 1 851 ? 27.425 -0.546 -13.175 1.00 68.62 851 SER A C 1
ATOM 6852 O O . SER A 1 851 ? 27.552 -1.108 -12.083 1.00 68.62 851 SER A O 1
ATOM 6854 N N . LYS A 1 852 ? 27.965 -1.046 -14.294 1.00 66.12 852 LYS A N 1
ATOM 6855 C CA . LYS A 1 852 ? 28.857 -2.221 -14.342 1.00 66.12 852 LYS A CA 1
ATOM 6856 C C . LYS A 1 852 ? 30.338 -1.872 -14.170 1.00 66.12 852 LYS A C 1
ATOM 6858 O O . LYS A 1 852 ? 31.138 -2.774 -13.958 1.00 66.12 852 LYS A O 1
ATOM 6863 N N . ASN A 1 853 ? 30.689 -0.589 -14.278 1.00 68.31 853 ASN A N 1
ATOM 6864 C CA . ASN A 1 853 ? 32.076 -0.108 -14.308 1.00 68.31 853 ASN A CA 1
ATOM 6865 C C . ASN A 1 853 ? 32.520 0.530 -12.975 1.00 68.31 853 ASN A C 1
ATOM 6867 O O . ASN A 1 853 ? 33.629 1.053 -12.887 1.00 68.31 853 ASN A O 1
ATOM 6871 N N . VAL A 1 854 ? 31.648 0.504 -11.960 1.00 73.25 854 VAL A N 1
ATOM 6872 C CA . VAL A 1 854 ? 31.863 1.079 -10.626 1.00 73.25 854 VAL A CA 1
ATOM 6873 C C . VAL A 1 854 ? 31.660 -0.014 -9.579 1.00 73.25 854 VAL A C 1
ATOM 6875 O O . VAL A 1 854 ? 30.611 -0.660 -9.541 1.00 73.25 854 VAL A O 1
ATOM 6878 N N . GLU A 1 855 ? 32.662 -0.206 -8.728 1.00 76.38 855 GLU A N 1
ATOM 6879 C CA . GLU A 1 855 ? 32.607 -1.062 -7.544 1.00 76.38 855 GLU A CA 1
ATOM 6880 C C . GLU A 1 855 ? 32.252 -0.203 -6.324 1.00 76.38 855 GLU A C 1
ATOM 6882 O O . GLU A 1 855 ? 32.739 0.919 -6.189 1.00 76.38 855 GLU A O 1
ATOM 6887 N N . TRP A 1 856 ? 31.393 -0.701 -5.436 1.00 81.06 856 TRP A N 1
ATOM 6888 C CA . TRP A 1 856 ? 31.020 0.009 -4.210 1.00 81.06 856 TRP A CA 1
ATOM 6889 C C . TRP A 1 856 ? 31.730 -0.625 -3.022 1.00 81.06 856 TRP A C 1
ATOM 6891 O O . TRP A 1 856 ? 31.497 -1.791 -2.707 1.00 81.06 856 TRP A O 1
ATOM 6901 N N . ILE A 1 857 ? 32.616 0.142 -2.388 1.00 82.44 857 ILE A N 1
ATOM 6902 C CA . ILE A 1 857 ? 33.449 -0.330 -1.281 1.00 82.44 857 ILE A CA 1
ATOM 6903 C C . ILE A 1 857 ? 32.842 0.151 0.036 1.00 82.44 857 ILE A C 1
ATOM 6905 O O . ILE A 1 857 ? 32.569 1.341 0.205 1.00 82.44 857 ILE A O 1
ATOM 6909 N N . GLU A 1 858 ? 32.629 -0.781 0.966 1.00 86.06 858 GLU A N 1
ATOM 6910 C CA . GLU A 1 858 ? 32.126 -0.488 2.309 1.00 86.06 858 GLU A CA 1
ATOM 6911 C C . GLU A 1 858 ? 33.133 0.360 3.107 1.00 86.06 858 GLU A C 1
ATOM 6913 O O . GLU A 1 858 ? 34.347 0.155 3.053 1.00 86.06 858 GLU A O 1
ATOM 6918 N N . PHE A 1 859 ? 32.614 1.314 3.876 1.00 87.19 859 PHE A N 1
ATOM 6919 C CA . PHE A 1 859 ? 33.363 2.106 4.843 1.00 87.19 859 PHE A CA 1
ATOM 6920 C C . PHE A 1 859 ? 32.916 1.723 6.255 1.00 87.19 859 PHE A C 1
ATOM 6922 O O . PHE A 1 859 ? 31.724 1.772 6.571 1.00 87.19 859 PHE A O 1
ATOM 6929 N N . ALA A 1 860 ? 33.876 1.344 7.098 1.00 88.69 860 ALA A N 1
ATOM 6930 C CA . ALA A 1 860 ? 33.651 0.861 8.455 1.00 88.69 860 ALA A CA 1
ATOM 6931 C C . ALA A 1 860 ? 34.358 1.744 9.493 1.00 88.69 860 ALA A C 1
ATOM 6933 O O . ALA A 1 860 ? 35.316 2.453 9.186 1.00 88.69 860 ALA A O 1
ATOM 6934 N N . CYS A 1 861 ? 33.887 1.702 10.738 1.00 89.00 861 CYS A N 1
ATOM 6935 C CA . CYS A 1 861 ? 34.480 2.445 11.844 1.00 89.00 861 CYS A CA 1
ATOM 6936 C C . CYS A 1 861 ? 35.860 1.868 12.213 1.00 89.00 861 CYS A C 1
ATOM 6938 O O . CYS A 1 861 ? 35.924 0.667 12.479 1.00 89.00 861 CYS A O 1
ATOM 6940 N N . PRO A 1 862 ? 36.931 2.683 12.315 1.00 83.81 862 PRO A N 1
ATOM 6941 C CA . PRO A 1 862 ? 38.272 2.176 12.629 1.00 83.81 862 PRO A CA 1
ATOM 6942 C C . PRO A 1 862 ? 38.346 1.472 13.995 1.00 83.81 862 PRO A C 1
ATOM 6944 O O . PRO A 1 862 ? 39.008 0.449 14.115 1.00 83.81 862 PRO A O 1
ATOM 6947 N N . GLU A 1 863 ? 37.600 1.956 14.994 1.00 87.31 863 GLU A N 1
ATOM 6948 C CA . GLU A 1 863 ? 37.626 1.426 16.369 1.00 87.31 863 GLU A CA 1
ATOM 6949 C C . GLU A 1 863 ? 36.868 0.103 16.553 1.00 87.31 863 GLU A C 1
ATOM 6951 O O . GLU A 1 863 ? 37.289 -0.765 17.310 1.00 87.31 863 GLU A O 1
ATOM 6956 N N . CYS A 1 864 ? 35.709 -0.052 15.903 1.00 88.38 864 CYS A N 1
ATOM 6957 C CA . CYS A 1 864 ? 34.786 -1.164 16.184 1.00 88.38 864 CYS A CA 1
ATOM 6958 C C . CYS A 1 864 ? 34.396 -1.999 14.960 1.00 88.38 864 CYS A C 1
ATOM 6960 O O . CYS A 1 864 ? 33.604 -2.929 15.089 1.00 88.38 864 CYS A O 1
ATOM 6962 N N . SER A 1 865 ? 34.903 -1.668 13.768 1.00 88.12 865 SER A N 1
ATOM 6963 C CA . SER A 1 865 ? 34.547 -2.307 12.489 1.00 88.12 865 SER A CA 1
ATOM 6964 C C . SER A 1 865 ? 33.048 -2.308 12.132 1.00 88.12 865 SER A C 1
ATOM 6966 O O . SER A 1 865 ? 32.657 -2.966 11.171 1.00 88.12 865 SER A O 1
ATOM 6968 N N . SER A 1 866 ? 32.199 -1.551 12.845 1.00 87.75 866 SER A N 1
ATOM 6969 C CA . SER A 1 866 ? 30.799 -1.328 12.450 1.00 87.75 866 SER A CA 1
ATOM 6970 C C . SER A 1 866 ? 30.744 -0.764 11.029 1.00 87.75 866 SER A C 1
ATOM 6972 O O . SER A 1 866 ? 31.500 0.174 10.753 1.00 87.75 866 SER A O 1
ATOM 6974 N N . PRO A 1 867 ? 29.840 -1.234 10.146 1.00 88.12 867 PRO A N 1
ATOM 6975 C CA . PRO A 1 867 ? 29.570 -0.528 8.902 1.00 88.12 867 PRO A CA 1
ATOM 6976 C C . PRO A 1 867 ? 29.121 0.901 9.229 1.00 88.12 867 PRO A C 1
ATOM 6978 O O . PRO A 1 867 ? 28.399 1.127 10.201 1.00 88.12 867 PRO A O 1
ATOM 6981 N N . LEU A 1 868 ? 29.583 1.865 8.437 1.00 90.56 868 LEU A N 1
ATOM 6982 C CA . LEU A 1 868 ? 29.227 3.281 8.551 1.00 90.56 868 LEU A CA 1
ATOM 6983 C C . LEU A 1 868 ? 28.672 3.840 7.242 1.00 90.56 868 LEU A C 1
ATOM 6985 O O . LEU A 1 868 ? 27.895 4.789 7.279 1.00 90.56 868 LEU A O 1
ATOM 6989 N N . GLY A 1 869 ? 29.078 3.292 6.096 1.00 89.88 869 GLY A N 1
ATOM 6990 C CA . GLY A 1 869 ? 28.778 3.858 4.786 1.00 89.88 869 GLY A CA 1
ATOM 6991 C C . GLY A 1 869 ? 29.421 3.091 3.634 1.00 89.88 869 GLY A C 1
ATOM 6992 O O . GLY A 1 869 ? 29.877 1.964 3.814 1.00 89.88 869 GLY A O 1
ATOM 6993 N N . ALA A 1 870 ? 29.504 3.722 2.461 1.00 88.06 870 ALA A N 1
ATOM 6994 C CA . ALA A 1 870 ? 30.270 3.228 1.312 1.00 88.06 870 ALA A CA 1
ATOM 6995 C C . ALA A 1 870 ? 30.668 4.355 0.336 1.00 88.06 870 ALA A C 1
ATOM 6997 O O . ALA A 1 870 ? 30.205 5.496 0.443 1.00 88.06 870 ALA A O 1
ATOM 6998 N N . TYR A 1 871 ? 31.537 4.040 -0.627 1.00 84.75 871 TYR A N 1
ATOM 6999 C CA . TYR A 1 871 ? 32.009 4.967 -1.665 1.00 84.75 871 TYR A CA 1
ATOM 7000 C C . TYR A 1 871 ? 32.234 4.269 -3.024 1.00 84.75 871 TYR A C 1
ATOM 7002 O O . TYR A 1 871 ? 32.512 3.065 -3.053 1.00 84.75 871 TYR A O 1
ATOM 7010 N N . PRO A 1 872 ? 32.126 4.999 -4.154 1.00 80.00 872 PRO A N 1
ATOM 7011 C CA . PRO A 1 872 ? 32.329 4.442 -5.489 1.00 80.00 872 PRO A CA 1
ATOM 7012 C C . PRO A 1 872 ? 33.820 4.388 -5.846 1.00 80.00 872 PRO A C 1
ATOM 7014 O O . PRO A 1 872 ? 34.501 5.412 -5.838 1.00 80.00 872 PRO A O 1
ATOM 7017 N N . SER A 1 873 ? 34.323 3.215 -6.221 1.00 79.38 873 SER A N 1
ATOM 7018 C CA . SER A 1 873 ? 35.685 2.985 -6.719 1.00 79.38 873 SER A CA 1
ATOM 7019 C C . SER A 1 873 ? 35.647 2.513 -8.176 1.00 79.38 873 SER A C 1
ATOM 7021 O O . SER A 1 873 ? 34.715 1.834 -8.611 1.00 79.38 873 SER A O 1
ATOM 7023 N N . GLY A 1 874 ? 36.644 2.921 -8.961 1.00 72.88 874 GLY A N 1
ATOM 7024 C CA . GLY A 1 874 ? 36.762 2.564 -10.373 1.00 72.88 874 GLY A CA 1
ATOM 7025 C C . GLY A 1 874 ? 37.718 1.395 -10.576 1.00 72.88 874 GLY A C 1
ATOM 7026 O O . GLY A 1 874 ? 38.641 1.193 -9.784 1.00 72.88 874 GLY A O 1
ATOM 7027 N N . VAL A 1 875 ? 37.551 0.663 -11.678 1.00 64.88 875 VAL A N 1
ATOM 7028 C CA . VAL A 1 875 ? 38.494 -0.390 -12.083 1.00 64.88 875 VAL A CA 1
ATOM 7029 C C . VAL A 1 875 ? 39.876 0.237 -12.322 1.00 64.88 875 VAL A C 1
ATOM 7031 O O . VAL A 1 875 ? 40.101 0.890 -13.337 1.00 64.88 875 VAL A O 1
ATOM 7034 N N . GLY A 1 876 ? 40.788 0.060 -11.360 1.00 63.16 876 GLY A N 1
ATOM 7035 C CA . GLY A 1 876 ? 42.125 0.666 -11.358 1.00 63.16 876 GLY A CA 1
ATOM 7036 C C . GLY A 1 876 ? 42.301 1.924 -10.491 1.00 63.16 876 GLY A C 1
ATOM 7037 O O . GLY A 1 876 ? 43.398 2.473 -10.477 1.00 63.16 876 GLY A O 1
ATOM 7038 N N . SER A 1 877 ? 41.296 2.381 -9.724 1.00 63.34 877 SER A N 1
ATOM 7039 C CA . SER A 1 877 ? 41.437 3.560 -8.836 1.00 63.34 877 SER A CA 1
ATOM 7040 C C . SER A 1 877 ? 42.110 3.271 -7.480 1.00 63.34 877 SER A C 1
ATOM 7042 O O . SER A 1 877 ? 42.094 4.124 -6.592 1.00 63.34 877 SER A O 1
ATOM 7044 N N . ASN A 1 878 ? 42.695 2.079 -7.303 1.00 69.06 878 ASN A N 1
ATOM 7045 C CA . ASN A 1 878 ? 43.371 1.609 -6.083 1.00 69.06 878 ASN A CA 1
ATOM 7046 C C . ASN A 1 878 ? 42.570 1.842 -4.782 1.00 69.06 878 ASN A C 1
ATOM 7048 O O . ASN A 1 878 ? 43.127 2.239 -3.765 1.00 69.06 878 ASN A O 1
ATOM 7052 N N . GLY A 1 879 ? 41.248 1.633 -4.811 1.00 68.81 879 GLY A N 1
ATOM 7053 C CA . GLY A 1 879 ? 40.393 1.825 -3.633 1.00 68.81 879 GLY A CA 1
ATOM 7054 C C . GLY A 1 879 ? 40.196 3.289 -3.216 1.00 68.81 879 GLY A C 1
ATOM 7055 O O . GLY A 1 879 ? 39.713 3.552 -2.118 1.00 68.81 879 GLY A O 1
ATOM 7056 N N . LYS A 1 880 ? 40.549 4.265 -4.065 1.00 76.75 880 LYS A N 1
ATOM 7057 C CA . LYS A 1 880 ? 40.211 5.682 -3.854 1.00 76.75 880 LYS A CA 1
ATOM 7058 C C . LYS A 1 880 ? 38.825 6.000 -4.449 1.00 76.75 880 LYS A C 1
ATOM 7060 O O . LYS A 1 880 ? 38.544 5.515 -5.554 1.00 76.75 880 LYS A O 1
ATOM 7065 N N . PRO A 1 881 ? 37.986 6.822 -3.777 1.00 77.94 881 PRO A N 1
ATOM 7066 C CA . PRO A 1 881 ? 36.705 7.277 -4.316 1.00 77.94 881 PRO A CA 1
ATOM 7067 C C . PRO A 1 881 ? 36.880 8.031 -5.640 1.00 77.94 881 PRO A C 1
ATOM 7069 O O . PRO A 1 881 ? 37.726 8.922 -5.719 1.00 77.94 881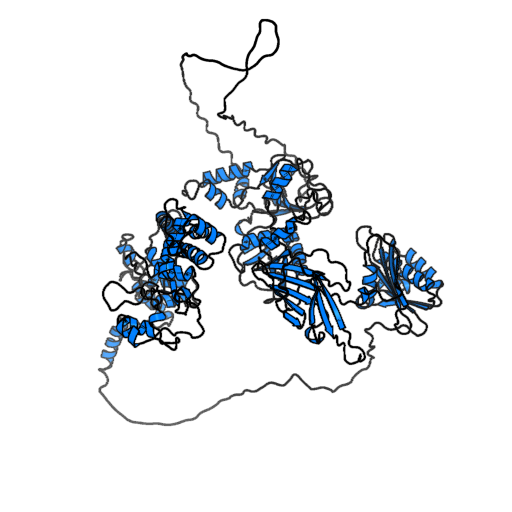 PRO A O 1
ATOM 7072 N N . ILE A 1 882 ? 36.073 7.718 -6.660 1.00 74.00 882 ILE A N 1
ATOM 7073 C CA . ILE A 1 882 ? 36.148 8.366 -7.990 1.00 74.00 882 ILE A CA 1
ATOM 7074 C C . ILE A 1 882 ? 35.854 9.877 -7.900 1.00 74.00 882 ILE A C 1
ATOM 7076 O O . ILE A 1 882 ? 36.429 10.671 -8.641 1.00 74.00 882 ILE A O 1
ATOM 7080 N N . ASP A 1 883 ? 34.969 10.269 -6.985 1.00 72.62 883 ASP A N 1
ATOM 7081 C CA . ASP A 1 883 ? 34.479 11.639 -6.784 1.00 72.62 883 ASP A CA 1
ATOM 7082 C C . ASP A 1 883 ? 34.983 12.293 -5.481 1.00 72.62 883 ASP A C 1
ATOM 7084 O O . ASP A 1 883 ? 34.523 13.369 -5.106 1.00 72.62 883 ASP A O 1
ATOM 7088 N N . GLY A 1 884 ? 35.926 11.648 -4.785 1.00 76.38 884 GLY A N 1
ATOM 7089 C CA . GLY A 1 884 ? 36.490 12.119 -3.514 1.00 76.38 884 GLY A CA 1
ATOM 7090 C C . GLY A 1 884 ? 35.583 11.976 -2.280 1.00 76.38 884 GLY A C 1
ATOM 7091 O O . GLY A 1 884 ? 36.040 12.275 -1.176 1.00 76.38 884 GLY A O 1
ATOM 7092 N N . GLY A 1 885 ? 34.336 11.509 -2.428 1.00 81.38 885 GLY A N 1
ATOM 7093 C CA . GLY A 1 885 ? 33.328 11.551 -1.365 1.00 81.38 885 GLY A CA 1
ATOM 7094 C C . GLY A 1 885 ? 32.927 10.191 -0.779 1.00 81.38 885 GLY A C 1
ATOM 7095 O O . GLY A 1 885 ? 32.718 9.209 -1.496 1.00 81.38 885 GLY A O 1
ATOM 7096 N N . VAL A 1 886 ? 32.731 10.140 0.540 1.00 86.38 886 VAL A N 1
ATOM 7097 C CA . VAL A 1 886 ? 32.239 8.960 1.275 1.00 86.38 886 VAL A CA 1
ATOM 7098 C C . VAL A 1 886 ? 30.803 9.207 1.738 1.00 86.38 886 VAL A C 1
ATOM 7100 O O . VAL A 1 886 ? 30.506 10.265 2.290 1.00 86.38 886 VAL A O 1
ATOM 7103 N N . ARG A 1 887 ? 29.900 8.241 1.516 1.00 87.75 887 ARG A N 1
ATOM 7104 C CA . ARG A 1 887 ? 28.489 8.339 1.923 1.00 87.75 887 ARG A CA 1
ATOM 7105 C C . ARG A 1 887 ? 28.276 7.552 3.204 1.00 87.75 887 ARG A C 1
ATOM 7107 O O . ARG A 1 887 ? 28.284 6.325 3.164 1.00 87.75 887 ARG A O 1
ATOM 7114 N N . LEU A 1 888 ? 28.073 8.246 4.319 1.00 91.19 888 LEU A N 1
ATOM 7115 C CA . LEU A 1 888 ? 27.702 7.640 5.597 1.00 91.19 888 LEU A CA 1
ATOM 7116 C C . LEU A 1 888 ? 26.188 7.390 5.647 1.00 91.19 888 LEU A C 1
ATOM 7118 O O . LEU A 1 888 ? 25.402 8.204 5.163 1.00 91.19 888 LEU A O 1
ATOM 7122 N N . PHE A 1 889 ? 25.758 6.277 6.234 1.00 91.75 889 PHE A N 1
ATOM 7123 C CA . PHE A 1 889 ? 24.345 5.916 6.372 1.00 91.75 889 PHE A CA 1
ATOM 7124 C C . PHE A 1 889 ? 23.787 6.418 7.702 1.00 91.75 889 PHE A C 1
ATOM 7126 O O . PHE A 1 889 ? 24.323 6.087 8.762 1.00 91.75 889 PHE A O 1
ATOM 7133 N N . LYS A 1 890 ? 22.658 7.141 7.669 1.00 92.56 890 LYS A N 1
ATOM 7134 C CA . LYS A 1 890 ? 22.037 7.738 8.870 1.00 92.56 890 LYS A CA 1
ATOM 7135 C C . LYS A 1 890 ? 21.701 6.716 9.973 1.00 92.56 890 LYS A C 1
ATOM 7137 O O . LYS A 1 890 ? 21.650 7.084 11.140 1.00 92.56 890 LYS A O 1
ATOM 7142 N N . CYS A 1 891 ? 21.527 5.433 9.639 1.00 91.00 891 CYS A N 1
ATOM 7143 C CA . CYS A 1 891 ? 21.305 4.363 10.620 1.00 91.00 891 CYS A CA 1
ATOM 7144 C C . CYS A 1 891 ? 22.525 3.982 11.467 1.00 91.00 891 CYS A C 1
ATOM 7146 O O . CYS A 1 891 ? 22.334 3.418 12.541 1.00 91.00 891 CYS A O 1
ATOM 7148 N N . TYR A 1 892 ? 23.753 4.262 11.019 1.00 92.06 892 TYR A N 1
ATOM 7149 C CA . TYR A 1 892 ? 24.984 3.851 11.712 1.00 92.06 892 TYR A CA 1
ATOM 7150 C C . TYR A 1 892 ? 25.804 5.031 12.266 1.00 92.06 892 TYR A C 1
ATOM 7152 O O . TYR A 1 892 ? 26.862 4.824 12.864 1.00 92.06 892 TYR A O 1
ATOM 7160 N N . ILE A 1 893 ? 25.298 6.261 12.133 1.00 92.62 893 ILE A N 1
ATOM 7161 C CA . ILE A 1 893 ? 25.900 7.483 12.687 1.00 92.62 893 ILE A CA 1
ATOM 7162 C C . ILE A 1 893 ? 24.951 8.206 13.657 1.00 92.62 893 ILE A C 1
ATOM 7164 O O . ILE A 1 893 ? 23.751 7.937 13.686 1.00 92.62 893 ILE A O 1
ATOM 7168 N N . SER A 1 894 ? 25.513 9.111 14.455 1.00 92.44 894 SER A N 1
ATOM 7169 C CA . SER A 1 894 ? 24.836 9.971 15.437 1.00 92.44 894 SER A CA 1
ATOM 7170 C C . SER A 1 894 ? 25.382 11.401 15.339 1.00 92.44 894 SER A C 1
ATOM 7172 O O . SER A 1 894 ? 26.562 11.577 15.016 1.00 92.44 894 SER A O 1
ATOM 7174 N N . THR A 1 895 ? 24.557 12.413 15.634 1.00 92.56 895 THR A N 1
ATOM 7175 C CA . THR A 1 895 ? 25.014 13.817 15.795 1.00 92.56 895 THR A CA 1
ATOM 7176 C C . THR A 1 895 ? 25.344 14.191 17.242 1.00 92.56 895 THR A C 1
ATOM 7178 O O . THR A 1 895 ? 25.917 15.250 17.475 1.00 92.56 895 THR A O 1
ATOM 7181 N N . SER A 1 896 ? 25.009 13.333 18.212 1.00 85.75 896 SER A N 1
ATOM 7182 C CA . SER A 1 896 ? 25.520 13.417 19.587 1.00 85.75 896 SER A CA 1
ATOM 7183 C C . SER A 1 896 ? 26.642 12.398 19.805 1.00 85.75 896 SER A C 1
ATOM 7185 O O . SER A 1 896 ? 26.658 11.333 19.176 1.00 85.75 896 SER A O 1
ATOM 7187 N N . SER A 1 897 ? 27.556 12.691 20.730 1.00 81.62 897 SER A N 1
ATOM 7188 C CA . SER A 1 897 ? 28.522 11.714 21.242 1.00 81.62 897 SER A CA 1
ATOM 7189 C C . SER A 1 897 ? 27.832 10.565 21.989 1.00 81.62 897 SER A C 1
ATOM 7191 O O . SER A 1 897 ? 28.355 9.452 22.017 1.00 81.62 897 SER A O 1
ATOM 7193 N N . THR A 1 898 ? 26.637 10.790 22.538 1.00 80.50 898 THR A N 1
ATOM 7194 C CA . THR A 1 898 ? 25.805 9.790 23.220 1.00 80.50 898 THR A CA 1
ATOM 7195 C C . THR A 1 898 ? 24.600 9.416 22.351 1.00 80.50 898 THR A C 1
ATOM 7197 O O . THR A 1 898 ? 23.723 10.222 22.049 1.00 80.50 898 THR A O 1
ATOM 7200 N N . THR A 1 899 ? 24.569 8.163 21.896 1.00 75.44 899 THR A N 1
ATOM 7201 C CA . THR A 1 899 ? 23.669 7.698 20.828 1.00 75.44 899 THR A CA 1
ATOM 7202 C C . THR A 1 899 ? 22.197 7.673 21.245 1.00 75.44 899 THR A C 1
ATOM 7204 O O . THR A 1 899 ? 21.861 7.060 22.260 1.00 75.44 899 THR A O 1
ATOM 7207 N N . GLY A 1 900 ? 21.301 8.232 20.424 1.00 68.12 900 GLY A N 1
ATOM 7208 C CA . GLY A 1 900 ? 19.853 8.186 20.671 1.00 68.12 900 GLY A CA 1
ATOM 7209 C C . GLY A 1 900 ? 19.320 9.196 21.695 1.00 68.12 900 GLY A C 1
ATOM 7210 O O . GLY A 1 900 ? 18.165 9.085 22.108 1.00 68.12 900 GLY A O 1
ATOM 7211 N N . GLU A 1 901 ? 20.124 10.184 22.094 1.00 78.56 901 GLU A N 1
ATOM 7212 C CA . GLU A 1 901 ? 19.663 11.342 22.870 1.00 78.56 901 GLU A CA 1
ATOM 7213 C C . GLU A 1 901 ? 18.594 12.178 22.137 1.00 78.56 901 GLU A C 1
ATOM 7215 O O . GLU A 1 901 ? 18.320 12.016 20.947 1.00 78.56 901 GLU A O 1
ATOM 7220 N N . SER A 1 902 ? 17.991 13.141 22.841 1.00 75.25 902 SER A N 1
ATOM 7221 C CA . SER A 1 902 ? 17.117 14.156 22.234 1.00 75.25 902 SER A CA 1
ATOM 7222 C C . SER A 1 902 ? 17.836 15.110 21.269 1.00 75.25 902 SER A C 1
ATOM 7224 O O . SER A 1 902 ? 17.169 15.735 20.450 1.00 75.25 902 SER A O 1
ATOM 7226 N N . SER A 1 903 ? 19.164 15.196 21.360 1.00 80.31 903 SER A N 1
ATOM 7227 C CA . SER A 1 903 ? 20.096 15.963 20.519 1.00 80.31 903 SER A CA 1
ATOM 7228 C C . SER A 1 903 ? 20.530 15.236 19.234 1.00 80.31 903 SER A C 1
ATOM 7230 O O . SER A 1 903 ? 21.074 15.866 18.327 1.00 80.31 903 SER A O 1
ATOM 7232 N N . ASP A 1 904 ? 20.313 13.919 19.138 1.00 89.19 904 ASP A N 1
ATOM 7233 C CA . ASP A 1 904 ? 20.703 13.118 17.975 1.00 89.19 904 ASP A CA 1
ATOM 7234 C C . ASP A 1 904 ? 19.652 13.242 16.858 1.00 89.19 904 ASP A C 1
ATOM 7236 O O . ASP A 1 904 ? 18.591 12.613 16.900 1.00 89.19 904 ASP A O 1
ATOM 7240 N N . VAL A 1 905 ? 19.946 14.048 15.832 1.00 89.81 905 VAL A N 1
ATOM 7241 C CA . VAL A 1 905 ? 19.066 14.277 14.670 1.00 89.81 905 VAL A CA 1
ATOM 7242 C C . VAL A 1 905 ? 18.748 12.958 13.964 1.00 89.81 905 VAL A C 1
ATOM 7244 O O . VAL A 1 905 ? 17.619 12.734 13.522 1.00 89.81 905 VAL A O 1
ATOM 7247 N N . PHE A 1 906 ? 19.713 12.035 13.916 1.00 90.69 906 PHE A N 1
ATOM 7248 C CA . PHE A 1 906 ? 19.564 10.767 13.212 1.00 90.69 906 PHE A CA 1
ATOM 7249 C C . PHE A 1 906 ? 19.038 9.620 14.089 1.00 90.69 906 PHE A C 1
ATOM 7251 O O . PHE A 1 906 ? 18.824 8.512 13.586 1.00 90.69 906 PHE A O 1
ATOM 7258 N N . ARG A 1 907 ? 18.669 9.878 15.354 1.00 87.00 907 ARG A N 1
ATOM 7259 C CA . ARG A 1 907 ? 18.090 8.884 16.287 1.00 87.00 907 ARG A CA 1
ATOM 7260 C C . ARG A 1 907 ? 16.950 8.054 15.684 1.00 87.00 907 ARG A C 1
ATOM 7262 O O . ARG A 1 907 ? 16.824 6.867 15.974 1.00 87.00 907 ARG A O 1
ATOM 7269 N N . LYS A 1 908 ? 16.141 8.666 14.814 1.00 85.38 908 LYS A N 1
ATOM 7270 C CA . LYS A 1 908 ? 14.959 8.074 14.160 1.00 85.38 908 LYS A CA 1
ATOM 7271 C C . LYS A 1 908 ? 15.251 7.202 12.943 1.00 85.38 908 LYS A C 1
ATOM 7273 O O . LYS A 1 908 ? 14.372 6.445 12.525 1.00 85.38 908 LYS A O 1
ATOM 7278 N N . TYR A 1 909 ? 16.438 7.335 12.369 1.00 89.25 909 TYR A N 1
ATOM 7279 C CA . TYR A 1 909 ? 16.879 6.573 11.215 1.00 89.25 909 TYR A CA 1
ATOM 7280 C C . TYR A 1 909 ? 17.396 5.224 11.718 1.00 89.25 909 TYR A C 1
ATOM 7282 O O . TYR A 1 909 ? 18.470 5.136 12.304 1.00 89.25 909 TYR A O 1
ATOM 7290 N N . THR A 1 910 ? 16.599 4.171 11.540 1.00 89.50 910 THR A N 1
ATOM 7291 C CA . THR A 1 910 ? 17.022 2.778 11.738 1.00 89.50 910 THR A CA 1
ATOM 7292 C C . THR A 1 910 ? 17.068 2.084 10.383 1.00 89.50 910 THR A C 1
ATOM 7294 O O . THR A 1 910 ? 16.350 2.485 9.465 1.00 89.50 910 THR A O 1
ATOM 7297 N N . LEU A 1 911 ? 17.880 1.031 10.256 1.00 89.44 911 LEU A N 1
ATOM 7298 C CA . LEU A 1 911 ? 17.986 0.232 9.030 1.00 89.44 911 LEU A CA 1
ATOM 7299 C C . LEU A 1 911 ? 16.601 -0.216 8.522 1.00 89.44 911 LEU A C 1
ATOM 7301 O O . LEU A 1 911 ? 16.279 -0.056 7.347 1.00 89.44 911 LEU A O 1
ATOM 7305 N N . GLU A 1 912 ? 15.757 -0.694 9.439 1.00 88.62 912 GLU A N 1
ATOM 7306 C CA . GLU A 1 912 ? 14.376 -1.095 9.172 1.00 88.62 912 GLU A CA 1
ATOM 7307 C C . GLU A 1 912 ? 13.511 0.065 8.655 1.00 88.62 912 GLU A C 1
ATOM 7309 O O . GLU A 1 912 ? 12.896 -0.068 7.596 1.00 88.62 912 GLU A O 1
ATOM 7314 N N . ARG A 1 913 ? 13.473 1.211 9.354 1.00 87.50 913 ARG A N 1
ATOM 7315 C CA . ARG A 1 913 ? 12.622 2.350 8.961 1.00 87.50 913 ARG A CA 1
ATOM 7316 C C . ARG A 1 913 ? 13.089 2.975 7.653 1.00 87.50 913 ARG A C 1
ATOM 7318 O O . ARG A 1 913 ? 12.257 3.304 6.815 1.00 87.50 913 ARG A O 1
ATOM 7325 N N . MET A 1 914 ? 14.396 3.107 7.434 1.00 87.62 914 MET A N 1
ATOM 7326 C CA . MET A 1 914 ? 14.952 3.652 6.188 1.00 87.62 914 MET A CA 1
ATOM 7327 C C . MET A 1 914 ? 14.575 2.793 4.981 1.00 87.62 914 MET A C 1
ATOM 7329 O O . MET A 1 914 ? 14.067 3.316 3.991 1.00 87.62 914 MET A O 1
ATOM 7333 N N . PHE A 1 915 ? 14.745 1.474 5.093 1.00 88.38 915 PHE A N 1
ATOM 7334 C CA . PHE A 1 915 ? 14.355 0.526 4.052 1.00 88.38 915 PHE A CA 1
ATOM 7335 C C . PHE A 1 915 ? 12.831 0.495 3.845 1.00 88.38 915 PHE A C 1
ATOM 7337 O O . PHE A 1 915 ? 12.365 0.493 2.709 1.00 88.38 915 PHE A O 1
ATOM 7344 N N . THR A 1 916 ? 12.041 0.562 4.920 1.00 87.12 916 THR A N 1
ATOM 7345 C CA . THR A 1 916 ? 10.568 0.565 4.848 1.00 87.12 916 THR A CA 1
ATOM 7346 C C . THR A 1 916 ? 10.016 1.833 4.199 1.00 87.12 916 THR A C 1
ATOM 7348 O O . THR A 1 916 ? 9.139 1.739 3.344 1.00 87.12 916 THR A O 1
ATOM 7351 N N . ASN A 1 917 ? 10.548 3.011 4.544 1.00 84.06 917 ASN A N 1
ATOM 7352 C CA . ASN A 1 917 ? 10.168 4.271 3.901 1.00 84.06 917 ASN A CA 1
ATOM 7353 C C . ASN A 1 917 ? 10.503 4.225 2.401 1.00 84.06 917 ASN A C 1
ATOM 7355 O O . ASN A 1 917 ? 9.611 4.436 1.585 1.00 84.06 917 ASN A O 1
ATOM 7359 N N . GLN A 1 918 ? 11.734 3.849 2.035 1.00 80.81 918 GLN A N 1
ATOM 7360 C CA . GLN A 1 918 ? 12.163 3.720 0.635 1.00 80.81 918 GLN A CA 1
ATOM 7361 C C . GLN A 1 918 ? 11.323 2.700 -0.168 1.00 80.81 918 GLN A C 1
ATOM 7363 O O . GLN A 1 918 ? 10.923 2.972 -1.303 1.00 80.81 918 GLN A O 1
ATOM 7368 N N . LEU A 1 919 ? 10.971 1.551 0.424 1.00 81.75 919 LEU A N 1
ATOM 7369 C CA . LEU A 1 919 ? 10.044 0.586 -0.181 1.00 81.75 919 LEU A CA 1
ATOM 7370 C C . LEU A 1 919 ? 8.644 1.178 -0.401 1.00 81.75 919 LEU A C 1
ATOM 7372 O O . LEU A 1 919 ? 8.059 0.995 -1.471 1.00 81.75 919 LEU A O 1
ATOM 7376 N N . VAL A 1 920 ? 8.107 1.900 0.587 1.00 79.56 920 VAL A N 1
ATOM 7377 C CA . VAL A 1 920 ? 6.804 2.568 0.460 1.00 79.56 920 VAL A CA 1
ATOM 7378 C C . VAL A 1 920 ? 6.848 3.641 -0.622 1.00 79.56 920 VAL A C 1
ATOM 7380 O O . VAL A 1 920 ? 5.913 3.713 -1.420 1.00 79.56 920 VAL A O 1
ATOM 7383 N N . GLU A 1 921 ? 7.942 4.400 -0.723 1.00 76.50 921 GLU A N 1
ATOM 7384 C CA . GLU A 1 921 ? 8.145 5.406 -1.767 1.00 76.50 921 GLU A CA 1
ATOM 7385 C C . GLU A 1 921 ? 8.140 4.801 -3.175 1.00 76.50 921 GLU A C 1
ATOM 7387 O O . GLU A 1 921 ? 7.490 5.357 -4.061 1.00 76.50 921 GLU A O 1
ATOM 7392 N N . CYS A 1 922 ? 8.774 3.641 -3.368 1.00 71.31 922 CYS A N 1
ATOM 7393 C CA . CYS A 1 922 ? 8.728 2.899 -4.632 1.00 71.31 922 CYS A CA 1
ATOM 7394 C C . CYS A 1 922 ? 7.320 2.353 -4.945 1.00 71.31 922 CYS A C 1
ATOM 7396 O O . CYS A 1 922 ? 6.906 2.322 -6.099 1.00 71.31 922 CYS A O 1
ATOM 7398 N N . SER A 1 923 ? 6.558 1.954 -3.922 1.00 71.12 923 SER A N 1
ATOM 7399 C CA . SER A 1 923 ? 5.256 1.282 -4.077 1.00 71.12 923 SER A CA 1
ATOM 7400 C C . SER A 1 923 ? 4.046 2.196 -4.338 1.00 71.12 923 SER A C 1
ATOM 7402 O O . SER A 1 923 ? 2.937 1.688 -4.499 1.00 71.12 923 SER A O 1
ATOM 7404 N N . LYS A 1 924 ? 4.228 3.527 -4.374 1.00 57.78 924 LYS A N 1
ATOM 7405 C CA . LYS A 1 924 ? 3.162 4.559 -4.299 1.00 57.78 924 LYS A CA 1
ATOM 7406 C C . LYS A 1 924 ? 1.981 4.428 -5.283 1.00 57.78 924 LYS A C 1
ATOM 7408 O O . LYS A 1 924 ? 0.953 5.061 -5.043 1.00 57.78 924 LYS A O 1
ATOM 7413 N N . GLU A 1 925 ? 2.090 3.645 -6.360 1.00 52.41 925 GLU A N 1
ATOM 7414 C CA . GLU A 1 925 ? 1.015 3.447 -7.350 1.00 52.41 925 GLU A CA 1
ATOM 7415 C C . GLU A 1 925 ? 0.353 2.046 -7.347 1.00 52.41 925 GLU A C 1
ATOM 7417 O O . GLU A 1 925 ? -0.679 1.876 -8.003 1.00 52.41 925 GLU A O 1
ATOM 7422 N N . GLU A 1 926 ? 0.868 1.048 -6.611 1.00 55.25 926 GLU A N 1
ATOM 7423 C CA . GLU A 1 926 ? 0.401 -0.351 -6.703 1.00 55.25 926 GLU A CA 1
ATOM 7424 C C . GLU A 1 926 ? -0.208 -0.924 -5.407 1.00 55.25 926 GLU A C 1
ATOM 7426 O O . GLU A 1 926 ? 0.172 -0.585 -4.292 1.00 55.25 926 GLU A O 1
ATOM 7431 N N . LEU A 1 927 ? -1.168 -1.849 -5.559 1.00 52.81 927 LEU A N 1
ATOM 7432 C CA . LEU A 1 927 ? -1.847 -2.528 -4.438 1.00 52.81 927 LEU A CA 1
ATOM 7433 C C . LEU A 1 927 ? -1.069 -3.730 -3.871 1.00 52.81 927 LEU A C 1
ATOM 7435 O O . LEU A 1 927 ? -1.426 -4.236 -2.810 1.00 52.81 927 LEU A O 1
ATOM 7439 N N . SER A 1 928 ? -0.061 -4.222 -4.594 1.00 66.31 928 SER A N 1
ATOM 7440 C CA . SER A 1 928 ? 0.798 -5.338 -4.186 1.00 66.31 928 SER A CA 1
ATOM 7441 C C . SER A 1 928 ? 2.077 -5.322 -5.023 1.00 66.31 928 SER A C 1
ATOM 7443 O O . SER A 1 928 ? 2.020 -5.621 -6.217 1.00 66.31 928 SER A O 1
ATOM 7445 N N . PHE A 1 929 ? 3.205 -4.973 -4.409 1.00 77.31 929 PHE A N 1
ATOM 7446 C CA . PHE A 1 929 ? 4.454 -4.647 -5.105 1.00 77.31 929 PHE A CA 1
ATOM 7447 C C . PHE A 1 929 ? 5.535 -5.689 -4.782 1.00 77.31 929 PHE A C 1
ATOM 7449 O O . PHE A 1 929 ? 5.830 -5.904 -3.603 1.00 77.31 929 PHE A O 1
ATOM 7456 N N . HIS A 1 930 ? 6.083 -6.365 -5.801 1.00 84.19 930 HIS A N 1
ATOM 7457 C CA . HIS A 1 930 ? 7.097 -7.419 -5.652 1.00 84.19 930 HIS A CA 1
ATOM 7458 C C . HIS A 1 930 ? 8.513 -6.880 -5.895 1.00 84.19 930 HIS A C 1
ATOM 7460 O O . HIS A 1 930 ? 8.865 -6.540 -7.027 1.00 84.19 930 HIS A O 1
ATOM 7466 N N . VAL A 1 931 ? 9.348 -6.884 -4.856 1.00 86.12 931 VAL A N 1
ATOM 7467 C CA . VAL A 1 931 ? 10.735 -6.403 -4.905 1.00 86.12 931 VAL A CA 1
ATOM 7468 C C . VAL A 1 931 ? 11.706 -7.559 -4.700 1.00 86.12 931 VAL A C 1
ATOM 7470 O O . VAL A 1 931 ? 11.731 -8.186 -3.636 1.00 86.12 931 VAL A O 1
ATOM 7473 N N . LEU A 1 932 ? 12.549 -7.809 -5.705 1.00 88.56 932 LEU A N 1
ATOM 7474 C CA . LEU A 1 932 ? 13.699 -8.699 -5.563 1.00 88.56 932 LEU A CA 1
ATOM 7475 C C . LEU A 1 932 ? 14.900 -7.890 -5.066 1.00 88.56 932 LEU A C 1
ATOM 7477 O O . LEU A 1 932 ? 15.380 -6.996 -5.763 1.00 88.56 932 LEU A O 1
ATOM 7481 N N . VAL A 1 933 ? 15.398 -8.233 -3.878 1.00 89.06 933 VAL A N 1
ATOM 7482 C CA . VAL A 1 933 ? 16.557 -7.586 -3.260 1.00 89.06 933 VAL A CA 1
ATOM 7483 C C . VAL A 1 933 ? 17.822 -8.386 -3.560 1.00 89.06 933 VAL A C 1
ATOM 7485 O O . VAL A 1 933 ? 17.880 -9.602 -3.352 1.00 89.06 933 VAL A O 1
ATOM 7488 N N . LYS A 1 934 ? 18.848 -7.694 -4.050 1.00 88.25 934 LYS A N 1
ATOM 7489 C CA . LYS A 1 934 ? 20.142 -8.241 -4.468 1.00 88.25 934 LYS A CA 1
ATOM 7490 C C . LYS A 1 934 ? 21.298 -7.572 -3.732 1.00 88.25 934 LYS A C 1
ATOM 7492 O O . LYS A 1 934 ? 21.193 -6.433 -3.284 1.00 88.25 934 LYS A O 1
ATOM 7497 N N . ASP A 1 935 ? 22.422 -8.272 -3.668 1.00 87.25 935 ASP A N 1
ATOM 7498 C CA . ASP A 1 935 ? 23.697 -7.711 -3.232 1.00 87.25 935 ASP A CA 1
ATOM 7499 C C . ASP A 1 935 ? 24.214 -6.697 -4.266 1.00 87.25 935 ASP A C 1
ATOM 7501 O O . ASP A 1 935 ? 24.365 -7.013 -5.449 1.00 87.25 935 ASP A O 1
ATOM 7505 N N . LEU A 1 936 ? 24.512 -5.478 -3.824 1.00 83.31 936 LEU A N 1
ATOM 7506 C CA . LEU A 1 936 ? 25.076 -4.410 -4.644 1.00 83.31 936 LEU A CA 1
ATOM 7507 C C . LEU A 1 936 ? 26.441 -4.788 -5.234 1.00 83.31 936 LEU A C 1
ATOM 7509 O O . LEU A 1 936 ? 26.758 -4.320 -6.330 1.00 83.31 936 LEU A O 1
ATOM 7513 N N . THR A 1 937 ? 27.210 -5.665 -4.586 1.00 78.00 937 THR A N 1
ATOM 7514 C CA . THR A 1 937 ? 28.537 -6.083 -5.058 1.00 78.00 937 THR A CA 1
ATOM 7515 C C . THR A 1 937 ? 28.442 -7.281 -6.004 1.00 78.00 937 THR A C 1
ATOM 7517 O O . THR A 1 937 ? 28.683 -7.133 -7.203 1.00 78.00 937 THR A O 1
ATOM 7520 N N . THR A 1 938 ? 28.019 -8.459 -5.529 1.00 82.00 938 THR A N 1
ATOM 7521 C CA . THR A 1 938 ? 27.964 -9.686 -6.359 1.00 82.00 938 THR A CA 1
ATOM 7522 C C . THR A 1 938 ? 26.777 -9.756 -7.324 1.00 82.00 938 THR A C 1
ATOM 7524 O O . THR A 1 938 ? 26.742 -10.643 -8.177 1.00 82.00 938 THR A O 1
ATOM 7527 N N . LYS A 1 939 ? 25.786 -8.860 -7.198 1.00 83.75 939 LYS A N 1
ATOM 7528 C CA . LYS A 1 939 ? 24.496 -8.879 -7.926 1.00 83.75 939 LYS A CA 1
ATOM 7529 C C . LYS A 1 939 ? 23.652 -10.145 -7.679 1.00 83.75 939 LYS A C 1
ATOM 7531 O O . LYS A 1 939 ? 22.661 -10.368 -8.379 1.00 83.75 939 LYS A O 1
ATOM 7536 N N . SER A 1 940 ? 24.022 -10.970 -6.695 1.00 85.19 940 SER A N 1
ATOM 7537 C CA . SER A 1 940 ? 23.293 -12.187 -6.318 1.00 85.19 940 SER A CA 1
ATOM 7538 C C . SER A 1 940 ? 22.002 -11.859 -5.548 1.00 85.19 940 SER A C 1
ATOM 7540 O O . SER A 1 940 ? 21.949 -10.840 -4.856 1.00 85.19 940 SER A O 1
ATOM 7542 N N . PRO A 1 941 ? 20.932 -12.669 -5.672 1.00 86.50 941 PRO A N 1
ATOM 7543 C CA . PRO A 1 941 ? 19.683 -12.441 -4.950 1.00 86.50 941 PRO A CA 1
ATOM 7544 C C . PRO A 1 941 ? 19.835 -12.785 -3.463 1.00 86.50 941 PRO A C 1
ATOM 7546 O O . PRO A 1 941 ? 20.266 -13.883 -3.122 1.00 86.50 941 PRO A O 1
ATOM 7549 N N . LEU A 1 942 ? 19.437 -11.860 -2.589 1.00 86.44 942 LEU A N 1
ATOM 7550 C CA . LEU A 1 942 ? 19.474 -12.028 -1.134 1.00 86.44 942 LEU A CA 1
ATOM 7551 C C . LEU A 1 942 ? 18.119 -12.515 -0.609 1.00 86.44 942 LEU A C 1
ATOM 7553 O O . LEU A 1 942 ? 18.028 -13.560 0.027 1.00 86.44 942 LEU A O 1
ATOM 7557 N N . PHE A 1 943 ? 17.050 -11.773 -0.902 1.00 88.25 943 PHE A N 1
ATOM 7558 C CA . PHE A 1 943 ? 15.685 -12.099 -0.486 1.00 88.25 943 PHE A CA 1
ATOM 7559 C C . PHE A 1 943 ? 14.654 -11.418 -1.391 1.00 88.25 943 PHE A C 1
ATOM 7561 O O . PHE A 1 943 ? 14.965 -10.489 -2.136 1.00 88.25 943 PHE A O 1
ATOM 7568 N N . ASN A 1 944 ? 13.409 -11.879 -1.324 1.00 88.06 944 ASN A N 1
ATOM 7569 C CA . ASN A 1 944 ? 12.278 -11.295 -2.041 1.00 88.06 944 ASN A CA 1
ATOM 7570 C C . ASN A 1 944 ? 11.215 -10.812 -1.043 1.00 88.06 944 ASN A C 1
ATOM 7572 O O . ASN A 1 944 ? 10.908 -11.511 -0.071 1.00 88.06 944 ASN A O 1
ATOM 7576 N N . ILE A 1 945 ? 10.661 -9.623 -1.300 1.00 87.94 945 ILE A N 1
ATOM 7577 C CA . ILE A 1 945 ? 9.602 -8.992 -0.505 1.00 87.94 945 ILE A CA 1
ATOM 7578 C C . ILE A 1 945 ? 8.374 -8.718 -1.372 1.00 87.94 945 ILE A C 1
ATOM 7580 O O . ILE A 1 945 ? 8.491 -8.255 -2.505 1.00 87.94 945 ILE A O 1
ATOM 7584 N N . VAL A 1 946 ? 7.183 -8.947 -0.815 1.00 86.88 946 VAL A N 1
ATOM 7585 C CA . VAL A 1 946 ? 5.916 -8.476 -1.395 1.00 86.88 946 VAL A CA 1
ATOM 7586 C C . VAL A 1 946 ? 5.192 -7.596 -0.387 1.00 86.88 946 VAL A C 1
ATOM 7588 O O . VAL A 1 946 ? 4.839 -8.059 0.698 1.00 86.88 946 VAL A O 1
ATOM 7591 N N . ILE A 1 947 ? 4.948 -6.335 -0.737 1.00 85.31 947 ILE A N 1
ATOM 7592 C CA . ILE A 1 947 ? 4.188 -5.403 0.108 1.00 85.31 947 ILE A CA 1
ATOM 7593 C C . ILE A 1 947 ? 2.699 -5.773 0.041 1.00 85.31 947 ILE A C 1
ATOM 7595 O O . ILE A 1 947 ? 2.137 -5.872 -1.049 1.00 85.31 947 ILE A O 1
ATOM 7599 N N . LEU A 1 948 ? 2.065 -5.983 1.201 1.00 78.62 948 LEU A N 1
ATOM 7600 C CA . LEU A 1 948 ? 0.656 -6.391 1.321 1.00 78.62 948 LEU A CA 1
ATOM 7601 C C . LEU A 1 948 ? -0.296 -5.231 1.635 1.00 78.62 948 LEU A C 1
ATOM 7603 O O . LEU A 1 948 ? -1.411 -5.196 1.123 1.00 78.62 948 LEU A O 1
ATOM 7607 N N . ASN A 1 949 ? 0.107 -4.325 2.531 1.00 73.19 949 ASN A N 1
ATOM 7608 C CA . ASN A 1 949 ? -0.649 -3.118 2.875 1.00 73.19 949 ASN A CA 1
ATOM 7609 C C . ASN A 1 949 ? 0.266 -2.109 3.600 1.00 73.19 949 ASN A C 1
ATOM 7611 O O . ASN A 1 949 ? 0.715 -2.422 4.710 1.00 73.19 949 ASN A O 1
ATOM 7615 N N . PRO A 1 950 ? 0.508 -0.908 3.040 1.00 71.00 950 PRO A N 1
ATOM 7616 C CA . PRO A 1 950 ? 1.258 0.151 3.720 1.00 71.00 950 PRO A CA 1
ATOM 7617 C C . PRO A 1 950 ? 0.432 0.881 4.794 1.00 71.00 950 PRO A C 1
ATOM 7619 O O . PRO A 1 950 ? 0.997 1.510 5.678 1.00 71.00 950 PRO A O 1
ATOM 7622 N N . ASN A 1 951 ? -0.903 0.779 4.755 1.00 77.38 951 ASN A N 1
ATOM 7623 C CA . ASN A 1 951 ? -1.816 1.495 5.651 1.00 77.38 951 ASN A CA 1
ATOM 7624 C C . ASN A 1 951 ? -2.255 0.610 6.833 1.00 77.38 951 ASN A C 1
ATOM 7626 O O . ASN A 1 951 ? -3.456 0.410 7.067 1.00 77.38 951 ASN A O 1
ATOM 7630 N N . THR A 1 952 ? -1.286 0.017 7.535 1.00 83.81 952 THR A N 1
ATOM 7631 C CA . THR A 1 952 ? -1.513 -0.853 8.702 1.00 83.81 952 THR A CA 1
ATOM 7632 C C . THR A 1 952 ? -0.926 -0.210 9.960 1.00 83.81 952 THR A C 1
ATOM 7634 O O . THR A 1 952 ? 0.069 0.506 9.904 1.00 83.81 952 THR A O 1
ATOM 7637 N N . PHE A 1 953 ? -1.545 -0.466 11.106 1.00 88.00 953 PHE A N 1
ATOM 7638 C CA . PHE A 1 953 ? -1.112 -0.002 12.419 1.00 88.00 953 PHE A CA 1
ATOM 7639 C C . PHE A 1 953 ? -1.066 -1.191 13.379 1.00 88.00 953 PHE A C 1
ATOM 7641 O O . PHE A 1 953 ? -2.000 -1.996 13.394 1.00 88.00 953 PHE A O 1
ATOM 7648 N N . SER A 1 954 ? -0.013 -1.312 14.190 1.00 87.94 954 SER A N 1
ATOM 7649 C CA . SER A 1 954 ? 0.127 -2.423 15.139 1.00 87.94 954 SER A CA 1
ATOM 7650 C C . SER A 1 954 ? 0.845 -2.064 16.435 1.00 87.94 954 SER A C 1
ATOM 7652 O O . SER A 1 954 ? 1.617 -1.107 16.501 1.00 87.94 954 SER A O 1
ATOM 7654 N N . LEU A 1 955 ? 0.624 -2.894 17.453 1.00 87.94 955 LEU A N 1
ATOM 7655 C CA . LEU A 1 955 ? 1.303 -2.858 18.746 1.00 87.94 955 LEU A CA 1
ATOM 7656 C C . LEU A 1 955 ? 1.421 -4.291 19.285 1.00 87.94 955 LEU A C 1
ATOM 7658 O O . LEU A 1 955 ? 0.416 -4.987 19.416 1.00 87.94 955 LEU A O 1
ATOM 7662 N N . THR A 1 956 ? 2.635 -4.719 19.618 1.00 86.19 956 THR A N 1
ATOM 7663 C CA . THR A 1 956 ? 2.954 -6.082 20.077 1.00 86.19 956 THR A CA 1
ATOM 7664 C C . THR A 1 956 ? 3.496 -6.057 21.503 1.00 86.19 956 THR A C 1
ATOM 7666 O O . THR A 1 956 ? 4.343 -5.218 21.809 1.00 86.19 956 THR A O 1
ATOM 7669 N N . GLY A 1 957 ? 3.094 -6.995 22.360 1.00 84.62 957 GLY A N 1
ATOM 7670 C CA . GLY A 1 957 ? 3.581 -7.053 23.739 1.00 84.62 957 GLY A CA 1
ATOM 7671 C C . GLY A 1 957 ? 3.368 -8.393 24.444 1.00 84.62 957 GLY A C 1
ATOM 7672 O O . GLY A 1 957 ? 2.957 -9.389 23.846 1.00 84.62 957 GLY A O 1
ATOM 7673 N N . LEU A 1 958 ? 3.682 -8.410 25.739 1.00 81.75 958 LEU A N 1
ATOM 7674 C CA . LEU A 1 958 ? 3.483 -9.538 26.653 1.00 81.75 958 LEU A CA 1
ATOM 7675 C C . LEU A 1 958 ? 2.372 -9.195 27.649 1.00 81.75 958 LEU A C 1
ATOM 7677 O O . LEU A 1 958 ? 2.315 -8.071 28.145 1.00 81.75 958 LEU A O 1
ATOM 7681 N N . CYS A 1 959 ? 1.498 -10.155 27.942 1.00 76.12 959 CYS A N 1
ATOM 7682 C CA . CYS A 1 959 ? 0.401 -9.959 28.889 1.00 76.12 959 CYS A CA 1
ATOM 7683 C C . CYS A 1 959 ? 0.933 -9.825 30.323 1.00 76.12 959 CYS A C 1
ATOM 7685 O O . CYS A 1 959 ? 1.846 -10.551 30.722 1.00 76.12 959 CYS A O 1
ATOM 7687 N N . SER A 1 960 ? 0.327 -8.930 31.105 1.00 60.38 960 SER A N 1
ATOM 7688 C CA . SER A 1 960 ? 0.611 -8.791 32.534 1.00 60.38 960 SER A CA 1
ATOM 7689 C C . SER A 1 960 ? -0.383 -9.621 33.344 1.00 60.38 960 SER A C 1
ATOM 7691 O O . SER A 1 960 ? -1.585 -9.574 33.090 1.00 60.38 960 SER A O 1
ATOM 7693 N N . SER A 1 961 ? 0.102 -10.335 34.361 1.00 52.91 961 SER A N 1
ATOM 7694 C CA . SER A 1 961 ? -0.741 -10.903 35.425 1.00 52.91 961 SER A CA 1
ATOM 7695 C C . SER A 1 961 ? -0.943 -9.942 36.604 1.00 52.91 961 SER A C 1
ATOM 7697 O O . SER A 1 961 ? -1.556 -10.306 37.606 1.00 52.91 961 SER A O 1
ATOM 7699 N N . ARG A 1 962 ? -0.413 -8.716 36.507 1.00 52.19 962 ARG A N 1
ATOM 7700 C CA . ARG A 1 962 ? -0.435 -7.695 37.558 1.00 52.19 962 ARG A CA 1
ATOM 7701 C C . ARG A 1 962 ? -1.246 -6.479 37.151 1.00 52.19 962 ARG A C 1
ATOM 7703 O O . ARG A 1 962 ? -1.125 -5.979 36.032 1.00 52.19 962 ARG A O 1
ATOM 7710 N N . ASP A 1 963 ? -2.007 -5.994 38.122 1.00 46.94 963 ASP A N 1
ATOM 7711 C CA . ASP A 1 963 ? -2.925 -4.861 38.033 1.00 46.94 963 ASP A CA 1
ATOM 7712 C C . ASP A 1 963 ? -2.187 -3.506 38.118 1.00 46.94 963 ASP A C 1
ATOM 7714 O O . ASP A 1 963 ? -2.526 -2.628 38.909 1.00 46.94 963 ASP A O 1
ATOM 7718 N N . GLU A 1 964 ? -1.104 -3.366 37.349 1.00 49.19 964 GLU A N 1
ATOM 7719 C CA . GLU A 1 964 ? -0.293 -2.146 37.300 1.00 49.19 964 GLU A CA 1
ATOM 7720 C C . GLU A 1 964 ? -0.943 -1.102 36.367 1.00 49.19 964 GLU A C 1
ATOM 7722 O O . GLU A 1 964 ? -1.469 -1.463 35.307 1.00 49.19 964 GLU A O 1
ATOM 7727 N N . PRO A 1 965 ? -0.930 0.198 36.733 1.00 44.94 965 PRO A N 1
ATOM 7728 C CA . PRO A 1 965 ? -1.507 1.255 35.909 1.00 44.94 965 PRO A CA 1
ATOM 7729 C C . PRO A 1 965 ? -0.693 1.403 34.620 1.00 44.94 965 PRO A C 1
ATOM 7731 O O . PRO A 1 965 ? 0.448 1.867 34.636 1.00 44.94 965 PRO A O 1
ATOM 7734 N N . GLY A 1 966 ? -1.281 0.979 33.502 1.00 50.75 966 GLY A N 1
ATOM 7735 C CA . GLY A 1 966 ? -0.604 0.954 32.211 1.00 50.75 966 GLY A CA 1
ATOM 7736 C C . GLY A 1 966 ? -0.144 2.342 31.770 1.00 50.75 966 GLY A C 1
ATOM 7737 O O . GLY A 1 966 ? -0.922 3.298 31.768 1.00 50.75 966 GLY A O 1
ATOM 7738 N N . SER A 1 967 ? 1.113 2.442 31.335 1.00 55.22 967 SER A N 1
ATOM 7739 C CA . SER A 1 967 ? 1.548 3.569 30.516 1.00 55.22 967 SER A CA 1
ATOM 7740 C C . SER A 1 967 ? 0.724 3.619 29.226 1.00 55.22 967 SER A C 1
ATOM 7742 O O . SER A 1 967 ? 0.271 2.592 28.716 1.00 55.22 967 SER A O 1
ATOM 7744 N N . ALA A 1 968 ? 0.514 4.822 28.692 1.00 60.34 968 ALA A N 1
ATOM 7745 C CA . ALA A 1 968 ? -0.215 4.993 27.444 1.00 60.34 968 ALA A CA 1
ATOM 7746 C C . ALA A 1 968 ? 0.482 4.237 26.301 1.00 60.34 968 ALA A C 1
ATOM 7748 O O . ALA A 1 968 ? 1.617 4.556 25.946 1.00 60.34 968 ALA A O 1
ATOM 7749 N N . LEU A 1 969 ? -0.204 3.245 25.729 1.00 74.38 969 LEU A N 1
ATOM 7750 C CA . LEU A 1 969 ? 0.292 2.492 24.582 1.00 74.38 969 LEU A CA 1
ATOM 7751 C C . LEU A 1 969 ? -0.275 3.067 23.286 1.00 74.38 969 LEU A C 1
ATOM 7753 O O . LEU A 1 969 ? -1.473 3.334 23.183 1.00 74.38 969 LEU A O 1
ATOM 7757 N N . GLU A 1 970 ? 0.580 3.224 22.284 1.00 74.06 970 GLU A N 1
ATOM 7758 C CA . GLU A 1 970 ? 0.233 3.825 20.997 1.00 74.06 970 GLU A CA 1
ATOM 7759 C C . GLU A 1 970 ? 0.482 2.831 19.861 1.00 74.06 970 GLU A C 1
ATOM 7761 O O . GLU A 1 970 ? 1.448 2.065 19.871 1.00 74.06 970 GLU A O 1
ATOM 7766 N N . LEU A 1 971 ? -0.423 2.820 18.881 1.00 81.69 971 LEU A N 1
ATOM 7767 C CA . LEU A 1 971 ? -0.289 1.990 17.690 1.00 81.69 971 LEU A CA 1
ATOM 7768 C C . LEU A 1 971 ? 0.753 2.608 16.753 1.00 81.69 971 LEU A C 1
ATOM 7770 O O . LEU A 1 971 ? 0.622 3.756 16.331 1.00 81.69 971 LEU A O 1
ATOM 7774 N N . SER A 1 972 ? 1.771 1.832 16.391 1.00 81.56 972 SER A N 1
ATOM 7775 C CA . SER A 1 972 ? 2.793 2.257 15.431 1.00 81.56 972 SER A CA 1
ATOM 7776 C C . SER A 1 972 ? 2.345 1.967 14.002 1.00 81.56 972 SER A C 1
ATOM 7778 O O . SER A 1 972 ? 1.785 0.902 13.738 1.00 81.56 972 SER A O 1
ATOM 7780 N N . ALA A 1 973 ? 2.621 2.884 13.074 1.00 83.88 973 ALA A N 1
ATOM 7781 C CA . ALA A 1 973 ? 2.441 2.634 11.648 1.00 83.88 973 ALA A CA 1
ATOM 7782 C C . ALA A 1 973 ? 3.412 1.534 11.181 1.00 83.88 973 ALA A C 1
ATOM 7784 O O . ALA A 1 973 ? 4.596 1.549 11.533 1.00 83.88 973 ALA A O 1
ATOM 7785 N N . ILE A 1 974 ? 2.901 0.574 10.409 1.00 86.56 974 ILE A N 1
ATOM 7786 C CA . ILE A 1 974 ? 3.666 -0.556 9.877 1.00 86.56 974 ILE A CA 1
ATOM 7787 C C . ILE A 1 974 ? 3.251 -0.915 8.447 1.00 86.56 974 ILE A C 1
ATOM 7789 O O . ILE A 1 974 ? 2.081 -0.851 8.061 1.00 86.56 974 ILE A O 1
ATOM 7793 N N . VAL A 1 975 ? 4.216 -1.417 7.687 1.00 86.12 975 VAL A N 1
ATOM 7794 C CA . VAL A 1 975 ? 3.990 -2.098 6.414 1.00 86.12 975 VAL A CA 1
ATOM 7795 C C . VAL A 1 975 ? 3.948 -3.597 6.674 1.00 86.12 975 VAL A C 1
ATOM 7797 O O . VAL A 1 975 ? 4.875 -4.156 7.261 1.00 86.12 975 VAL A O 1
ATOM 7800 N N . LYS A 1 976 ? 2.891 -4.275 6.215 1.00 86.19 976 LYS A N 1
ATOM 7801 C CA . LYS A 1 976 ? 2.885 -5.745 6.168 1.00 86.19 976 LYS A CA 1
ATOM 7802 C C . LYS A 1 976 ? 3.577 -6.241 4.906 1.00 86.19 976 LYS A C 1
ATOM 7804 O O . LYS A 1 976 ? 3.243 -5.796 3.806 1.00 86.19 976 LYS A O 1
ATOM 7809 N N . VAL A 1 977 ? 4.488 -7.194 5.075 1.00 86.81 977 VAL A N 1
ATOM 7810 C CA . VAL A 1 977 ? 5.292 -7.791 4.003 1.00 86.81 977 VAL A CA 1
ATOM 7811 C C . VAL A 1 977 ? 5.176 -9.314 4.006 1.00 86.81 977 VAL A C 1
ATOM 7813 O O . VAL A 1 977 ? 5.105 -9.941 5.063 1.00 86.81 977 VAL A O 1
ATOM 7816 N N . LEU A 1 978 ? 5.192 -9.916 2.817 1.00 86.62 978 LEU A N 1
ATOM 7817 C CA . LEU A 1 978 ? 5.649 -11.293 2.642 1.00 86.62 978 LEU A CA 1
ATOM 7818 C C . LEU A 1 978 ? 7.157 -11.275 2.444 1.00 86.62 978 LEU A C 1
ATOM 7820 O O . LEU A 1 978 ? 7.648 -10.512 1.617 1.00 86.62 978 LEU A O 1
ATOM 7824 N N . PHE A 1 979 ? 7.864 -12.137 3.160 1.00 85.00 979 PHE A N 1
ATOM 7825 C CA . PHE A 1 979 ? 9.302 -12.333 3.072 1.00 85.00 979 PHE A CA 1
ATOM 7826 C C . PHE A 1 979 ? 9.606 -13.779 2.669 1.00 85.00 979 PHE A C 1
ATOM 7828 O O . PHE A 1 979 ? 9.040 -14.729 3.217 1.00 85.00 979 PHE A O 1
ATOM 7835 N N . SER A 1 980 ? 10.523 -13.954 1.721 1.00 82.50 980 SER A N 1
ATOM 7836 C CA . SER A 1 980 ? 11.022 -15.266 1.305 1.00 82.50 980 SER A CA 1
ATOM 7837 C C . SER A 1 980 ? 12.525 -15.214 1.045 1.00 82.50 980 SER A C 1
ATOM 7839 O O . SER A 1 980 ? 12.975 -14.430 0.204 1.00 82.50 980 SER A O 1
ATOM 7841 N N . ASP A 1 981 ? 13.278 -16.088 1.713 1.00 75.25 981 ASP A N 1
ATOM 7842 C CA . ASP A 1 981 ? 14.682 -16.356 1.397 1.00 75.25 981 ASP A CA 1
ATOM 7843 C C . ASP A 1 981 ? 14.793 -16.983 -0.008 1.00 75.25 981 ASP A C 1
ATOM 7845 O O . ASP A 1 981 ? 14.135 -17.986 -0.323 1.00 75.25 981 ASP A O 1
ATOM 7849 N N . CYS A 1 982 ? 15.640 -16.388 -0.850 1.00 65.81 982 CYS A N 1
ATOM 7850 C CA . CYS A 1 982 ? 15.904 -16.812 -2.224 1.00 65.81 982 CYS A CA 1
ATOM 7851 C C . CYS A 1 982 ? 16.521 -18.219 -2.336 1.00 65.81 982 CYS A C 1
ATOM 7853 O O . CYS A 1 982 ? 16.439 -18.821 -3.405 1.00 65.81 982 CYS A O 1
ATOM 7855 N N . ASN A 1 983 ? 17.039 -18.795 -1.245 1.00 58.22 983 ASN A N 1
ATOM 7856 C CA . ASN A 1 983 ? 17.478 -20.196 -1.177 1.00 58.22 983 ASN A CA 1
ATOM 7857 C C . ASN A 1 983 ? 16.356 -21.228 -1.442 1.00 58.22 983 ASN A C 1
ATOM 7859 O O . ASN A 1 983 ? 16.650 -22.411 -1.606 1.00 58.22 983 ASN A O 1
ATOM 7863 N N . SER A 1 984 ? 15.077 -20.822 -1.440 1.00 48.62 984 SER A N 1
ATOM 7864 C CA . SER A 1 984 ? 13.941 -21.751 -1.296 1.00 48.62 984 SER A CA 1
ATOM 7865 C C . SER A 1 984 ? 12.924 -21.812 -2.446 1.00 48.62 984 SER A C 1
ATOM 7867 O O . SER A 1 984 ? 12.171 -22.785 -2.519 1.00 48.62 984 SER A O 1
ATOM 7869 N N . SER A 1 985 ? 12.832 -20.811 -3.335 1.00 48.19 985 SER A N 1
ATOM 7870 C CA . SER A 1 985 ? 11.725 -20.758 -4.310 1.00 48.19 985 SER A CA 1
ATOM 7871 C C . SER A 1 985 ? 11.997 -19.953 -5.587 1.00 48.19 985 SER A C 1
ATOM 7873 O O . SER A 1 985 ? 12.767 -18.997 -5.611 1.00 48.19 985 SER A O 1
ATOM 7875 N N . VAL A 1 986 ? 11.314 -20.337 -6.674 1.00 48.53 986 VAL A N 1
ATOM 7876 C CA . VAL A 1 986 ? 11.344 -19.624 -7.962 1.00 48.53 986 VAL A CA 1
ATOM 7877 C C . VAL A 1 986 ? 10.320 -18.486 -7.945 1.00 48.53 986 VAL A C 1
ATOM 7879 O O . VAL A 1 986 ? 9.113 -18.728 -8.044 1.00 48.53 986 VAL A O 1
ATOM 7882 N N . VAL A 1 987 ? 10.804 -17.246 -7.860 1.00 53.78 987 VAL A N 1
ATOM 7883 C CA . VAL A 1 987 ? 9.985 -16.026 -7.947 1.00 53.78 987 VAL A CA 1
ATOM 7884 C C . VAL A 1 987 ? 9.360 -15.912 -9.348 1.00 53.78 987 VAL A C 1
ATOM 7886 O O . VAL A 1 987 ? 10.063 -15.921 -10.355 1.00 53.78 987 VAL A O 1
ATOM 7889 N N . LYS A 1 988 ? 8.022 -15.831 -9.426 1.00 54.91 988 LYS A N 1
ATOM 7890 C CA . LYS A 1 988 ? 7.259 -15.867 -10.700 1.00 54.91 988 LYS A CA 1
ATOM 7891 C C . LYS A 1 988 ? 6.865 -14.494 -11.264 1.00 54.91 988 LYS A C 1
ATOM 7893 O O . LYS A 1 988 ? 6.412 -14.424 -12.404 1.00 54.91 988 LYS A O 1
ATOM 7898 N N . LYS A 1 989 ? 6.995 -13.433 -10.466 1.00 65.94 989 LYS A N 1
ATOM 7899 C CA . LYS A 1 989 ? 6.741 -12.027 -10.818 1.00 65.94 989 LYS A CA 1
ATOM 7900 C C . LYS A 1 989 ? 7.678 -11.170 -9.970 1.00 65.94 989 LYS A C 1
ATOM 7902 O O . LYS A 1 989 ? 7.763 -11.393 -8.766 1.00 65.94 989 LYS A O 1
ATOM 7907 N N . ILE A 1 990 ? 8.377 -10.251 -10.623 1.00 74.94 990 ILE A N 1
ATOM 7908 C CA . ILE A 1 990 ? 9.238 -9.225 -10.034 1.00 74.94 990 ILE A CA 1
ATOM 7909 C C . ILE A 1 990 ? 8.762 -7.927 -10.676 1.00 74.94 990 ILE A C 1
ATOM 7911 O O . ILE A 1 990 ? 8.618 -7.894 -11.901 1.00 74.94 990 ILE A O 1
ATOM 7915 N N . ASP A 1 991 ? 8.482 -6.912 -9.867 1.00 75.19 991 ASP A N 1
ATOM 7916 C CA . ASP A 1 991 ? 8.020 -5.606 -10.347 1.00 75.19 991 ASP A CA 1
ATOM 7917 C C . ASP A 1 991 ? 9.155 -4.579 -10.330 1.00 75.19 991 ASP A C 1
ATOM 7919 O O . ASP A 1 991 ? 9.246 -3.766 -11.245 1.00 75.19 991 ASP A O 1
ATOM 7923 N N . GLU A 1 992 ? 10.066 -4.681 -9.355 1.00 82.12 992 GLU A N 1
ATOM 7924 C CA . GLU A 1 992 ? 11.300 -3.894 -9.291 1.00 82.12 992 GLU A CA 1
ATOM 7925 C C . GLU A 1 992 ? 12.483 -4.733 -8.766 1.00 82.12 992 GLU A C 1
ATOM 7927 O O . GLU A 1 992 ? 12.316 -5.660 -7.963 1.00 82.12 992 GLU A O 1
ATOM 7932 N N . GLU A 1 993 ? 13.695 -4.400 -9.215 1.00 84.88 993 GLU A N 1
ATOM 7933 C CA . GLU A 1 993 ? 14.952 -4.958 -8.712 1.00 84.88 993 GLU A CA 1
ATOM 7934 C C . GLU A 1 993 ? 15.754 -3.907 -7.935 1.00 84.88 993 GLU A C 1
ATOM 7936 O O . GLU A 1 993 ? 16.164 -2.872 -8.471 1.00 84.88 993 GLU A O 1
ATOM 7941 N N . VAL A 1 994 ? 16.039 -4.220 -6.671 1.00 86.62 994 VAL A N 1
ATOM 7942 C CA . VAL A 1 994 ? 16.714 -3.326 -5.725 1.00 86.62 994 VAL A CA 1
ATOM 7943 C C . VAL A 1 994 ? 18.021 -3.948 -5.241 1.00 86.62 994 VAL A C 1
ATOM 7945 O O . VAL A 1 994 ? 18.095 -5.145 -4.974 1.00 86.62 994 VAL A O 1
ATOM 7948 N N . TYR A 1 995 ? 19.056 -3.125 -5.107 1.00 86.06 995 TYR A N 1
ATOM 7949 C CA . TYR A 1 995 ? 20.411 -3.520 -4.741 1.00 86.06 995 TYR A CA 1
ATOM 7950 C C . TYR A 1 995 ? 20.829 -2.819 -3.439 1.00 86.06 995 TYR A C 1
ATOM 7952 O O . TYR A 1 995 ? 20.702 -1.599 -3.325 1.00 86.06 995 TYR A O 1
ATOM 7960 N N . ILE A 1 996 ? 21.327 -3.588 -2.470 1.00 88.06 996 ILE A N 1
ATOM 7961 C CA . ILE A 1 996 ? 21.806 -3.125 -1.153 1.00 88.06 996 ILE A CA 1
ATOM 7962 C C . ILE A 1 996 ? 23.121 -3.824 -0.800 1.00 88.06 996 ILE A C 1
ATOM 7964 O O . ILE A 1 996 ? 23.409 -4.895 -1.333 1.00 88.06 996 ILE A O 1
ATOM 7968 N N . LEU A 1 997 ? 23.923 -3.267 0.108 1.00 86.50 997 LEU A N 1
ATOM 7969 C CA . LEU A 1 997 ? 25.149 -3.940 0.549 1.00 86.50 997 LEU A CA 1
ATOM 7970 C C . LEU A 1 997 ? 24.825 -5.220 1.328 1.00 86.50 997 LEU A C 1
ATOM 7972 O O . LEU A 1 997 ? 23.868 -5.277 2.109 1.00 86.50 997 LEU A O 1
ATOM 7976 N N . LYS A 1 998 ? 25.641 -6.260 1.127 1.00 84.69 998 LYS A N 1
ATOM 7977 C CA . LYS A 1 998 ? 25.387 -7.598 1.673 1.00 84.69 998 LYS A CA 1
ATOM 7978 C C . LYS A 1 998 ? 25.186 -7.599 3.195 1.00 84.69 998 LYS A C 1
ATOM 7980 O O . LYS A 1 998 ? 24.252 -8.243 3.672 1.00 84.69 998 LYS A O 1
ATOM 7985 N N . GLY A 1 999 ? 26.011 -6.865 3.949 1.00 83.38 999 GLY A N 1
ATOM 7986 C CA . GLY A 1 999 ? 25.901 -6.789 5.413 1.00 83.38 999 GLY A CA 1
ATOM 7987 C C . GLY A 1 999 ? 24.549 -6.236 5.881 1.00 83.38 999 GLY A C 1
ATOM 7988 O O . GLY A 1 999 ? 23.898 -6.834 6.739 1.00 83.38 999 GLY A O 1
ATOM 7989 N N . GLN A 1 1000 ? 24.079 -5.161 5.239 1.00 87.62 1000 GLN A N 1
ATOM 7990 C CA . GLN A 1 1000 ? 22.765 -4.559 5.500 1.00 87.62 1000 GLN A CA 1
ATOM 7991 C C . GLN A 1 1000 ? 21.623 -5.529 5.167 1.00 87.62 1000 GLN A C 1
ATOM 7993 O O . GLN A 1 1000 ? 20.648 -5.625 5.911 1.00 87.62 1000 GLN A O 1
ATOM 7998 N N . GLY A 1 1001 ? 21.752 -6.290 4.076 1.00 87.88 1001 GLY A N 1
ATOM 7999 C CA . GLY A 1 1001 ? 20.779 -7.314 3.699 1.00 87.88 1001 GLY A CA 1
ATOM 8000 C C . GLY A 1 1001 ? 20.689 -8.460 4.707 1.00 87.88 1001 GLY A C 1
ATOM 8001 O O . GLY A 1 1001 ? 19.589 -8.859 5.087 1.00 87.88 1001 GLY A O 1
ATOM 8002 N N . GLU A 1 1002 ? 21.825 -8.958 5.202 1.00 87.25 1002 GLU A N 1
ATOM 8003 C CA . GLU A 1 1002 ? 21.848 -9.981 6.255 1.00 87.25 1002 GLU A CA 1
ATOM 8004 C C . GLU A 1 1002 ? 21.287 -9.471 7.595 1.00 87.25 1002 GLU A C 1
ATOM 8006 O O . GLU A 1 1002 ? 20.712 -10.255 8.352 1.00 87.25 1002 GLU A O 1
ATOM 8011 N N . GLU A 1 1003 ? 21.442 -8.184 7.914 1.00 88.12 1003 GLU A N 1
ATOM 8012 C CA . GLU A 1 1003 ? 20.834 -7.555 9.095 1.00 88.12 1003 GLU A CA 1
ATOM 8013 C C . GLU A 1 1003 ? 19.309 -7.390 8.925 1.00 88.12 1003 GLU A C 1
ATOM 8015 O O . GLU A 1 1003 ? 18.549 -7.819 9.798 1.00 88.12 1003 GLU A O 1
ATOM 8020 N N . LEU A 1 1004 ? 18.839 -6.905 7.767 1.00 89.38 1004 LEU A N 1
ATOM 8021 C CA . LEU A 1 1004 ? 17.410 -6.823 7.424 1.00 89.38 1004 LEU A CA 1
ATOM 8022 C C . LEU A 1 1004 ? 16.712 -8.190 7.491 1.00 89.38 1004 LEU A C 1
ATOM 8024 O O . LEU A 1 1004 ? 15.640 -8.289 8.089 1.00 89.38 1004 LEU A O 1
ATOM 8028 N N . ILE A 1 1005 ? 17.324 -9.261 6.964 1.00 88.38 1005 ILE A N 1
ATOM 8029 C CA . ILE A 1 1005 ? 16.793 -10.633 7.085 1.00 88.38 1005 ILE A CA 1
ATOM 8030 C C . ILE A 1 1005 ? 16.558 -10.997 8.560 1.00 88.38 1005 ILE A C 1
ATOM 8032 O O . ILE A 1 1005 ? 15.497 -11.526 8.904 1.00 88.38 1005 ILE A O 1
ATOM 8036 N N . LYS A 1 1006 ? 17.521 -10.708 9.447 1.00 87.75 1006 LYS A N 1
ATOM 8037 C CA . LYS A 1 1006 ? 17.435 -11.029 10.885 1.00 87.75 1006 LYS A CA 1
ATOM 8038 C C . LYS A 1 1006 ? 16.317 -10.233 11.567 1.00 87.75 1006 LYS A C 1
ATOM 8040 O O . LYS A 1 1006 ? 15.568 -10.812 12.355 1.00 87.75 1006 LYS A O 1
ATOM 8045 N N . LEU A 1 1007 ? 16.166 -8.948 11.239 1.00 87.50 1007 LEU A N 1
ATOM 8046 C CA . LEU A 1 1007 ? 15.095 -8.082 11.751 1.00 87.50 1007 LEU A CA 1
ATOM 8047 C C . LEU A 1 1007 ? 13.709 -8.582 11.308 1.00 87.50 1007 LEU A C 1
ATOM 8049 O O . LEU A 1 1007 ? 12.876 -8.913 12.154 1.00 87.50 1007 LEU A O 1
ATOM 8053 N N . ILE A 1 1008 ? 13.494 -8.755 10.000 1.00 86.69 1008 ILE A N 1
ATOM 8054 C CA . ILE A 1 1008 ? 12.216 -9.200 9.414 1.00 86.69 1008 ILE A CA 1
ATOM 8055 C C . ILE A 1 1008 ? 11.827 -10.599 9.920 1.00 86.69 1008 ILE A C 1
ATOM 8057 O O . ILE A 1 1008 ? 10.663 -10.842 10.253 1.00 86.69 1008 ILE A O 1
ATOM 8061 N N . THR A 1 1009 ? 12.795 -11.512 10.043 1.00 84.75 1009 THR A N 1
ATOM 8062 C CA . THR A 1 1009 ? 12.566 -12.863 10.584 1.00 84.75 1009 THR A CA 1
ATOM 8063 C C . THR A 1 1009 ? 12.198 -12.820 12.069 1.00 84.75 1009 THR A C 1
ATOM 8065 O O . THR A 1 1009 ? 11.337 -13.582 12.511 1.00 84.75 1009 THR A O 1
ATOM 8068 N N . ASN A 1 1010 ? 12.799 -11.925 12.860 1.00 83.62 1010 ASN A N 1
ATOM 8069 C CA . ASN A 1 1010 ? 12.435 -11.752 14.268 1.00 83.62 1010 ASN A CA 1
ATOM 8070 C C . ASN A 1 1010 ? 11.038 -11.140 14.441 1.00 83.62 1010 ASN A C 1
ATOM 8072 O O . ASN A 1 1010 ? 10.290 -11.629 15.286 1.00 83.62 1010 ASN A O 1
ATOM 8076 N N . ALA A 1 1011 ? 10.659 -10.152 13.627 1.00 82.62 1011 ALA A N 1
ATOM 8077 C CA . ALA A 1 1011 ? 9.344 -9.508 13.696 1.00 82.62 1011 ALA A CA 1
ATOM 8078 C C . ALA A 1 1011 ? 8.174 -10.496 13.480 1.00 82.62 1011 ALA A C 1
ATOM 8080 O O . ALA A 1 1011 ? 7.157 -10.411 14.169 1.00 82.62 1011 ALA A O 1
ATOM 8081 N N . SER A 1 1012 ? 8.349 -11.525 12.639 1.00 82.38 1012 SER A N 1
ATOM 8082 C CA . SER A 1 1012 ? 7.333 -12.576 12.422 1.00 82.38 1012 SER A CA 1
ATOM 8083 C C . SER A 1 1012 ? 6.919 -13.342 13.694 1.00 82.38 1012 SER A C 1
ATOM 8085 O O . SER A 1 1012 ? 5.820 -13.890 13.765 1.00 82.38 1012 SER A O 1
ATOM 8087 N N . LYS A 1 1013 ? 7.766 -13.354 14.737 1.00 80.88 1013 LYS A N 1
ATOM 8088 C CA . LYS A 1 1013 ? 7.527 -14.058 16.013 1.00 80.88 1013 LYS A CA 1
ATOM 8089 C C . LYS A 1 1013 ? 6.470 -13.377 16.892 1.00 80.88 1013 LYS A C 1
ATOM 8091 O O . LYS A 1 1013 ? 6.047 -13.957 17.894 1.00 80.88 1013 LYS A O 1
ATOM 8096 N N . PHE A 1 1014 ? 6.046 -12.167 16.526 1.00 82.81 1014 PHE A N 1
ATOM 8097 C CA . PHE A 1 1014 ? 4.962 -11.425 17.172 1.00 82.81 1014 PHE A CA 1
ATOM 8098 C C . PHE A 1 1014 ? 3.607 -11.605 16.458 1.00 82.81 1014 PHE A C 1
ATOM 8100 O O . PHE A 1 1014 ? 2.672 -10.840 16.686 1.00 82.81 1014 PHE A O 1
ATOM 8107 N N . VAL A 1 1015 ? 3.467 -12.640 15.626 1.00 83.62 1015 VAL A N 1
ATOM 8108 C CA . VAL A 1 1015 ? 2.226 -13.012 14.930 1.00 83.62 1015 VAL A CA 1
ATOM 8109 C C . VAL A 1 1015 ? 1.934 -14.508 15.180 1.00 83.62 1015 VAL A C 1
ATOM 8111 O O . VAL A 1 1015 ? 2.884 -15.295 15.211 1.00 83.62 1015 VAL A O 1
ATOM 8114 N N . PRO A 1 1016 ? 0.663 -14.938 15.356 1.00 84.94 1016 PRO A N 1
ATOM 8115 C CA . PRO A 1 1016 ? 0.305 -16.360 15.438 1.00 84.94 1016 PRO A CA 1
ATOM 8116 C C . PRO A 1 1016 ? 0.787 -17.167 14.227 1.00 84.94 1016 PRO A C 1
ATOM 8118 O O . PRO A 1 1016 ? 0.865 -16.642 13.117 1.00 84.94 1016 PRO A O 1
ATOM 8121 N N . SER A 1 1017 ? 1.053 -18.460 14.410 1.00 82.25 1017 SER A N 1
ATOM 8122 C CA . SER A 1 1017 ? 1.566 -19.349 13.355 1.00 82.25 1017 SER A CA 1
ATOM 8123 C C . SER A 1 1017 ? 0.634 -19.480 12.143 1.00 82.25 1017 SER A C 1
ATOM 8125 O O . SER A 1 1017 ? 1.105 -19.537 11.008 1.00 82.25 1017 SER A O 1
ATOM 8127 N N . SER A 1 1018 ? -0.685 -19.426 12.355 1.00 80.88 1018 SER A N 1
ATOM 8128 C CA . SER A 1 1018 ? -1.699 -19.407 11.292 1.00 80.88 1018 SER A CA 1
ATOM 8129 C C . SER A 1 1018 ? -1.703 -18.113 10.470 1.00 80.88 1018 SER A C 1
ATOM 8131 O O . SER A 1 1018 ? -2.304 -18.059 9.400 1.00 80.88 1018 SER A O 1
ATOM 8133 N N . CYS A 1 1019 ? -1.089 -17.053 11.000 1.00 79.00 1019 CYS A N 1
ATOM 8134 C CA . CYS A 1 1019 ? -1.049 -15.710 10.426 1.00 79.00 1019 CYS A CA 1
ATOM 8135 C C . CYS A 1 1019 ? 0.368 -15.294 9.989 1.00 79.00 1019 CYS A C 1
ATOM 8137 O O . CYS A 1 1019 ? 0.497 -14.306 9.269 1.00 79.00 1019 CYS A O 1
ATOM 8139 N N . SER A 1 1020 ? 1.414 -16.028 10.393 1.00 76.19 1020 SER A N 1
ATOM 8140 C CA . SER A 1 1020 ? 2.819 -15.764 10.051 1.00 76.19 1020 SER A CA 1
ATOM 8141 C C . SER A 1 1020 ? 3.299 -16.472 8.777 1.00 76.19 1020 SER A C 1
ATOM 8143 O O . SER A 1 1020 ? 4.437 -16.266 8.368 1.00 76.19 1020 SER A O 1
ATOM 8145 N N . TYR A 1 1021 ? 2.440 -17.239 8.095 1.00 79.88 1021 TYR A N 1
ATOM 8146 C CA . TYR A 1 1021 ? 2.718 -17.808 6.771 1.00 79.88 1021 TYR A CA 1
ATOM 8147 C C . TYR A 1 1021 ? 1.551 -17.602 5.803 1.00 79.88 1021 TYR A C 1
ATOM 8149 O O . TYR A 1 1021 ? 0.399 -17.887 6.124 1.00 79.88 1021 TYR A O 1
ATOM 8157 N N . LEU A 1 1022 ? 1.853 -17.159 4.580 1.00 74.69 1022 LEU A N 1
ATOM 8158 C CA . LEU A 1 1022 ? 0.874 -16.984 3.507 1.00 74.69 1022 LEU A CA 1
ATOM 8159 C C . LEU A 1 1022 ? 1.512 -17.322 2.153 1.00 74.69 1022 LEU A C 1
ATOM 8161 O O . LEU A 1 1022 ? 2.588 -16.837 1.820 1.00 74.69 1022 LEU A O 1
ATOM 8165 N N . GLN A 1 1023 ? 0.850 -18.182 1.370 1.00 69.19 1023 GLN A N 1
ATOM 8166 C CA . GLN A 1 1023 ? 1.319 -18.657 0.052 1.00 69.19 1023 GLN A CA 1
ATOM 8167 C C . GLN A 1 1023 ? 2.738 -19.281 0.039 1.00 69.19 1023 GLN A C 1
ATOM 8169 O O . GLN A 1 1023 ? 3.360 -19.378 -1.015 1.00 69.19 1023 GLN A O 1
ATOM 8174 N N . GLY A 1 1024 ? 3.235 -19.744 1.192 1.00 68.81 1024 GLY A N 1
ATOM 8175 C CA . GLY A 1 1024 ? 4.582 -20.311 1.348 1.00 68.81 1024 GLY A CA 1
ATOM 8176 C C . GLY A 1 1024 ? 5.675 -19.293 1.700 1.00 68.81 1024 GLY A C 1
ATOM 8177 O O . GLY A 1 1024 ? 6.816 -19.694 1.900 1.00 68.81 1024 GLY A O 1
ATOM 8178 N N . ALA A 1 1025 ? 5.335 -18.007 1.819 1.00 77.31 1025 ALA A N 1
ATOM 8179 C CA . ALA A 1 1025 ? 6.214 -16.961 2.338 1.00 77.31 1025 ALA A CA 1
ATOM 8180 C C . ALA A 1 1025 ? 5.875 -16.626 3.802 1.00 77.31 1025 ALA A C 1
ATOM 8182 O O . ALA A 1 1025 ? 4.745 -16.835 4.255 1.00 77.31 1025 ALA A O 1
ATOM 8183 N N . LEU A 1 1026 ? 6.854 -16.089 4.529 1.00 81.69 1026 LEU A N 1
ATOM 8184 C CA . LEU A 1 1026 ? 6.715 -15.619 5.906 1.00 81.69 1026 LEU A CA 1
ATOM 8185 C C . LEU A 1 1026 ? 5.993 -14.262 5.909 1.00 81.69 1026 LEU A C 1
ATOM 8187 O O . LEU A 1 1026 ? 6.436 -13.333 5.239 1.00 81.69 1026 LEU A O 1
ATOM 8191 N N . VAL A 1 1027 ? 4.906 -14.117 6.661 1.00 85.25 1027 VAL A N 1
ATOM 8192 C CA . VAL A 1 1027 ? 4.266 -12.816 6.902 1.00 85.25 1027 VAL A CA 1
ATOM 8193 C C . VAL A 1 1027 ? 5.012 -12.114 8.032 1.00 85.25 1027 VAL A C 1
ATOM 8195 O O . VAL A 1 1027 ? 5.213 -12.686 9.104 1.00 85.25 1027 VAL A O 1
ATOM 8198 N N . SER A 1 1028 ? 5.396 -10.863 7.805 1.00 86.88 1028 SER A N 1
ATOM 8199 C CA . SER A 1 1028 ? 6.047 -10.023 8.806 1.00 86.88 1028 SER A CA 1
ATOM 8200 C C . SER A 1 1028 ? 5.578 -8.566 8.708 1.00 86.88 1028 SER A C 1
ATOM 8202 O O . SER A 1 1028 ? 4.811 -8.193 7.814 1.00 86.88 1028 SER A O 1
ATOM 8204 N N . SER A 1 1029 ? 6.020 -7.745 9.652 1.00 86.50 1029 SER A N 1
ATOM 8205 C CA . SER A 1 1029 ? 5.723 -6.315 9.754 1.00 86.50 1029 SER A CA 1
ATOM 8206 C C . SER A 1 1029 ? 7.015 -5.519 9.862 1.00 86.50 1029 SER A C 1
ATOM 8208 O O . SER A 1 1029 ? 7.925 -5.951 10.566 1.00 86.50 1029 SER A O 1
ATOM 8210 N N . MET A 1 1030 ? 7.069 -4.358 9.211 1.00 86.75 1030 MET A N 1
ATOM 8211 C CA . MET A 1 1030 ? 8.189 -3.419 9.313 1.00 86.75 1030 MET A CA 1
ATOM 8212 C C . MET A 1 1030 ? 7.683 -2.015 9.655 1.00 86.75 1030 MET A C 1
ATOM 8214 O O . MET A 1 1030 ? 6.637 -1.598 9.151 1.00 86.75 1030 MET A O 1
ATOM 8218 N N . HIS A 1 1031 ? 8.396 -1.296 10.515 1.00 83.31 1031 HIS A N 1
ATOM 8219 C CA . HIS A 1 1031 ? 8.014 0.027 11.010 1.00 83.31 1031 HIS A CA 1
ATOM 8220 C C . HIS A 1 1031 ? 8.272 1.160 10.004 1.00 83.31 1031 HIS A C 1
ATOM 8222 O O . HIS A 1 1031 ? 9.316 1.209 9.352 1.00 83.31 1031 HIS A O 1
ATOM 8228 N N . LEU A 1 1032 ? 7.321 2.100 9.936 1.00 71.69 1032 LEU A N 1
ATOM 8229 C CA . LEU A 1 1032 ? 7.403 3.349 9.165 1.00 71.69 1032 LEU A CA 1
ATOM 8230 C C . LEU A 1 1032 ? 8.087 4.470 9.945 1.00 71.69 1032 LEU A C 1
ATOM 8232 O O . LEU A 1 1032 ? 7.879 4.591 11.172 1.00 71.69 1032 LEU A O 1
#

Organism: Arabidopsis suecica (NCBI:txid45249)

InterPro domains:
  IPR002156 Ribonuclease H domain [PF13456] (394-514)
  IPR019193 Ubiquitin-conjugating enzyme E2-binding protein [PF09814] (659-1023)
  IPR019193 Ubiquitin-conjugating enzyme E2-binding protein [PTHR31531] (535-1030)
  IPR026960 Reverse transcriptase zinc-binding domain [PF13966] (241-308)
  IPR044730 Ribonuclease H-like domain, plant type [cd06222] (393-513)